Protein AF-A0A2N2JCX3-F1 (afdb_monomer_lite)

Secondary structure (DSSP, 8-state):
------PPPP-EEEEEEEE-----TTEEEEEEEEEEEESGGG-S-EEEEEEEEE---SSS---EEEEEEEETTSSEEEEEEEEEEEEETTEEPPTTSEE----EEEEEE--TTSEEEEEE----EEE--SSS--EEETTTTEEEEEEEE-B-TTSPBPEEEEPTTSSEEEEEEEEEEEE--TTS--EEEEPPEEEEETT-SS-EEE-TTSSEEE--SB-TT--EEEEEEEEEEETTTTEEEEEEEEEE-HHHHHHH--EEEEEEEEEESSPPPPBTTBEEPPTTEEEEEEEEEEEE-SSBPTTS-BSS--EEBT-TT-SEEEEEEEE---SS--SS-SSPPEESEEEETTTTEEEES-S---SSPPSSSEEEEETTEEEEE-TTSSEESTTS-EE--SSPPPTT-EEEETTEEE-TTTTEETTTT-EE---TTSGGGG--TTSEEEEETTEEEEEPPTTEEESSSSEEEPPTTEE--SSS-S-PEEPPTTEE-SSSSS-EEPPTTEE--SSSBSS-EEPPTTEE-SSSSS-EEPPTTEE--SSSBSSPEEPPTTEE-SSSSSPEEPPTTEE--SSSBSSPEEPPTTEE-SSSSS-EEPPTTEE--SSSBSSPEEPPTTEE-SSSSS-EEPPTTEE--SSSBSSPEEPPTTEE-SSSSS-EEPPTTEE--SSS-SSPEE--TT-----SS-----PPPPSS--------TT-----------SSBSSPPB-SSTT--B-S-BPTTEE-SSTTSPPEE--GGGSGGGG--TTEEEEEETTEEEEEE-TTS-EE-SSSEE-BSSHHHHHHTT--S-EEEEE-TTSSSSSPPEEEEEE-SGGG--EEEEEEE----SHHHHHHHHHHTT-EE----SHHHHHHHHHHHT-TTSSS---GGG----SEEESSTT---TTS--BTT-TT--EEETTS---B--S-S----SSS---TTS-EEEEE-TTS-EEEEEE--TTS-S-SS-EEEEE--TT-PPPSSHHHHHHTT--S-EEEEE-TTSSSSSPPEEEEEE-SGGGS-EEEEEEPPPPPTT--S--TTTT--TT--SS--S-TT-SSS-EE--TTTTT---S-EEEEEEETTTEEEEEEEEE----TTTTT---SS--B-PPPEEEE----SS--S-SEEEE-SSTTEEEEE-TTS-EEEEETTEEE----S-----SEETTEEEEEEE-

pLDDT: mean 70.47, std 13.81, range [30.25, 92.94]

Radius of gyration: 50.31 Å; chains: 1; bounding box: 107×109×172 Å

Sequence (1198 aa):
MLQCVAVTPAPTGRLAVDVAPLNLSGLTDADYTITVFNGPNATGDVVWTRAVTSQRYGDGAGSLAYVGTCDAATGVNTVELRLTALHDAGGVVAVGSYMNPTPITREVTCVADADVAVTFDITLARQADQGFFDVAVQFRDIFCSAKLDCQKPDGSDLELLHAPGGARDMTVVLGFACTGSLTGTTYLYMDDLVIDCAGEALDVRVDPTGVGNVTPTANPGAYLFGAAVYRGVEGFAGKAYWNVSLGLDAATFTHNGACLLTTRATASAEPFPQQAGGFPLPAGTVYPVIDWRVTLSDGLLPDGRRVCTSHQVNGADGGVATNYLGYLPLSNGFTWDPAPIYLRHRFQPSSGEVLSAGAPICNPSCAHGVCVAQGLDNVCDCSGTGFIGDTCATPVCTAACLNGGVCSAPDTCDCVGTGYGGATCAADVDECATDNGGCDPVATCTNTIGARTCACPAGFAGDGESCAACAAGSVQPLADQPSCSVCPAGSYDDGTEVCAGCASGSVQPAAGRTSCTPCAAGSYDDGSEVCATCAAGSVQPAAGKTSCAPCSAGSYDDGSEVCAACAAGSVQPAAGQTSCTPCAAGSYDDGTEVCAGCAAGSVQPNPGQTSCAPCAAGSYDDGTEVCAGCAAGSVQPAAGQTSCAPCSAGSYDDGTEVCAGCAAGSVQPNPGQTSCAPCAAGTYDDGDEVCGTCTTCASGSYQGVACTPTTNRTCPSCTPVSLCAVTPTCTTASNSYCSSCTSGYSQLTLGAACTDVDECETAHGGCDVNATCANTVGGRTCTCRGGAGYGDGLTCTYYKSCLTARQAGVTASGSRYIDPDAGGAVLASSVYCDMATEGGGYTYLKVQGGVSTAEQAEAYCDSVGMSLFIPRSPAHLASAWQVANTLAVPPDNSPTYLSILGIYPSYDAATCASTPLRSGNPSCNWVASDGGNFFVSNLTTIAEPNGDNNTVTSMGYSYDASGNASGWNDQIAPNPLPSSARFICDVGDKAGTPQSCLDWRNLGFTTSGAYSIDPDGNGPNAAITVYCDMVTDGGGWTLVGRSRARTPAATACVSSDGGTSFGWKSARGSITDDANAYSLNVAAAGLRFSKILFGSYSSGKTWGANVYRHDNIAANFLTAYATTHYSHGTPVVVSSQCSSGGGMHRWIGFTNNTDAFHFRDVDGNGFGLTATGWYSCYYESCASGGMIDGVQGMVMVK

Structure (mmCIF, N/CA/C/O backbone):
data_AF-A0A2N2JCX3-F1
#
_entry.id   AF-A0A2N2JCX3-F1
#
loop_
_atom_site.group_PDB
_atom_site.id
_atom_site.type_symbol
_atom_site.label_atom_id
_atom_site.label_alt_id
_atom_site.label_comp_id
_atom_site.label_asym_id
_atom_site.label_entity_id
_atom_site.label_seq_id
_atom_site.pdbx_PDB_ins_code
_atom_site.Cartn_x
_atom_site.Cartn_y
_atom_site.Cartn_z
_atom_site.occupancy
_atom_site.B_iso_or_equiv
_atom_site.auth_seq_id
_atom_site.auth_comp_id
_atom_site.auth_asym_id
_atom_site.auth_atom_id
_atom_site.pdbx_PDB_model_num
ATOM 1 N N . MET A 1 1 ? -42.838 38.817 -23.952 1.00 37.28 1 MET A N 1
ATOM 2 C CA . MET A 1 1 ? -41.883 38.077 -24.801 1.00 37.28 1 MET A CA 1
ATOM 3 C C . MET A 1 1 ? -40.479 38.409 -24.335 1.00 37.28 1 MET A C 1
ATOM 5 O O . MET A 1 1 ? -39.978 39.467 -24.676 1.00 37.28 1 MET A O 1
ATOM 9 N N . LEU A 1 2 ? -39.905 37.547 -23.503 1.00 33.94 2 LEU A N 1
ATOM 10 C CA . LEU A 1 2 ? -38.466 37.400 -23.279 1.00 33.94 2 LEU A CA 1
ATOM 11 C C . LEU A 1 2 ? -38.323 35.995 -22.685 1.00 33.94 2 LEU A C 1
ATOM 13 O O . LEU A 1 2 ? -38.689 35.761 -21.537 1.00 33.94 2 LEU A O 1
ATOM 17 N N . GLN A 1 3 ? -37.986 35.038 -23.551 1.00 34.16 3 GLN A N 1
ATOM 18 C CA . GLN A 1 3 ? -37.735 33.644 -23.191 1.00 34.16 3 GLN A CA 1
ATOM 19 C C . GLN A 1 3 ? -36.392 33.567 -22.461 1.00 34.16 3 GLN A C 1
ATOM 21 O O . GLN A 1 3 ? -35.364 33.893 -23.047 1.00 34.16 3 GLN A O 1
ATOM 26 N N . CYS A 1 4 ? -36.403 33.094 -21.216 1.00 30.89 4 CYS A N 1
ATOM 27 C CA . CYS A 1 4 ? -35.226 32.486 -20.609 1.00 30.89 4 CYS A CA 1
ATOM 28 C C . CYS A 1 4 ? -35.127 31.062 -21.161 1.00 30.89 4 CYS A C 1
ATOM 30 O O . CYS A 1 4 ? -35.921 30.196 -20.797 1.00 30.89 4 CYS A O 1
ATOM 32 N N . VAL A 1 5 ? -34.196 30.838 -22.085 1.00 33.03 5 VAL A N 1
ATOM 33 C CA . VAL A 1 5 ? -33.770 29.488 -22.456 1.00 33.03 5 VAL A CA 1
ATOM 34 C C . VAL A 1 5 ? -32.932 28.973 -21.290 1.00 33.03 5 VAL A C 1
ATOM 36 O O . VAL A 1 5 ? -31.847 29.487 -21.035 1.00 33.03 5 VAL A O 1
ATOM 39 N N . ALA A 1 6 ? -33.465 28.007 -20.544 1.00 33.25 6 ALA A N 1
ATOM 40 C CA . ALA A 1 6 ? -32.675 27.224 -19.609 1.00 33.25 6 ALA A CA 1
ATOM 41 C C . ALA A 1 6 ? -31.746 26.328 -20.435 1.00 33.25 6 ALA A C 1
ATOM 43 O O . ALA A 1 6 ? -32.201 25.393 -21.092 1.00 33.25 6 ALA A O 1
ATOM 44 N N . VAL A 1 7 ? -30.460 26.665 -20.453 1.00 33.34 7 VAL A N 1
ATOM 45 C CA . VAL A 1 7 ? -29.413 25.769 -20.943 1.00 33.34 7 VAL A CA 1
ATOM 46 C C . VAL A 1 7 ? -29.209 24.728 -19.842 1.00 33.34 7 VAL A C 1
ATOM 48 O O . VAL A 1 7 ? -28.898 25.080 -18.707 1.00 33.34 7 VAL A O 1
ATOM 51 N N . THR A 1 8 ? -29.468 23.459 -20.148 1.00 33.94 8 THR A N 1
ATOM 52 C CA . THR A 1 8 ? -29.090 22.317 -19.303 1.00 33.94 8 THR A CA 1
ATOM 53 C C . THR A 1 8 ? -27.596 22.399 -18.970 1.00 33.94 8 THR A C 1
ATOM 55 O O . THR A 1 8 ? -26.823 22.673 -19.892 1.00 33.94 8 THR A O 1
ATOM 58 N N . PRO A 1 9 ? -27.155 22.174 -17.717 1.00 37.69 9 PRO A N 1
ATOM 59 C CA . PRO A 1 9 ? -25.727 22.152 -17.418 1.00 37.69 9 PRO A CA 1
ATOM 60 C C . PRO A 1 9 ? -25.073 21.027 -18.229 1.00 37.69 9 PRO A C 1
ATOM 62 O O . PRO A 1 9 ? -25.581 19.906 -18.258 1.00 37.69 9 PRO A O 1
ATOM 65 N N . ALA A 1 10 ? -24.002 21.354 -18.955 1.00 49.44 10 ALA A N 1
ATOM 66 C CA . ALA A 1 10 ? -23.222 20.376 -19.706 1.00 49.44 10 ALA A CA 1
ATOM 67 C C . ALA A 1 10 ? -22.662 19.304 -18.747 1.00 49.44 10 ALA A C 1
ATOM 69 O O . ALA A 1 10 ? -22.415 19.623 -17.582 1.00 49.44 10 ALA A O 1
ATOM 70 N N . PRO A 1 11 ? -22.464 18.052 -19.198 1.00 51.50 11 PRO A N 1
ATOM 71 C CA . PRO A 1 11 ? -21.826 17.019 -18.387 1.00 51.50 11 PRO A CA 1
ATOM 72 C C . PRO A 1 11 ? -20.444 17.508 -17.928 1.00 51.50 11 PRO A C 1
ATOM 74 O O . PRO A 1 11 ? -19.552 17.735 -18.745 1.00 51.50 11 PRO A O 1
ATOM 77 N N . THR A 1 12 ? -20.276 17.736 -16.624 1.00 58.66 12 THR A N 1
ATOM 78 C CA . THR A 1 12 ? -19.030 18.276 -16.069 1.00 58.66 12 THR A CA 1
ATOM 79 C C . THR A 1 12 ? -18.081 17.131 -15.746 1.00 58.66 12 THR A C 1
ATOM 81 O O . THR A 1 12 ? -18.294 16.413 -14.769 1.00 58.66 12 THR A O 1
ATOM 84 N N . GLY A 1 13 ? -17.032 16.973 -16.552 1.00 62.31 13 GLY A N 1
ATOM 85 C CA . GLY A 1 13 ? -15.888 16.142 -16.185 1.00 62.31 13 GLY A CA 1
ATOM 86 C C . GLY A 1 13 ? -15.090 16.797 -15.058 1.00 62.31 13 GLY A C 1
ATOM 87 O O . GLY A 1 13 ? -15.229 17.999 -14.794 1.00 62.31 13 GLY A O 1
ATOM 88 N N . ARG A 1 14 ? -14.250 16.018 -14.381 1.00 74.12 14 ARG A N 1
ATOM 89 C CA . ARG A 1 14 ? -13.324 16.519 -13.363 1.00 74.12 14 ARG A CA 1
ATOM 90 C C . ARG A 1 14 ? -11.893 16.341 -13.849 1.00 74.12 14 ARG A C 1
ATOM 92 O O . ARG A 1 14 ? -11.559 15.383 -14.536 1.00 74.12 14 ARG A O 1
ATOM 99 N N . LEU A 1 15 ? -11.047 17.298 -13.511 1.00 73.38 15 LEU A N 1
ATOM 100 C CA . LEU A 1 15 ? -9.659 17.358 -13.925 1.00 73.38 15 LEU A CA 1
ATOM 101 C C . LEU A 1 15 ? -8.782 17.383 -12.680 1.00 73.38 15 LEU A C 1
ATOM 103 O O . LEU A 1 15 ? -8.839 18.353 -11.924 1.00 73.38 15 LEU A O 1
ATOM 107 N N . ALA A 1 16 ? -7.974 16.345 -12.489 1.00 72.12 16 ALA A N 1
ATOM 108 C CA . ALA A 1 16 ? -6.919 16.316 -11.489 1.00 72.12 16 ALA A CA 1
ATOM 109 C C . ALA A 1 16 ? -5.645 16.918 -12.093 1.00 72.12 16 ALA A C 1
ATOM 111 O O . ALA A 1 16 ? -5.127 16.426 -13.092 1.00 72.12 16 ALA A O 1
ATOM 112 N N . VAL A 1 17 ? -5.165 18.016 -11.521 1.00 71.75 17 VAL A N 1
ATOM 113 C CA . VAL A 1 17 ? -3.964 18.728 -11.959 1.00 71.75 17 VAL A CA 1
ATOM 114 C C . VAL A 1 17 ? -2.872 18.514 -10.928 1.00 71.75 17 VAL A C 1
ATOM 116 O O . VAL A 1 17 ? -2.990 19.012 -9.810 1.00 71.75 17 VAL A O 1
ATOM 119 N N . ASP A 1 18 ? -1.809 17.829 -11.334 1.00 65.62 18 ASP A N 1
ATOM 120 C CA . ASP A 1 18 ? -0.615 17.605 -10.527 1.00 65.62 18 ASP A CA 1
ATOM 121 C C . ASP A 1 18 ? 0.560 18.415 -11.085 1.00 65.62 18 ASP A C 1
ATOM 123 O O . ASP A 1 18 ? 0.875 18.367 -12.274 1.00 65.62 18 ASP A O 1
ATOM 127 N N . VAL A 1 19 ? 1.246 19.165 -10.232 1.00 63.00 19 VAL A N 1
ATOM 128 C CA . VAL A 1 19 ? 2.465 19.897 -10.592 1.00 63.00 19 VAL A CA 1
ATOM 129 C C . VAL A 1 19 ? 3.615 19.340 -9.772 1.00 63.00 19 VAL A C 1
ATOM 131 O O . VAL A 1 19 ? 3.524 19.261 -8.542 1.00 63.00 19 VAL A O 1
ATOM 134 N N . ALA A 1 20 ? 4.687 18.939 -10.455 1.00 61.66 20 ALA A N 1
ATOM 135 C CA . ALA A 1 20 ? 5.866 18.384 -9.810 1.00 61.66 20 ALA A CA 1
ATOM 136 C C . ALA A 1 20 ? 6.507 19.399 -8.835 1.00 61.66 20 ALA A C 1
ATOM 138 O O . ALA A 1 20 ? 6.487 20.606 -9.104 1.00 61.66 20 ALA A O 1
ATOM 139 N N . PRO A 1 21 ? 7.092 18.932 -7.715 1.00 57.28 21 PRO A N 1
ATOM 140 C CA . PRO A 1 21 ? 7.759 19.809 -6.762 1.00 57.28 21 PRO A CA 1
ATOM 141 C C . PRO A 1 21 ? 8.887 20.628 -7.389 1.00 57.28 21 PRO A C 1
ATOM 143 O O . PRO A 1 21 ? 9.765 20.082 -8.060 1.00 57.28 21 PRO A O 1
ATOM 146 N N . LEU A 1 22 ? 8.939 21.921 -7.059 1.00 59.59 22 LEU A N 1
ATOM 147 C CA . LEU A 1 22 ? 10.138 22.736 -7.248 1.00 59.59 22 LEU A CA 1
ATOM 148 C C . LEU A 1 22 ? 11.127 22.417 -6.122 1.00 59.59 22 LEU A C 1
ATOM 150 O O . LEU A 1 22 ? 11.002 22.918 -5.010 1.00 59.59 22 LEU A O 1
ATOM 154 N N . ASN A 1 23 ? 12.119 21.579 -6.398 1.00 53.72 23 ASN A N 1
ATOM 155 C CA . ASN A 1 23 ? 13.045 21.068 -5.386 1.00 53.72 23 ASN A CA 1
ATOM 156 C C . ASN A 1 23 ? 14.267 21.993 -5.138 1.00 53.72 23 ASN A C 1
ATOM 158 O O . ASN A 1 23 ? 15.340 21.537 -4.754 1.00 53.72 23 ASN A O 1
ATOM 162 N N . LEU A 1 24 ? 14.187 23.296 -5.418 1.00 59.62 24 LEU A N 1
ATOM 163 C CA . LEU A 1 24 ? 15.354 24.186 -5.339 1.00 59.62 24 LEU A CA 1
ATOM 164 C C . LEU A 1 24 ? 15.690 24.512 -3.876 1.00 59.62 24 LEU A C 1
ATOM 166 O O . LEU A 1 24 ? 14.860 25.048 -3.142 1.00 59.62 24 LEU A O 1
ATOM 170 N N . SER A 1 25 ? 16.939 24.267 -3.464 1.00 59.84 25 SER A N 1
ATOM 171 C CA . SER A 1 25 ? 17.391 24.571 -2.102 1.00 59.84 25 SER A CA 1
ATOM 172 C C . SER A 1 25 ? 17.205 26.058 -1.764 1.00 59.84 25 SER A C 1
ATOM 174 O O . SER A 1 25 ? 17.763 26.933 -2.441 1.00 59.84 25 SER A O 1
ATOM 176 N N . GLY A 1 26 ? 16.469 26.336 -0.687 1.00 63.84 26 GLY A N 1
ATOM 177 C CA . GLY A 1 26 ? 16.222 27.686 -0.177 1.00 63.84 26 GLY A CA 1
ATOM 178 C C . GLY A 1 26 ? 14.875 28.299 -0.570 1.00 63.84 26 GLY A C 1
ATOM 179 O O . GLY A 1 26 ? 14.552 29.341 -0.015 1.00 63.84 26 GLY A O 1
ATOM 180 N N . LEU A 1 27 ? 14.086 27.675 -1.454 1.00 70.12 27 LEU A N 1
ATOM 181 C CA . LEU A 1 27 ? 12.698 28.084 -1.701 1.00 70.12 27 LEU A CA 1
ATOM 182 C C . LEU A 1 27 ? 11.755 27.446 -0.674 1.00 70.12 27 LEU A C 1
ATOM 184 O O . LEU A 1 27 ? 11.919 26.273 -0.348 1.00 70.12 27 LEU A O 1
ATOM 188 N N . THR A 1 28 ? 10.784 28.218 -0.184 1.00 70.69 28 THR A N 1
ATOM 189 C CA . THR A 1 28 ? 9.782 27.795 0.801 1.00 70.69 28 THR A CA 1
ATOM 190 C C . THR A 1 28 ? 8.436 27.447 0.175 1.00 70.69 28 THR A C 1
ATOM 192 O O . THR A 1 28 ? 7.854 26.432 0.533 1.00 70.69 28 THR A O 1
ATOM 195 N N . ASP A 1 29 ? 7.940 28.264 -0.759 1.00 75.62 29 ASP A N 1
ATOM 196 C CA . ASP A 1 29 ? 6.629 28.083 -1.398 1.00 75.62 29 ASP A CA 1
ATOM 197 C C . ASP A 1 29 ? 6.641 28.619 -2.840 1.00 75.62 29 ASP A C 1
ATOM 199 O O . ASP A 1 29 ? 7.514 29.398 -3.237 1.00 75.62 29 ASP A O 1
ATOM 203 N N . ALA A 1 30 ? 5.640 28.233 -3.630 1.00 81.19 30 ALA A N 1
ATOM 204 C CA . ALA A 1 30 ? 5.422 28.750 -4.978 1.00 81.19 30 ALA A CA 1
ATOM 205 C C . ALA A 1 30 ? 3.933 28.997 -5.235 1.00 81.19 30 ALA A C 1
ATOM 207 O O . ALA A 1 30 ? 3.083 28.166 -4.900 1.00 81.19 30 ALA A O 1
ATOM 208 N N . ASP A 1 31 ? 3.634 30.140 -5.849 1.00 86.44 31 ASP A N 1
ATOM 209 C CA . ASP A 1 31 ? 2.283 30.537 -6.229 1.00 86.44 31 ASP A CA 1
ATOM 210 C C . ASP A 1 31 ? 2.058 30.287 -7.713 1.00 86.44 31 ASP A C 1
ATOM 212 O O . ASP A 1 31 ? 2.839 30.734 -8.559 1.00 86.44 31 ASP A O 1
ATOM 216 N N . TYR A 1 32 ? 0.939 29.645 -8.028 1.00 87.75 32 TYR A N 1
ATOM 217 C CA . TYR A 1 32 ? 0.522 29.339 -9.384 1.00 87.75 32 TYR A CA 1
ATOM 218 C C . TYR A 1 32 ? -0.883 29.857 -9.666 1.00 87.75 32 TYR A C 1
ATOM 220 O O . TYR A 1 32 ? -1.743 29.945 -8.790 1.00 87.75 32 TYR A O 1
ATOM 228 N N . THR A 1 33 ? -1.137 30.145 -10.935 1.00 91.62 33 THR A N 1
ATOM 229 C CA . THR A 1 33 ? -2.474 30.323 -11.492 1.00 91.62 33 THR A CA 1
ATOM 230 C C . THR A 1 33 ? -2.725 29.219 -12.511 1.00 91.62 33 THR A C 1
ATOM 232 O O . THR A 1 33 ? -1.946 29.064 -13.450 1.00 91.62 33 THR A O 1
ATOM 235 N N . ILE A 1 34 ? -3.801 28.458 -12.316 1.00 91.56 34 ILE A N 1
ATOM 236 C CA . ILE A 1 34 ? -4.280 27.427 -13.238 1.00 91.56 34 ILE A CA 1
ATOM 237 C C . ILE A 1 34 ? -5.503 27.979 -13.968 1.00 91.56 34 ILE A C 1
ATOM 239 O O . ILE A 1 34 ? -6.437 28.445 -13.312 1.00 91.56 34 ILE A O 1
ATOM 243 N N . THR A 1 35 ? -5.522 27.911 -15.296 1.00 91.31 35 THR A N 1
ATOM 244 C CA . THR A 1 35 ? -6.674 28.307 -16.120 1.00 91.31 35 THR A CA 1
ATOM 245 C C . THR A 1 35 ? -7.067 27.164 -17.042 1.00 91.31 35 THR A C 1
ATOM 247 O O . THR A 1 35 ? -6.217 26.622 -17.738 1.00 91.31 35 THR A O 1
ATOM 250 N N . VAL A 1 36 ? -8.348 26.804 -17.076 1.00 90.88 36 VAL A N 1
ATOM 251 C CA . VAL A 1 36 ? -8.881 25.798 -18.005 1.00 90.88 36 VAL A CA 1
ATOM 252 C C . VAL A 1 36 ? -9.708 26.495 -19.074 1.00 90.88 36 VAL A C 1
ATOM 254 O O . VAL A 1 36 ? -10.580 27.298 -18.751 1.00 90.88 36 VAL A O 1
ATOM 257 N N . PHE A 1 37 ? -9.441 26.180 -20.336 1.00 89.44 37 PHE A N 1
ATOM 258 C CA . PHE A 1 37 ? -10.128 26.700 -21.513 1.00 89.44 37 PHE A CA 1
ATOM 259 C C . PHE A 1 37 ? -10.842 25.572 -22.256 1.00 89.44 37 PHE A C 1
ATOM 261 O O . PHE A 1 37 ? -10.328 24.455 -22.349 1.00 89.44 37 PHE A O 1
ATOM 268 N N . ASN A 1 38 ? -11.981 25.893 -22.856 1.00 86.19 38 ASN A N 1
ATOM 269 C CA . ASN A 1 38 ? -12.643 25.041 -23.832 1.00 86.19 38 ASN A CA 1
ATOM 270 C C . ASN A 1 38 ? -11.864 25.049 -25.154 1.00 86.19 38 ASN A C 1
ATOM 272 O O . ASN A 1 38 ? -11.420 26.098 -25.615 1.00 86.19 38 ASN A O 1
ATOM 276 N N . GLY A 1 39 ? -11.734 23.894 -25.800 1.00 77.00 39 GLY A N 1
ATOM 277 C CA . GLY A 1 39 ? -11.050 23.773 -27.086 1.00 77.00 39 GLY A CA 1
ATOM 278 C C . GLY A 1 39 ? -9.515 23.703 -26.996 1.00 77.00 39 GLY A C 1
ATOM 279 O O . GLY A 1 39 ? -8.921 23.939 -25.938 1.00 77.00 39 GLY A O 1
ATOM 280 N N . PRO A 1 40 ? -8.861 23.367 -28.122 1.00 75.50 40 PRO A N 1
ATOM 281 C CA . PRO A 1 40 ? -7.407 23.262 -28.221 1.00 75.50 40 PRO A CA 1
ATOM 282 C C . PRO A 1 40 ? -6.711 24.633 -28.146 1.00 75.50 40 PRO A C 1
ATOM 284 O O . PRO A 1 40 ? -7.305 25.676 -28.448 1.00 75.50 40 PRO A O 1
ATOM 287 N N . ASN A 1 41 ? -5.435 24.632 -27.760 1.00 70.50 41 ASN A N 1
ATOM 288 C CA . ASN A 1 41 ? -4.545 25.799 -27.641 1.00 70.50 41 ASN A CA 1
ATOM 289 C C . ASN A 1 41 ? -5.112 27.015 -26.887 1.00 70.50 41 ASN A C 1
ATOM 291 O O . ASN A 1 41 ? -4.811 28.154 -27.245 1.00 70.50 41 ASN A O 1
ATOM 295 N N . ALA A 1 42 ? -5.951 26.799 -25.873 1.00 75.12 42 ALA A N 1
ATOM 296 C CA . ALA A 1 42 ? -6.587 27.879 -25.112 1.00 75.12 42 ALA A CA 1
ATOM 297 C C . ALA A 1 42 ? -7.391 28.878 -25.981 1.00 75.12 42 ALA A C 1
ATOM 299 O O . ALA A 1 42 ? -7.495 30.060 -25.657 1.00 75.12 42 ALA A O 1
ATOM 300 N N . THR A 1 43 ? -7.943 28.415 -27.112 1.00 73.00 43 THR A N 1
ATOM 301 C CA . THR A 1 43 ? -8.648 29.278 -28.082 1.00 73.00 43 THR A CA 1
ATOM 302 C C . THR A 1 43 ? -10.133 29.496 -27.786 1.00 73.00 43 THR A C 1
ATOM 304 O O . THR A 1 43 ? -10.717 30.429 -28.340 1.00 73.00 43 THR A O 1
ATOM 307 N N . GLY A 1 44 ? -10.759 28.663 -26.951 1.00 78.50 44 GLY A N 1
ATOM 308 C CA . GLY A 1 44 ? -12.157 28.827 -26.544 1.00 78.50 44 GLY A CA 1
ATOM 309 C C . GLY A 1 44 ? -12.327 29.482 -25.174 1.00 78.50 44 GLY A C 1
ATOM 310 O O . GLY A 1 44 ? -11.393 30.034 -24.594 1.00 78.50 44 GLY A O 1
ATOM 311 N N . ASP A 1 45 ? -13.562 29.455 -24.674 1.00 86.06 45 ASP A N 1
ATOM 312 C CA . ASP A 1 45 ? -13.944 30.159 -23.448 1.00 86.06 45 ASP A CA 1
ATOM 313 C C . ASP A 1 45 ? -13.255 29.580 -22.203 1.00 86.06 45 ASP A C 1
ATOM 315 O O . ASP A 1 45 ? -13.059 28.371 -22.084 1.00 86.06 45 ASP A O 1
ATOM 319 N N . VAL A 1 46 ? -12.920 30.445 -21.242 1.00 89.19 46 VAL A N 1
ATOM 320 C CA . VAL A 1 46 ? -12.390 30.022 -19.939 1.00 89.19 46 VAL A CA 1
ATOM 321 C C . VAL A 1 46 ? -13.483 29.288 -19.162 1.00 89.19 46 VAL A C 1
ATOM 323 O O . VAL A 1 46 ? -14.519 29.870 -18.843 1.00 89.19 46 VAL A O 1
ATOM 326 N N . VAL A 1 47 ? -13.219 28.033 -18.804 1.00 87.69 47 VAL A N 1
ATOM 327 C CA . VAL A 1 47 ? -14.054 27.233 -17.900 1.00 87.69 47 VAL A CA 1
ATOM 328 C C . VAL A 1 47 ? -13.909 27.758 -16.472 1.00 87.69 47 VAL A C 1
ATOM 330 O O . VAL A 1 47 ? -14.903 28.077 -15.821 1.00 87.69 47 VAL A O 1
ATOM 333 N N . TRP A 1 48 ? -12.670 27.885 -15.984 1.00 90.81 48 TRP A N 1
ATOM 334 C CA . TRP A 1 48 ? -12.351 28.523 -14.704 1.00 90.81 48 TRP A CA 1
ATOM 335 C C . TRP A 1 48 ? -10.873 28.914 -14.604 1.00 90.81 48 TRP A C 1
ATOM 337 O O . TRP A 1 48 ? -10.016 28.390 -15.315 1.00 90.81 48 TRP A O 1
ATOM 347 N N . THR A 1 49 ? -10.582 29.805 -13.653 1.00 92.56 49 THR A N 1
ATOM 348 C CA . THR A 1 49 ? -9.227 30.183 -13.232 1.00 92.56 49 THR A CA 1
ATOM 349 C C . THR A 1 49 ? -9.101 30.052 -11.717 1.00 92.56 49 THR A C 1
ATOM 351 O O . THR A 1 49 ? -9.995 30.469 -10.976 1.00 92.56 49 THR A O 1
ATOM 354 N N . ARG A 1 50 ? -7.987 29.493 -11.236 1.00 91.19 50 ARG A N 1
ATOM 355 C CA . ARG A 1 50 ? -7.714 29.298 -9.811 1.00 91.19 50 ARG A CA 1
ATOM 356 C C . ARG A 1 50 ? -6.284 29.690 -9.460 1.00 91.19 50 ARG A C 1
ATOM 358 O O . ARG A 1 50 ? -5.343 29.195 -10.066 1.00 91.19 50 ARG A O 1
ATOM 365 N N . ALA A 1 51 ? -6.135 30.525 -8.434 1.00 89.38 51 ALA A N 1
ATOM 366 C CA . ALA A 1 51 ? -4.855 30.740 -7.770 1.00 89.38 51 ALA A CA 1
ATOM 367 C C . ALA A 1 51 ? -4.646 29.670 -6.692 1.00 89.38 51 ALA A C 1
ATOM 369 O O . ALA A 1 51 ? -5.559 29.392 -5.904 1.00 89.38 51 ALA A O 1
ATOM 370 N N . VAL A 1 52 ? -3.461 29.075 -6.669 1.00 84.56 52 VAL A N 1
ATOM 371 C CA . VAL A 1 52 ? -3.075 28.022 -5.731 1.00 84.56 52 VAL A CA 1
ATOM 372 C C . VAL A 1 52 ? -1.647 28.256 -5.258 1.00 84.56 52 VAL A C 1
ATOM 374 O O . VAL A 1 52 ? -0.773 28.607 -6.044 1.00 84.56 52 VAL A O 1
ATOM 377 N N . THR A 1 53 ? -1.419 28.050 -3.968 1.00 79.75 53 THR A N 1
ATOM 378 C CA . THR A 1 53 ? -0.089 28.111 -3.361 1.00 79.75 53 THR A CA 1
ATOM 379 C C . THR A 1 53 ? 0.296 26.703 -2.956 1.00 79.75 53 THR A C 1
ATOM 381 O O . THR A 1 53 ? -0.463 26.029 -2.256 1.00 79.75 53 THR A O 1
ATOM 384 N N . SER A 1 54 ? 1.472 26.260 -3.382 1.00 72.50 54 SER A N 1
ATOM 385 C CA . SER A 1 54 ? 2.072 25.031 -2.874 1.00 72.50 54 SER A CA 1
ATOM 386 C C . SER A 1 54 ? 2.570 25.298 -1.454 1.00 72.50 54 SER A C 1
ATOM 388 O O . SER A 1 54 ? 3.643 25.866 -1.300 1.00 72.50 54 SER A O 1
ATOM 390 N N . GLN A 1 55 ? 1.780 24.960 -0.429 1.00 56.94 55 GLN A N 1
ATOM 391 C CA . GLN A 1 55 ? 2.158 25.181 0.971 1.00 56.94 55 GLN A CA 1
ATOM 392 C C . GLN A 1 55 ? 3.054 24.034 1.461 1.00 56.94 55 GLN A C 1
ATOM 394 O O . GLN A 1 55 ? 2.538 22.936 1.678 1.00 56.94 55 GLN A O 1
ATOM 399 N N . ARG A 1 56 ? 4.347 24.337 1.692 1.00 50.03 56 ARG A N 1
ATOM 400 C CA . ARG A 1 56 ? 5.474 23.502 2.190 1.00 50.03 56 ARG A CA 1
ATOM 401 C C . ARG A 1 56 ? 6.471 23.072 1.111 1.00 50.03 56 ARG A C 1
ATOM 403 O O . ARG A 1 56 ? 6.245 22.041 0.494 1.00 50.03 56 ARG A O 1
ATOM 410 N N . TYR A 1 57 ? 7.638 23.717 1.024 1.00 53.62 57 TYR A N 1
ATOM 411 C CA . TYR A 1 57 ? 8.881 23.052 0.614 1.00 53.62 57 TYR A CA 1
ATOM 412 C C . TYR A 1 57 ? 10.169 23.575 1.242 1.00 53.62 57 TYR A C 1
ATOM 414 O O . TYR A 1 57 ? 10.271 24.715 1.667 1.00 53.62 57 TYR A O 1
ATOM 422 N N . GLY A 1 58 ? 11.153 22.675 1.288 1.00 38.50 58 GLY A N 1
ATOM 423 C CA . GLY A 1 58 ? 12.512 22.874 1.771 1.00 38.50 58 GLY A CA 1
ATOM 424 C C . GLY A 1 58 ? 13.108 21.560 2.280 1.00 38.50 58 GLY A C 1
ATOM 425 O O . GLY A 1 58 ? 13.350 21.492 3.474 1.00 38.50 58 GLY A O 1
ATOM 426 N N . ASP A 1 59 ? 13.289 20.562 1.387 1.00 36.81 59 ASP A N 1
ATOM 427 C CA . ASP A 1 59 ? 14.175 19.363 1.482 1.00 36.81 59 ASP A CA 1
ATOM 428 C C . ASP A 1 59 ? 13.709 18.076 0.742 1.00 36.81 59 ASP A C 1
ATOM 430 O O . ASP A 1 59 ? 14.510 17.145 0.666 1.00 36.81 59 ASP A O 1
ATOM 434 N N . GLY A 1 60 ? 12.518 17.993 0.114 1.00 43.94 60 GLY A N 1
ATOM 435 C CA . GLY A 1 60 ? 12.293 16.931 -0.895 1.00 43.94 60 GLY A CA 1
ATOM 436 C C . GLY A 1 60 ? 10.929 16.244 -1.111 1.00 43.94 60 GLY A C 1
ATOM 437 O O . GLY A 1 60 ? 10.917 15.382 -1.985 1.00 43.94 60 GLY A O 1
ATOM 438 N N . ALA A 1 61 ? 9.786 16.552 -0.462 1.00 46.41 61 ALA A N 1
ATOM 439 C CA . ALA A 1 61 ? 8.527 15.783 -0.719 1.00 46.41 61 ALA A CA 1
ATOM 440 C C . ALA A 1 61 ? 7.142 16.517 -0.808 1.00 46.41 61 ALA A C 1
ATOM 442 O O . ALA A 1 61 ? 6.449 16.656 0.189 1.00 46.41 61 ALA A O 1
ATOM 443 N N . GLY A 1 62 ? 6.621 16.855 -1.998 1.00 50.34 62 GLY A N 1
ATOM 444 C CA . GLY A 1 62 ? 5.280 17.441 -2.203 1.00 50.34 62 GLY A CA 1
ATOM 445 C C . GLY A 1 62 ? 5.020 18.026 -3.610 1.00 50.34 62 GLY A C 1
ATOM 446 O O . GLY A 1 62 ? 5.630 18.985 -4.071 1.00 50.34 62 GLY A O 1
ATOM 447 N N . SER A 1 63 ? 4.060 17.449 -4.314 1.00 57.69 63 SER A N 1
ATOM 448 C CA . SER A 1 63 ? 3.461 18.027 -5.516 1.00 57.69 63 SER A CA 1
ATOM 449 C C . SER A 1 63 ? 2.304 18.958 -5.139 1.00 57.69 63 SER A C 1
ATOM 451 O O . SER A 1 63 ? 1.666 18.791 -4.097 1.00 57.69 63 SER A O 1
ATOM 453 N N . LEU A 1 64 ? 1.995 19.931 -5.995 1.00 69.38 64 LEU A N 1
ATOM 454 C CA . LEU A 1 64 ? 0.711 20.634 -5.937 1.00 69.38 64 LEU A CA 1
ATOM 455 C C . LEU A 1 64 ? -0.323 19.757 -6.650 1.00 69.38 64 LEU A C 1
ATOM 457 O O . LEU A 1 64 ? -0.153 19.492 -7.833 1.00 69.38 64 LEU A O 1
ATOM 461 N N . ALA A 1 65 ? -1.390 19.367 -5.954 1.00 70.50 65 ALA A N 1
ATOM 462 C CA . ALA A 1 65 ? -2.528 18.654 -6.531 1.00 70.50 65 ALA A CA 1
ATOM 463 C C . ALA A 1 65 ? -3.802 19.505 -6.410 1.00 70.50 65 ALA A C 1
ATOM 465 O O . ALA A 1 65 ? -4.137 19.989 -5.325 1.00 70.50 65 ALA A O 1
ATOM 466 N N . TYR A 1 66 ? -4.523 19.704 -7.513 1.00 80.88 66 TYR A N 1
ATOM 467 C CA . TYR A 1 66 ? -5.785 20.446 -7.539 1.00 80.88 66 TYR A CA 1
ATOM 468 C C . TYR A 1 66 ? -6.812 19.757 -8.433 1.00 80.88 66 TYR A C 1
ATOM 470 O O . TYR A 1 66 ? -6.510 19.433 -9.575 1.00 80.88 66 TYR A O 1
ATOM 478 N N . VAL A 1 67 ? -8.045 19.591 -7.947 1.00 81.75 67 VAL A N 1
ATOM 479 C CA . VAL A 1 67 ? -9.150 19.048 -8.749 1.00 81.75 67 VAL A CA 1
ATOM 480 C C . VAL A 1 67 ? -10.118 20.168 -9.121 1.00 81.75 67 VAL A C 1
ATOM 482 O O . VAL A 1 67 ? -10.678 20.829 -8.244 1.00 81.75 67 VAL A O 1
ATOM 485 N N . GLY A 1 68 ? -10.319 20.378 -10.421 1.00 83.62 68 GLY A N 1
ATOM 486 C CA . GLY A 1 68 ? -11.272 21.344 -10.974 1.00 83.62 68 GLY A CA 1
ATOM 487 C C . GLY A 1 68 ? -12.237 20.703 -11.969 1.00 83.62 68 GLY A C 1
ATOM 488 O O . GLY A 1 68 ? -12.150 19.514 -12.253 1.00 83.62 68 GLY A O 1
ATOM 489 N N . THR A 1 69 ? -13.187 21.472 -12.496 1.00 85.56 69 THR A N 1
ATOM 490 C CA . THR A 1 69 ? -14.141 20.978 -13.505 1.00 85.56 69 THR A CA 1
ATOM 491 C C . THR A 1 69 ? -13.599 21.139 -14.924 1.00 85.56 69 THR A C 1
ATOM 493 O O . THR A 1 69 ? -12.725 21.956 -15.183 1.00 85.56 69 THR A O 1
ATOM 496 N N . CYS A 1 70 ? -14.113 20.396 -15.887 1.00 84.25 70 CYS A N 1
ATOM 497 C CA . CYS A 1 70 ? -13.876 20.695 -17.293 1.00 84.25 70 CYS A CA 1
ATOM 498 C C . CYS A 1 70 ? -15.093 20.332 -18.138 1.00 84.25 70 CYS A C 1
ATOM 500 O O . CYS A 1 70 ? -16.006 19.641 -17.676 1.00 84.25 70 CYS A O 1
ATOM 502 N N . ASP A 1 71 ? -15.137 20.846 -19.361 1.00 84.69 71 ASP A N 1
ATOM 503 C CA . ASP A 1 71 ? -16.285 20.674 -20.237 1.00 84.69 71 ASP A CA 1
ATOM 504 C C . ASP A 1 71 ? -16.106 19.412 -21.085 1.00 84.69 71 ASP A C 1
ATOM 506 O O . ASP A 1 71 ? -15.380 19.402 -22.081 1.00 84.69 71 ASP A O 1
ATOM 510 N N . ALA A 1 72 ? -16.768 18.321 -20.695 1.00 81.25 72 ALA A N 1
ATOM 511 C CA . ALA A 1 72 ? -16.713 17.077 -21.458 1.00 81.25 72 ALA A CA 1
ATOM 512 C C . ALA A 1 72 ? -17.483 17.167 -22.793 1.00 81.25 72 ALA A C 1
ATOM 514 O O . ALA A 1 72 ? -17.283 16.328 -23.670 1.00 81.25 72 ALA A O 1
ATOM 515 N N . ALA A 1 73 ? -18.348 18.174 -22.984 1.00 77.19 73 ALA A N 1
ATOM 516 C CA . ALA A 1 73 ? -19.162 18.311 -24.192 1.00 77.19 73 ALA A CA 1
ATOM 517 C C . ALA A 1 73 ? -18.401 18.943 -25.369 1.00 77.19 73 ALA A C 1
ATOM 519 O O . ALA A 1 73 ? -18.756 18.702 -26.524 1.00 77.19 73 ALA A O 1
ATOM 520 N N . THR A 1 74 ? -17.354 19.730 -25.102 1.00 69.00 74 THR A N 1
ATOM 521 C CA . THR A 1 74 ? -16.509 20.353 -26.142 1.00 69.00 74 THR A CA 1
ATOM 522 C C . THR A 1 74 ? -15.371 19.445 -26.621 1.00 69.00 74 THR A C 1
ATOM 524 O O . THR A 1 74 ? -14.737 19.732 -27.639 1.00 69.00 74 THR A O 1
ATOM 527 N N . GLY A 1 75 ? -15.141 18.319 -25.937 1.00 76.31 75 GLY A N 1
ATOM 528 C CA . GLY A 1 75 ? -14.075 17.364 -26.234 1.00 76.31 75 GLY A CA 1
ATOM 529 C C . GLY A 1 75 ? -12.734 17.784 -25.627 1.00 76.31 75 GLY A C 1
ATOM 530 O O . GLY A 1 75 ? -12.494 17.584 -24.434 1.00 76.31 75 GLY A O 1
ATOM 531 N N . VAL A 1 76 ? -11.835 18.324 -26.457 1.00 82.56 76 VAL A N 1
ATOM 532 C CA . VAL A 1 76 ? -10.496 18.758 -26.020 1.00 82.56 76 VAL A CA 1
ATOM 533 C C . VAL A 1 76 ? -10.610 20.066 -25.239 1.00 82.56 76 VAL A C 1
ATOM 535 O O . VAL A 1 76 ? -11.148 21.049 -25.737 1.00 82.56 76 VAL A O 1
ATOM 538 N N . ASN A 1 77 ? -10.078 20.072 -24.024 1.00 87.50 77 ASN A N 1
ATOM 539 C CA . ASN A 1 77 ? -9.890 21.235 -23.166 1.00 87.50 77 ASN A CA 1
ATOM 540 C C . ASN A 1 77 ? -8.389 21.558 -23.103 1.00 87.50 77 ASN A C 1
ATOM 542 O O . ASN A 1 77 ? -7.552 20.677 -23.301 1.00 87.50 77 ASN A O 1
ATOM 546 N N . THR A 1 78 ? -8.032 22.798 -22.774 1.00 87.00 78 THR A N 1
ATOM 547 C CA . THR A 1 78 ? -6.638 23.205 -22.545 1.00 87.00 78 THR A CA 1
ATOM 548 C C . THR A 1 78 ? -6.450 23.661 -21.106 1.00 87.00 78 THR A C 1
ATOM 550 O O . THR A 1 78 ? -7.192 24.511 -20.623 1.00 87.00 78 THR A O 1
ATOM 553 N N . VAL A 1 79 ? -5.430 23.139 -20.433 1.00 87.56 79 VAL A N 1
ATOM 554 C CA . VAL A 1 79 ? -5.011 23.531 -19.084 1.00 87.56 79 VAL A CA 1
ATOM 555 C C . VAL A 1 79 ? -3.771 24.406 -19.208 1.00 87.56 79 VAL A C 1
ATOM 557 O O . VAL A 1 79 ? -2.757 23.952 -19.726 1.00 87.56 79 VAL A O 1
ATOM 560 N N . GLU A 1 80 ? -3.837 25.648 -18.747 1.00 88.75 80 GLU A N 1
ATOM 561 C CA . GLU A 1 80 ? -2.709 26.571 -18.628 1.00 88.75 80 GLU A CA 1
ATOM 562 C C . GLU A 1 80 ? -2.247 26.643 -17.174 1.00 88.75 80 GLU A C 1
ATOM 564 O O . GLU A 1 80 ? -3.057 26.822 -16.264 1.00 88.75 80 GLU A O 1
ATOM 569 N N . LEU A 1 81 ? -0.936 26.562 -16.965 1.00 85.62 81 LEU A N 1
ATOM 570 C CA . LEU A 1 81 ? -0.290 26.754 -15.677 1.00 85.62 81 LEU A CA 1
ATOM 571 C C . LEU A 1 81 ? 0.694 27.925 -15.760 1.00 85.62 81 LEU A C 1
ATOM 573 O O . LEU A 1 81 ? 1.607 27.941 -16.590 1.00 85.62 81 LEU A O 1
ATOM 577 N N . ARG A 1 82 ? 0.529 28.904 -14.869 1.00 87.00 82 ARG A N 1
ATOM 578 C CA . ARG A 1 82 ? 1.385 30.088 -14.757 1.00 87.00 82 ARG A CA 1
ATOM 579 C C . ARG A 1 82 ? 1.974 30.190 -13.356 1.00 87.00 82 ARG A C 1
ATOM 581 O O . ARG A 1 82 ? 1.227 30.316 -12.394 1.00 87.00 82 ARG A O 1
ATOM 588 N N . LEU A 1 83 ? 3.299 30.203 -13.243 1.00 85.06 83 LEU A N 1
ATOM 589 C CA . LEU A 1 83 ? 4.008 30.526 -12.005 1.00 85.06 83 LEU A CA 1
ATOM 590 C C . LEU A 1 83 ? 3.966 32.044 -11.793 1.00 85.06 83 LEU A C 1
ATOM 592 O O . LEU A 1 83 ? 4.436 32.804 -12.646 1.00 85.06 83 LEU A O 1
ATOM 596 N N . THR A 1 84 ? 3.399 32.488 -10.675 1.00 87.38 84 THR A N 1
ATOM 597 C CA . THR A 1 84 ? 3.188 33.910 -10.365 1.00 87.38 84 THR A CA 1
ATOM 598 C C . THR A 1 84 ? 4.142 34.459 -9.311 1.00 87.38 84 THR A C 1
ATOM 600 O O . THR A 1 84 ? 4.467 35.643 -9.376 1.00 87.38 84 THR A O 1
ATOM 603 N N . ALA A 1 85 ? 4.613 33.634 -8.373 1.00 86.12 85 ALA A N 1
ATOM 604 C CA . ALA A 1 85 ? 5.623 34.027 -7.390 1.00 86.12 85 ALA A CA 1
ATOM 605 C C . ALA A 1 85 ? 6.368 32.810 -6.824 1.00 86.12 85 ALA A C 1
ATOM 607 O O . ALA A 1 85 ? 5.834 31.703 -6.798 1.00 86.12 85 ALA A O 1
ATOM 608 N N . LEU A 1 86 ? 7.591 33.040 -6.348 1.00 83.88 86 LEU A N 1
ATOM 609 C CA . LEU A 1 86 ? 8.369 32.101 -5.541 1.00 83.88 86 LEU A CA 1
ATOM 610 C C . LEU A 1 86 ? 8.643 32.745 -4.189 1.00 83.88 86 LEU A C 1
ATOM 612 O O . LEU A 1 86 ? 8.833 33.960 -4.120 1.00 83.88 86 LEU A O 1
ATOM 616 N N . HIS A 1 87 ? 8.707 31.935 -3.144 1.00 82.31 87 HIS A N 1
ATOM 617 C CA . HIS A 1 87 ? 8.998 32.367 -1.783 1.00 82.31 87 HIS A CA 1
ATOM 618 C C . HIS A 1 87 ? 10.263 31.674 -1.282 1.00 82.31 87 HIS A C 1
ATOM 620 O O . HIS A 1 87 ? 10.514 30.525 -1.637 1.00 82.31 87 HIS A O 1
ATOM 626 N N . ASP A 1 88 ? 11.064 32.372 -0.486 1.00 81.06 88 ASP A N 1
ATOM 627 C CA . ASP A 1 88 ? 12.199 31.853 0.275 1.00 81.06 88 ASP A CA 1
ATOM 628 C C . ASP A 1 88 ? 12.087 32.263 1.757 1.00 81.06 88 ASP A C 1
ATOM 630 O O . ASP A 1 88 ? 11.128 32.913 2.180 1.00 81.06 88 ASP A O 1
ATOM 634 N N . ALA A 1 89 ? 13.084 31.906 2.576 1.00 78.75 89 ALA A N 1
ATOM 635 C CA . ALA A 1 89 ? 13.110 32.262 4.000 1.00 78.75 89 ALA A CA 1
ATOM 636 C C . ALA A 1 89 ? 13.070 33.788 4.273 1.00 78.75 89 ALA A C 1
ATOM 638 O O . ALA A 1 89 ? 12.797 34.202 5.402 1.00 78.75 89 ALA A O 1
ATOM 639 N N . GLY A 1 90 ? 13.358 34.621 3.268 1.00 79.19 90 GLY A N 1
ATOM 640 C CA . GLY A 1 90 ? 13.284 36.081 3.291 1.00 79.19 90 GLY A CA 1
ATOM 641 C C . GLY A 1 90 ? 12.003 36.672 2.683 1.00 79.19 90 GLY A C 1
ATOM 642 O O . GLY A 1 90 ? 11.836 37.893 2.737 1.00 79.19 90 GLY A O 1
ATOM 643 N N . GLY A 1 91 ? 11.086 35.853 2.154 1.00 83.62 91 GLY A N 1
ATOM 644 C CA . GLY A 1 91 ? 9.819 36.275 1.547 1.00 83.62 91 GLY A CA 1
ATOM 645 C C . GLY A 1 91 ? 9.772 36.048 0.033 1.00 83.62 91 GLY A C 1
ATOM 646 O O . GLY A 1 91 ? 10.323 35.079 -0.473 1.00 83.62 91 GLY A O 1
ATOM 647 N N . VAL A 1 92 ? 9.079 36.917 -0.713 1.00 86.75 92 VAL A N 1
ATOM 648 C CA . VAL A 1 92 ? 8.936 36.761 -2.173 1.00 86.75 92 VAL A CA 1
ATOM 649 C C . VAL A 1 92 ? 10.282 36.972 -2.866 1.00 86.75 92 VAL A C 1
ATOM 651 O O . VAL A 1 92 ? 10.867 38.056 -2.800 1.00 86.75 92 VAL A O 1
ATOM 654 N N . VAL A 1 93 ? 10.729 35.957 -3.599 1.00 81.50 93 VAL A N 1
ATOM 655 C CA . VAL A 1 93 ? 11.937 35.992 -4.422 1.00 81.50 93 VAL A CA 1
ATOM 656 C C . VAL A 1 93 ? 11.746 36.996 -5.562 1.00 81.50 93 VAL A C 1
ATOM 658 O O . VAL A 1 93 ? 10.761 36.951 -6.305 1.00 81.50 93 VAL A O 1
ATOM 661 N N . ALA A 1 94 ? 12.701 37.915 -5.720 1.00 80.94 94 ALA A N 1
ATOM 662 C CA . ALA A 1 94 ? 12.601 39.011 -6.679 1.00 80.94 94 ALA A CA 1
ATOM 663 C C . ALA A 1 94 ? 12.474 38.510 -8.129 1.00 80.94 94 ALA A C 1
ATOM 665 O O . ALA A 1 94 ? 13.300 37.724 -8.606 1.00 80.94 94 ALA A O 1
ATOM 666 N N . VAL A 1 95 ? 11.466 39.017 -8.848 1.00 67.31 95 VAL A N 1
ATOM 667 C CA . VAL A 1 95 ? 11.249 38.761 -10.280 1.00 67.31 95 VAL A CA 1
ATOM 668 C C . VAL A 1 95 ? 12.483 39.245 -11.053 1.00 67.31 95 VAL A C 1
ATOM 670 O O . VAL A 1 95 ? 12.767 40.440 -11.074 1.00 67.31 95 VAL A O 1
ATOM 673 N N . GLY A 1 96 ? 13.243 38.310 -11.631 1.00 67.12 96 GLY A N 1
ATOM 674 C CA . GLY A 1 96 ? 14.531 38.566 -12.295 1.00 67.12 96 GLY A CA 1
ATOM 675 C C . GLY A 1 96 ? 15.729 37.823 -11.689 1.00 67.12 96 GLY A C 1
ATOM 676 O O . GLY A 1 96 ? 16.741 37.686 -12.359 1.00 67.12 96 GLY A O 1
ATOM 677 N N . SER A 1 97 ? 15.610 37.289 -10.467 1.00 69.94 97 SER A N 1
ATOM 678 C CA . SER A 1 97 ? 16.629 36.400 -9.861 1.00 69.94 97 SER A CA 1
ATOM 679 C C . SER A 1 97 ? 16.494 34.927 -10.288 1.00 69.94 97 SER A C 1
ATOM 681 O O . SER A 1 97 ? 17.343 34.082 -9.993 1.00 69.94 97 SER A O 1
ATOM 683 N N . TYR A 1 98 ? 15.419 34.624 -11.013 1.00 72.81 98 TYR A N 1
ATOM 684 C CA . TYR A 1 98 ? 15.126 33.339 -11.626 1.00 72.81 98 TYR A CA 1
ATOM 685 C C . TYR A 1 98 ? 14.428 33.561 -12.967 1.00 72.81 98 TYR A C 1
ATOM 687 O O . TYR A 1 98 ? 13.749 34.569 -13.183 1.00 72.81 98 TYR A O 1
ATOM 695 N N . MET A 1 99 ? 14.583 32.593 -13.859 1.00 75.25 99 MET A N 1
ATOM 696 C CA . MET A 1 99 ? 13.934 32.557 -15.158 1.00 75.25 99 MET A CA 1
ATOM 697 C C . MET A 1 99 ? 12.635 31.763 -15.046 1.00 75.25 99 MET A C 1
ATOM 699 O O . MET A 1 99 ? 12.623 30.637 -14.549 1.00 75.25 99 MET A O 1
ATOM 703 N N . ASN A 1 100 ? 11.537 32.362 -15.503 1.00 76.88 100 ASN A N 1
ATOM 704 C CA . ASN A 1 100 ? 10.203 31.777 -15.438 1.00 76.88 100 ASN A CA 1
ATOM 705 C C . ASN A 1 100 ? 9.788 31.262 -16.832 1.00 76.88 100 ASN A C 1
ATOM 707 O O . ASN A 1 100 ? 9.550 32.088 -17.713 1.00 76.88 100 ASN A O 1
ATOM 711 N N . PRO A 1 101 ? 9.682 29.936 -17.046 1.00 74.75 101 PRO A N 1
ATOM 712 C CA . PRO A 1 101 ? 9.304 29.355 -18.335 1.00 74.75 101 PRO A CA 1
ATOM 713 C C . PRO A 1 101 ? 7.784 29.346 -18.585 1.00 74.75 101 PRO A C 1
ATOM 715 O O . PRO A 1 101 ? 7.342 28.822 -19.601 1.00 74.75 101 PRO A O 1
ATOM 718 N N . THR A 1 102 ? 6.969 29.876 -17.665 1.00 78.38 102 THR A N 1
ATOM 719 C CA . THR A 1 102 ? 5.499 29.869 -17.767 1.00 78.38 102 THR A CA 1
ATOM 720 C C . THR A 1 102 ? 4.955 31.145 -18.442 1.00 78.38 102 THR A C 1
ATOM 722 O O . THR A 1 102 ? 5.601 32.196 -18.376 1.00 78.38 102 THR A O 1
ATOM 725 N N . PRO A 1 103 ? 3.762 31.124 -19.074 1.00 80.62 103 PRO A N 1
ATOM 726 C CA . PRO A 1 103 ? 2.728 30.085 -19.034 1.00 80.62 103 PRO A CA 1
ATOM 727 C C . PRO A 1 103 ? 3.084 28.847 -19.866 1.00 80.62 103 PRO A C 1
ATOM 729 O O . PRO A 1 103 ? 3.633 28.970 -20.957 1.00 80.62 103 PRO A O 1
ATOM 732 N N . ILE A 1 104 ? 2.739 27.667 -19.352 1.00 78.44 104 ILE A N 1
ATOM 733 C CA . ILE A 1 104 ? 2.812 26.393 -20.082 1.00 78.44 104 ILE A CA 1
ATOM 734 C C . ILE A 1 104 ? 1.417 25.781 -20.180 1.00 78.44 104 ILE A C 1
ATOM 736 O O . ILE A 1 104 ? 0.605 25.946 -19.270 1.00 78.44 104 ILE A O 1
ATOM 740 N N . THR A 1 105 ? 1.128 25.083 -21.276 1.00 79.88 105 THR A N 1
ATOM 741 C CA . THR A 1 105 ? -0.206 24.539 -21.551 1.00 79.88 105 THR A CA 1
ATOM 742 C C . THR A 1 105 ? -0.170 23.045 -21.861 1.00 79.88 105 THR A C 1
ATOM 744 O O . THR A 1 105 ? 0.799 22.537 -22.426 1.00 79.88 105 THR A O 1
ATOM 747 N N . ARG A 1 106 ? -1.235 22.326 -21.491 1.00 79.19 106 ARG A N 1
ATOM 748 C CA . ARG A 1 106 ? -1.480 20.931 -21.880 1.00 79.19 106 ARG A CA 1
ATOM 749 C C . ARG A 1 106 ? -2.925 20.739 -22.309 1.00 79.19 106 ARG A C 1
ATOM 751 O O . ARG A 1 106 ? -3.845 21.179 -21.627 1.00 79.19 106 ARG A O 1
ATOM 758 N N . GLU A 1 107 ? -3.114 20.048 -23.422 1.00 81.19 107 GLU A N 1
ATOM 759 C CA . GLU A 1 107 ? -4.439 19.637 -23.873 1.00 81.19 107 GLU A CA 1
ATOM 760 C C . GLU A 1 107 ? -4.868 18.345 -23.178 1.00 81.19 107 GLU A C 1
ATOM 762 O O . GLU A 1 107 ? -4.060 17.444 -22.941 1.00 81.19 107 GLU A O 1
ATOM 767 N N . VAL A 1 108 ? -6.152 18.263 -22.847 1.00 83.00 108 VAL A N 1
ATOM 768 C CA . VAL A 1 108 ? -6.761 17.131 -22.156 1.00 83.00 108 VAL A CA 1
ATOM 769 C C . VAL A 1 108 ? -8.136 16.853 -22.742 1.00 83.00 108 VAL A C 1
ATOM 771 O O . VAL A 1 108 ? -8.920 17.766 -22.985 1.00 83.00 108 VAL A O 1
ATOM 774 N N . THR A 1 109 ? -8.445 15.582 -22.986 1.00 84.69 109 THR A N 1
ATOM 775 C CA . THR A 1 109 ? -9.804 15.186 -23.374 1.00 84.69 109 THR A CA 1
ATOM 776 C C . THR A 1 109 ? -10.600 14.913 -22.113 1.00 84.69 109 THR A C 1
ATOM 778 O O . THR A 1 109 ? -10.280 13.987 -21.369 1.00 84.69 109 THR A O 1
ATOM 781 N N . CYS A 1 110 ? -11.621 15.725 -21.864 1.00 80.19 110 CYS A N 1
ATOM 782 C CA . CYS A 1 110 ? -12.451 15.572 -20.681 1.00 80.19 110 CYS A CA 1
ATOM 783 C C . CYS A 1 110 ? -13.477 14.459 -20.855 1.00 80.19 110 CYS A C 1
ATOM 785 O O . CYS A 1 110 ? -14.105 14.332 -21.906 1.00 80.19 110 CYS A O 1
ATOM 787 N N . VAL A 1 111 ? -13.645 13.659 -19.804 1.00 82.38 111 VAL A N 1
ATOM 788 C CA . VAL A 1 111 ? -14.587 12.539 -19.768 1.00 82.38 111 VAL A CA 1
ATOM 789 C C . VAL A 1 111 ? -15.705 12.890 -18.793 1.00 82.38 111 VAL A C 1
ATOM 791 O O . VAL A 1 111 ? -15.447 13.346 -17.680 1.00 82.38 111 VAL A O 1
ATOM 794 N N . ALA A 1 112 ? -16.952 12.718 -19.229 1.00 80.44 112 ALA A N 1
ATOM 795 C CA . ALA A 1 112 ? -18.113 12.946 -18.378 1.00 80.44 112 ALA A CA 1
ATOM 796 C C . ALA A 1 112 ? -18.064 12.006 -17.163 1.00 80.44 112 ALA A C 1
ATOM 798 O O . ALA A 1 112 ? -17.797 10.816 -17.322 1.00 80.44 112 ALA A O 1
ATOM 799 N N . ASP A 1 113 ? -18.305 12.558 -15.972 1.00 75.94 113 ASP A N 1
ATOM 800 C CA . ASP A 1 113 ? -18.379 11.820 -14.703 1.00 75.94 113 ASP A CA 1
ATOM 801 C C . ASP A 1 113 ? -17.108 11.033 -14.321 1.00 75.94 113 ASP A C 1
ATOM 803 O O . ASP A 1 113 ? -17.161 10.115 -13.503 1.00 75.94 113 ASP A O 1
ATOM 807 N N . ALA A 1 114 ? -15.952 11.410 -14.879 1.00 75.12 114 ALA A N 1
ATOM 808 C CA . ALA A 1 114 ? -14.660 10.822 -14.546 1.00 75.12 114 ALA A CA 1
ATOM 809 C C . ALA A 1 114 ? -13.587 11.891 -14.295 1.00 75.12 114 ALA A C 1
ATOM 811 O O . ALA A 1 114 ? -13.619 12.981 -14.875 1.00 75.12 114 ALA A O 1
ATOM 812 N N . ASP A 1 115 ? -12.626 11.543 -13.437 1.00 78.62 115 ASP A N 1
ATOM 813 C CA . ASP A 1 115 ? -11.436 12.345 -13.167 1.00 78.62 115 ASP A CA 1
ATOM 814 C C . ASP A 1 115 ? -10.372 12.053 -14.238 1.00 78.62 115 ASP A C 1
ATOM 816 O O . ASP A 1 115 ? -9.998 10.899 -14.465 1.00 78.62 115 ASP A O 1
ATOM 820 N N . VAL A 1 116 ? -9.861 13.095 -14.892 1.00 79.62 116 VAL A N 1
ATOM 821 C CA . VAL A 1 116 ? -8.758 12.995 -15.859 1.00 79.62 116 VAL A CA 1
ATOM 822 C C . VAL A 1 116 ? -7.522 13.679 -15.284 1.00 79.62 116 VAL A C 1
ATOM 824 O O . VAL A 1 116 ? -7.600 14.826 -14.852 1.00 79.62 116 VAL A O 1
ATOM 827 N N . ALA A 1 117 ? -6.381 12.989 -15.266 1.00 79.38 117 ALA A N 1
ATOM 828 C CA . ALA A 1 117 ? -5.138 13.522 -14.713 1.00 79.38 117 ALA A CA 1
ATOM 829 C C . ALA A 1 117 ? -4.334 14.323 -15.750 1.00 79.38 117 ALA A C 1
ATOM 831 O O . ALA A 1 117 ? -4.166 13.895 -16.895 1.00 79.38 117 ALA A O 1
ATOM 832 N N . VAL A 1 118 ? -3.786 15.465 -15.333 1.00 78.75 118 VAL A N 1
ATOM 833 C CA . VAL A 1 118 ? -2.855 16.294 -16.106 1.00 78.75 118 VAL A CA 1
ATOM 834 C C . VAL A 1 118 ? -1.675 16.673 -15.227 1.00 78.75 118 VAL A C 1
ATOM 836 O O . VAL A 1 118 ? -1.849 17.263 -14.166 1.00 78.75 118 VAL A O 1
ATOM 839 N N . THR A 1 119 ? -0.466 16.374 -15.703 1.00 75.69 119 THR A N 1
ATOM 840 C CA . THR A 1 119 ? 0.776 16.611 -14.954 1.00 75.69 119 THR A CA 1
ATOM 841 C C . THR A 1 119 ? 1.634 17.693 -15.606 1.00 75.69 119 THR A C 1
ATOM 843 O O . THR A 1 119 ? 1.748 17.727 -16.831 1.00 75.69 119 THR A O 1
ATOM 846 N N . PHE A 1 120 ? 2.279 18.557 -14.828 1.00 73.38 120 PHE A N 1
ATOM 847 C CA . PHE A 1 120 ? 3.266 19.512 -15.341 1.00 73.38 120 PHE A CA 1
ATOM 848 C C . PHE A 1 120 ? 4.627 19.327 -14.666 1.00 73.38 120 PHE A C 1
ATOM 850 O O . PHE A 1 120 ? 4.720 19.392 -13.440 1.00 73.38 120 PHE A O 1
ATOM 857 N N . ASP A 1 121 ? 5.676 19.186 -15.482 1.00 66.94 121 ASP A N 1
ATOM 858 C CA . ASP A 1 121 ? 7.075 19.205 -15.048 1.00 66.94 121 ASP A CA 1
ATOM 859 C C . ASP A 1 121 ? 7.693 20.568 -15.383 1.00 66.94 121 ASP A C 1
ATOM 861 O O . ASP A 1 121 ? 7.754 20.964 -16.550 1.00 66.94 121 ASP A O 1
ATOM 865 N N . ILE A 1 122 ? 8.135 21.306 -14.360 1.00 69.12 122 ILE A N 1
ATOM 866 C CA . ILE A 1 122 ? 8.698 22.653 -14.519 1.00 69.12 122 ILE A CA 1
ATOM 867 C C . ILE A 1 122 ? 10.107 22.700 -13.944 1.00 69.12 122 ILE A C 1
ATOM 869 O O . ILE A 1 122 ? 10.308 22.485 -12.751 1.00 69.12 122 ILE A O 1
ATOM 873 N N . THR A 1 123 ? 11.070 23.084 -14.778 1.00 68.44 123 THR A N 1
ATOM 874 C CA . THR A 1 123 ? 12.442 23.365 -14.350 1.00 68.44 123 THR A CA 1
ATOM 875 C C . THR A 1 123 ? 12.686 24.867 -14.311 1.00 68.44 123 THR A C 1
ATOM 877 O O . THR A 1 123 ? 12.531 25.562 -15.314 1.00 68.44 123 THR A O 1
ATOM 880 N N . LEU A 1 124 ? 13.128 25.382 -13.166 1.00 70.62 124 LEU A N 1
ATOM 881 C CA . LEU A 1 124 ? 13.496 26.788 -13.007 1.00 70.62 124 LEU A CA 1
ATOM 882 C C . LEU A 1 124 ? 15.014 26.960 -13.024 1.00 70.62 124 LEU A C 1
ATOM 884 O O . LEU A 1 124 ? 15.744 26.179 -12.413 1.00 70.62 124 LEU A O 1
ATOM 888 N N . ALA A 1 125 ? 15.462 27.994 -13.730 1.00 68.06 125 ALA A N 1
ATOM 889 C CA . ALA A 1 125 ? 16.848 28.398 -13.818 1.00 68.06 125 ALA A CA 1
ATOM 890 C C . ALA A 1 125 ? 17.056 29.610 -12.912 1.00 68.06 125 ALA A C 1
ATOM 892 O O . ALA A 1 125 ? 16.399 30.637 -13.078 1.00 68.06 125 ALA A O 1
ATOM 893 N N . ARG A 1 126 ? 17.951 29.489 -11.937 1.00 66.69 126 ARG A N 1
ATOM 894 C CA . ARG A 1 126 ? 18.264 30.541 -10.963 1.00 66.69 126 ARG A CA 1
ATOM 895 C C . ARG A 1 126 ? 19.629 31.152 -11.264 1.00 66.69 126 ARG A C 1
ATOM 897 O O . ARG A 1 126 ? 20.572 30.412 -11.540 1.00 66.69 126 ARG A O 1
ATOM 904 N N . GLN A 1 127 ? 19.745 32.470 -11.122 1.00 61.88 127 GLN A N 1
ATOM 905 C CA . GLN A 1 127 ? 21.039 33.150 -11.111 1.00 61.88 127 GLN A CA 1
ATOM 906 C C . GLN A 1 127 ? 21.715 32.948 -9.743 1.00 61.88 127 GLN A C 1
ATOM 908 O O . GLN A 1 127 ? 21.052 33.037 -8.704 1.00 61.88 127 GLN A O 1
ATOM 913 N N . ALA A 1 128 ? 23.015 32.654 -9.719 1.00 54.50 128 ALA A N 1
ATOM 914 C CA . ALA A 1 128 ? 23.791 32.613 -8.479 1.00 54.50 128 ALA A CA 1
ATOM 915 C C . ALA A 1 128 ? 25.003 33.561 -8.537 1.00 54.50 128 ALA A C 1
ATOM 917 O O . ALA A 1 128 ? 25.589 33.789 -9.592 1.00 54.50 128 ALA A O 1
ATOM 918 N N . ASP A 1 129 ? 25.317 34.159 -7.382 1.00 50.34 129 ASP A N 1
ATOM 919 C CA . ASP A 1 129 ? 26.255 35.282 -7.232 1.00 50.34 129 ASP A CA 1
ATOM 920 C C . ASP A 1 129 ? 27.645 34.850 -6.712 1.00 50.34 129 ASP A C 1
ATOM 922 O O . ASP A 1 129 ? 28.378 35.667 -6.149 1.00 50.34 129 ASP A O 1
ATOM 926 N N . GLN A 1 130 ? 28.044 33.574 -6.839 1.00 44.56 130 GLN A N 1
ATOM 927 C CA . GLN A 1 130 ? 29.270 33.076 -6.186 1.00 44.56 130 GLN A CA 1
ATOM 928 C C . GLN A 1 130 ? 30.588 33.376 -6.915 1.00 44.56 130 GLN A C 1
ATOM 930 O O . GLN A 1 130 ? 31.653 33.051 -6.393 1.00 44.56 130 GLN A O 1
ATOM 935 N N . GLY A 1 131 ? 30.560 34.112 -8.027 1.00 42.81 131 GLY A N 1
ATOM 936 C CA . GLY A 1 131 ? 31.769 34.621 -8.672 1.00 42.81 131 GLY A CA 1
ATOM 937 C C . GLY A 1 131 ? 32.505 33.546 -9.472 1.00 42.81 131 GLY A C 1
ATOM 938 O O . GLY A 1 131 ? 32.978 32.550 -8.939 1.00 42.81 131 GLY A O 1
ATOM 939 N N . PHE A 1 132 ? 32.648 33.825 -10.773 1.00 40.59 132 PHE A N 1
ATOM 940 C CA . PHE A 1 132 ? 32.747 32.827 -11.839 1.00 40.59 132 PHE A CA 1
ATOM 941 C C . PHE A 1 132 ? 31.544 31.880 -11.801 1.00 40.59 132 PHE A C 1
ATOM 943 O O . PHE A 1 132 ? 31.469 31.036 -10.920 1.00 40.59 132 PHE A O 1
ATOM 950 N N . PHE A 1 133 ? 30.681 31.969 -12.822 1.00 44.03 133 PHE A N 1
ATOM 951 C CA . PHE A 1 133 ? 29.503 31.105 -13.007 1.00 44.03 133 PHE A CA 1
ATOM 952 C C . PHE A 1 133 ? 28.323 31.521 -12.091 1.00 44.03 133 PHE A C 1
ATOM 954 O O . PHE A 1 133 ? 28.539 32.231 -11.121 1.00 44.03 133 PHE A O 1
ATOM 961 N N . ASP A 1 134 ? 27.047 31.389 -12.477 1.00 46.12 134 ASP A N 1
ATOM 962 C CA . ASP A 1 134 ? 26.236 30.214 -12.126 1.00 46.12 134 ASP A CA 1
ATOM 963 C C . ASP A 1 134 ? 24.812 30.290 -12.735 1.00 46.12 134 ASP A C 1
ATOM 965 O O . ASP A 1 134 ? 24.101 31.283 -12.549 1.00 46.12 134 ASP A O 1
ATOM 969 N N . VAL A 1 135 ? 24.353 29.209 -13.380 1.00 43.03 135 VAL A N 1
ATOM 970 C CA . VAL A 1 135 ? 22.922 28.947 -13.628 1.00 43.03 135 VAL A CA 1
ATOM 971 C C . VAL A 1 135 ? 22.557 27.637 -12.932 1.00 43.03 135 VAL A C 1
ATOM 973 O O . VAL A 1 135 ? 22.982 26.556 -13.344 1.00 43.03 135 VAL A O 1
ATOM 976 N N . ALA A 1 136 ? 21.752 27.706 -11.871 1.00 43.16 136 ALA A N 1
ATOM 977 C CA . ALA A 1 136 ? 21.204 26.506 -11.243 1.00 43.16 136 ALA A CA 1
ATOM 978 C C . ALA A 1 136 ? 20.035 26.001 -12.095 1.00 43.16 136 ALA A C 1
ATOM 980 O O . ALA A 1 136 ? 19.007 26.668 -12.150 1.00 43.16 136 ALA A O 1
ATOM 981 N N . VAL A 1 137 ? 20.201 24.861 -12.770 1.00 46.94 137 VAL A N 1
ATOM 982 C CA . VAL A 1 137 ? 19.176 24.216 -13.602 1.00 46.94 137 VAL A CA 1
ATOM 983 C C . VAL A 1 137 ? 18.716 22.957 -12.887 1.00 46.94 137 VAL A C 1
ATOM 985 O O . VAL A 1 137 ? 19.429 21.957 -12.849 1.00 46.94 137 VAL A O 1
ATOM 988 N N . GLN A 1 138 ? 17.514 22.966 -12.319 1.00 46.03 138 GLN A N 1
ATOM 989 C CA . GLN A 1 138 ? 17.091 21.797 -11.566 1.00 46.03 138 GLN A CA 1
ATOM 990 C C . GLN A 1 138 ? 16.546 20.661 -12.443 1.00 46.03 138 GLN A C 1
ATOM 992 O O . GLN A 1 138 ? 15.381 20.649 -12.834 1.00 46.03 138 GLN A O 1
ATOM 997 N N . PHE A 1 139 ? 17.375 19.633 -12.604 1.00 50.34 139 PHE A N 1
ATOM 998 C CA . PHE A 1 139 ? 16.933 18.241 -12.655 1.00 50.34 139 PHE A CA 1
ATOM 999 C C . PHE A 1 139 ? 17.701 17.498 -11.570 1.00 50.34 139 PHE A C 1
ATOM 1001 O O . PHE A 1 139 ? 18.901 17.308 -11.730 1.00 50.34 139 PHE A O 1
ATOM 1008 N N . ARG A 1 140 ? 17.059 17.124 -10.454 1.00 52.81 140 ARG A N 1
ATOM 1009 C CA . ARG A 1 140 ? 17.733 16.373 -9.370 1.00 52.81 140 ARG A CA 1
ATOM 1010 C C . ARG A 1 140 ? 19.107 16.972 -8.968 1.00 52.81 140 ARG A C 1
ATOM 1012 O O . ARG A 1 140 ? 20.087 16.245 -8.837 1.00 52.81 140 ARG A O 1
ATOM 1019 N N . ASP A 1 141 ? 19.163 18.299 -8.818 1.00 58.81 141 ASP A N 1
ATOM 1020 C CA . ASP A 1 141 ? 20.316 19.062 -8.296 1.00 58.81 141 ASP A CA 1
ATOM 1021 C C . ASP A 1 141 ? 21.538 19.195 -9.231 1.00 58.81 141 ASP A C 1
ATOM 1023 O O . ASP A 1 141 ? 22.682 19.048 -8.800 1.00 58.81 141 ASP A O 1
ATOM 1027 N N . ILE A 1 142 ? 21.315 19.506 -10.517 1.00 69.88 142 ILE A N 1
ATOM 1028 C CA . ILE A 1 142 ? 22.396 19.869 -11.452 1.00 69.88 142 ILE A CA 1
ATOM 1029 C C . ILE A 1 142 ? 22.704 21.374 -11.398 1.00 69.88 142 ILE A C 1
ATOM 1031 O O . ILE A 1 142 ? 21.861 22.237 -11.630 1.00 69.88 142 ILE A O 1
ATOM 1035 N N . PHE A 1 143 ? 23.967 21.705 -11.161 1.00 72.31 143 PHE A N 1
ATOM 1036 C CA . PHE A 1 143 ? 24.483 23.069 -11.172 1.00 72.31 143 PHE A CA 1
ATOM 1037 C C . PHE A 1 143 ? 25.339 23.264 -12.409 1.00 72.31 143 PHE A C 1
ATOM 1039 O O . PHE A 1 143 ? 26.402 22.654 -12.513 1.00 72.31 143 PHE A O 1
ATOM 1046 N N . CYS A 1 144 ? 24.884 24.092 -13.347 1.00 74.88 144 CYS A N 1
ATOM 1047 C CA . CYS A 1 144 ? 25.605 24.354 -14.581 1.00 74.88 144 CYS A CA 1
ATOM 1048 C C . CYS A 1 144 ? 26.269 25.728 -14.573 1.00 74.88 144 CYS A C 1
ATOM 1050 O O . CYS A 1 144 ? 25.798 26.715 -14.012 1.00 74.88 144 CYS A O 1
ATOM 1052 N N . SER A 1 145 ? 27.391 25.776 -15.263 1.00 76.94 145 SER A N 1
ATOM 1053 C CA . SER A 1 145 ? 28.216 26.944 -15.454 1.00 76.94 145 SER A CA 1
ATOM 1054 C C . SER A 1 145 ? 28.511 27.077 -16.933 1.00 76.94 145 SER A C 1
ATOM 1056 O O . SER A 1 145 ? 28.901 26.110 -17.586 1.00 76.94 145 SER A O 1
ATOM 1058 N N . ALA A 1 146 ? 28.314 28.276 -17.462 1.00 82.00 146 ALA A N 1
ATOM 1059 C CA . ALA A 1 146 ? 28.691 28.614 -18.818 1.00 82.00 146 ALA A CA 1
ATOM 1060 C C . ALA A 1 146 ? 29.414 29.957 -18.829 1.00 82.00 146 ALA A C 1
ATOM 1062 O O . ALA A 1 146 ? 29.257 30.757 -17.909 1.00 82.00 146 ALA A O 1
ATOM 1063 N N . LYS A 1 147 ? 30.242 30.192 -19.842 1.00 80.69 147 LYS A N 1
ATOM 1064 C CA . LYS A 1 147 ? 30.816 31.509 -20.134 1.00 80.69 147 LYS A CA 1
ATOM 1065 C C . LYS A 1 147 ? 31.436 31.532 -21.519 1.00 80.69 147 LYS A C 1
ATOM 1067 O O . LYS A 1 147 ? 31.668 30.480 -22.123 1.00 80.69 147 LYS A O 1
ATOM 1072 N N . LEU A 1 148 ? 31.773 32.731 -21.969 1.00 87.44 148 LEU A N 1
ATOM 1073 C CA . LEU A 1 148 ? 32.715 32.927 -23.054 1.00 87.44 148 LEU A CA 1
ATOM 1074 C C . LEU A 1 148 ? 33.658 34.074 -22.697 1.00 87.44 148 LEU A C 1
ATOM 1076 O O . LEU A 1 148 ? 33.209 35.186 -22.441 1.00 87.44 148 LEU A O 1
ATOM 1080 N N . ASP A 1 149 ? 34.957 33.787 -22.668 1.00 85.69 149 ASP A N 1
ATOM 1081 C CA . ASP A 1 149 ? 35.996 34.765 -22.349 1.00 85.69 149 ASP A CA 1
ATOM 1082 C C . ASP A 1 149 ? 37.030 34.837 -23.469 1.00 85.69 149 ASP A C 1
ATOM 1084 O O . ASP A 1 149 ? 37.435 33.821 -24.025 1.00 85.69 149 ASP A O 1
ATOM 1088 N N . CYS A 1 150 ? 37.547 36.030 -23.732 1.00 81.00 150 CYS A N 1
ATOM 1089 C CA . CYS A 1 150 ? 38.715 36.242 -24.597 1.00 81.00 150 CYS A CA 1
ATOM 1090 C C . CYS A 1 150 ? 39.751 37.193 -23.974 1.00 81.00 150 CYS A C 1
ATOM 1092 O O . CYS A 1 150 ? 40.763 37.504 -24.598 1.00 81.00 150 CYS A O 1
ATOM 1094 N N . GLN A 1 151 ? 39.502 37.666 -22.747 1.00 81.00 151 GLN A N 1
ATOM 1095 C CA . GLN A 1 151 ? 40.368 38.593 -22.022 1.00 81.00 151 GLN A CA 1
ATOM 1096 C C . GLN A 1 151 ? 40.684 38.073 -20.623 1.00 81.00 151 GLN A C 1
ATOM 1098 O O . GLN A 1 151 ? 39.875 37.404 -19.976 1.00 81.00 151 GLN A O 1
ATOM 1103 N N . LYS A 1 152 ? 41.883 38.400 -20.152 1.00 79.31 152 LYS A N 1
ATOM 1104 C CA . LYS A 1 152 ? 42.295 38.232 -18.761 1.00 79.31 152 LYS A CA 1
ATOM 1105 C C . LYS A 1 152 ? 41.626 39.314 -17.893 1.00 79.31 152 LYS A C 1
ATOM 1107 O O . LYS A 1 152 ? 41.193 40.342 -18.415 1.00 79.31 152 LYS A O 1
ATOM 1112 N N . PRO A 1 153 ? 41.589 39.147 -16.557 1.00 76.44 153 PRO A N 1
ATOM 1113 C CA . PRO A 1 153 ? 41.025 40.151 -15.647 1.00 76.44 153 PRO A CA 1
ATOM 1114 C C . PRO A 1 153 ? 41.667 41.548 -15.737 1.00 76.44 153 PRO A C 1
ATOM 1116 O O . PRO A 1 153 ? 41.066 42.523 -15.299 1.00 76.44 153 PRO A O 1
ATOM 1119 N N . ASP A 1 154 ? 42.883 41.652 -16.281 1.00 78.69 154 ASP A N 1
ATOM 1120 C CA . ASP A 1 154 ? 43.601 42.913 -16.504 1.00 78.69 154 ASP A CA 1
ATOM 1121 C C . ASP A 1 154 ? 43.264 43.596 -17.848 1.00 78.69 154 ASP A C 1
ATOM 1123 O O . ASP A 1 154 ? 43.823 44.649 -18.155 1.00 78.69 154 ASP A O 1
ATOM 1127 N N . GLY A 1 155 ? 42.352 43.016 -18.639 1.00 72.00 155 GLY A N 1
ATOM 1128 C CA . GLY A 1 155 ? 41.919 43.524 -19.944 1.00 72.00 155 GLY A CA 1
ATOM 1129 C C . GLY A 1 155 ? 42.846 43.174 -21.114 1.00 72.00 155 GLY A C 1
ATOM 1130 O O . GLY A 1 155 ? 42.578 43.596 -22.239 1.00 72.00 155 GLY A O 1
ATOM 1131 N N . SER A 1 156 ? 43.929 42.421 -20.879 1.00 78.12 156 SER A N 1
ATOM 1132 C CA . SER A 1 156 ? 44.779 41.879 -21.948 1.00 78.12 156 SER A CA 1
ATOM 1133 C C . SER A 1 156 ? 44.178 40.617 -22.577 1.00 78.12 156 SER A C 1
ATOM 1135 O O . SER A 1 156 ? 43.313 39.971 -21.984 1.00 78.12 156 SER A O 1
ATOM 1137 N N . ASP A 1 157 ? 44.641 40.244 -23.771 1.00 79.56 157 ASP A N 1
ATOM 1138 C CA . ASP A 1 157 ? 44.102 39.096 -24.508 1.00 79.56 157 ASP A CA 1
ATOM 1139 C C . ASP A 1 157 ? 44.429 37.765 -23.811 1.00 79.56 157 ASP A C 1
ATOM 1141 O O . ASP A 1 157 ? 45.488 37.582 -23.190 1.00 79.56 157 ASP A O 1
ATOM 1145 N N . LEU A 1 158 ? 43.501 36.809 -23.896 1.00 85.56 158 LEU A N 1
ATOM 1146 C CA . LEU A 1 158 ? 43.777 35.416 -23.554 1.00 85.56 158 LEU A CA 1
ATOM 1147 C C . LEU A 1 158 ? 44.633 34.800 -24.660 1.00 85.56 158 LEU A C 1
ATOM 1149 O O . LEU A 1 158 ? 44.181 34.672 -25.784 1.00 85.56 158 LEU A O 1
ATOM 1153 N N . GLU A 1 159 ? 45.856 34.385 -24.340 1.00 87.38 159 GLU A N 1
ATOM 1154 C CA . GLU A 1 159 ? 46.813 33.845 -25.315 1.00 87.38 159 GLU A CA 1
ATOM 1155 C C . GLU A 1 159 ? 47.165 32.401 -24.937 1.00 87.38 159 GLU A C 1
ATOM 1157 O O . GLU A 1 159 ? 48.130 32.135 -24.207 1.00 87.38 159 GLU A O 1
ATOM 1162 N N . LEU A 1 160 ? 46.330 31.447 -25.358 1.00 85.81 160 LEU A N 1
ATOM 1163 C CA . LEU A 1 160 ? 46.468 30.036 -24.974 1.00 85.81 160 LEU A CA 1
ATOM 1164 C C . LEU A 1 160 ? 46.974 29.162 -26.124 1.00 85.81 160 LEU A C 1
ATOM 1166 O O . LEU A 1 160 ? 47.823 28.297 -25.892 1.00 85.81 160 LEU A O 1
ATOM 1170 N N . LEU A 1 161 ? 46.478 29.380 -27.343 1.00 87.50 161 LEU A N 1
ATOM 1171 C CA . LEU A 1 161 ? 46.845 28.597 -28.524 1.00 87.50 161 LEU A CA 1
ATOM 1172 C C . LEU A 1 161 ? 48.045 29.215 -29.256 1.00 87.50 161 LEU A C 1
ATOM 1174 O O . LEU A 1 161 ? 48.239 30.427 -29.230 1.00 87.50 161 LEU A O 1
ATOM 1178 N N . HIS A 1 162 ? 48.865 28.373 -29.896 1.00 86.44 162 HIS A N 1
ATOM 1179 C CA . HIS A 1 162 ? 50.028 28.824 -30.667 1.00 86.44 162 HIS A CA 1
ATOM 1180 C C . HIS A 1 162 ? 49.625 29.114 -32.115 1.00 86.44 162 HIS A C 1
ATOM 1182 O O . HIS A 1 162 ? 49.102 28.233 -32.796 1.00 86.44 162 HIS A O 1
ATOM 1188 N N . ALA A 1 163 ? 49.912 30.326 -32.581 1.00 80.00 163 ALA A N 1
ATOM 1189 C CA . ALA A 1 163 ? 49.771 30.721 -33.974 1.00 80.00 163 ALA A CA 1
ATOM 1190 C C . ALA A 1 163 ? 50.856 30.054 -34.853 1.00 80.00 163 ALA A C 1
ATOM 1192 O O . ALA A 1 163 ? 51.863 29.563 -34.328 1.00 80.00 163 ALA A O 1
ATOM 1193 N N . PRO A 1 164 ? 50.727 30.066 -36.196 1.00 75.25 164 PRO A N 1
ATOM 1194 C CA . PRO A 1 164 ? 51.671 29.412 -37.112 1.00 75.25 164 PRO A CA 1
ATOM 1195 C C . PRO A 1 164 ? 53.135 29.869 -36.966 1.00 75.25 164 PRO A C 1
ATOM 1197 O O . PRO A 1 164 ? 54.052 29.130 -37.315 1.00 75.25 164 PRO A O 1
ATOM 1200 N N . GLY A 1 165 ? 53.372 31.068 -36.417 1.00 75.81 165 GLY A N 1
ATOM 1201 C CA . GLY A 1 165 ? 54.705 31.595 -36.093 1.00 75.81 165 GLY A CA 1
ATOM 1202 C C . GLY A 1 165 ? 55.318 31.079 -34.780 1.00 75.81 165 GLY A C 1
ATOM 1203 O O . GLY A 1 165 ? 56.422 31.490 -34.430 1.00 75.81 165 GLY A O 1
ATOM 1204 N N . GLY A 1 166 ? 54.622 30.213 -34.035 1.00 77.62 166 GLY A N 1
ATOM 1205 C CA . GLY A 1 166 ? 55.082 29.619 -32.774 1.00 77.62 166 GLY A CA 1
ATOM 1206 C C . GLY A 1 166 ? 54.887 30.488 -31.524 1.00 77.62 166 GLY A C 1
ATOM 1207 O O . GLY A 1 166 ? 55.123 30.006 -30.417 1.00 77.62 166 GLY A O 1
ATOM 1208 N N . ALA A 1 167 ? 54.442 31.739 -31.669 1.00 83.81 167 ALA A N 1
ATOM 1209 C CA . ALA A 1 167 ? 53.992 32.578 -30.558 1.00 83.81 167 ALA A CA 1
ATOM 1210 C C . ALA A 1 167 ? 52.542 32.238 -30.174 1.00 83.81 167 ALA A C 1
ATOM 1212 O O . ALA A 1 167 ? 51.795 31.703 -30.992 1.00 83.81 167 ALA A O 1
ATOM 1213 N N . ARG A 1 168 ? 52.143 32.532 -28.933 1.00 82.62 168 ARG A N 1
ATOM 1214 C CA . ARG A 1 168 ? 50.734 32.451 -28.526 1.00 82.62 168 ARG A CA 1
ATOM 1215 C C . ARG A 1 168 ? 49.999 33.717 -28.934 1.00 82.62 168 ARG A C 1
ATOM 1217 O O . ARG A 1 168 ? 50.612 34.779 -28.926 1.00 82.62 168 ARG A O 1
ATOM 1224 N N . ASP A 1 169 ? 48.726 33.574 -29.270 1.00 84.31 169 ASP A N 1
ATOM 1225 C CA . ASP A 1 169 ? 47.906 34.661 -29.807 1.00 84.31 169 ASP A CA 1
ATOM 1226 C C . ASP A 1 169 ? 46.458 34.577 -29.295 1.00 84.31 169 ASP A C 1
ATOM 1228 O O . ASP A 1 169 ? 46.095 33.617 -28.596 1.00 84.31 169 ASP A O 1
ATOM 1232 N N . MET A 1 170 ? 45.641 35.584 -29.616 1.00 83.12 170 MET A N 1
ATOM 1233 C CA . MET A 1 170 ? 44.303 35.766 -29.061 1.00 83.12 170 MET A CA 1
ATOM 1234 C C . MET A 1 170 ? 43.437 34.507 -29.206 1.00 83.12 170 MET A C 1
ATOM 1236 O O . MET A 1 170 ? 43.245 33.933 -30.278 1.00 83.12 170 MET A O 1
ATOM 1240 N N . THR A 1 171 ? 42.901 34.074 -28.071 1.00 87.88 171 THR A N 1
ATOM 1241 C CA . THR A 1 171 ? 42.138 32.849 -27.893 1.00 87.88 171 THR A CA 1
ATOM 1242 C C . THR A 1 171 ? 40.815 33.163 -27.206 1.00 87.88 171 THR A C 1
ATOM 1244 O O . THR A 1 171 ? 40.780 33.728 -26.115 1.00 87.88 171 THR A O 1
ATOM 1247 N N . VAL A 1 172 ? 39.720 32.727 -27.814 1.00 88.50 172 VAL A N 1
ATOM 1248 C CA . VAL A 1 172 ? 38.390 32.709 -27.207 1.00 88.50 172 VAL A CA 1
ATOM 1249 C C . VAL A 1 172 ? 38.192 31.368 -26.515 1.00 88.50 172 VAL A C 1
ATOM 1251 O O . VAL A 1 172 ? 38.444 30.323 -27.108 1.00 88.50 172 VAL A O 1
ATOM 1254 N N . VAL A 1 173 ? 37.735 31.378 -25.269 1.00 88.88 173 VAL A N 1
ATOM 1255 C CA . VAL A 1 173 ? 37.435 30.182 -24.483 1.00 88.88 173 VAL A CA 1
ATOM 1256 C C . VAL A 1 173 ? 35.950 30.158 -24.166 1.00 88.88 173 VAL A C 1
ATOM 1258 O O . VAL A 1 173 ? 35.456 30.968 -23.383 1.00 88.88 173 VAL A O 1
ATOM 1261 N N . LEU A 1 174 ? 35.256 29.186 -24.744 1.00 91.06 174 LEU A N 1
ATOM 1262 C CA . LEU A 1 174 ? 33.913 28.794 -24.353 1.00 91.06 174 LEU A CA 1
ATOM 1263 C C . LEU A 1 174 ? 34.025 27.744 -23.251 1.00 91.06 174 LEU A C 1
ATOM 1265 O O . LEU A 1 174 ? 34.682 26.714 -23.425 1.00 91.06 174 LEU A O 1
ATOM 1269 N N . GLY A 1 175 ? 33.403 28.017 -22.109 1.00 86.75 175 GLY A N 1
ATOM 1270 C CA . GLY A 1 175 ? 33.339 27.077 -20.998 1.00 86.75 175 GLY A CA 1
ATOM 1271 C C . GLY A 1 175 ? 31.916 26.598 -20.778 1.00 86.75 175 GLY A C 1
ATOM 1272 O O . GLY A 1 175 ? 31.023 27.435 -20.676 1.00 86.75 175 GLY A O 1
ATOM 1273 N N . PHE A 1 176 ? 31.723 25.286 -20.656 1.00 87.94 176 PHE A N 1
ATOM 1274 C CA . PHE A 1 176 ? 30.478 24.683 -20.188 1.00 87.94 176 PHE A CA 1
ATOM 1275 C C . PHE A 1 176 ? 30.797 23.568 -19.194 1.00 87.94 176 PHE A C 1
ATOM 1277 O O . PHE A 1 176 ? 31.499 22.616 -19.525 1.00 87.94 176 PHE A O 1
ATOM 1284 N N . ALA A 1 177 ? 30.323 23.675 -17.958 1.00 84.31 177 ALA A N 1
ATOM 1285 C CA . ALA A 1 177 ? 30.552 22.644 -16.957 1.00 84.31 177 ALA A CA 1
ATOM 1286 C C . ALA A 1 177 ? 29.382 22.510 -15.996 1.00 84.31 177 ALA A C 1
ATOM 1288 O O . ALA A 1 177 ? 28.861 23.512 -15.513 1.00 84.31 177 ALA A O 1
ATOM 1289 N N . CYS A 1 178 ? 29.006 21.281 -15.673 1.00 80.56 178 CYS A N 1
ATOM 1290 C CA . CYS A 1 178 ? 27.889 20.994 -14.795 1.00 80.56 178 CYS A CA 1
ATOM 1291 C C . CYS A 1 178 ? 28.265 19.978 -13.719 1.00 80.56 178 CYS A C 1
ATOM 1293 O O . CYS A 1 178 ? 29.014 19.034 -13.967 1.00 80.56 178 CYS A O 1
ATOM 1295 N N . THR A 1 179 ? 27.711 20.162 -12.528 1.00 76.12 179 THR A N 1
ATOM 1296 C CA . THR A 1 179 ? 27.875 19.277 -11.375 1.00 76.12 179 THR A CA 1
ATOM 1297 C C . THR A 1 179 ? 26.502 18.767 -10.966 1.00 76.12 179 THR A C 1
ATOM 1299 O O . THR A 1 1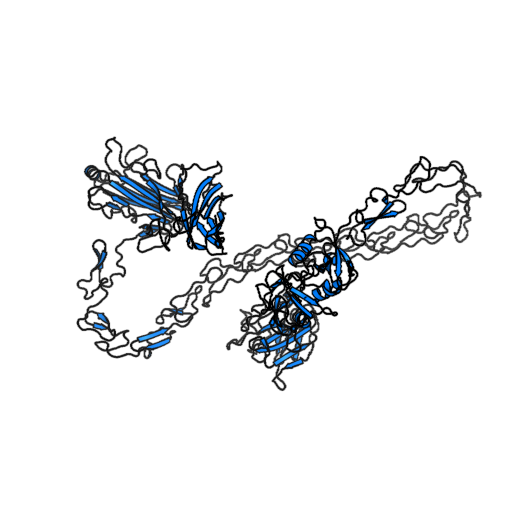79 ? 25.664 19.572 -10.576 1.00 76.12 179 THR A O 1
ATOM 1302 N N . GLY A 1 180 ? 26.251 17.464 -11.078 1.00 66.44 180 GLY A N 1
ATOM 1303 C CA . GLY A 1 180 ? 25.046 16.825 -10.535 1.00 66.44 180 GLY A CA 1
ATOM 1304 C C . GLY A 1 180 ? 25.229 16.345 -9.093 1.00 66.44 180 GLY A C 1
ATOM 1305 O O . GLY A 1 180 ? 26.303 16.504 -8.512 1.00 66.44 180 GLY A O 1
ATOM 1306 N N . SER A 1 181 ? 24.186 15.728 -8.527 1.00 56.81 181 SER A N 1
ATOM 1307 C CA . SER A 1 181 ? 24.230 15.041 -7.225 1.00 56.81 181 SER A CA 1
ATOM 1308 C C . SER A 1 181 ? 25.489 14.170 -7.060 1.00 56.81 181 SER A C 1
ATOM 1310 O O . SER A 1 181 ? 25.907 13.498 -8.004 1.00 56.81 181 SER A O 1
ATOM 1312 N N . LEU A 1 182 ? 26.049 14.123 -5.840 1.00 52.56 182 LEU A N 1
ATOM 1313 C CA . LEU A 1 182 ? 27.266 13.372 -5.468 1.00 52.56 182 LEU A CA 1
ATOM 1314 C C . LEU A 1 182 ? 27.230 11.873 -5.841 1.00 52.56 182 LEU A C 1
ATOM 1316 O O . LEU A 1 182 ? 28.263 11.207 -5.787 1.00 52.56 182 LEU A O 1
ATOM 1320 N N . THR A 1 183 ? 26.058 11.336 -6.193 1.00 53.66 183 THR A N 1
ATOM 1321 C CA . THR A 1 183 ? 25.821 9.922 -6.512 1.00 53.66 183 THR A CA 1
ATOM 1322 C C . THR A 1 183 ? 25.379 9.654 -7.962 1.00 53.66 183 THR A C 1
ATOM 1324 O O . THR A 1 183 ? 25.280 8.487 -8.337 1.00 53.66 183 THR A O 1
ATOM 1327 N N . GLY A 1 184 ? 25.119 10.681 -8.787 1.00 62.12 184 GLY A N 1
ATOM 1328 C CA . GLY A 1 184 ? 24.555 10.545 -10.145 1.00 62.12 184 GLY A CA 1
ATOM 1329 C C . GLY A 1 184 ? 25.524 10.891 -11.289 1.00 62.12 184 GLY A C 1
ATOM 1330 O O . GLY A 1 184 ? 26.466 11.659 -11.114 1.00 62.12 184 GLY A O 1
ATOM 1331 N N . THR A 1 185 ? 25.290 10.349 -12.496 1.00 71.50 185 THR A N 1
ATOM 1332 C CA . THR A 1 185 ? 26.054 10.720 -13.711 1.00 71.50 185 THR A CA 1
ATOM 1333 C C . THR A 1 185 ? 25.426 11.948 -14.376 1.00 71.50 185 THR A C 1
ATOM 1335 O O . THR A 1 185 ? 24.224 11.972 -14.602 1.00 71.50 185 THR A O 1
ATOM 1338 N N . THR A 1 186 ? 26.225 12.964 -14.719 1.00 80.00 186 THR A N 1
ATOM 1339 C CA . THR A 1 186 ? 25.751 14.166 -15.440 1.00 80.00 186 THR A CA 1
ATOM 1340 C C . THR A 1 186 ? 26.101 14.064 -16.922 1.00 80.00 186 THR A C 1
ATOM 1342 O O . THR A 1 186 ? 27.272 14.097 -17.269 1.00 80.00 186 THR A O 1
ATOM 1345 N N . TYR A 1 187 ? 25.128 13.962 -17.817 1.00 85.00 187 TYR A N 1
ATOM 1346 C CA . TYR A 1 187 ? 25.357 13.968 -19.266 1.00 85.00 187 TYR A CA 1
ATOM 1347 C C . TYR A 1 187 ? 25.421 15.404 -19.782 1.00 85.00 187 TYR A C 1
ATOM 1349 O O . TYR A 1 187 ? 24.564 16.209 -19.423 1.00 85.00 187 TYR A O 1
ATOM 1357 N N . LEU A 1 188 ? 26.399 15.720 -20.638 1.00 88.31 188 LEU A N 1
ATOM 1358 C CA . LEU A 1 188 ? 26.478 17.018 -21.322 1.00 88.31 188 LEU A CA 1
ATOM 1359 C C . LEU A 1 188 ? 26.146 16.842 -22.803 1.00 88.31 188 LEU A C 1
ATOM 1361 O O . LEU A 1 188 ? 26.561 15.863 -23.419 1.00 88.31 188 LEU A O 1
ATOM 1365 N N . TYR A 1 189 ? 25.451 17.809 -23.384 1.00 89.88 189 TYR A N 1
ATOM 1366 C CA . TYR A 1 189 ? 25.096 17.825 -24.799 1.00 89.88 189 TYR A CA 1
ATOM 1367 C C . TYR A 1 189 ? 25.497 19.157 -25.411 1.00 89.88 189 TYR A C 1
ATOM 1369 O O . TYR A 1 189 ? 25.317 20.188 -24.765 1.00 89.88 189 TYR A O 1
ATOM 1377 N N . MET A 1 190 ? 26.015 19.144 -26.639 1.00 89.69 190 MET A N 1
ATOM 1378 C CA . MET A 1 190 ? 26.430 20.364 -27.333 1.00 89.69 190 MET A CA 1
ATOM 1379 C C . MET A 1 190 ? 26.264 20.236 -28.848 1.00 89.69 190 MET A C 1
ATOM 1381 O O . MET A 1 190 ? 26.477 19.162 -29.414 1.00 89.69 190 MET A O 1
ATOM 1385 N N . ASP A 1 191 ? 25.879 21.330 -29.496 1.00 89.19 191 ASP A N 1
ATOM 1386 C CA . ASP A 1 191 ? 25.906 21.455 -30.953 1.00 89.19 191 ASP A CA 1
ATOM 1387 C C . ASP A 1 191 ? 27.312 21.810 -31.463 1.00 89.19 191 ASP A C 1
ATOM 1389 O O . ASP A 1 191 ? 28.212 22.148 -30.694 1.00 89.19 191 ASP A O 1
ATOM 1393 N N . ASP A 1 192 ? 27.513 21.753 -32.779 1.00 86.44 192 ASP A N 1
ATOM 1394 C CA . ASP A 1 192 ? 28.715 22.330 -33.384 1.00 86.44 192 ASP A CA 1
ATOM 1395 C C . ASP A 1 192 ? 28.844 23.813 -33.016 1.00 86.44 192 ASP A C 1
ATOM 1397 O O . ASP A 1 192 ? 27.848 24.525 -32.839 1.00 86.44 192 ASP A O 1
ATOM 1401 N N . LEU A 1 193 ? 30.081 24.299 -32.954 1.00 90.25 193 LEU A N 1
ATOM 1402 C CA . LEU A 1 193 ? 30.339 25.729 -32.889 1.00 90.25 193 LEU A CA 1
ATOM 1403 C C . LEU A 1 193 ? 30.360 26.266 -34.315 1.00 90.25 193 LEU A C 1
ATOM 1405 O O . LEU A 1 193 ? 31.178 25.830 -35.126 1.00 90.25 193 LEU A O 1
ATOM 1409 N N . VAL A 1 194 ? 29.464 27.204 -34.609 1.00 88.56 194 VAL A N 1
ATOM 1410 C CA . VAL A 1 194 ? 29.310 27.804 -35.935 1.00 88.56 194 VAL A CA 1
ATOM 1411 C C . VAL A 1 194 ? 29.668 29.280 -35.853 1.00 88.56 194 VAL A C 1
ATOM 1413 O O . VAL A 1 194 ? 29.031 30.014 -35.104 1.00 88.56 194 VAL A O 1
ATOM 1416 N N . ILE A 1 195 ? 30.677 29.722 -36.602 1.00 86.44 195 ILE A N 1
ATOM 1417 C CA . ILE A 1 195 ? 31.020 31.140 -36.745 1.00 86.44 195 ILE A CA 1
ATOM 1418 C C . ILE A 1 195 ? 30.594 31.593 -38.141 1.00 86.44 195 ILE A C 1
ATOM 1420 O O . ILE A 1 195 ? 31.169 31.166 -39.143 1.00 86.44 195 ILE A O 1
ATOM 1424 N N . ASP A 1 196 ? 29.596 32.467 -38.174 1.00 84.19 196 ASP A N 1
ATOM 1425 C CA . ASP A 1 196 ? 29.038 33.074 -39.383 1.00 84.19 196 ASP A CA 1
ATOM 1426 C C . ASP A 1 196 ? 29.659 34.464 -39.597 1.00 84.19 196 ASP A C 1
ATOM 1428 O O . ASP A 1 196 ? 29.472 35.379 -38.791 1.00 84.19 196 ASP A O 1
ATOM 1432 N N . CYS A 1 197 ? 30.439 34.626 -40.663 1.00 76.12 197 CYS A N 1
ATOM 1433 C CA . CYS A 1 197 ? 31.075 35.885 -41.042 1.00 76.12 197 CYS A CA 1
ATOM 1434 C C . CYS A 1 197 ? 30.355 36.475 -42.261 1.00 76.12 197 CYS A C 1
ATOM 1436 O O . CYS A 1 197 ? 30.399 35.904 -43.352 1.00 76.12 197 CYS A O 1
ATOM 1438 N N . ALA A 1 198 ? 29.721 37.640 -42.100 1.00 64.81 198 ALA A N 1
ATOM 1439 C CA . ALA A 1 198 ? 28.936 38.269 -43.161 1.00 64.81 198 ALA A CA 1
ATOM 1440 C C . ALA A 1 198 ? 29.759 38.482 -44.451 1.00 64.81 198 ALA A C 1
ATOM 1442 O O . ALA A 1 198 ? 30.736 39.228 -44.450 1.00 64.81 198 ALA A O 1
ATOM 1443 N N . GLY A 1 199 ? 29.321 37.878 -45.563 1.00 60.12 199 GLY A N 1
ATOM 1444 C CA . GLY A 1 199 ? 29.921 38.054 -46.895 1.00 60.12 199 GLY A CA 1
ATOM 1445 C C . GLY A 1 199 ? 30.560 36.805 -47.510 1.00 60.12 199 GLY A C 1
ATOM 1446 O O . GLY A 1 199 ? 30.916 36.852 -48.686 1.00 60.12 199 GLY A O 1
ATOM 1447 N N . GLU A 1 200 ? 30.653 35.697 -46.773 1.00 57.97 200 GLU A N 1
ATOM 1448 C CA . GLU A 1 200 ? 31.239 34.440 -47.255 1.00 57.97 200 GLU A CA 1
ATOM 1449 C C . GLU A 1 200 ? 30.188 33.375 -47.602 1.00 57.97 200 GLU A C 1
ATOM 1451 O O . GLU A 1 200 ? 29.031 33.436 -47.191 1.00 57.97 200 GLU A O 1
ATOM 1456 N N . ALA A 1 201 ? 30.593 32.391 -48.412 1.00 53.75 201 ALA A N 1
ATOM 1457 C CA . ALA A 1 201 ? 29.700 31.338 -48.904 1.00 53.75 201 ALA A CA 1
ATOM 1458 C C . ALA A 1 201 ? 29.476 30.183 -47.907 1.00 53.75 201 ALA A C 1
ATOM 1460 O O . ALA A 1 201 ? 28.597 29.354 -48.144 1.00 53.75 201 ALA A O 1
ATOM 1461 N N . LEU A 1 202 ? 30.294 30.079 -46.850 1.00 60.31 202 LEU A N 1
ATOM 1462 C CA . LEU A 1 202 ? 30.316 28.950 -45.913 1.00 60.31 202 LEU A CA 1
ATOM 1463 C C . LEU A 1 202 ? 30.727 29.406 -44.502 1.00 60.31 202 LEU A C 1
ATOM 1465 O O . LEU A 1 202 ? 31.673 30.180 -44.359 1.00 60.31 202 LEU A O 1
ATOM 1469 N N . ASP A 1 203 ? 30.068 28.863 -43.477 1.00 73.62 203 ASP A N 1
ATOM 1470 C CA . ASP A 1 203 ? 30.391 29.111 -42.066 1.00 73.62 203 ASP A CA 1
ATOM 1471 C C . ASP A 1 203 ? 31.683 28.391 -41.637 1.00 73.62 203 ASP A C 1
ATOM 1473 O O . ASP A 1 203 ? 32.003 27.300 -42.125 1.00 73.62 203 ASP A O 1
ATOM 1477 N N . VAL A 1 204 ? 32.398 28.947 -40.654 1.00 79.38 204 VAL A N 1
ATOM 1478 C CA . VAL A 1 204 ? 33.444 28.201 -39.937 1.00 79.38 204 VAL A CA 1
ATOM 1479 C C . VAL A 1 204 ? 32.756 27.265 -38.943 1.00 79.38 204 VAL A C 1
ATOM 1481 O O . VAL A 1 204 ? 31.953 27.708 -38.123 1.00 79.38 204 VAL A O 1
ATOM 1484 N N . ARG A 1 205 ? 33.082 25.970 -38.981 1.00 82.88 205 ARG A N 1
ATOM 1485 C CA . ARG A 1 205 ? 32.538 24.960 -38.061 1.00 82.88 205 ARG A CA 1
ATOM 1486 C C . ARG A 1 205 ? 33.636 24.275 -37.275 1.00 82.88 205 ARG A C 1
ATOM 1488 O O . ARG A 1 205 ? 34.602 23.780 -37.857 1.00 82.88 205 ARG A O 1
ATOM 1495 N N . VAL A 1 206 ? 33.443 24.183 -35.965 1.00 84.50 206 VAL A N 1
ATOM 1496 C CA . VAL A 1 206 ? 34.282 23.386 -35.069 1.00 84.50 206 VAL A CA 1
ATOM 1497 C C . VAL A 1 206 ? 33.420 22.315 -34.417 1.00 84.50 206 VAL A C 1
ATOM 1499 O O . VAL A 1 206 ? 32.496 22.620 -33.663 1.00 84.50 206 VAL A O 1
ATOM 1502 N N . ASP A 1 207 ? 33.752 21.063 -34.720 1.00 84.69 207 ASP A N 1
ATOM 1503 C CA . ASP A 1 207 ? 33.186 19.890 -34.068 1.00 84.69 207 ASP A CA 1
ATOM 1504 C C . ASP A 1 207 ? 33.811 19.733 -32.663 1.00 84.69 207 ASP A C 1
ATOM 1506 O O . ASP A 1 207 ? 35.038 19.611 -32.538 1.00 84.69 207 ASP A O 1
ATOM 1510 N N . PRO A 1 208 ? 33.006 19.741 -31.586 1.00 83.38 208 PRO A N 1
ATOM 1511 C CA . PRO A 1 208 ? 33.513 19.685 -30.224 1.00 83.38 208 PRO A CA 1
ATOM 1512 C C . PRO A 1 208 ? 33.851 18.272 -29.716 1.00 83.38 208 PRO A C 1
ATOM 1514 O O . PRO A 1 208 ? 33.976 18.076 -28.505 1.00 83.38 208 PRO A O 1
ATOM 1517 N N . THR A 1 209 ? 33.952 17.269 -30.586 1.00 80.25 209 THR A N 1
ATOM 1518 C CA . THR A 1 209 ? 34.041 15.855 -30.177 1.00 80.25 209 THR A CA 1
ATOM 1519 C C . THR A 1 209 ? 35.457 15.340 -29.960 1.00 80.25 209 THR A C 1
ATOM 1521 O O . THR A 1 209 ? 35.663 14.452 -29.129 1.00 80.25 209 THR A O 1
ATOM 1524 N N . GLY A 1 210 ? 36.445 15.911 -30.653 1.00 72.62 210 GLY A N 1
ATOM 1525 C CA . GLY A 1 210 ? 37.858 15.590 -30.447 1.00 72.62 210 GLY A CA 1
ATOM 1526 C C . GLY A 1 210 ? 38.372 16.038 -29.072 1.00 72.62 210 GLY A C 1
ATOM 1527 O O . GLY A 1 210 ? 37.768 16.878 -28.413 1.00 72.62 210 GLY A O 1
ATOM 1528 N N . VAL A 1 211 ? 39.508 15.493 -28.625 1.00 79.69 211 VAL A N 1
ATOM 1529 C CA . VAL A 1 211 ? 40.199 15.928 -27.394 1.00 79.69 211 VAL A CA 1
ATOM 1530 C C . VAL A 1 211 ? 41.575 16.475 -27.755 1.00 79.69 211 VAL A C 1
ATOM 1532 O O . VAL A 1 211 ? 42.315 15.852 -28.515 1.00 79.69 211 VAL A O 1
ATOM 1535 N N . GLY A 1 212 ? 41.941 17.620 -27.180 1.00 84.12 212 GLY A N 1
ATOM 1536 C CA . GLY A 1 212 ? 43.184 18.318 -27.496 1.00 84.12 212 GLY A CA 1
ATOM 1537 C C . GLY A 1 212 ? 43.026 19.220 -28.716 1.00 84.12 212 GLY A C 1
ATOM 1538 O O . GLY A 1 212 ? 41.969 19.814 -28.910 1.00 84.12 212 GLY A O 1
ATOM 1539 N N . ASN A 1 213 ? 44.080 19.358 -29.522 1.00 83.50 213 ASN A N 1
ATOM 1540 C CA . ASN A 1 213 ? 44.035 20.192 -30.723 1.00 83.50 213 ASN A CA 1
ATOM 1541 C C . ASN A 1 213 ? 43.130 19.542 -31.772 1.00 83.50 213 ASN A C 1
ATOM 1543 O O . ASN A 1 213 ? 43.392 18.419 -32.202 1.00 83.50 213 ASN A O 1
ATOM 1547 N N . VAL A 1 214 ? 42.101 20.265 -32.202 1.00 83.44 214 VAL A N 1
ATOM 1548 C CA . VAL A 1 214 ? 41.151 19.810 -33.217 1.00 83.44 214 VAL A CA 1
ATOM 1549 C C . VAL A 1 214 ? 41.286 20.659 -34.472 1.00 83.44 214 VAL A C 1
ATOM 1551 O O . VAL A 1 214 ? 41.524 21.868 -34.416 1.00 83.44 214 VAL A O 1
ATOM 1554 N N . THR A 1 215 ? 41.155 20.017 -35.627 1.00 82.00 215 THR A N 1
ATOM 1555 C CA . THR A 1 215 ? 41.074 20.726 -36.903 1.00 82.00 215 THR A CA 1
ATOM 1556 C C . THR A 1 215 ? 39.621 21.144 -37.124 1.00 82.00 215 THR A C 1
ATOM 1558 O O . THR A 1 215 ? 38.755 20.271 -37.076 1.00 82.00 215 THR A O 1
ATOM 1561 N N . PRO A 1 216 ? 39.327 22.438 -37.357 1.00 79.12 216 PRO A N 1
ATOM 1562 C CA . PRO A 1 216 ? 37.982 22.868 -37.720 1.00 79.12 216 PRO A CA 1
ATOM 1563 C C . PRO A 1 216 ? 37.469 22.097 -38.940 1.00 79.12 216 PRO A C 1
ATOM 1565 O O . PRO A 1 216 ? 38.194 21.931 -39.922 1.00 79.12 216 PRO A O 1
ATOM 1568 N N . THR A 1 217 ? 36.217 21.656 -38.889 1.00 71.50 217 THR A N 1
ATOM 1569 C CA . THR A 1 217 ? 35.553 20.912 -39.969 1.00 71.50 217 THR A CA 1
ATOM 1570 C C . THR A 1 217 ? 35.353 21.787 -41.209 1.00 71.50 217 THR A C 1
ATOM 1572 O O . THR A 1 217 ? 35.366 21.295 -42.334 1.00 71.50 217 THR A O 1
ATOM 1575 N N . ALA A 1 218 ? 35.226 23.102 -41.011 1.00 71.38 218 ALA A N 1
ATOM 1576 C CA . ALA A 1 218 ? 35.294 24.113 -42.058 1.00 71.38 218 ALA A CA 1
ATOM 1577 C C . ALA A 1 218 ? 35.952 25.378 -41.495 1.00 71.38 218 ALA A C 1
ATOM 1579 O O . ALA A 1 218 ? 35.624 25.801 -40.391 1.00 71.38 218 ALA A O 1
ATOM 1580 N N . ASN A 1 219 ? 36.878 25.980 -42.244 1.00 78.44 219 ASN A N 1
ATOM 1581 C CA . ASN A 1 219 ? 37.502 27.267 -41.908 1.00 78.44 219 ASN A CA 1
ATOM 1582 C C . ASN A 1 219 ? 37.787 28.085 -43.184 1.00 78.44 219 ASN A C 1
ATOM 1584 O O . ASN A 1 219 ? 38.948 28.386 -43.490 1.00 78.44 219 ASN A O 1
ATOM 1588 N N . PRO A 1 220 ? 36.751 28.356 -43.999 1.00 67.75 220 PRO A N 1
ATOM 1589 C CA . PRO A 1 220 ? 36.903 29.126 -45.229 1.00 67.75 220 PRO A CA 1
ATOM 1590 C C . PRO A 1 220 ? 37.440 30.511 -44.872 1.00 67.75 220 PRO A C 1
ATOM 1592 O O . PRO A 1 220 ? 36.901 31.160 -43.993 1.00 67.75 220 PRO A O 1
ATOM 1595 N N . GLY A 1 221 ? 38.544 30.933 -45.486 1.00 69.50 221 GLY A N 1
ATOM 1596 C CA . GLY A 1 221 ? 39.183 32.216 -45.171 1.00 69.50 221 GLY A CA 1
ATOM 1597 C C . GLY A 1 221 ? 40.243 32.176 -44.066 1.00 69.50 221 GLY A C 1
ATOM 1598 O O . GLY A 1 221 ? 40.918 33.176 -43.889 1.00 69.50 221 GLY A O 1
ATOM 1599 N N . ALA A 1 222 ? 40.471 31.039 -43.396 1.00 78.81 222 ALA A N 1
ATOM 1600 C CA . ALA A 1 222 ? 41.489 30.892 -42.343 1.00 78.81 222 ALA A CA 1
ATOM 1601 C C . ALA A 1 222 ? 41.289 31.808 -41.114 1.00 78.81 222 ALA A C 1
ATOM 1603 O O . ALA A 1 222 ? 42.250 32.172 -40.444 1.00 78.81 222 ALA A O 1
ATOM 1604 N N . TYR A 1 223 ? 40.032 32.122 -40.783 1.00 78.69 223 TYR A N 1
ATOM 1605 C CA . TYR A 1 223 ? 39.659 32.918 -39.608 1.00 78.69 223 TYR A CA 1
ATOM 1606 C C . TYR A 1 223 ? 40.159 32.321 -38.293 1.00 78.69 223 TYR A C 1
ATOM 1608 O O . TYR A 1 223 ? 40.506 33.058 -37.376 1.00 78.69 223 TYR A O 1
ATOM 1616 N N . LEU A 1 224 ? 40.194 30.992 -38.181 1.00 86.69 224 LEU A N 1
ATOM 1617 C CA . LEU A 1 224 ? 40.799 30.320 -37.034 1.00 86.69 224 LEU A CA 1
ATOM 1618 C C . LEU A 1 224 ? 42.209 29.836 -37.371 1.00 86.69 224 LEU A C 1
ATOM 1620 O O . LEU A 1 224 ? 42.380 29.051 -38.302 1.00 86.69 224 LEU A O 1
ATOM 1624 N N . PHE A 1 225 ? 43.215 30.205 -36.580 1.00 86.94 225 PHE A N 1
ATOM 1625 C CA . PHE A 1 225 ? 44.547 29.601 -36.719 1.00 86.94 225 PHE A CA 1
ATOM 1626 C C . PHE A 1 225 ? 44.662 28.256 -35.984 1.00 86.94 225 PHE A C 1
ATOM 1628 O O . PHE A 1 225 ? 45.570 27.469 -36.253 1.00 86.94 225 PHE A O 1
ATOM 1635 N N . GLY A 1 226 ? 43.743 27.978 -35.055 1.00 87.62 226 GLY A N 1
ATOM 1636 C CA . GLY A 1 226 ? 43.676 26.716 -34.328 1.00 87.62 226 GLY A CA 1
ATOM 1637 C C . GLY A 1 226 ? 42.432 26.608 -33.451 1.00 87.62 226 GLY A C 1
ATOM 1638 O O . GLY A 1 226 ? 41.821 27.611 -33.090 1.00 87.62 226 GLY A O 1
ATOM 1639 N N . ALA A 1 227 ? 42.071 25.380 -33.086 1.00 89.94 227 ALA A N 1
ATOM 1640 C CA . ALA A 1 227 ? 41.025 25.094 -32.114 1.00 89.94 227 ALA A CA 1
ATOM 1641 C C . ALA A 1 227 ? 41.468 23.951 -31.193 1.00 89.94 227 ALA A C 1
ATOM 1643 O O . ALA A 1 227 ? 42.230 23.069 -31.598 1.00 89.94 227 ALA A O 1
ATOM 1644 N N . ALA A 1 228 ? 41.011 23.965 -29.944 1.00 89.31 228 ALA A N 1
ATOM 1645 C CA . ALA A 1 228 ? 41.273 22.896 -28.990 1.00 89.31 228 ALA A CA 1
ATOM 1646 C C . ALA A 1 228 ? 40.060 22.625 -28.104 1.00 89.31 228 ALA A C 1
ATOM 1648 O O . ALA A 1 228 ? 39.383 23.553 -27.670 1.00 89.31 228 ALA A O 1
ATOM 1649 N N . VAL A 1 229 ? 39.815 21.357 -27.795 1.00 90.25 229 VAL A N 1
ATOM 1650 C CA . VAL A 1 229 ? 38.702 20.918 -26.951 1.00 90.25 229 VAL A CA 1
ATOM 1651 C C . VAL A 1 229 ? 39.251 20.237 -25.700 1.00 90.25 229 VAL A C 1
ATOM 1653 O O . VAL A 1 229 ? 40.090 19.337 -25.776 1.00 90.25 229 VAL A O 1
ATOM 1656 N N . TYR A 1 230 ? 38.744 20.649 -24.540 1.00 86.75 230 TYR A N 1
ATOM 1657 C CA . TYR A 1 230 ? 39.080 20.092 -23.233 1.00 86.75 230 TYR A CA 1
ATOM 1658 C C . TYR A 1 230 ? 37.811 19.588 -22.559 1.00 86.75 230 TYR A C 1
ATOM 1660 O O . TYR A 1 230 ? 36.865 20.347 -22.366 1.00 86.75 230 TYR A O 1
ATOM 1668 N N . ARG A 1 231 ? 37.785 18.314 -22.175 1.00 86.50 231 ARG A N 1
ATOM 1669 C CA . ARG A 1 231 ? 36.604 17.683 -21.578 1.00 86.50 231 ARG A CA 1
ATOM 1670 C C . ARG A 1 231 ? 36.994 16.628 -20.554 1.00 86.50 231 ARG A C 1
ATOM 1672 O O . ARG A 1 231 ? 38.004 15.951 -20.741 1.00 86.50 231 ARG A O 1
ATOM 1679 N N . GLY A 1 232 ? 36.219 16.498 -19.482 1.00 82.12 232 GLY A N 1
ATOM 1680 C CA . GLY A 1 232 ? 36.545 15.589 -18.383 1.00 82.12 232 GLY A CA 1
ATOM 1681 C C . GLY A 1 232 ? 35.683 15.783 -17.139 1.00 82.12 232 GLY A C 1
ATOM 1682 O O . GLY A 1 232 ? 34.638 16.430 -17.194 1.00 82.12 232 GLY A O 1
ATOM 1683 N N . VAL A 1 233 ? 36.141 15.210 -16.021 1.00 80.44 233 VAL A N 1
ATOM 1684 C CA . VAL A 1 233 ? 35.507 15.298 -14.693 1.00 80.44 233 VAL A CA 1
ATOM 1685 C C . VAL A 1 233 ? 36.519 15.811 -13.664 1.00 80.44 233 VAL A C 1
ATOM 1687 O O . VAL A 1 233 ? 37.668 15.370 -13.668 1.00 80.44 233 VAL A O 1
ATOM 1690 N N . GLU A 1 234 ? 36.120 16.725 -12.776 1.00 74.38 234 GLU A N 1
ATOM 1691 C CA . GLU A 1 234 ? 36.958 17.212 -11.668 1.00 74.38 234 GLU A CA 1
ATOM 1692 C C . GLU A 1 234 ? 36.748 16.404 -10.371 1.00 74.38 234 GLU A C 1
ATOM 1694 O O . GLU A 1 234 ? 35.624 16.112 -9.953 1.00 74.38 234 GLU A O 1
ATOM 1699 N N . GLY A 1 235 ? 37.856 16.062 -9.703 1.00 54.41 235 GLY A N 1
ATOM 1700 C CA . GLY A 1 235 ? 37.920 15.016 -8.672 1.00 54.41 235 GLY A CA 1
ATOM 1701 C C . GLY A 1 235 ? 37.333 15.317 -7.286 1.00 54.41 235 GLY A C 1
ATOM 1702 O O . GLY A 1 235 ? 37.375 14.428 -6.445 1.00 54.41 235 GLY A O 1
ATOM 1703 N N . PHE A 1 236 ? 36.804 16.515 -7.012 1.00 50.50 236 PHE A N 1
ATOM 1704 C CA . PHE A 1 236 ? 36.281 16.864 -5.674 1.00 50.50 236 PHE A CA 1
ATOM 1705 C C . PHE A 1 236 ? 34.748 16.946 -5.573 1.00 50.50 236 PHE A C 1
ATOM 1707 O O . PHE A 1 236 ? 34.234 17.017 -4.461 1.00 50.50 236 PHE A O 1
ATOM 1714 N N . ALA A 1 237 ? 34.015 16.903 -6.694 1.00 55.31 237 ALA A N 1
ATOM 1715 C CA . ALA A 1 237 ? 32.547 16.992 -6.682 1.00 55.31 237 ALA A CA 1
ATOM 1716 C C . ALA A 1 237 ? 31.836 16.294 -7.862 1.00 55.31 237 ALA A C 1
ATOM 1718 O O . ALA A 1 237 ? 30.629 16.439 -8.000 1.00 55.31 237 ALA A O 1
ATOM 1719 N N . GLY A 1 238 ? 32.551 15.580 -8.745 1.00 64.94 238 GLY A N 1
ATOM 1720 C CA . GLY A 1 238 ? 31.926 14.956 -9.923 1.00 64.94 238 GLY A CA 1
ATOM 1721 C C . GLY A 1 238 ? 31.520 15.953 -11.019 1.00 64.94 238 GLY A C 1
ATOM 1722 O O . GLY A 1 238 ? 30.701 15.629 -11.876 1.00 64.94 238 GLY A O 1
ATOM 1723 N N . LYS A 1 239 ? 32.098 17.163 -11.012 1.00 75.38 239 LYS A N 1
ATOM 1724 C CA . LYS A 1 239 ? 31.841 18.210 -12.010 1.00 75.38 239 LYS A CA 1
ATOM 1725 C C . LYS A 1 239 ? 32.329 17.773 -13.389 1.00 75.38 239 LYS A C 1
ATOM 1727 O O . LYS A 1 239 ? 33.534 17.632 -13.591 1.00 75.38 239 LYS A O 1
ATOM 1732 N N . ALA A 1 240 ? 31.412 17.599 -14.334 1.00 83.94 240 ALA A N 1
ATOM 1733 C CA . ALA A 1 240 ? 31.708 17.337 -15.735 1.00 83.94 240 ALA A CA 1
ATOM 1734 C C . ALA A 1 240 ? 31.907 18.655 -16.490 1.00 83.94 240 ALA A C 1
ATOM 1736 O O . ALA A 1 240 ? 31.132 19.591 -16.312 1.00 83.94 240 ALA A O 1
ATOM 1737 N N . TYR A 1 241 ? 32.917 18.740 -17.351 1.00 85.19 241 TYR A N 1
ATOM 1738 C CA . TYR A 1 241 ? 33.183 19.935 -18.153 1.00 85.19 241 TYR A CA 1
ATOM 1739 C C . TYR A 1 241 ? 33.427 19.610 -19.626 1.00 85.19 241 TYR A C 1
ATOM 1741 O O . TYR A 1 241 ? 33.950 18.547 -19.968 1.00 85.19 241 TYR A O 1
ATOM 1749 N N . TRP A 1 242 ? 33.064 20.561 -20.484 1.00 87.81 242 TRP A N 1
ATOM 1750 C CA . TRP A 1 242 ? 33.252 20.570 -21.928 1.00 87.81 242 TRP A CA 1
ATOM 1751 C C . TRP A 1 242 ? 33.579 22.000 -22.374 1.00 87.81 242 TRP A C 1
ATOM 1753 O O . TRP A 1 242 ? 32.713 22.861 -22.494 1.00 87.81 242 TRP A O 1
ATOM 1763 N N . ASN A 1 243 ? 34.864 22.258 -22.588 1.00 88.25 243 ASN A N 1
ATOM 1764 C CA . ASN A 1 243 ? 35.395 23.574 -22.918 1.00 88.25 243 ASN A CA 1
ATOM 1765 C C . ASN A 1 243 ? 36.008 23.557 -24.318 1.00 88.25 243 ASN A C 1
ATOM 1767 O O . ASN A 1 243 ? 36.680 22.595 -24.697 1.00 88.25 243 ASN A O 1
ATOM 1771 N N . VAL A 1 244 ? 35.839 24.648 -25.059 1.00 91.75 244 VAL A N 1
ATOM 1772 C CA . VAL A 1 244 ? 36.388 24.816 -26.408 1.00 91.75 244 VAL A CA 1
ATOM 1773 C C . VAL A 1 244 ? 37.187 26.112 -26.468 1.00 91.75 244 VAL A C 1
ATOM 1775 O O . VAL A 1 244 ? 36.724 27.164 -26.043 1.00 91.75 244 VAL A O 1
ATOM 1778 N N . SER A 1 245 ? 38.415 26.031 -26.967 1.00 91.69 245 SER A N 1
ATOM 1779 C CA . SER A 1 245 ? 39.310 27.161 -27.209 1.00 91.69 245 SER A CA 1
ATOM 1780 C C . SER A 1 245 ? 39.449 27.393 -28.709 1.00 91.69 245 SER A C 1
ATOM 1782 O O . SER A 1 245 ? 39.719 26.448 -29.447 1.00 91.69 245 SER A O 1
ATOM 1784 N N . LEU A 1 246 ? 39.300 28.637 -29.155 1.00 91.12 246 LEU A N 1
ATOM 1785 C CA . LEU A 1 246 ? 39.343 29.052 -30.556 1.00 91.12 246 LEU A CA 1
ATOM 1786 C C . LEU A 1 246 ? 40.390 30.156 -30.716 1.00 91.12 246 LEU A C 1
ATOM 1788 O O . LEU A 1 246 ? 40.284 31.195 -30.073 1.00 91.12 246 LEU A O 1
ATOM 1792 N N . GLY A 1 247 ? 41.405 29.934 -31.543 1.00 89.25 247 GLY A N 1
ATOM 1793 C CA . GLY A 1 247 ? 42.441 30.921 -31.843 1.00 89.25 247 GLY A CA 1
ATOM 1794 C C . GLY A 1 247 ? 42.032 31.748 -33.051 1.00 89.25 247 GLY A C 1
ATOM 1795 O O . GLY A 1 247 ? 41.859 31.170 -34.124 1.00 89.25 247 GLY A O 1
ATOM 1796 N N . LEU A 1 248 ? 41.858 33.061 -32.884 1.00 85.81 248 LEU A N 1
ATOM 1797 C CA . LEU A 1 248 ? 41.397 33.955 -33.953 1.00 85.81 248 LEU A CA 1
ATOM 1798 C C . LEU A 1 248 ? 42.584 34.532 -34.736 1.00 85.81 248 LEU A C 1
ATOM 1800 O O . LEU A 1 248 ? 43.588 34.912 -34.145 1.00 85.81 248 LEU A O 1
ATOM 1804 N N . ASP A 1 249 ? 42.479 34.588 -36.064 1.00 81.44 249 ASP A N 1
ATOM 1805 C CA . ASP A 1 249 ? 43.480 35.208 -36.936 1.00 81.44 249 ASP A CA 1
ATOM 1806 C C . ASP A 1 249 ? 43.160 36.692 -37.186 1.00 81.44 249 ASP A C 1
ATOM 1808 O O . ASP A 1 249 ? 42.212 37.051 -37.901 1.00 81.44 249 ASP A O 1
ATOM 1812 N N . ALA A 1 250 ? 44.000 37.564 -36.629 1.00 72.38 250 ALA A N 1
ATOM 1813 C CA . ALA A 1 250 ? 43.798 39.008 -36.663 1.00 72.38 250 ALA A CA 1
ATOM 1814 C C . ALA A 1 250 ? 43.770 39.612 -38.061 1.00 72.38 250 ALA A C 1
ATOM 1816 O O . ALA A 1 250 ? 42.981 40.525 -38.335 1.00 72.38 250 ALA A O 1
ATOM 1817 N N . ALA A 1 251 ? 44.621 39.119 -38.962 1.00 70.81 251 ALA A N 1
ATOM 1818 C CA . ALA A 1 251 ? 44.730 39.658 -40.312 1.00 70.81 251 ALA A CA 1
ATOM 1819 C C . ALA A 1 251 ? 43.438 39.422 -41.108 1.00 70.81 251 ALA A C 1
ATOM 1821 O O . ALA A 1 251 ? 43.036 40.269 -41.908 1.00 70.81 251 ALA A O 1
ATOM 1822 N N . THR A 1 252 ? 42.769 38.304 -40.835 1.00 71.69 252 THR A N 1
ATOM 1823 C CA . THR A 1 252 ? 41.573 37.858 -41.549 1.00 71.69 252 THR A CA 1
ATOM 1824 C C . THR A 1 252 ? 40.297 38.501 -40.994 1.00 71.69 252 THR A C 1
ATOM 1826 O O . THR A 1 252 ? 39.495 39.049 -41.756 1.00 71.69 252 THR A O 1
ATOM 1829 N N . PHE A 1 253 ? 40.129 38.537 -39.667 1.00 70.00 253 PHE A N 1
ATOM 1830 C CA . PHE A 1 253 ? 38.970 39.178 -39.024 1.00 70.00 253 PHE A CA 1
ATOM 1831 C C . PHE A 1 253 ? 38.913 40.698 -39.257 1.00 70.00 253 PHE A C 1
ATOM 1833 O O . PHE A 1 253 ? 37.831 41.279 -39.339 1.00 70.00 253 PHE A O 1
ATOM 1840 N N . THR A 1 254 ? 40.065 41.355 -39.420 1.00 62.94 254 THR A N 1
ATOM 1841 C CA . THR A 1 254 ? 40.129 42.806 -39.669 1.00 62.94 254 THR A CA 1
ATOM 1842 C C . THR A 1 254 ? 39.653 43.193 -41.081 1.00 62.94 254 THR A C 1
ATOM 1844 O O . THR A 1 254 ? 39.231 44.330 -41.291 1.00 62.94 254 THR A O 1
ATOM 1847 N N . HIS A 1 255 ? 39.691 42.273 -42.057 1.00 58.84 255 HIS A N 1
ATOM 1848 C CA . HIS A 1 255 ? 39.328 42.552 -43.456 1.00 58.84 255 HIS A CA 1
ATOM 1849 C C . HIS A 1 255 ? 37.822 42.406 -43.745 1.00 58.84 255 HIS A C 1
ATOM 1851 O O . HIS A 1 255 ? 37.282 43.189 -44.525 1.00 58.84 255 HIS A O 1
ATOM 1857 N N . ASN A 1 256 ? 37.149 41.449 -43.094 1.00 58.09 256 ASN A N 1
ATOM 1858 C CA . ASN A 1 256 ? 35.770 41.040 -43.412 1.00 58.09 256 ASN A CA 1
ATOM 1859 C C . ASN A 1 256 ? 34.711 41.467 -42.370 1.00 58.09 256 ASN A C 1
ATOM 1861 O O . ASN A 1 256 ? 33.518 41.281 -42.596 1.00 58.09 256 ASN A O 1
ATOM 1865 N N . GLY A 1 257 ? 35.111 42.104 -41.264 1.00 65.12 257 GLY A N 1
ATOM 1866 C CA . GLY A 1 257 ? 34.191 42.600 -40.236 1.00 65.12 257 GLY A CA 1
ATOM 1867 C C . GLY A 1 257 ? 33.893 41.584 -39.127 1.00 65.12 257 GLY A C 1
ATOM 1868 O O . GLY A 1 257 ? 34.574 40.574 -38.981 1.00 65.12 257 GLY A O 1
ATOM 1869 N N . ALA A 1 258 ? 32.905 41.899 -38.287 1.00 69.88 258 ALA A N 1
ATOM 1870 C CA . ALA A 1 258 ? 32.569 41.097 -37.114 1.00 69.88 258 ALA A CA 1
ATOM 1871 C C . ALA A 1 258 ? 31.739 39.856 -37.496 1.00 69.88 258 ALA A C 1
ATOM 1873 O O . ALA A 1 258 ? 30.769 39.974 -38.244 1.00 69.88 258 ALA A O 1
ATOM 1874 N N . CYS A 1 259 ? 32.103 38.691 -36.961 1.00 78.81 259 CYS A N 1
ATOM 1875 C CA . CYS A 1 259 ? 31.416 37.419 -37.200 1.00 78.81 259 CYS A CA 1
ATOM 1876 C C . CYS A 1 259 ? 30.563 37.020 -35.998 1.00 78.81 259 CYS A C 1
ATOM 1878 O O . CYS A 1 259 ? 30.795 37.504 -34.900 1.00 78.81 259 CYS A O 1
ATOM 1880 N N . LEU A 1 260 ? 29.600 36.123 -36.160 1.00 86.19 260 LEU A N 1
ATOM 1881 C CA . LEU A 1 260 ? 28.723 35.662 -35.093 1.00 86.19 260 LEU A CA 1
ATOM 1882 C C . LEU A 1 260 ? 29.014 34.199 -34.754 1.00 86.19 260 LEU A C 1
ATOM 1884 O O . LEU A 1 260 ? 28.751 33.314 -35.560 1.00 86.19 260 LEU A O 1
ATOM 1888 N N . LEU A 1 261 ? 29.510 33.939 -33.546 1.00 89.00 261 LEU A N 1
ATOM 1889 C CA . LEU A 1 261 ? 29.590 32.594 -32.987 1.00 89.00 261 LEU A CA 1
ATOM 1890 C C . LEU A 1 261 ? 28.228 32.180 -32.433 1.00 89.00 261 LEU A C 1
ATOM 1892 O O . LEU A 1 261 ? 27.681 32.857 -31.561 1.00 89.00 261 LEU A O 1
ATOM 1896 N N . THR A 1 262 ? 27.734 31.033 -32.891 1.00 89.62 262 THR A N 1
ATOM 1897 C CA . THR A 1 262 ? 26.535 30.374 -32.382 1.00 89.62 262 THR A CA 1
ATOM 1898 C C . THR A 1 262 ? 26.816 28.935 -31.965 1.00 89.62 262 THR A C 1
ATOM 1900 O O . THR A 1 262 ? 27.484 28.186 -32.677 1.00 89.62 262 THR A O 1
ATOM 1903 N N . THR A 1 263 ? 26.324 28.549 -30.790 1.00 91.12 263 THR A N 1
ATOM 1904 C CA . THR A 1 263 ? 26.234 27.147 -30.357 1.00 91.12 263 THR A CA 1
ATOM 1905 C C . THR A 1 263 ? 25.241 27.023 -29.206 1.00 91.12 263 THR A C 1
ATOM 1907 O O . THR A 1 263 ? 24.821 28.031 -28.631 1.00 91.12 263 THR A O 1
ATOM 1910 N N . ARG A 1 264 ? 24.865 25.787 -28.876 1.00 89.44 264 ARG A N 1
ATOM 1911 C CA . ARG A 1 264 ? 23.897 25.467 -27.829 1.00 89.44 264 ARG A CA 1
ATOM 1912 C C . ARG A 1 264 ? 24.373 24.286 -27.010 1.00 89.44 264 ARG A C 1
ATOM 1914 O O . ARG A 1 264 ? 24.908 23.332 -27.576 1.00 89.44 264 ARG A O 1
ATOM 1921 N N . ALA A 1 265 ? 24.137 24.322 -25.705 1.00 89.19 265 ALA A N 1
ATOM 1922 C CA . ALA A 1 265 ? 24.464 23.211 -24.822 1.00 89.19 265 ALA A CA 1
ATOM 1923 C C . ALA A 1 265 ? 23.434 23.032 -23.709 1.00 89.19 265 ALA A C 1
ATOM 1925 O O . ALA A 1 265 ? 22.805 23.986 -23.249 1.00 89.19 265 ALA A O 1
ATOM 1926 N N . THR A 1 266 ? 23.289 21.797 -23.241 1.00 87.50 266 THR A N 1
ATOM 1927 C CA . THR A 1 266 ? 22.492 21.485 -22.052 1.00 87.50 266 THR A CA 1
ATOM 1928 C C . THR A 1 266 ? 23.075 20.298 -21.292 1.00 87.50 266 THR A C 1
ATOM 1930 O O . THR A 1 266 ? 24.041 19.671 -21.734 1.00 87.50 266 THR A O 1
ATOM 1933 N N . ALA A 1 267 ? 22.499 19.997 -20.134 1.00 85.19 267 ALA A N 1
ATOM 1934 C CA . ALA A 1 267 ? 22.882 18.865 -19.310 1.00 85.19 267 ALA A CA 1
ATOM 1935 C C . ALA A 1 267 ? 21.665 18.105 -18.782 1.00 85.19 267 ALA A C 1
ATOM 1937 O O . ALA A 1 267 ? 20.576 18.661 -18.642 1.00 85.19 267 ALA A O 1
ATOM 1938 N N . SER A 1 268 ? 21.853 16.827 -18.468 1.00 79.38 268 SER A N 1
ATOM 1939 C CA . SER A 1 268 ? 20.812 15.989 -17.877 1.00 79.38 268 SER A CA 1
ATOM 1940 C C . SER A 1 268 ? 21.382 14.981 -16.889 1.00 79.38 268 SER A C 1
ATOM 1942 O O . SER A 1 268 ? 22.537 14.576 -17.009 1.00 79.38 268 SER A O 1
ATOM 1944 N N . ALA A 1 269 ? 20.562 14.560 -15.927 1.00 74.88 269 ALA A N 1
ATOM 1945 C CA . ALA A 1 269 ? 20.886 13.456 -15.023 1.00 74.88 269 ALA A CA 1
ATOM 1946 C C . ALA A 1 269 ? 20.700 12.090 -15.709 1.00 74.88 269 ALA A C 1
ATOM 1948 O O . ALA A 1 269 ? 21.286 11.102 -15.281 1.00 74.88 269 ALA A O 1
ATOM 1949 N N . GLU A 1 270 ? 19.915 12.044 -16.790 1.00 78.00 270 GLU A N 1
ATOM 1950 C CA . GLU A 1 270 ? 19.597 10.830 -17.542 1.00 78.00 270 GLU A CA 1
ATOM 1951 C C . GLU A 1 270 ? 19.936 11.018 -19.032 1.00 78.00 270 GLU A C 1
ATOM 1953 O O . GLU A 1 270 ? 19.865 12.135 -19.556 1.00 78.00 270 GLU A O 1
ATOM 1958 N N . PRO A 1 271 ? 20.330 9.959 -19.757 1.00 82.38 271 PRO A N 1
ATOM 1959 C CA . PRO A 1 271 ? 20.680 10.094 -21.160 1.00 82.38 271 PRO A CA 1
ATOM 1960 C C . PRO A 1 271 ? 19.430 10.299 -22.032 1.00 82.38 271 PRO A C 1
ATOM 1962 O O . PRO A 1 271 ? 18.480 9.521 -21.973 1.00 82.38 271 PRO A O 1
ATOM 1965 N N . PHE A 1 272 ? 19.455 11.301 -22.912 1.00 84.00 272 PHE A N 1
ATOM 1966 C CA . PHE A 1 272 ? 18.479 11.455 -23.985 1.00 84.00 272 PHE A CA 1
ATOM 1967 C C . PHE A 1 272 ? 18.622 10.291 -24.979 1.00 84.00 272 PHE A C 1
ATOM 1969 O O . PHE A 1 272 ? 19.751 9.850 -25.250 1.00 84.00 272 PHE A O 1
ATOM 1976 N N . PRO A 1 273 ? 17.506 9.788 -25.540 1.00 78.38 273 PRO A N 1
ATOM 1977 C CA . PRO A 1 273 ? 17.544 8.699 -26.510 1.00 78.38 273 PRO A CA 1
ATOM 1978 C C . PRO A 1 273 ? 18.318 9.119 -27.766 1.00 78.38 273 PRO A C 1
ATOM 1980 O O . PRO A 1 273 ? 18.281 10.276 -28.163 1.00 78.38 273 PRO A O 1
ATOM 1983 N N . GLN A 1 274 ? 19.021 8.198 -28.422 1.00 78.12 274 GLN A N 1
ATOM 1984 C CA . GLN A 1 274 ? 19.695 8.504 -29.688 1.00 78.12 274 GLN A CA 1
ATOM 1985 C C . GLN A 1 274 ? 18.740 8.277 -30.865 1.00 78.12 274 GLN A C 1
ATOM 1987 O O . GLN A 1 274 ? 18.086 7.239 -30.946 1.00 78.12 274 GLN A O 1
ATOM 1992 N N . GLN A 1 275 ? 18.670 9.234 -31.789 1.00 73.81 275 GLN A N 1
ATOM 1993 C CA . GLN A 1 275 ? 17.848 9.163 -32.997 1.00 73.81 275 GLN A CA 1
ATOM 1994 C C . GLN A 1 275 ? 18.633 9.636 -34.229 1.00 73.81 275 GLN A C 1
ATOM 1996 O O . GLN A 1 275 ? 19.708 10.221 -34.116 1.00 73.81 275 GLN A O 1
ATOM 2001 N N . ALA A 1 276 ? 18.073 9.422 -35.424 1.00 58.81 276 ALA A N 1
ATOM 2002 C CA . ALA A 1 276 ? 18.695 9.803 -36.697 1.00 58.81 276 ALA A CA 1
ATOM 2003 C C . ALA A 1 276 ? 19.021 11.312 -36.815 1.00 58.81 276 ALA A C 1
ATOM 2005 O O . ALA A 1 276 ? 19.901 11.686 -37.583 1.00 58.81 276 ALA A O 1
ATOM 2006 N N . GLY A 1 277 ? 18.351 12.173 -36.037 1.00 58.53 277 GLY A N 1
ATOM 2007 C CA . GLY A 1 277 ? 18.617 13.617 -35.964 1.00 58.53 277 GLY A CA 1
ATOM 2008 C C . GLY A 1 277 ? 19.651 14.043 -34.912 1.00 58.53 277 GLY A C 1
ATOM 2009 O O . GLY A 1 277 ? 19.977 15.225 -34.838 1.00 58.53 277 GLY A O 1
ATOM 2010 N N . GLY A 1 278 ? 20.167 13.111 -34.105 1.00 76.81 278 GLY A N 1
ATOM 2011 C CA . GLY A 1 278 ? 20.981 13.383 -32.917 1.00 76.81 278 GLY A CA 1
ATOM 2012 C C . GLY A 1 278 ? 20.250 12.990 -31.635 1.00 76.81 278 GLY A C 1
ATOM 2013 O O . GLY A 1 278 ? 19.569 11.965 -31.588 1.00 76.81 278 GLY A O 1
ATOM 2014 N N . PHE A 1 279 ? 20.377 13.805 -30.593 1.00 85.44 279 PHE A N 1
ATOM 2015 C CA . PHE A 1 279 ? 19.766 13.573 -29.283 1.00 85.44 279 PHE A CA 1
ATOM 2016 C C . PHE A 1 279 ? 18.594 14.545 -29.085 1.00 85.44 279 PHE A C 1
ATOM 2018 O O . PHE A 1 279 ? 18.847 15.727 -28.843 1.00 85.44 279 PHE A O 1
ATOM 2025 N N . PRO A 1 280 ? 17.327 14.115 -29.239 1.00 82.69 280 PRO A N 1
ATOM 2026 C CA . PRO A 1 280 ? 16.181 14.982 -29.031 1.00 82.69 280 PRO A CA 1
ATOM 2027 C C . PRO A 1 280 ? 16.011 15.292 -27.544 1.00 82.69 280 PRO A C 1
ATOM 2029 O O . PRO A 1 280 ? 16.279 14.444 -26.689 1.00 82.69 280 PRO A O 1
ATOM 2032 N N . LEU A 1 281 ? 15.484 16.477 -27.237 1.00 77.50 281 LEU A N 1
ATOM 2033 C CA . LEU A 1 281 ? 14.981 16.765 -25.891 1.00 77.50 281 LEU A CA 1
ATOM 2034 C C . LEU A 1 281 ? 13.896 15.736 -25.479 1.00 77.50 281 LEU A C 1
ATOM 2036 O O . LEU A 1 281 ? 13.299 15.082 -26.338 1.00 77.50 281 LEU A O 1
ATOM 2040 N N . PRO A 1 282 ? 13.604 15.541 -24.187 1.00 73.81 282 PRO A N 1
ATOM 2041 C CA . PRO A 1 282 ? 12.505 14.670 -23.776 1.00 73.81 282 PRO A CA 1
ATOM 2042 C C . PRO A 1 282 ? 11.135 15.254 -24.163 1.00 73.81 282 PRO A C 1
ATOM 2044 O O . PRO A 1 282 ? 10.837 16.418 -23.882 1.00 73.81 282 PRO A O 1
ATOM 2047 N N . ALA A 1 283 ? 10.282 14.440 -24.789 1.00 68.06 283 ALA A N 1
ATOM 2048 C CA . ALA A 1 283 ? 8.922 14.832 -25.153 1.00 68.06 283 ALA A CA 1
ATOM 2049 C C . ALA A 1 283 ? 8.100 15.168 -23.898 1.00 68.06 283 ALA A C 1
ATOM 2051 O O . ALA A 1 283 ? 8.211 14.474 -22.890 1.00 68.06 283 ALA A O 1
ATOM 2052 N N . GLY A 1 284 ? 7.250 16.197 -23.954 1.00 64.12 284 GLY A N 1
ATOM 2053 C CA . GLY A 1 284 ? 6.434 16.568 -22.788 1.00 64.12 284 GLY A CA 1
ATOM 2054 C C . GLY A 1 284 ? 7.066 17.624 -21.880 1.00 64.12 284 GLY A C 1
ATOM 2055 O O . GLY A 1 284 ? 6.399 18.093 -20.962 1.00 64.12 284 GLY A O 1
ATOM 2056 N N . THR A 1 285 ? 8.327 17.999 -22.124 1.00 67.06 285 THR A N 1
ATOM 2057 C CA . THR A 1 285 ? 9.128 18.788 -21.179 1.00 67.06 285 THR A CA 1
ATOM 2058 C C . THR A 1 285 ? 9.602 20.113 -21.771 1.00 67.06 285 THR A C 1
ATOM 2060 O O . THR A 1 285 ? 9.825 20.242 -22.977 1.00 67.06 285 THR A O 1
ATOM 2063 N N . VAL A 1 286 ? 9.766 21.109 -20.897 1.00 72.00 286 VAL A N 1
ATOM 2064 C CA . VAL A 1 286 ? 10.409 22.390 -21.211 1.00 72.00 286 VAL A CA 1
ATOM 2065 C C . VAL A 1 286 ? 11.803 22.375 -20.588 1.00 72.00 286 VAL A C 1
ATOM 2067 O O . VAL A 1 286 ? 11.948 22.328 -19.368 1.00 72.00 286 VAL A O 1
ATOM 2070 N N . TYR A 1 287 ? 12.832 22.385 -21.433 1.00 74.12 287 TYR A N 1
ATOM 2071 C CA . TYR A 1 287 ? 14.222 22.134 -21.072 1.00 74.12 287 TYR A CA 1
ATOM 2072 C C . TYR A 1 287 ? 15.075 23.408 -21.208 1.00 74.12 287 TYR A C 1
ATOM 2074 O O . TYR A 1 287 ? 15.040 24.063 -22.252 1.00 74.12 287 TYR A O 1
ATOM 2082 N N . PRO A 1 288 ? 15.869 23.788 -20.196 1.00 78.50 288 PRO A N 1
ATOM 2083 C CA . PRO A 1 288 ? 16.784 24.917 -20.307 1.00 78.50 288 PRO A CA 1
ATOM 2084 C C . PRO A 1 288 ? 18.012 24.565 -21.153 1.00 78.50 288 PRO A C 1
ATOM 2086 O O . PRO A 1 288 ? 18.615 23.499 -21.017 1.00 78.50 288 PRO A O 1
ATOM 2089 N N . VAL A 1 289 ? 18.410 25.493 -22.011 1.00 83.06 289 VAL A N 1
ATOM 2090 C CA . VAL A 1 289 ? 19.550 25.394 -22.920 1.00 83.06 289 VAL A CA 1
ATOM 2091 C C . VAL A 1 289 ? 20.357 26.679 -22.807 1.00 83.06 289 VAL A C 1
ATOM 2093 O O . VAL A 1 289 ? 19.802 27.775 -22.720 1.00 83.06 289 VAL A O 1
ATOM 2096 N N . ILE A 1 290 ? 21.678 26.547 -22.760 1.00 86.62 290 ILE A N 1
ATOM 2097 C CA . ILE A 1 290 ? 22.573 27.692 -22.857 1.00 86.62 290 ILE A CA 1
ATOM 2098 C C . ILE A 1 290 ? 22.837 27.948 -24.331 1.00 86.62 290 ILE A C 1
ATOM 2100 O O . ILE A 1 290 ? 23.382 27.083 -25.017 1.00 86.62 290 ILE A O 1
ATOM 2104 N N . ASP A 1 291 ? 22.475 29.140 -24.784 1.00 87.62 291 ASP A N 1
ATOM 2105 C CA . ASP A 1 291 ? 22.743 29.619 -26.128 1.00 87.62 291 ASP A CA 1
ATOM 2106 C C . ASP A 1 291 ? 23.887 30.629 -26.078 1.00 87.62 291 ASP A C 1
ATOM 2108 O O . ASP A 1 291 ? 23.825 31.656 -25.394 1.00 87.62 291 ASP A O 1
ATOM 2112 N N . TRP A 1 292 ? 24.937 30.346 -26.839 1.00 90.38 292 TRP A N 1
ATOM 2113 C CA . TRP A 1 292 ? 25.974 31.319 -27.141 1.00 90.38 292 TRP A CA 1
ATOM 2114 C C . TRP A 1 292 ? 25.621 31.958 -28.468 1.00 90.38 292 TRP A C 1
ATOM 2116 O O . TRP A 1 292 ? 25.454 31.265 -29.468 1.00 90.38 292 TRP A O 1
ATOM 2126 N N . ARG A 1 293 ? 25.513 33.282 -28.473 1.00 89.06 293 ARG A N 1
ATOM 2127 C CA . ARG A 1 293 ? 25.319 34.099 -29.665 1.00 89.06 293 ARG A CA 1
ATOM 2128 C C . ARG A 1 293 ? 26.193 35.338 -29.533 1.00 89.06 293 ARG A C 1
ATOM 2130 O O . ARG A 1 293 ? 25.722 36.422 -29.199 1.00 89.06 293 ARG A O 1
ATOM 2137 N N . VAL A 1 294 ? 27.491 35.150 -29.750 1.00 87.12 294 VAL A N 1
ATOM 2138 C CA . VAL A 1 294 ? 28.514 36.156 -29.453 1.00 87.12 294 VAL A CA 1
ATOM 2139 C C . VAL A 1 294 ? 29.141 36.665 -30.734 1.00 87.12 294 VAL A C 1
ATOM 2141 O O . VAL A 1 294 ? 29.621 35.892 -31.559 1.00 87.12 294 VAL A O 1
ATOM 2144 N N . THR A 1 295 ? 29.178 37.980 -30.891 1.00 82.06 295 THR A N 1
ATOM 2145 C CA . THR A 1 295 ? 29.925 38.596 -31.981 1.00 82.06 295 THR A CA 1
ATOM 2146 C C . THR A 1 295 ? 31.428 38.471 -31.702 1.00 82.06 295 THR A C 1
ATOM 2148 O O . THR A 1 295 ? 31.905 38.894 -30.655 1.00 82.06 295 THR A O 1
ATOM 2151 N N . LEU A 1 296 ? 32.186 37.904 -32.636 1.00 80.25 296 LEU A N 1
ATOM 2152 C CA . LEU A 1 296 ? 33.636 37.764 -32.607 1.00 80.25 296 LEU A CA 1
ATOM 2153 C C . LEU A 1 296 ? 34.293 38.761 -33.562 1.00 80.25 296 LEU A C 1
ATOM 2155 O O . LEU A 1 296 ? 33.897 38.903 -34.720 1.00 80.25 296 LEU A O 1
ATOM 2159 N N . SER A 1 297 ? 35.348 39.421 -33.093 1.00 71.38 297 SER A N 1
ATOM 2160 C CA . SER A 1 297 ? 36.304 40.102 -33.963 1.00 71.38 297 SER A CA 1
ATOM 2161 C C . SER A 1 297 ? 37.640 40.264 -33.251 1.00 71.38 297 SER A C 1
ATOM 2163 O O . SER A 1 297 ? 37.665 40.443 -32.034 1.00 71.38 297 SER A O 1
ATOM 2165 N N . ASP A 1 298 ? 38.713 40.313 -34.030 1.00 63.94 298 ASP A N 1
ATOM 2166 C CA . ASP A 1 298 ? 40.060 40.668 -33.566 1.00 63.94 298 ASP A CA 1
ATOM 2167 C C . ASP A 1 298 ? 40.309 42.192 -33.519 1.00 63.94 298 ASP A C 1
ATOM 2169 O O . ASP A 1 298 ? 41.280 42.689 -32.956 1.00 63.94 298 ASP A O 1
ATOM 2173 N N . GLY A 1 299 ? 39.391 42.979 -34.086 1.00 62.84 299 GLY A N 1
ATOM 2174 C CA . GLY A 1 299 ? 39.467 44.436 -34.100 1.00 62.84 299 GLY A CA 1
ATOM 2175 C C . GLY A 1 299 ? 38.878 45.110 -32.857 1.00 62.84 299 GLY A C 1
ATOM 2176 O O . GLY A 1 299 ? 38.099 44.536 -32.088 1.00 62.84 299 GLY A O 1
ATOM 2177 N N . LEU A 1 300 ? 39.211 46.393 -32.702 1.00 62.81 300 LEU A N 1
ATOM 2178 C CA . LEU A 1 300 ? 38.472 47.303 -31.832 1.00 62.81 300 LEU A CA 1
ATOM 2179 C C . LEU A 1 300 ? 37.265 47.855 -32.600 1.00 62.81 300 LEU A C 1
ATOM 2181 O O . LEU A 1 300 ? 37.393 48.290 -33.745 1.00 62.81 300 LEU A O 1
ATOM 2185 N N . LEU A 1 301 ? 36.102 47.886 -31.954 1.00 58.47 301 LEU A N 1
ATOM 2186 C CA . LEU A 1 301 ? 34.964 48.696 -32.371 1.00 58.47 301 LEU A CA 1
ATOM 2187 C C . LEU A 1 301 ? 35.412 50.159 -32.571 1.00 58.47 301 LEU A C 1
ATOM 2189 O O . LEU A 1 301 ? 36.412 50.588 -31.987 1.00 58.47 301 LEU A O 1
ATOM 2193 N N . PRO A 1 302 ? 34.665 50.975 -33.338 1.00 56.16 302 PRO A N 1
ATOM 2194 C CA . PRO A 1 302 ? 34.986 52.392 -33.543 1.00 56.16 302 PRO A CA 1
ATOM 2195 C C . PRO A 1 302 ? 35.167 53.219 -32.253 1.00 56.16 302 PRO A C 1
ATOM 2197 O O . PRO A 1 302 ? 35.714 54.317 -32.301 1.00 56.16 302 PRO A O 1
ATOM 2200 N N . ASP A 1 303 ? 34.709 52.706 -31.108 1.00 55.22 303 ASP A N 1
ATOM 2201 C CA . ASP A 1 303 ? 34.841 53.292 -29.772 1.00 55.22 303 ASP A CA 1
ATOM 2202 C C . ASP A 1 303 ? 36.045 52.764 -28.957 1.00 55.22 303 ASP A C 1
ATOM 2204 O O . ASP A 1 303 ? 36.196 53.111 -27.786 1.00 55.22 303 ASP A O 1
ATOM 2208 N N . GLY A 1 304 ? 36.915 51.949 -29.561 1.00 54.31 304 GLY A N 1
ATOM 2209 C CA . GLY A 1 304 ? 38.137 51.433 -28.943 1.00 54.31 304 GLY A CA 1
ATOM 2210 C C . GLY A 1 304 ? 37.951 50.194 -28.062 1.00 54.31 304 GLY A C 1
ATOM 2211 O O . GLY A 1 304 ? 38.901 49.807 -27.384 1.00 54.31 304 GLY A O 1
ATOM 2212 N N . ARG A 1 305 ? 36.766 49.566 -28.046 1.00 54.94 305 ARG A N 1
ATOM 2213 C CA . ARG A 1 305 ? 36.491 48.331 -27.286 1.00 54.94 305 ARG A CA 1
ATOM 2214 C C . ARG A 1 305 ? 36.652 47.086 -28.161 1.00 54.94 305 ARG A C 1
ATOM 2216 O O . ARG A 1 305 ? 36.264 47.107 -29.322 1.00 54.94 305 ARG A O 1
ATOM 2223 N N . ARG A 1 306 ? 37.194 45.989 -27.622 1.00 61.44 306 ARG A N 1
ATOM 2224 C CA . ARG A 1 306 ? 37.250 44.696 -28.337 1.00 61.44 306 ARG A CA 1
ATOM 2225 C C . ARG A 1 306 ? 35.847 44.105 -28.490 1.00 61.44 306 ARG A C 1
ATOM 2227 O O . ARG A 1 306 ? 35.006 44.299 -27.617 1.00 61.44 306 ARG A O 1
ATOM 2234 N N . VAL A 1 307 ? 35.607 43.410 -29.601 1.00 61.53 307 VAL A N 1
ATOM 2235 C CA . VAL A 1 307 ? 34.281 42.858 -29.949 1.00 61.53 307 VAL A CA 1
ATOM 2236 C C . VAL A 1 307 ? 33.941 41.595 -29.162 1.00 61.53 307 VAL A C 1
ATOM 2238 O O . VAL A 1 307 ? 32.794 41.432 -28.768 1.00 61.53 307 VAL A O 1
ATOM 2241 N N . CYS A 1 308 ? 34.930 40.748 -28.880 1.00 65.56 308 CYS A N 1
ATOM 2242 C CA . CYS A 1 308 ? 34.782 39.703 -27.879 1.00 65.56 308 CYS A CA 1
ATOM 2243 C C . CYS A 1 308 ? 35.252 40.286 -26.532 1.00 65.56 308 CYS A C 1
ATOM 2245 O O . CYS A 1 308 ? 36.338 40.876 -26.449 1.00 65.56 308 CYS A O 1
ATOM 2247 N N . THR A 1 309 ? 34.433 40.163 -25.490 1.00 69.81 309 THR A N 1
ATOM 2248 C CA . THR A 1 309 ? 34.775 40.506 -24.097 1.00 69.81 309 THR A CA 1
ATOM 2249 C C . THR A 1 309 ? 34.521 39.294 -23.197 1.00 69.81 309 THR A C 1
ATOM 2251 O O . THR A 1 309 ? 34.346 38.183 -23.690 1.00 69.81 309 THR A O 1
ATOM 2254 N N . SER A 1 310 ? 34.536 39.463 -21.873 1.00 74.56 310 SER A N 1
ATOM 2255 C CA . SER A 1 310 ? 33.943 38.454 -20.990 1.00 74.56 310 SER A CA 1
ATOM 2256 C C . SER A 1 310 ? 32.424 38.558 -21.090 1.00 74.56 310 SER A C 1
ATOM 2258 O O . SER A 1 310 ? 31.866 39.616 -20.801 1.00 74.56 310 SER A O 1
ATOM 2260 N N . HIS A 1 311 ? 31.782 37.480 -21.527 1.00 76.00 311 HIS A N 1
ATOM 2261 C CA . HIS A 1 311 ? 30.333 37.362 -21.616 1.00 76.00 311 HIS A CA 1
ATOM 2262 C C . HIS A 1 311 ? 29.848 36.441 -20.494 1.00 76.00 311 HIS A C 1
ATOM 2264 O O . HIS A 1 311 ? 30.040 35.218 -20.533 1.00 76.00 311 HIS A O 1
ATOM 2270 N N . GLN A 1 312 ? 29.237 37.040 -19.471 1.00 74.06 312 GLN A N 1
ATOM 2271 C CA . GLN A 1 312 ? 28.589 36.297 -18.393 1.00 74.06 312 GLN A CA 1
ATOM 2272 C C . GLN A 1 312 ? 27.242 35.751 -18.869 1.00 74.06 312 GLN A C 1
ATOM 2274 O O . GLN A 1 312 ? 26.565 36.366 -19.691 1.00 74.06 312 GLN A O 1
ATOM 2279 N N . VAL A 1 313 ? 26.835 34.602 -18.331 1.00 75.81 313 VAL A N 1
ATOM 2280 C CA . VAL A 1 313 ? 25.517 34.034 -18.642 1.00 75.81 313 VAL A CA 1
ATOM 2281 C C . VAL A 1 313 ? 24.433 34.974 -18.140 1.00 75.81 313 VAL A C 1
ATOM 2283 O O . VAL A 1 313 ? 24.453 35.369 -16.977 1.00 75.81 313 VAL A O 1
ATOM 2286 N N . ASN A 1 314 ? 23.496 35.323 -19.018 1.00 75.06 314 ASN A N 1
ATOM 2287 C CA . ASN A 1 314 ? 22.446 36.310 -18.769 1.00 75.06 314 ASN A CA 1
ATOM 2288 C C . ASN A 1 314 ? 23.000 37.681 -18.327 1.00 75.06 314 ASN A C 1
ATOM 2290 O O . ASN A 1 314 ? 22.326 38.435 -17.626 1.00 75.06 314 ASN A O 1
ATOM 2294 N N . GLY A 1 315 ? 24.233 38.004 -18.733 1.00 71.62 315 GLY A N 1
ATOM 2295 C CA . GLY A 1 315 ? 24.846 39.311 -18.529 1.00 71.62 315 GLY A CA 1
ATOM 2296 C C . GLY A 1 315 ? 24.155 40.415 -19.337 1.00 71.62 315 GLY A C 1
ATOM 2297 O O . GLY A 1 315 ? 23.381 40.163 -20.260 1.00 71.62 315 GLY A O 1
ATOM 2298 N N . ALA A 1 316 ? 24.453 41.673 -19.002 1.00 68.44 316 ALA A N 1
ATOM 2299 C CA . ALA A 1 316 ? 23.835 42.851 -19.627 1.00 68.44 316 ALA A CA 1
ATOM 2300 C C . ALA A 1 316 ? 24.113 42.995 -21.140 1.00 68.44 316 ALA A C 1
ATOM 2302 O O . ALA A 1 316 ? 23.448 43.767 -21.827 1.00 68.44 316 ALA A O 1
ATOM 2303 N N . ASP A 1 317 ? 25.114 42.283 -21.646 1.00 69.12 317 ASP A N 1
ATOM 2304 C CA . ASP A 1 317 ? 25.530 42.219 -23.044 1.00 69.12 317 ASP A CA 1
ATOM 2305 C C . ASP A 1 317 ? 24.776 41.155 -23.863 1.00 69.12 317 ASP A C 1
ATOM 2307 O O . ASP A 1 317 ? 24.799 41.216 -25.091 1.00 69.12 317 ASP A O 1
ATOM 2311 N N . GLY A 1 318 ? 24.092 40.207 -23.206 1.00 70.69 318 GLY A N 1
ATOM 2312 C CA . GLY A 1 318 ? 23.182 39.237 -23.828 1.00 70.69 318 GLY A CA 1
ATOM 2313 C C . GLY A 1 318 ? 23.836 38.197 -24.747 1.00 70.69 318 GLY A C 1
ATOM 2314 O O . GLY A 1 318 ? 23.123 37.484 -25.448 1.00 70.69 318 GLY A O 1
ATOM 2315 N N . GLY A 1 319 ? 25.171 38.109 -24.771 1.00 79.44 319 GLY A N 1
ATOM 2316 C CA . GLY A 1 319 ? 25.912 37.222 -25.679 1.00 79.44 319 GLY A CA 1
ATOM 2317 C C . GLY A 1 319 ? 25.869 35.739 -25.291 1.00 79.44 319 GLY A C 1
ATOM 2318 O O . GLY A 1 319 ? 25.953 34.870 -26.158 1.00 79.44 319 GLY A O 1
ATOM 2319 N N . VAL A 1 320 ? 25.714 35.438 -24.000 1.00 84.81 320 VAL A N 1
ATOM 2320 C CA . VAL A 1 320 ? 25.487 34.081 -23.483 1.00 84.81 320 VAL A CA 1
ATOM 2321 C C . VAL A 1 320 ? 24.199 34.112 -22.681 1.00 84.81 320 VAL A C 1
ATOM 2323 O O . VAL A 1 320 ? 24.110 34.853 -21.704 1.00 84.81 320 VAL A O 1
ATOM 2326 N N . ALA A 1 321 ? 23.199 33.336 -23.084 1.00 82.12 321 ALA A N 1
ATOM 2327 C CA . ALA A 1 321 ? 21.867 33.385 -22.493 1.00 82.12 321 ALA A CA 1
ATOM 2328 C C . ALA A 1 321 ? 21.357 31.990 -22.128 1.00 82.12 321 ALA A C 1
ATOM 2330 O O . ALA A 1 321 ? 21.636 31.007 -22.809 1.00 82.12 321 ALA A O 1
ATOM 2331 N N . THR A 1 322 ? 20.581 31.909 -21.053 1.00 79.06 322 THR A N 1
ATOM 2332 C CA . THR A 1 322 ? 19.759 30.744 -20.731 1.00 79.06 322 THR A CA 1
ATOM 2333 C C . THR A 1 322 ? 18.408 30.906 -21.404 1.00 79.06 322 THR A C 1
ATOM 2335 O O . THR A 1 322 ? 17.641 31.797 -21.049 1.00 79.06 322 THR A O 1
ATOM 2338 N N . ASN A 1 323 ? 18.098 30.016 -22.337 1.00 79.25 323 ASN A N 1
ATOM 2339 C CA . ASN A 1 323 ? 16.803 29.943 -22.996 1.00 79.25 323 ASN A CA 1
ATOM 2340 C C . ASN A 1 323 ? 16.094 28.643 -22.622 1.00 79.25 323 ASN A C 1
ATOM 2342 O O . ASN A 1 323 ? 16.722 27.678 -22.198 1.00 79.25 323 ASN A O 1
ATOM 2346 N N . TYR A 1 324 ? 14.775 28.615 -22.775 1.00 77.81 324 TYR A N 1
ATOM 2347 C CA . TYR A 1 324 ? 13.981 27.406 -22.589 1.00 77.81 324 TYR A CA 1
ATOM 2348 C C . TYR A 1 324 ? 13.475 26.914 -23.933 1.00 77.81 324 TYR A C 1
ATOM 2350 O O . TYR A 1 324 ? 12.815 27.654 -24.661 1.00 77.81 324 TYR A O 1
ATOM 2358 N N . LEU A 1 325 ? 13.792 25.663 -24.245 1.00 75.06 325 LEU A N 1
ATOM 2359 C CA . LEU A 1 325 ? 13.370 24.967 -25.449 1.00 75.06 325 LEU A CA 1
ATOM 2360 C C . LEU A 1 325 ? 12.485 23.788 -25.048 1.00 75.06 325 LEU A C 1
ATOM 2362 O O . LEU A 1 325 ? 12.769 23.093 -24.080 1.00 75.06 325 LEU A O 1
ATOM 2366 N N . GLY A 1 326 ? 11.416 23.528 -25.786 1.00 66.56 326 GLY A N 1
ATOM 2367 C CA . GLY A 1 326 ? 10.534 22.398 -25.513 1.00 66.56 326 GLY A CA 1
ATOM 2368 C C . GLY A 1 326 ? 9.810 21.963 -26.773 1.00 66.56 326 GLY A C 1
ATOM 2369 O O . GLY A 1 326 ? 9.615 22.768 -27.683 1.00 66.56 326 GLY A O 1
ATOM 2370 N N . TYR A 1 327 ? 9.419 20.692 -26.815 1.00 57.09 327 TYR A N 1
ATOM 2371 C CA . TYR A 1 327 ? 8.505 20.171 -27.827 1.00 57.09 327 TYR A CA 1
ATOM 2372 C C . TYR A 1 327 ? 7.549 19.153 -27.188 1.00 57.09 327 TYR A C 1
ATOM 2374 O O . TYR A 1 327 ? 7.920 18.373 -26.304 1.00 57.09 327 TYR A O 1
ATOM 2382 N N . LEU A 1 328 ? 6.293 19.165 -27.626 1.00 51.78 328 LEU A N 1
ATOM 2383 C CA . LEU A 1 328 ? 5.254 18.236 -27.181 1.00 51.78 328 LEU A CA 1
ATOM 2384 C C . LEU A 1 328 ? 4.856 17.321 -28.350 1.00 51.78 328 LEU A C 1
ATOM 2386 O O . LEU A 1 328 ? 4.837 17.781 -29.494 1.00 51.78 328 LEU A O 1
ATOM 2390 N N . PRO A 1 329 ? 4.520 16.041 -28.107 1.00 44.50 329 PRO A N 1
ATOM 2391 C CA . PRO A 1 329 ? 3.995 15.177 -29.153 1.00 44.50 329 PRO A CA 1
ATOM 2392 C C . PRO A 1 329 ? 2.611 15.681 -29.577 1.00 44.50 329 PRO A C 1
ATOM 2394 O O . PRO A 1 329 ? 1.682 15.774 -28.776 1.00 44.50 329 PRO A O 1
ATOM 2397 N N . LEU A 1 330 ? 2.484 16.024 -30.856 1.00 40.31 330 LEU A N 1
ATOM 2398 C CA . LEU A 1 330 ? 1.247 16.525 -31.437 1.00 40.31 330 LEU A CA 1
ATOM 2399 C C . LEU A 1 330 ? 0.283 15.368 -31.665 1.00 40.31 330 LEU A C 1
ATOM 2401 O O . LEU A 1 330 ? 0.469 14.563 -32.576 1.00 40.31 330 LEU A O 1
ATOM 2405 N N . SER A 1 331 ? -0.804 15.355 -30.907 1.00 37.62 331 SER A N 1
ATOM 2406 C CA . SER A 1 331 ? -2.072 14.857 -31.432 1.00 37.62 331 SER A CA 1
ATOM 2407 C C . SER A 1 331 ? -3.019 16.050 -31.575 1.00 37.62 331 SER A C 1
ATOM 2409 O O . SER A 1 331 ? -3.834 16.332 -30.715 1.00 37.62 331 SER A O 1
ATOM 2411 N N . ASN A 1 332 ? -2.850 16.739 -32.711 1.00 39.06 332 ASN A N 1
ATOM 2412 C CA . ASN A 1 332 ? -3.723 17.757 -33.315 1.00 39.06 332 ASN A CA 1
ATOM 2413 C C . ASN A 1 332 ? -3.701 19.213 -32.775 1.00 39.06 332 ASN A C 1
ATOM 2415 O O . ASN A 1 332 ? -4.730 19.722 -32.351 1.00 39.06 332 ASN A O 1
ATOM 2419 N N . GLY A 1 333 ? -2.610 19.957 -33.056 1.00 42.75 333 GLY A N 1
ATOM 2420 C CA . GLY A 1 333 ? -2.760 21.279 -33.707 1.00 42.75 333 GLY A CA 1
ATOM 2421 C C . GLY A 1 333 ? -2.310 22.595 -33.029 1.00 42.75 333 GLY A C 1
ATOM 2422 O O . GLY A 1 333 ? -3.105 23.515 -33.072 1.00 42.75 333 GLY A O 1
ATOM 2423 N N . PHE A 1 334 ? -1.053 22.723 -32.560 1.00 39.22 334 PHE A N 1
ATOM 2424 C CA . PHE A 1 334 ? -0.150 23.924 -32.477 1.00 39.22 334 PHE A CA 1
ATOM 2425 C C . PHE A 1 334 ? -0.550 25.266 -31.803 1.00 39.22 334 PHE A C 1
ATOM 2427 O O . PHE A 1 334 ? -1.599 25.823 -32.095 1.00 39.22 334 PHE A O 1
ATOM 2434 N N . THR A 1 335 ? 0.336 25.953 -31.046 1.00 36.59 335 THR A N 1
ATOM 2435 C CA . THR A 1 335 ? 1.732 26.351 -31.402 1.00 36.59 335 THR A CA 1
ATOM 2436 C C . THR A 1 335 ? 2.748 26.447 -30.236 1.00 36.59 335 THR A C 1
ATOM 2438 O O . THR A 1 335 ? 2.676 27.392 -29.458 1.00 36.59 335 THR A O 1
ATOM 2441 N N . TRP A 1 336 ? 3.756 25.561 -30.237 1.00 42.72 336 TRP A N 1
ATOM 2442 C CA . TRP A 1 336 ? 5.188 25.701 -29.861 1.00 42.72 336 TRP A CA 1
ATOM 2443 C C . TRP A 1 336 ? 5.955 24.720 -30.802 1.00 42.72 336 TRP A C 1
ATOM 2445 O O . TRP A 1 336 ? 5.307 23.827 -31.346 1.00 42.72 336 TRP A O 1
ATOM 2455 N N . ASP A 1 337 ? 7.245 24.926 -31.108 1.00 49.47 337 ASP A N 1
ATOM 2456 C CA . ASP A 1 337 ? 7.971 24.378 -32.292 1.00 49.47 337 ASP A CA 1
ATOM 2457 C C . ASP A 1 337 ? 7.598 22.918 -32.719 1.00 49.47 337 ASP A C 1
ATOM 2459 O O . ASP A 1 337 ? 7.743 21.991 -31.919 1.00 49.47 337 ASP A O 1
ATOM 2463 N N . PRO A 1 338 ? 7.115 22.689 -33.967 1.00 49.38 338 PRO A N 1
ATOM 2464 C CA . PRO A 1 338 ? 6.741 21.377 -34.526 1.00 49.38 338 PRO A CA 1
ATOM 2465 C C . PRO A 1 338 ? 7.781 20.275 -34.493 1.00 49.38 338 PRO A C 1
ATOM 2467 O O . PRO A 1 338 ? 7.423 19.098 -34.589 1.00 49.38 338 PRO A O 1
ATOM 2470 N N . ALA A 1 339 ? 9.052 20.654 -34.502 1.00 56.84 339 ALA A N 1
ATOM 2471 C CA . ALA A 1 339 ? 10.134 19.723 -34.729 1.00 56.84 339 ALA A CA 1
ATOM 2472 C C . ALA A 1 339 ? 10.751 19.301 -33.392 1.00 56.84 339 ALA A C 1
ATOM 2474 O O . ALA A 1 339 ? 11.023 20.155 -32.545 1.00 56.84 339 ALA A O 1
ATOM 2475 N N . PRO A 1 340 ? 11.042 18.001 -33.200 1.00 64.00 340 PRO A N 1
ATOM 2476 C CA . PRO A 1 340 ? 11.892 17.585 -32.100 1.00 64.00 340 PRO A CA 1
ATOM 2477 C C . PRO A 1 340 ? 13.211 18.361 -32.173 1.00 64.00 340 PRO A C 1
ATOM 2479 O O . PRO A 1 340 ? 13.867 18.412 -33.216 1.00 64.00 340 PRO A O 1
ATOM 2482 N N . ILE A 1 341 ? 13.582 19.002 -31.069 1.00 75.12 341 ILE A N 1
ATOM 2483 C CA . ILE A 1 341 ? 14.820 19.775 -30.991 1.00 75.12 341 ILE A CA 1
ATOM 2484 C C . ILE A 1 341 ? 15.944 18.806 -30.654 1.00 75.12 341 ILE A C 1
ATOM 2486 O O . ILE A 1 341 ? 15.941 18.211 -29.577 1.00 75.12 341 ILE A O 1
ATOM 2490 N N . TYR A 1 342 ? 16.894 18.666 -31.575 1.00 79.69 342 TYR A N 1
ATOM 2491 C CA . TYR A 1 342 ? 18.049 17.787 -31.432 1.00 79.69 342 TYR A CA 1
ATOM 2492 C C . TYR A 1 342 ? 19.303 18.556 -31.025 1.00 79.69 342 TYR A C 1
ATOM 2494 O O . TYR A 1 342 ? 19.541 19.668 -31.502 1.00 79.69 342 TYR A O 1
ATOM 2502 N N . LEU A 1 343 ? 20.124 17.908 -30.201 1.00 85.75 343 LEU A N 1
ATOM 2503 C CA . LEU A 1 343 ? 21.523 18.254 -29.974 1.00 85.75 343 LEU A CA 1
ATOM 2504 C C . LEU A 1 343 ? 22.418 17.269 -30.727 1.00 85.75 343 LEU A C 1
ATOM 2506 O O . LEU A 1 343 ? 22.133 16.069 -30.778 1.00 85.75 343 LEU A O 1
ATOM 2510 N N . ARG A 1 344 ? 23.492 17.772 -31.338 1.00 84.12 344 ARG A N 1
ATOM 2511 C CA . ARG A 1 344 ? 24.361 16.975 -32.220 1.00 84.12 344 ARG A CA 1
ATOM 2512 C C . ARG A 1 344 ? 25.247 15.985 -31.481 1.00 84.12 344 ARG A C 1
ATOM 2514 O O . ARG A 1 344 ? 25.445 14.878 -31.984 1.00 84.12 344 ARG A O 1
ATOM 2521 N N . HIS A 1 345 ? 25.772 16.374 -30.320 1.00 87.88 345 HIS A N 1
ATOM 2522 C CA . HIS A 1 345 ? 26.794 15.604 -29.617 1.00 87.88 345 HIS A CA 1
ATOM 2523 C C . HIS A 1 345 ? 26.425 15.351 -28.160 1.00 87.88 345 HIS A C 1
ATOM 2525 O O . HIS A 1 345 ? 25.893 16.236 -27.491 1.00 87.88 345 HIS A O 1
ATOM 2531 N N . ARG A 1 346 ? 26.762 14.163 -27.650 1.00 89.25 346 ARG A N 1
ATOM 2532 C CA . ARG A 1 346 ? 26.603 13.771 -26.241 1.00 89.25 346 ARG A CA 1
ATOM 2533 C C . ARG A 1 346 ? 27.949 13.400 -25.635 1.00 89.25 346 ARG A C 1
ATOM 2535 O O . ARG A 1 346 ? 28.674 12.581 -26.190 1.00 89.25 346 ARG A O 1
ATOM 2542 N N . PHE A 1 347 ? 28.241 13.946 -24.459 1.00 87.69 347 PHE A N 1
ATOM 2543 C CA . PHE A 1 347 ? 29.309 13.513 -23.569 1.00 87.69 347 PHE A CA 1
ATOM 2544 C C . PHE A 1 347 ? 28.748 12.664 -22.441 1.00 87.69 347 PHE A C 1
ATOM 2546 O O . PHE A 1 347 ? 27.862 13.108 -21.707 1.00 87.69 347 PHE A O 1
ATOM 2553 N N . GLN A 1 348 ? 29.341 11.494 -22.246 1.00 84.69 348 GLN A N 1
ATOM 2554 C CA . GLN A 1 348 ? 29.130 10.692 -21.055 1.00 84.69 348 GLN A CA 1
ATOM 2555 C C . GLN A 1 348 ? 30.388 10.726 -20.172 1.00 84.69 348 GLN A C 1
ATOM 2557 O O . GLN A 1 348 ? 31.388 10.086 -20.505 1.00 84.69 348 GLN A O 1
ATOM 2562 N N . PRO A 1 349 ? 30.378 11.443 -19.033 1.00 74.19 349 PRO A N 1
ATOM 2563 C CA . PRO A 1 349 ? 31.597 11.617 -18.246 1.00 74.19 349 PRO A CA 1
ATOM 2564 C C . PRO A 1 349 ? 32.063 10.353 -17.524 1.00 74.19 349 PRO A C 1
ATOM 2566 O O . PRO A 1 349 ? 33.248 10.230 -17.234 1.00 74.19 349 PRO A O 1
ATOM 2569 N N . SER A 1 350 ? 31.160 9.402 -17.263 1.00 70.31 350 SER A N 1
ATOM 2570 C CA . SER A 1 350 ? 31.494 8.125 -16.622 1.00 70.31 350 SER A CA 1
ATOM 2571 C C . SER A 1 350 ? 32.341 7.206 -17.511 1.00 70.31 350 SER A C 1
ATOM 2573 O O . SER A 1 350 ? 33.202 6.500 -16.993 1.00 70.31 350 SER A O 1
ATOM 2575 N N . SER A 1 351 ? 32.134 7.228 -18.833 1.00 73.06 351 SER A N 1
ATOM 2576 C CA . SER A 1 351 ? 32.897 6.431 -19.809 1.00 73.06 351 SER A CA 1
ATOM 2577 C C . SER A 1 351 ? 33.957 7.236 -20.566 1.00 73.06 351 SER A C 1
ATOM 2579 O O . SER A 1 351 ? 34.845 6.655 -21.184 1.00 73.06 351 SER A O 1
ATOM 2581 N N . GLY A 1 352 ? 33.872 8.569 -20.544 1.00 73.56 352 GLY A N 1
ATOM 2582 C CA . GLY A 1 352 ? 34.696 9.441 -21.383 1.00 73.56 352 GLY A CA 1
ATOM 2583 C C . GLY A 1 352 ? 34.223 9.524 -22.843 1.00 73.56 352 GLY A C 1
ATOM 2584 O O . GLY A 1 352 ? 34.823 10.251 -23.634 1.00 73.56 352 GLY A O 1
ATOM 2585 N N . GLU A 1 353 ? 33.156 8.807 -23.202 1.00 78.44 353 GLU A N 1
ATOM 2586 C CA . GLU A 1 353 ? 32.679 8.628 -24.575 1.00 78.44 353 GLU A CA 1
ATOM 2587 C C . GLU A 1 353 ? 32.022 9.891 -25.154 1.00 78.44 353 GLU A C 1
ATOM 2589 O O . GLU A 1 353 ? 31.359 10.660 -24.441 1.00 78.44 353 GLU A O 1
ATOM 2594 N N . VAL A 1 354 ? 32.192 10.086 -26.468 1.00 78.25 354 VAL A N 1
ATOM 2595 C CA . VAL A 1 354 ? 31.488 11.106 -27.258 1.00 78.25 354 VAL A CA 1
ATOM 2596 C C . VAL A 1 354 ? 30.751 10.450 -28.399 1.00 78.25 354 VAL A C 1
ATOM 2598 O O . VAL A 1 354 ? 31.348 9.713 -29.177 1.00 78.25 354 VAL A O 1
ATOM 2601 N N . LEU A 1 355 ? 29.470 10.766 -28.514 1.00 81.94 355 LEU A N 1
ATOM 2602 C CA . LEU A 1 355 ? 28.641 10.337 -29.628 1.00 81.94 355 LEU A CA 1
ATOM 2603 C C . LEU A 1 355 ? 28.177 11.554 -30.415 1.00 81.94 355 LEU A C 1
ATOM 2605 O O . LEU A 1 355 ? 27.767 12.545 -29.813 1.00 81.94 355 LEU A O 1
ATOM 2609 N N . SER A 1 356 ? 28.216 11.444 -31.741 1.00 73.81 356 SER A N 1
ATOM 2610 C CA . SER A 1 356 ? 27.999 12.547 -32.679 1.00 73.81 356 SER A CA 1
ATOM 2611 C C . SER A 1 356 ? 27.043 12.167 -33.785 1.00 73.81 356 SER A C 1
ATOM 2613 O O . SER A 1 356 ? 27.132 11.080 -34.357 1.00 73.81 356 SER A O 1
ATOM 2615 N N . ALA A 1 357 ? 26.191 13.104 -34.170 1.00 63.50 357 ALA A N 1
ATOM 2616 C CA . ALA A 1 357 ? 25.407 12.992 -35.386 1.00 63.50 357 ALA A CA 1
ATOM 2617 C C . ALA A 1 357 ? 26.231 13.455 -36.611 1.00 63.50 357 ALA A C 1
ATOM 2619 O O . ALA A 1 357 ? 26.067 14.605 -37.027 1.00 63.50 357 ALA A O 1
ATOM 2620 N N . GLY A 1 358 ? 27.101 12.595 -37.193 1.00 56.66 358 GLY A N 1
ATOM 2621 C CA . GLY A 1 358 ? 27.670 12.877 -38.534 1.00 56.66 358 GLY A CA 1
ATOM 2622 C C . GLY A 1 358 ? 29.051 12.370 -39.023 1.00 56.66 358 GLY A C 1
ATOM 2623 O O . GLY A 1 358 ? 29.509 12.920 -40.019 1.00 56.66 358 GLY A O 1
ATOM 2624 N N . ALA A 1 359 ? 29.739 11.358 -38.467 1.00 53.16 359 ALA A N 1
ATOM 2625 C CA . ALA A 1 359 ? 30.785 10.658 -39.262 1.00 53.16 359 ALA A CA 1
ATOM 2626 C C . ALA A 1 359 ? 30.129 9.939 -40.470 1.00 53.16 359 ALA A C 1
ATOM 2628 O O . ALA A 1 359 ? 28.960 9.563 -40.324 1.00 53.16 359 ALA A O 1
ATOM 2629 N N . PRO A 1 360 ? 30.785 9.728 -41.643 1.00 54.72 360 PRO A N 1
ATOM 2630 C CA . PRO A 1 360 ? 30.111 9.115 -42.781 1.00 54.72 360 PRO A CA 1
ATOM 2631 C C . PRO A 1 360 ? 29.874 7.630 -42.527 1.00 54.72 360 PRO A C 1
ATOM 2633 O O . PRO A 1 360 ? 30.704 6.762 -42.789 1.00 54.72 360 PRO A O 1
ATOM 2636 N N . ILE A 1 361 ? 28.707 7.365 -41.963 1.00 54.91 361 ILE A N 1
ATOM 2637 C CA . ILE A 1 361 ? 28.183 6.041 -41.708 1.00 54.91 361 ILE A CA 1
ATOM 2638 C C . ILE A 1 361 ? 27.330 5.714 -42.931 1.00 54.91 361 ILE A C 1
ATOM 2640 O O . ILE A 1 361 ? 26.167 6.108 -43.007 1.00 54.91 361 ILE A O 1
ATOM 2644 N N . CYS A 1 362 ? 27.916 5.022 -43.912 1.00 57.94 362 CYS A N 1
ATOM 2645 C CA . CYS A 1 362 ? 27.103 4.311 -44.893 1.00 57.94 362 CYS A CA 1
ATOM 2646 C C . CYS A 1 362 ? 26.353 3.231 -44.110 1.00 57.94 362 CYS A C 1
ATOM 2648 O O . CYS A 1 362 ? 26.973 2.311 -43.574 1.00 57.94 362 CYS A O 1
ATOM 2650 N N . ASN A 1 363 ? 25.046 3.419 -43.947 1.00 52.94 363 ASN A N 1
ATOM 2651 C CA . ASN A 1 363 ? 24.159 2.476 -43.286 1.00 52.94 363 ASN A CA 1
ATOM 2652 C C . ASN A 1 363 ? 23.081 2.043 -44.292 1.00 52.94 363 ASN A C 1
ATOM 2654 O O . ASN A 1 363 ? 22.219 2.864 -44.613 1.00 52.94 363 ASN A O 1
ATOM 2658 N N . PRO A 1 364 ? 23.124 0.802 -44.806 1.00 57.06 364 PRO A N 1
ATOM 2659 C CA . PRO A 1 364 ? 24.033 -0.285 -44.430 1.00 57.06 364 PRO A CA 1
ATOM 2660 C C . PRO A 1 364 ? 25.476 -0.036 -44.886 1.00 57.06 364 PRO A C 1
ATOM 2662 O O . PRO A 1 364 ? 25.721 0.731 -45.818 1.00 57.06 364 PRO A O 1
ATOM 2665 N N . SER A 1 365 ? 26.436 -0.698 -44.240 1.00 58.16 365 SER A N 1
ATOM 2666 C CA . SER A 1 365 ? 27.846 -0.617 -44.628 1.00 58.16 365 SER A CA 1
ATOM 2667 C C . SER A 1 365 ? 28.057 -1.089 -46.071 1.00 58.16 365 SER A C 1
ATOM 2669 O O . SER A 1 365 ? 27.382 -2.001 -46.550 1.00 58.16 365 SER A O 1
ATOM 2671 N N . CYS A 1 366 ? 29.005 -0.472 -46.782 1.00 71.50 366 CYS A N 1
ATOM 2672 C CA . CYS A 1 366 ? 29.355 -0.891 -48.138 1.00 71.50 366 CYS A CA 1
ATOM 2673 C C . CYS A 1 366 ? 29.902 -2.322 -48.108 1.00 71.50 366 CYS A C 1
ATOM 2675 O O . CYS A 1 366 ? 30.911 -2.581 -47.454 1.00 71.50 366 CYS A O 1
ATOM 2677 N N . ALA A 1 367 ? 29.247 -3.246 -48.809 1.00 73.75 367 ALA A N 1
ATOM 2678 C CA . ALA A 1 367 ? 29.538 -4.673 -48.705 1.00 73.75 367 ALA A CA 1
ATOM 2679 C C . ALA A 1 367 ? 30.857 -5.052 -49.401 1.00 73.75 367 ALA A C 1
ATOM 2681 O O . ALA A 1 367 ? 31.701 -5.733 -48.820 1.00 73.75 367 ALA A O 1
ATOM 2682 N N . HIS A 1 368 ? 31.054 -4.580 -50.638 1.00 74.75 368 HIS A N 1
ATOM 2683 C CA . HIS A 1 368 ? 32.239 -4.883 -51.456 1.00 74.75 368 HIS A CA 1
ATOM 2684 C C . HIS A 1 368 ? 32.872 -3.636 -52.105 1.00 74.75 368 HIS A C 1
ATOM 2686 O O . HIS A 1 368 ? 33.645 -3.752 -53.054 1.00 74.75 368 HIS A O 1
ATOM 2692 N N . GLY A 1 369 ? 32.566 -2.449 -51.568 1.00 69.44 369 GLY A N 1
ATOM 2693 C CA . GLY A 1 369 ? 33.085 -1.144 -52.001 1.00 69.44 369 GLY A CA 1
ATOM 2694 C C . GLY A 1 369 ? 33.530 -0.270 -50.822 1.00 69.44 369 GLY A C 1
ATOM 2695 O O . GLY A 1 369 ? 33.514 -0.712 -49.674 1.00 69.44 369 GLY A O 1
ATOM 2696 N N . VAL A 1 370 ? 33.929 0.977 -51.087 1.00 72.56 370 VAL A N 1
ATOM 2697 C CA . VAL A 1 370 ? 34.448 1.903 -50.056 1.00 72.56 370 VAL A CA 1
ATOM 2698 C C . VAL A 1 370 ? 33.446 3.037 -49.799 1.00 72.56 370 VAL A C 1
ATOM 2700 O O . VAL A 1 370 ? 32.990 3.667 -50.752 1.00 72.56 370 VAL A O 1
ATOM 2703 N N . CYS A 1 371 ? 33.109 3.299 -48.523 1.00 63.34 371 CYS A N 1
ATOM 2704 C CA . CYS A 1 371 ? 32.228 4.406 -48.113 1.00 63.34 371 CYS A CA 1
ATOM 2705 C C . CYS A 1 371 ? 32.997 5.723 -48.192 1.00 63.34 371 CYS A C 1
ATOM 2707 O O . CYS A 1 371 ? 33.941 5.946 -47.428 1.00 63.34 371 CYS A O 1
ATOM 2709 N N . VAL A 1 372 ? 32.618 6.578 -49.135 1.00 67.25 372 VAL A N 1
ATOM 2710 C CA . VAL A 1 372 ? 33.307 7.841 -49.391 1.00 67.25 372 VAL A CA 1
ATOM 2711 C C . VAL A 1 372 ? 32.346 9.005 -49.203 1.00 67.25 372 VAL A C 1
ATOM 2713 O O . VAL A 1 372 ? 31.217 8.992 -49.694 1.00 67.25 372 VAL A O 1
ATOM 2716 N N . ALA A 1 373 ? 32.803 10.026 -48.481 1.00 57.78 373 ALA A N 1
ATOM 2717 C CA . ALA A 1 373 ? 32.062 11.270 -48.343 1.00 57.78 373 ALA A CA 1
ATOM 2718 C C . ALA A 1 373 ? 32.107 12.019 -49.682 1.00 57.78 373 ALA A C 1
ATOM 2720 O O . ALA A 1 373 ? 33.180 12.430 -50.134 1.00 57.78 373 ALA A O 1
ATOM 2721 N N . GLN A 1 374 ? 30.951 12.191 -50.322 1.00 52.88 374 GLN A N 1
ATOM 2722 C CA . GLN A 1 374 ? 30.810 12.977 -51.545 1.00 52.88 374 GLN A CA 1
ATOM 2723 C C . GLN A 1 374 ? 29.809 14.108 -51.313 1.00 52.88 374 GLN A C 1
ATOM 2725 O O . GLN A 1 374 ? 28.649 14.050 -51.709 1.00 52.88 374 GLN A O 1
ATOM 2730 N N . GLY A 1 375 ? 30.268 15.175 -50.659 1.00 50.19 375 GLY A N 1
ATOM 2731 C CA . GLY A 1 375 ? 29.392 16.283 -50.278 1.00 50.19 375 GLY A CA 1
ATOM 2732 C C . GLY A 1 375 ? 28.547 15.940 -49.047 1.00 50.19 375 GLY A C 1
ATOM 2733 O O . GLY A 1 375 ? 29.116 15.583 -48.020 1.00 50.19 375 GLY A O 1
ATOM 2734 N N . LEU A 1 376 ? 27.219 16.102 -49.129 1.00 38.59 376 LEU A N 1
ATOM 2735 C CA . LEU A 1 376 ? 26.276 15.874 -48.016 1.00 38.59 376 LEU A CA 1
ATOM 2736 C C . LEU A 1 376 ? 25.757 14.427 -47.917 1.00 38.59 376 LEU A C 1
ATOM 2738 O O . LEU A 1 376 ? 25.166 14.081 -46.897 1.00 38.59 376 LEU A O 1
ATOM 2742 N N . ASP A 1 377 ? 26.012 13.594 -48.931 1.00 45.25 377 ASP A N 1
ATOM 2743 C CA . ASP A 1 377 ? 25.641 12.178 -48.955 1.00 45.25 377 ASP A CA 1
ATOM 2744 C C . ASP A 1 377 ? 26.896 11.288 -48.956 1.00 45.25 377 ASP A C 1
ATOM 2746 O O . ASP A 1 377 ? 27.903 11.572 -49.615 1.00 45.25 377 ASP A O 1
ATOM 2750 N N . ASN A 1 378 ? 26.827 10.188 -48.206 1.00 60.12 378 ASN A N 1
ATOM 2751 C CA . ASN A 1 378 ? 27.897 9.199 -48.090 1.00 60.12 378 ASN A CA 1
ATOM 2752 C C . ASN A 1 378 ? 27.525 7.992 -48.948 1.00 60.12 378 ASN A C 1
ATOM 2754 O O . ASN A 1 378 ? 26.539 7.317 -48.659 1.00 60.12 378 ASN A O 1
ATOM 2758 N N . VAL A 1 379 ? 28.278 7.753 -50.023 1.00 67.06 379 VAL A N 1
ATOM 2759 C CA . VAL A 1 379 ? 27.929 6.775 -51.066 1.00 67.06 379 VAL A CA 1
ATOM 2760 C C . VAL A 1 379 ? 29.000 5.693 -51.148 1.00 67.06 379 VAL A C 1
ATOM 2762 O O . VAL A 1 379 ? 30.191 5.958 -50.962 1.00 67.06 379 VAL A O 1
ATOM 2765 N N . CYS A 1 380 ? 28.576 4.465 -51.442 1.00 70.12 380 CYS A N 1
ATOM 2766 C CA . CYS A 1 380 ? 29.477 3.350 -51.698 1.00 70.12 380 CYS A CA 1
ATOM 2767 C C . CYS A 1 380 ? 29.972 3.371 -53.152 1.00 70.12 380 CYS A C 1
ATOM 2769 O O . CYS A 1 380 ? 29.179 3.244 -54.084 1.00 70.12 380 CYS A O 1
ATOM 2771 N N . ASP A 1 381 ? 31.283 3.505 -53.365 1.00 82.44 381 ASP A N 1
ATOM 2772 C CA . ASP A 1 381 ? 31.879 3.366 -54.703 1.00 82.44 381 ASP A CA 1
ATOM 2773 C C . ASP A 1 381 ? 32.075 1.881 -55.052 1.00 82.44 381 ASP A C 1
ATOM 2775 O O . ASP A 1 381 ? 32.853 1.177 -54.399 1.00 82.44 381 ASP A O 1
ATOM 2779 N N . CYS A 1 382 ? 31.357 1.412 -56.080 1.00 73.50 382 CYS A N 1
ATOM 2780 C CA . CYS A 1 382 ? 31.329 0.009 -56.521 1.00 73.50 382 CYS A CA 1
ATOM 2781 C C . CYS A 1 382 ? 32.141 -0.257 -57.797 1.00 73.50 382 CYS A C 1
ATOM 2783 O O . CYS A 1 382 ? 32.118 -1.371 -58.335 1.00 73.50 382 CYS A O 1
ATOM 2785 N N . SER A 1 383 ? 32.815 0.755 -58.345 1.00 77.19 383 SER A N 1
ATOM 2786 C CA . SER A 1 383 ? 33.438 0.665 -59.665 1.00 77.19 383 SER A CA 1
ATOM 2787 C C . SER A 1 383 ? 34.545 -0.408 -59.734 1.00 77.19 383 SER A C 1
ATOM 2789 O O . SER A 1 383 ? 35.423 -0.501 -58.883 1.00 77.19 383 SER A O 1
ATOM 2791 N N . GLY A 1 384 ? 34.489 -1.269 -60.762 1.00 71.81 384 GLY A N 1
ATOM 2792 C CA . GLY A 1 384 ? 35.481 -2.334 -60.999 1.00 71.81 384 GLY A CA 1
ATOM 2793 C C . GLY A 1 384 ? 35.286 -3.635 -60.207 1.00 71.81 384 GLY A C 1
ATOM 2794 O O . GLY A 1 384 ? 36.085 -4.553 -60.368 1.00 71.81 384 GLY A O 1
ATOM 2795 N N . THR A 1 385 ? 34.228 -3.743 -59.397 1.00 75.12 385 THR A N 1
ATOM 2796 C CA . THR A 1 385 ? 34.006 -4.897 -58.501 1.00 75.12 385 THR A CA 1
ATOM 2797 C C . THR A 1 385 ? 33.139 -6.011 -59.104 1.00 75.12 385 THR A C 1
ATOM 2799 O O . THR A 1 385 ? 33.185 -7.140 -58.627 1.00 75.12 385 THR A O 1
ATOM 2802 N N . GLY A 1 386 ? 32.365 -5.729 -60.161 1.00 70.94 386 GLY A N 1
ATOM 2803 C CA . GLY A 1 386 ? 31.359 -6.660 -60.706 1.00 70.94 386 GLY A CA 1
ATOM 2804 C C . GLY A 1 386 ? 30.011 -6.635 -59.967 1.00 70.94 386 GLY A C 1
ATOM 2805 O O . GLY A 1 386 ? 29.110 -7.399 -60.314 1.00 70.94 386 GLY A O 1
ATOM 2806 N N . PHE A 1 387 ? 29.866 -5.732 -58.992 1.00 75.00 387 PHE A N 1
ATOM 2807 C CA . PHE A 1 387 ? 28.662 -5.504 -58.197 1.00 75.00 387 PHE A CA 1
ATOM 2808 C C . PHE A 1 387 ? 28.120 -4.087 -58.432 1.00 75.00 387 PHE A C 1
ATOM 2810 O O . PHE A 1 387 ? 28.859 -3.166 -58.786 1.00 75.00 387 PHE A O 1
ATOM 2817 N N . ILE A 1 388 ? 26.813 -3.921 -58.252 1.00 72.94 388 ILE A N 1
ATOM 2818 C CA . ILE A 1 388 ? 26.067 -2.674 -58.430 1.00 72.94 388 ILE A CA 1
ATOM 2819 C C . ILE A 1 388 ? 25.130 -2.429 -57.238 1.00 72.94 388 ILE A C 1
ATOM 2821 O O . ILE A 1 388 ? 24.944 -3.292 -56.375 1.00 72.94 388 ILE A O 1
ATOM 2825 N N . GLY A 1 389 ? 24.508 -1.250 -57.222 1.00 66.19 389 GLY A N 1
ATOM 2826 C CA . GLY A 1 389 ? 23.575 -0.822 -56.181 1.00 66.19 389 GLY A CA 1
ATOM 2827 C C . GLY A 1 389 ? 24.254 -0.013 -55.079 1.00 66.19 389 GLY A C 1
ATOM 2828 O O . GLY A 1 389 ? 25.476 -0.016 -54.951 1.00 66.19 389 GLY A O 1
ATOM 2829 N N . ASP A 1 390 ? 23.440 0.669 -54.280 1.00 68.69 390 ASP A N 1
ATOM 2830 C CA . ASP A 1 390 ? 23.868 1.773 -53.406 1.00 68.69 390 ASP A CA 1
ATOM 2831 C C . ASP A 1 390 ? 24.798 1.348 -52.250 1.00 68.69 390 ASP A C 1
ATOM 2833 O O . ASP A 1 390 ? 25.425 2.191 -51.614 1.00 68.69 390 ASP A O 1
ATOM 2837 N N . THR A 1 391 ? 24.937 0.038 -52.013 1.00 74.50 391 THR A N 1
ATOM 2838 C CA . THR A 1 391 ? 25.842 -0.579 -51.023 1.00 74.50 391 THR A CA 1
ATOM 2839 C C . THR A 1 391 ? 26.893 -1.512 -51.640 1.00 74.50 391 THR A C 1
ATOM 2841 O O . THR A 1 391 ? 27.639 -2.174 -50.916 1.00 74.50 391 THR A O 1
ATOM 2844 N N . CYS A 1 392 ? 26.966 -1.598 -52.974 1.00 77.00 392 CYS A N 1
ATOM 2845 C CA . CYS A 1 392 ? 27.819 -2.538 -53.718 1.00 77.00 392 CYS A CA 1
ATOM 2846 C C . CYS A 1 392 ? 27.573 -4.017 -53.389 1.00 77.00 392 CYS A C 1
ATOM 2848 O O . CYS A 1 392 ? 28.489 -4.835 -53.462 1.00 77.00 392 CYS A O 1
ATOM 2850 N N . ALA A 1 393 ? 26.346 -4.355 -52.994 1.00 71.56 393 ALA A N 1
ATOM 2851 C CA . ALA A 1 393 ? 25.990 -5.691 -52.533 1.00 71.56 393 ALA A CA 1
ATOM 2852 C C . ALA A 1 393 ? 25.384 -6.589 -53.626 1.00 71.56 393 ALA A C 1
ATOM 2854 O O . ALA A 1 393 ? 25.280 -7.792 -53.418 1.00 71.56 393 ALA A O 1
ATOM 2855 N N . THR A 1 394 ? 24.985 -6.045 -54.787 1.00 72.94 394 THR A N 1
ATOM 2856 C CA . THR A 1 394 ? 24.235 -6.819 -55.797 1.00 72.94 394 THR A CA 1
ATOM 2857 C C . THR A 1 394 ? 25.121 -7.206 -56.987 1.00 72.94 394 THR A C 1
ATOM 2859 O O . THR A 1 394 ? 25.542 -6.321 -57.730 1.00 72.94 394 THR A O 1
ATOM 2862 N N . PRO A 1 395 ? 25.419 -8.493 -57.218 1.00 70.94 395 PRO A N 1
ATOM 2863 C CA . PRO A 1 395 ? 26.186 -8.942 -58.384 1.00 70.94 395 PRO A CA 1
ATOM 2864 C C . PRO A 1 395 ? 25.341 -8.895 -59.668 1.00 70.94 395 PRO A C 1
ATOM 2866 O O . PRO A 1 395 ? 24.119 -9.042 -59.637 1.00 70.94 395 PRO A O 1
ATOM 2869 N N . VAL A 1 396 ? 25.988 -8.703 -60.821 1.00 79.06 396 VAL A N 1
ATOM 2870 C CA . VAL A 1 396 ? 25.303 -8.600 -62.125 1.00 79.06 396 VAL A CA 1
ATOM 2871 C C . VAL A 1 396 ? 25.448 -9.891 -62.936 1.00 79.06 396 VAL A C 1
ATOM 2873 O O . VAL A 1 396 ? 26.565 -10.324 -63.208 1.00 79.06 396 VAL A O 1
ATOM 2876 N N . CYS A 1 397 ? 24.326 -10.473 -63.377 1.00 69.06 397 CYS A N 1
ATOM 2877 C CA . CYS A 1 397 ? 24.278 -11.641 -64.268 1.00 69.06 397 CYS A CA 1
ATOM 2878 C C . CYS A 1 397 ? 23.662 -11.263 -65.618 1.00 69.06 397 CYS A C 1
ATOM 2880 O O . CYS A 1 397 ? 22.582 -10.678 -65.684 1.00 69.06 397 CYS A O 1
ATOM 2882 N N . THR A 1 398 ? 24.324 -11.630 -66.708 1.00 72.12 398 THR A N 1
ATOM 2883 C CA . THR A 1 398 ? 23.917 -11.326 -68.086 1.00 72.12 398 THR A CA 1
ATOM 2884 C C . THR A 1 398 ? 22.772 -12.208 -68.600 1.00 72.12 398 THR A C 1
ATOM 2886 O O . THR A 1 398 ? 22.032 -11.773 -69.484 1.00 72.12 398 THR A O 1
ATOM 2889 N N . ALA A 1 399 ? 22.568 -13.406 -68.034 1.00 66.62 399 ALA A N 1
ATOM 2890 C CA . ALA A 1 399 ? 21.383 -14.248 -68.242 1.00 66.62 399 ALA A CA 1
ATOM 2891 C C . ALA A 1 399 ? 20.547 -14.333 -66.948 1.00 66.62 399 ALA A C 1
ATOM 2893 O O . ALA A 1 399 ? 21.103 -14.509 -65.867 1.00 66.62 399 ALA A O 1
ATOM 2894 N N . ALA A 1 400 ? 19.219 -14.194 -67.051 1.00 66.25 400 ALA A N 1
ATOM 2895 C CA . ALA A 1 400 ? 18.335 -14.085 -65.885 1.00 66.25 400 ALA A CA 1
ATOM 2896 C C . ALA A 1 400 ? 18.071 -15.440 -65.196 1.00 66.25 400 ALA A C 1
ATOM 2898 O O . ALA A 1 400 ? 17.695 -16.413 -65.853 1.00 66.25 400 ALA A O 1
ATOM 2899 N N . CYS A 1 401 ? 18.214 -15.474 -63.870 1.00 72.06 401 CYS A N 1
ATOM 2900 C CA . CYS A 1 401 ? 17.896 -16.622 -63.017 1.00 72.06 401 CYS A CA 1
ATOM 2901 C C . CYS A 1 401 ? 16.368 -16.712 -62.779 1.00 72.06 401 CYS A C 1
ATOM 2903 O O . CYS A 1 401 ? 15.711 -15.684 -62.608 1.00 72.06 401 CYS A O 1
ATOM 2905 N N . LEU A 1 402 ? 15.781 -17.918 -62.820 1.00 71.88 402 LEU A N 1
ATOM 2906 C CA . LEU A 1 402 ? 14.325 -18.149 -62.731 1.00 71.88 402 LEU A CA 1
ATOM 2907 C C . LEU A 1 402 ? 13.912 -18.654 -61.332 1.00 71.88 402 LEU A C 1
ATOM 2909 O O . LEU A 1 402 ? 14.767 -19.003 -60.532 1.00 71.88 402 LEU A O 1
ATOM 2913 N N . ASN A 1 403 ? 12.605 -18.667 -61.030 1.00 64.31 403 ASN A N 1
ATOM 2914 C CA . ASN A 1 403 ? 12.000 -19.127 -59.759 1.00 64.31 403 ASN A CA 1
ATOM 2915 C C . ASN A 1 403 ? 12.685 -18.617 -58.479 1.00 64.31 403 ASN A C 1
ATOM 2917 O O . ASN A 1 403 ? 12.919 -19.369 -57.539 1.00 64.31 403 ASN A O 1
ATOM 2921 N N . GLY A 1 404 ? 13.019 -17.329 -58.445 1.00 65.62 404 GLY A N 1
ATOM 2922 C CA . GLY A 1 404 ? 13.655 -16.724 -57.275 1.00 65.62 404 GLY A CA 1
ATOM 2923 C C . GLY A 1 404 ? 15.157 -16.987 -57.165 1.00 65.62 404 GLY A C 1
ATOM 2924 O O . GLY A 1 404 ? 15.762 -16.476 -56.233 1.00 65.62 404 GLY A O 1
ATOM 2925 N N . GLY A 1 405 ? 15.763 -17.701 -58.125 1.00 73.25 405 GLY A N 1
ATOM 2926 C CA . GLY A 1 405 ? 17.212 -17.752 -58.321 1.00 73.25 405 GLY A CA 1
ATOM 2927 C C . GLY A 1 405 ? 17.808 -16.358 -58.301 1.00 73.25 405 GLY A C 1
ATOM 2928 O O . GLY A 1 405 ? 17.350 -15.479 -59.033 1.00 73.25 405 GLY A O 1
ATOM 2929 N N . VAL A 1 406 ? 18.822 -16.155 -57.466 1.00 69.12 406 VAL A N 1
ATOM 2930 C CA . VAL A 1 406 ? 19.470 -14.854 -57.322 1.00 69.12 406 VAL A CA 1
ATOM 2931 C C . VAL A 1 406 ? 20.844 -14.952 -57.950 1.00 69.12 406 VAL A C 1
ATOM 2933 O O . VAL A 1 406 ? 21.569 -15.931 -57.784 1.00 69.12 406 VAL A O 1
ATOM 2936 N N . CYS A 1 407 ? 21.207 -13.928 -58.709 1.00 72.75 407 CYS A N 1
ATOM 2937 C CA . CYS A 1 407 ? 22.591 -13.769 -59.109 1.00 72.75 407 CYS A CA 1
ATOM 2938 C C . CYS A 1 407 ? 23.419 -13.649 -57.820 1.00 72.75 407 CYS A C 1
ATOM 2940 O O . CYS A 1 407 ? 23.206 -12.708 -57.062 1.00 72.75 407 CYS A O 1
ATOM 2942 N N . SER A 1 408 ? 24.286 -14.612 -57.514 1.00 71.69 408 SER A N 1
ATOM 2943 C CA . SER A 1 408 ? 25.073 -14.621 -56.263 1.00 71.69 408 SER A CA 1
ATOM 2944 C C . SER A 1 408 ? 26.505 -14.162 -56.458 1.00 71.69 408 SER A C 1
ATOM 2946 O O . SER A 1 408 ? 27.164 -13.708 -55.526 1.00 71.69 408 SER A O 1
ATOM 2948 N N . ALA A 1 409 ? 26.982 -14.256 -57.690 1.00 66.12 409 ALA A N 1
ATOM 2949 C CA . ALA A 1 409 ? 28.252 -13.734 -58.142 1.00 66.12 409 ALA A CA 1
ATOM 2950 C C . ALA A 1 409 ? 28.099 -13.336 -59.615 1.00 66.12 409 ALA A C 1
ATOM 2952 O O . ALA A 1 409 ? 27.160 -13.799 -60.270 1.00 66.12 409 ALA A O 1
ATOM 2953 N N . PRO A 1 410 ? 28.987 -12.489 -60.161 1.00 75.62 410 PRO A N 1
ATOM 2954 C CA . PRO A 1 410 ? 28.878 -12.053 -61.547 1.00 75.62 410 PRO A CA 1
ATOM 2955 C C . PRO A 1 410 ? 28.716 -13.249 -62.502 1.00 75.62 410 PRO A C 1
ATOM 2957 O O . PRO A 1 410 ? 29.526 -14.177 -62.485 1.00 75.62 410 PRO A O 1
ATOM 2960 N N . ASP A 1 411 ? 27.635 -13.247 -63.285 1.00 70.12 411 ASP A N 1
ATOM 2961 C CA . ASP A 1 411 ? 27.228 -14.326 -64.207 1.00 70.12 411 ASP A CA 1
ATOM 2962 C C . ASP A 1 411 ? 27.010 -15.732 -63.600 1.00 70.12 411 ASP A C 1
ATOM 2964 O O . ASP A 1 411 ? 27.023 -16.731 -64.321 1.00 70.12 411 ASP A O 1
ATOM 2968 N N . THR A 1 412 ? 26.759 -15.839 -62.293 1.00 74.44 412 THR A N 1
ATOM 2969 C CA . THR A 1 412 ? 26.465 -17.112 -61.614 1.00 74.44 412 THR A CA 1
ATOM 2970 C C . THR A 1 412 ? 25.119 -17.049 -60.891 1.00 74.44 412 THR A C 1
ATOM 2972 O O . THR A 1 412 ? 24.934 -16.243 -59.979 1.00 74.44 412 THR A O 1
ATOM 2975 N N . CYS A 1 413 ? 24.181 -17.916 -61.290 1.00 70.25 413 CYS A N 1
ATOM 2976 C CA . CYS A 1 413 ? 22.900 -18.077 -60.604 1.00 70.25 413 CYS A CA 1
ATOM 2977 C C . CYS A 1 413 ? 23.064 -19.008 -59.413 1.00 70.25 413 CYS A C 1
ATOM 2979 O O . CYS A 1 413 ? 23.403 -20.182 -59.583 1.00 70.25 413 CYS A O 1
ATOM 2981 N N . ASP A 1 414 ? 22.784 -18.486 -58.229 1.00 73.00 414 ASP A N 1
ATOM 2982 C CA . ASP A 1 414 ? 22.608 -19.307 -57.054 1.00 73.00 414 ASP A CA 1
ATOM 2983 C C . ASP A 1 414 ? 21.152 -19.691 -56.899 1.00 73.00 414 ASP A C 1
ATOM 2985 O O . ASP A 1 414 ? 20.243 -18.857 -56.872 1.00 73.00 414 ASP A O 1
ATOM 2989 N N . CYS A 1 415 ? 20.967 -20.997 -56.833 1.00 67.94 415 CYS A N 1
ATOM 2990 C CA . CYS A 1 415 ? 19.683 -21.619 -56.598 1.00 67.94 415 CYS A CA 1
ATOM 2991 C C . CYS A 1 415 ? 19.558 -22.100 -55.148 1.00 67.94 415 CYS A C 1
ATOM 2993 O O . CYS A 1 415 ? 18.488 -22.550 -54.743 1.00 67.94 415 CYS A O 1
ATOM 2995 N N . VAL A 1 416 ? 20.629 -22.002 -54.353 1.00 64.81 416 VAL A N 1
ATOM 2996 C CA . VAL A 1 416 ? 20.637 -22.336 -52.930 1.00 64.81 416 VAL A CA 1
ATOM 2997 C C . VAL A 1 416 ? 19.633 -21.441 -52.206 1.00 64.81 416 VAL A C 1
ATOM 2999 O O . VAL A 1 416 ? 19.583 -20.232 -52.413 1.00 64.81 416 VAL A O 1
ATOM 3002 N N . GLY A 1 417 ? 18.776 -22.059 -51.395 1.00 59.34 417 GLY A N 1
ATOM 3003 C CA . GLY A 1 417 ? 17.733 -21.363 -50.637 1.00 59.34 417 GLY A CA 1
ATOM 3004 C C . GLY A 1 417 ? 16.491 -20.971 -51.442 1.00 59.34 417 GLY A C 1
ATOM 3005 O O . GLY A 1 417 ? 15.505 -20.557 -50.848 1.00 59.34 417 GLY A O 1
ATOM 3006 N N . THR A 1 418 ? 16.485 -21.147 -52.767 1.00 70.31 418 THR A N 1
ATOM 3007 C CA . THR A 1 418 ? 15.255 -20.967 -53.566 1.00 70.31 418 THR A CA 1
ATOM 3008 C C . THR A 1 418 ? 14.305 -22.150 -53.462 1.00 70.31 418 THR A C 1
ATOM 3010 O O . THR A 1 418 ? 13.207 -22.091 -53.999 1.00 70.31 418 THR A O 1
ATOM 3013 N N . GLY A 1 419 ? 14.790 -23.245 -52.877 1.00 68.12 419 GLY A N 1
ATOM 3014 C CA . GLY A 1 419 ? 14.229 -24.582 -52.960 1.00 68.12 419 GLY A CA 1
ATOM 3015 C C . GLY A 1 419 ? 14.043 -25.104 -54.374 1.00 68.12 419 GLY A C 1
ATOM 3016 O O . GLY A 1 419 ? 13.271 -26.021 -54.590 1.00 68.12 419 GLY A O 1
ATOM 3017 N N . TYR A 1 420 ? 14.764 -24.544 -55.351 1.00 69.38 420 TYR A N 1
ATOM 3018 C CA . TYR A 1 420 ? 14.868 -25.069 -56.707 1.00 69.38 420 TYR A CA 1
ATOM 3019 C C . TYR A 1 420 ? 16.343 -25.303 -57.092 1.00 69.38 420 TYR A C 1
ATOM 3021 O O . TYR A 1 420 ? 17.259 -24.709 -56.536 1.00 69.38 420 TYR A O 1
ATOM 3029 N N . GLY A 1 421 ? 16.611 -26.159 -58.080 1.00 71.44 421 GLY A N 1
ATOM 3030 C CA . GLY A 1 421 ? 17.946 -26.507 -58.574 1.00 71.44 421 GLY A CA 1
ATOM 3031 C C . GLY A 1 421 ? 18.083 -26.458 -60.104 1.00 71.44 421 GLY A C 1
ATOM 3032 O O . GLY A 1 421 ? 17.101 -26.376 -60.849 1.00 71.44 421 GLY A O 1
ATOM 3033 N N . GLY A 1 422 ? 19.333 -26.514 -60.588 1.00 70.56 422 GLY A N 1
ATOM 3034 C CA . GLY A 1 422 ? 19.721 -26.447 -62.011 1.00 70.56 422 GLY A CA 1
ATOM 3035 C C . GLY A 1 422 ? 20.350 -25.103 -62.416 1.00 70.56 422 GLY A C 1
ATOM 3036 O O . GLY A 1 422 ? 20.292 -24.150 -61.661 1.00 70.56 422 GLY A O 1
ATOM 3037 N N . ALA A 1 423 ? 20.932 -24.987 -63.619 1.00 68.00 423 ALA A N 1
ATOM 3038 C CA . ALA A 1 423 ? 21.717 -23.803 -64.035 1.00 68.00 423 ALA A CA 1
ATOM 3039 C C . ALA A 1 423 ? 20.933 -22.469 -64.115 1.00 68.00 423 ALA A C 1
ATOM 3041 O O . ALA A 1 423 ? 21.539 -21.411 -64.249 1.00 68.00 423 ALA A O 1
ATOM 3042 N N . THR A 1 424 ? 19.598 -22.519 -64.045 1.00 75.38 424 THR A N 1
ATOM 3043 C CA . THR A 1 424 ? 18.703 -21.349 -63.979 1.00 75.38 424 THR A CA 1
ATOM 3044 C C . THR A 1 424 ? 17.647 -21.476 -62.869 1.00 75.38 424 THR A C 1
ATOM 3046 O O . THR A 1 424 ? 16.653 -20.759 -62.921 1.00 75.38 424 THR A O 1
ATOM 3049 N N . CYS A 1 425 ? 17.819 -22.405 -61.918 1.00 72.19 425 CYS A N 1
ATOM 3050 C CA . CYS A 1 425 ? 16.944 -22.630 -60.752 1.00 72.19 425 CYS A CA 1
ATOM 3051 C C . CYS A 1 425 ? 15.488 -23.040 -61.073 1.00 72.19 425 CYS A C 1
ATOM 3053 O O . CYS A 1 425 ? 14.535 -22.478 -60.552 1.00 72.19 425 CYS A O 1
ATOM 3055 N N . ALA A 1 426 ? 15.272 -24.023 -61.956 1.00 75.12 426 ALA A N 1
ATOM 3056 C CA . ALA A 1 426 ? 13.934 -24.317 -62.491 1.00 75.12 426 ALA A CA 1
ATOM 3057 C C . ALA A 1 426 ? 13.139 -25.449 -61.790 1.00 75.12 426 ALA A C 1
ATOM 3059 O O . ALA A 1 426 ? 11.949 -25.586 -62.070 1.00 75.12 426 ALA A O 1
ATOM 3060 N N . ALA A 1 427 ? 13.755 -26.280 -60.937 1.00 72.25 427 ALA A N 1
ATOM 3061 C CA . ALA A 1 427 ? 13.157 -27.534 -60.436 1.00 72.25 427 ALA A CA 1
ATOM 3062 C C . ALA A 1 427 ? 13.216 -27.679 -58.904 1.00 72.25 427 ALA A C 1
ATOM 3064 O O . ALA A 1 427 ? 14.302 -27.536 -58.372 1.00 72.25 427 ALA A O 1
ATOM 3065 N N . ASP A 1 428 ? 12.092 -27.976 -58.237 1.00 77.44 428 ASP A N 1
ATOM 3066 C CA . ASP A 1 428 ? 11.931 -27.991 -56.765 1.00 77.44 428 ASP A CA 1
ATOM 3067 C C . ASP A 1 428 ? 12.818 -29.040 -56.061 1.00 77.44 428 ASP A C 1
ATOM 3069 O O . ASP A 1 428 ? 13.053 -30.126 -56.605 1.00 77.44 428 ASP A O 1
ATOM 3073 N N . VAL A 1 429 ? 13.309 -28.717 -54.868 1.00 75.56 429 VAL A N 1
ATOM 3074 C CA . VAL A 1 429 ? 14.225 -29.505 -54.035 1.00 75.56 429 VAL A CA 1
ATOM 3075 C C . VAL A 1 429 ? 13.554 -29.738 -52.678 1.00 75.56 429 VAL A C 1
ATOM 3077 O O . VAL A 1 429 ? 12.979 -28.827 -52.114 1.00 75.56 429 VAL A O 1
ATOM 3080 N N . ASP A 1 430 ? 13.593 -30.973 -52.161 1.00 80.06 430 ASP A N 1
ATOM 3081 C CA . ASP A 1 430 ? 13.097 -31.293 -50.810 1.00 80.06 430 ASP A CA 1
ATOM 3082 C C . ASP A 1 430 ? 14.265 -31.274 -49.822 1.00 80.06 430 ASP A C 1
ATOM 3084 O O . ASP A 1 430 ? 15.052 -32.226 -49.746 1.00 80.06 430 ASP A O 1
ATOM 3088 N N . GLU A 1 431 ? 14.407 -30.172 -49.087 1.00 79.56 431 GLU A N 1
ATOM 3089 C CA . GLU A 1 431 ? 15.539 -29.958 -48.190 1.00 79.56 431 GLU A CA 1
ATOM 3090 C C . GLU A 1 431 ? 15.424 -30.766 -46.894 1.00 79.56 431 GLU A C 1
ATOM 3092 O O . GLU A 1 431 ? 16.439 -31.254 -46.400 1.00 79.56 431 GLU A O 1
ATOM 3097 N N . CYS A 1 432 ? 14.218 -30.977 -46.346 1.00 82.88 432 CYS A N 1
ATOM 3098 C CA . CYS A 1 432 ? 14.058 -31.677 -45.061 1.00 82.88 432 CYS A CA 1
ATOM 3099 C C . CYS A 1 432 ? 14.492 -33.154 -45.124 1.00 82.88 432 CYS A C 1
ATOM 3101 O O . CYS A 1 432 ? 14.792 -33.758 -44.091 1.00 82.88 432 CYS A O 1
ATOM 3103 N N . ALA A 1 433 ? 14.562 -33.743 -46.321 1.00 81.38 433 ALA A N 1
ATOM 3104 C CA . ALA A 1 433 ? 15.023 -35.115 -46.524 1.00 81.38 433 ALA A CA 1
ATOM 3105 C C . ALA A 1 433 ? 16.531 -35.320 -46.256 1.00 81.38 433 ALA A C 1
ATOM 3107 O O . ALA A 1 433 ? 16.969 -36.463 -46.101 1.00 81.38 433 ALA A O 1
ATOM 3108 N N . THR A 1 434 ? 17.329 -34.246 -46.190 1.00 76.38 434 THR A N 1
ATOM 3109 C CA . THR A 1 434 ? 18.777 -34.298 -45.928 1.00 76.38 434 THR A CA 1
ATOM 3110 C C . THR A 1 434 ? 19.126 -33.385 -44.751 1.00 76.38 434 THR A C 1
ATOM 3112 O O . THR A 1 434 ? 18.789 -32.211 -44.772 1.00 76.38 434 THR A O 1
ATOM 3115 N N . ASP A 1 435 ? 19.789 -33.916 -43.717 1.00 77.94 435 ASP A N 1
ATOM 3116 C CA . ASP A 1 435 ? 20.254 -33.159 -42.531 1.00 77.94 435 ASP A CA 1
ATOM 3117 C C . ASP A 1 435 ? 19.175 -32.289 -41.842 1.00 77.94 435 ASP A C 1
ATOM 3119 O O . ASP A 1 435 ? 19.434 -31.172 -41.408 1.00 77.94 435 ASP A O 1
ATOM 3123 N N . ASN A 1 436 ? 17.925 -32.780 -41.785 1.00 83.94 436 ASN A N 1
ATOM 3124 C CA . ASN A 1 436 ? 16.760 -32.042 -41.261 1.00 83.94 436 ASN A CA 1
ATOM 3125 C C . ASN A 1 436 ? 16.588 -30.655 -41.917 1.00 83.94 436 ASN A C 1
ATOM 3127 O O . ASN A 1 436 ? 16.188 -29.683 -41.276 1.00 83.94 436 ASN A O 1
ATOM 3131 N N . GLY A 1 437 ? 16.973 -30.543 -43.190 1.00 78.25 437 GLY A N 1
ATOM 3132 C CA . GLY A 1 437 ? 17.016 -29.294 -43.930 1.00 78.25 437 GLY A CA 1
ATOM 3133 C C . GLY A 1 437 ? 18.197 -28.385 -43.601 1.00 78.25 437 GLY A C 1
ATOM 3134 O O . GLY A 1 437 ? 18.516 -27.533 -44.422 1.00 78.25 437 GLY A O 1
ATOM 3135 N N . GLY A 1 438 ? 18.859 -28.545 -42.454 1.00 77.38 438 GLY A N 1
ATOM 3136 C CA . GLY A 1 438 ? 19.700 -27.517 -41.835 1.00 77.38 438 GLY A CA 1
ATOM 3137 C C . GLY A 1 438 ? 18.991 -26.746 -40.714 1.00 77.38 438 GLY A C 1
ATOM 3138 O O . GLY A 1 438 ? 19.466 -25.690 -40.314 1.00 77.38 438 GLY A O 1
ATOM 3139 N N . CYS A 1 439 ? 17.839 -27.231 -40.225 1.00 86.00 439 CYS A N 1
ATOM 3140 C CA . CYS A 1 439 ? 17.258 -26.725 -38.981 1.00 86.00 439 CYS A CA 1
ATOM 3141 C C . CYS A 1 439 ? 18.151 -27.143 -37.810 1.00 86.00 439 CYS A C 1
ATOM 3143 O O . CYS A 1 439 ? 18.813 -28.185 -37.883 1.00 86.00 439 CYS A O 1
ATOM 31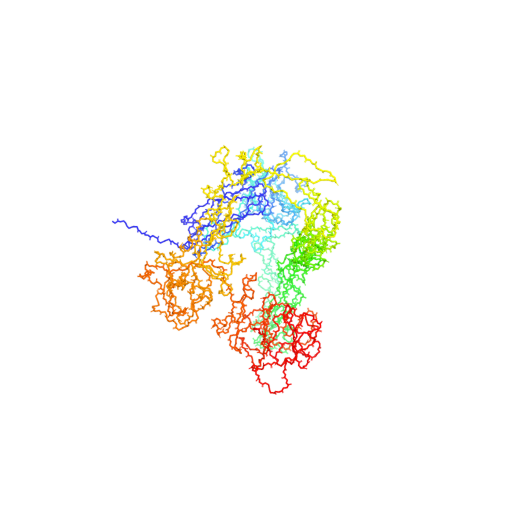45 N N . ASP A 1 440 ? 18.099 -26.393 -36.709 1.00 83.94 440 ASP A N 1
ATOM 3146 C CA . ASP A 1 440 ? 18.755 -26.798 -35.468 1.00 83.94 440 ASP A CA 1
ATOM 3147 C C . ASP A 1 440 ? 18.338 -28.243 -35.102 1.00 83.94 440 ASP A C 1
ATOM 3149 O O . ASP A 1 440 ? 17.167 -28.597 -35.289 1.00 83.94 440 ASP A O 1
ATOM 3153 N N . PRO A 1 441 ? 19.237 -29.114 -34.599 1.00 83.81 441 PRO A N 1
ATOM 3154 C CA . PRO A 1 441 ? 18.885 -30.485 -34.227 1.00 83.81 441 PRO A CA 1
ATOM 3155 C C . PRO A 1 441 ? 17.690 -30.613 -33.270 1.00 83.81 441 PRO A C 1
ATOM 3157 O O . PRO A 1 441 ? 17.063 -31.675 -33.241 1.00 83.81 441 PRO A O 1
ATOM 3160 N N . VAL A 1 442 ? 17.376 -29.573 -32.481 1.00 82.75 442 VAL A N 1
ATOM 3161 C CA . VAL A 1 442 ? 16.186 -29.544 -31.610 1.00 82.75 442 VAL A CA 1
ATOM 3162 C C . VAL A 1 442 ? 14.945 -28.920 -32.267 1.00 82.75 442 VAL A C 1
ATOM 3164 O O . VAL A 1 442 ? 13.849 -29.034 -31.716 1.00 82.75 442 VAL A O 1
ATOM 3167 N N . ALA A 1 443 ? 15.082 -28.297 -33.439 1.00 83.56 443 ALA A N 1
ATOM 3168 C CA . ALA A 1 443 ? 13.997 -27.686 -34.202 1.00 83.56 443 ALA A CA 1
ATOM 3169 C C . ALA A 1 443 ? 13.317 -28.667 -35.175 1.00 83.56 443 ALA A C 1
ATOM 3171 O O . ALA A 1 443 ? 13.908 -29.618 -35.691 1.00 83.56 443 ALA A O 1
ATOM 3172 N N . THR A 1 444 ? 12.035 -28.421 -35.458 1.00 86.25 444 THR A N 1
ATOM 3173 C CA . THR A 1 444 ? 11.235 -29.262 -36.370 1.00 86.25 444 THR A CA 1
ATOM 3174 C C . THR A 1 444 ? 11.237 -28.693 -37.797 1.00 86.25 444 THR A C 1
ATOM 3176 O O . THR A 1 444 ? 10.799 -27.561 -37.980 1.00 86.25 444 THR A O 1
ATOM 3179 N N . CYS A 1 445 ? 11.677 -29.473 -38.801 1.00 85.06 445 CYS A N 1
ATOM 3180 C CA . CYS A 1 445 ? 11.682 -29.102 -40.232 1.00 85.06 445 CYS A CA 1
ATOM 3181 C C . CYS A 1 445 ? 10.385 -29.512 -40.945 1.00 85.06 445 CYS A C 1
ATOM 3183 O O . CYS A 1 445 ? 9.953 -30.659 -40.832 1.00 85.06 445 CYS A O 1
ATOM 3185 N N . THR A 1 446 ? 9.793 -28.612 -41.735 1.00 85.50 446 THR A N 1
ATOM 3186 C CA . THR A 1 446 ? 8.645 -28.910 -42.615 1.00 85.50 446 THR A CA 1
ATOM 3187 C C . THR A 1 446 ? 8.931 -28.445 -44.047 1.00 85.50 446 THR A C 1
ATOM 3189 O O . THR A 1 446 ? 9.220 -27.269 -44.246 1.00 85.50 446 THR A O 1
ATOM 3192 N N . ASN A 1 447 ? 8.854 -29.348 -45.038 1.00 78.88 447 ASN A N 1
ATOM 3193 C CA . ASN A 1 447 ? 9.130 -29.032 -46.449 1.00 78.88 447 ASN A CA 1
ATOM 3194 C C . ASN A 1 447 ? 7.938 -28.322 -47.122 1.00 78.88 447 ASN A C 1
ATOM 3196 O O . ASN A 1 447 ? 6.779 -28.681 -46.900 1.00 78.88 447 ASN A O 1
ATOM 3200 N N . THR A 1 448 ? 8.219 -27.347 -47.978 1.00 77.31 448 THR A N 1
ATOM 3201 C CA . THR A 1 448 ? 7.258 -26.533 -48.733 1.00 77.31 448 THR A CA 1
ATOM 3202 C C . THR A 1 448 ? 7.760 -26.325 -50.171 1.00 77.31 448 THR A C 1
ATOM 3204 O O . THR A 1 448 ? 8.937 -26.473 -50.455 1.00 77.31 448 THR A O 1
ATOM 3207 N N . ILE A 1 449 ? 6.880 -26.010 -51.125 1.00 75.31 449 ILE A N 1
ATOM 3208 C CA . ILE A 1 449 ? 7.297 -25.844 -52.532 1.00 75.31 449 ILE A CA 1
ATOM 3209 C C . ILE A 1 449 ? 8.241 -24.631 -52.650 1.00 75.31 449 ILE A C 1
ATOM 3211 O O . ILE A 1 449 ? 7.798 -23.494 -52.469 1.00 75.31 449 ILE A O 1
ATOM 3215 N N . GLY A 1 450 ? 9.510 -24.873 -52.974 1.00 67.06 450 GLY A N 1
ATOM 3216 C CA . GLY A 1 450 ? 10.588 -23.890 -53.031 1.00 67.06 450 GLY A CA 1
ATOM 3217 C C . GLY A 1 450 ? 11.213 -23.512 -51.682 1.00 67.06 450 GLY A C 1
ATOM 3218 O O . GLY A 1 450 ? 11.943 -22.528 -51.636 1.00 67.06 450 GLY A O 1
ATOM 3219 N N . ALA A 1 451 ? 10.924 -24.199 -50.571 1.00 73.00 451 ALA A N 1
ATOM 3220 C CA . ALA A 1 451 ? 11.523 -23.865 -49.272 1.00 73.00 451 ALA A CA 1
ATOM 3221 C C . ALA A 1 451 ? 11.252 -24.921 -48.193 1.00 73.00 451 ALA A C 1
ATOM 3223 O O . ALA A 1 451 ? 10.406 -25.792 -48.326 1.00 73.00 451 ALA A O 1
ATOM 3224 N N . ARG A 1 452 ? 11.821 -24.725 -47.008 1.00 80.38 452 ARG A N 1
ATOM 3225 C CA . ARG A 1 452 ? 11.447 -25.437 -45.779 1.00 80.38 452 ARG A CA 1
ATOM 3226 C C . ARG A 1 452 ? 11.312 -24.449 -44.624 1.00 80.38 452 ARG A C 1
ATOM 3228 O O . ARG A 1 452 ? 11.939 -23.394 -44.643 1.00 80.38 452 ARG A O 1
ATOM 3235 N N . THR A 1 453 ? 10.525 -24.785 -43.609 1.00 83.25 453 THR A N 1
ATOM 3236 C CA . THR A 1 453 ? 10.387 -23.974 -42.388 1.00 83.25 453 THR A CA 1
ATOM 3237 C C . THR A 1 453 ? 10.891 -24.737 -41.170 1.00 83.25 453 THR A C 1
ATOM 3239 O O . THR A 1 453 ? 10.564 -25.919 -41.018 1.00 83.25 453 THR A O 1
ATOM 3242 N N . CYS A 1 454 ? 11.630 -24.053 -40.296 1.00 82.75 454 CYS A N 1
ATOM 3243 C CA . CYS A 1 454 ? 12.106 -24.557 -39.010 1.00 82.75 454 CYS A CA 1
ATOM 3244 C C . CYS A 1 454 ? 11.410 -23.827 -37.865 1.00 82.75 454 CYS A C 1
ATOM 3246 O O . CYS A 1 454 ? 11.196 -22.627 -37.967 1.00 82.75 454 CYS A O 1
ATOM 3248 N N . ALA A 1 455 ? 11.106 -24.525 -36.772 1.00 83.25 455 ALA A N 1
ATOM 3249 C CA . ALA A 1 455 ? 10.553 -23.899 -35.571 1.00 83.25 455 ALA A CA 1
ATOM 3250 C C . ALA A 1 455 ? 11.249 -24.424 -34.308 1.00 83.25 455 ALA A C 1
ATOM 3252 O O . ALA A 1 455 ? 11.326 -25.647 -34.112 1.00 83.25 455 ALA A O 1
ATOM 3253 N N . CYS A 1 456 ? 11.734 -23.509 -33.456 1.00 82.31 456 CYS A N 1
ATOM 3254 C CA . CYS A 1 456 ? 12.327 -23.852 -32.160 1.00 82.31 456 CYS A CA 1
ATOM 3255 C C . CYS A 1 456 ? 11.239 -24.289 -31.160 1.00 82.31 456 CYS A C 1
ATOM 3257 O O . CYS A 1 456 ? 10.192 -23.639 -31.057 1.00 82.31 456 CYS A O 1
ATOM 3259 N N . PRO A 1 457 ? 11.470 -25.362 -30.387 1.00 78.75 457 PRO A N 1
ATOM 3260 C CA . PRO A 1 457 ? 10.578 -25.753 -29.301 1.00 78.75 457 PRO A CA 1
ATOM 3261 C C . PRO A 1 457 ? 10.657 -24.759 -28.126 1.00 78.75 457 PRO A C 1
ATOM 3263 O O . PRO A 1 457 ? 11.625 -24.016 -27.991 1.00 78.75 457 PRO A O 1
ATOM 3266 N N . ALA A 1 458 ? 9.643 -24.758 -27.253 1.00 78.81 458 ALA A N 1
ATOM 3267 C CA . ALA A 1 458 ? 9.615 -23.903 -26.058 1.00 78.81 458 ALA A CA 1
ATOM 3268 C C . ALA A 1 458 ? 10.851 -24.119 -25.155 1.00 78.81 458 ALA A C 1
ATOM 3270 O O . ALA A 1 458 ? 11.320 -25.252 -25.015 1.00 78.81 458 ALA A O 1
ATOM 3271 N N . GLY A 1 459 ? 11.352 -23.041 -24.539 1.00 72.69 459 GLY A N 1
ATOM 3272 C CA . GLY A 1 459 ? 12.603 -23.019 -23.761 1.00 72.69 459 GLY A CA 1
ATOM 3273 C C . GLY A 1 459 ? 13.862 -22.720 -24.586 1.00 72.69 459 GLY A C 1
ATOM 3274 O O . GLY A 1 459 ? 14.958 -22.652 -24.036 1.00 72.69 459 GLY A O 1
ATOM 3275 N N . PHE A 1 460 ? 13.719 -22.537 -25.901 1.00 78.75 460 PHE A N 1
ATOM 3276 C CA . PHE A 1 460 ? 14.792 -22.105 -26.788 1.00 78.75 460 PHE A CA 1
ATOM 3277 C C . PHE A 1 460 ? 14.309 -20.916 -27.615 1.00 78.75 460 PHE A C 1
ATOM 3279 O O . PHE A 1 460 ? 13.255 -20.977 -28.246 1.00 78.75 460 PHE A O 1
ATOM 3286 N N . ALA A 1 461 ? 15.087 -19.839 -27.617 1.00 78.50 461 ALA A N 1
ATOM 3287 C CA . ALA A 1 461 ? 14.824 -18.672 -28.444 1.00 78.50 461 ALA A CA 1
ATOM 3288 C C . ALA A 1 461 ? 15.724 -18.703 -29.679 1.00 78.50 461 ALA A C 1
ATOM 3290 O O . ALA A 1 461 ? 16.901 -19.072 -29.603 1.00 78.50 461 ALA A O 1
ATOM 3291 N N . GLY A 1 462 ? 15.167 -18.322 -30.820 1.00 77.44 462 GLY A N 1
ATOM 3292 C CA . GLY A 1 462 ? 15.880 -18.371 -32.087 1.00 77.44 462 GLY A CA 1
ATOM 3293 C C . GLY A 1 462 ? 14.935 -18.405 -33.274 1.00 77.44 462 GLY A C 1
ATOM 3294 O O . GLY A 1 462 ? 13.720 -18.304 -33.129 1.00 77.44 462 GLY A O 1
ATOM 3295 N N . ASP A 1 463 ? 15.510 -18.550 -34.455 1.00 79.81 463 ASP A N 1
ATOM 3296 C CA . ASP A 1 463 ? 14.818 -18.523 -35.747 1.00 79.81 463 ASP A CA 1
ATOM 3297 C C . ASP A 1 463 ? 14.481 -19.924 -36.294 1.00 79.81 463 ASP A C 1
ATOM 3299 O O . ASP A 1 463 ? 14.049 -20.063 -37.435 1.00 79.81 463 ASP A O 1
ATOM 3303 N N . GLY A 1 464 ? 14.692 -20.977 -35.497 1.00 77.75 464 GLY A N 1
ATOM 3304 C CA . GLY A 1 464 ? 14.496 -22.373 -35.899 1.00 77.75 464 GLY A CA 1
ATOM 3305 C C . GLY A 1 464 ? 15.706 -23.002 -36.601 1.00 77.75 464 GLY A C 1
ATOM 3306 O O . GLY A 1 464 ? 15.824 -24.229 -36.612 1.00 77.75 464 GLY A O 1
ATOM 3307 N N . GLU A 1 465 ? 16.631 -22.209 -37.144 1.00 80.81 465 GLU A N 1
ATOM 3308 C CA . GLU A 1 465 ? 17.899 -22.706 -37.701 1.00 80.81 465 GLU A CA 1
ATOM 3309 C C . GLU A 1 465 ? 19.014 -22.731 -36.651 1.00 80.81 465 GLU A C 1
ATOM 3311 O O . GLU A 1 465 ? 19.889 -23.594 -36.699 1.00 80.81 465 GLU A O 1
ATOM 3316 N N . SER A 1 466 ? 18.941 -21.841 -35.659 1.00 75.81 466 SER A N 1
ATOM 3317 C CA . SER A 1 466 ? 19.796 -21.844 -34.473 1.00 75.81 466 SER A CA 1
ATOM 3318 C C . SER A 1 466 ? 18.947 -21.588 -33.231 1.00 75.81 466 SER A C 1
ATOM 3320 O O . SER A 1 466 ? 18.458 -20.479 -33.019 1.00 75.81 466 SER A O 1
ATOM 3322 N N . CYS A 1 467 ? 18.789 -22.602 -32.383 1.00 84.25 467 CYS A N 1
ATOM 3323 C CA . CYS A 1 467 ? 17.990 -22.512 -31.166 1.00 84.25 467 CYS A CA 1
ATOM 3324 C C . CYS A 1 467 ? 18.918 -22.412 -29.946 1.00 84.25 467 CYS A C 1
ATOM 3326 O O . CYS A 1 467 ? 19.652 -23.347 -29.629 1.00 84.25 467 CYS A O 1
ATOM 3328 N N . ALA A 1 468 ? 18.882 -21.285 -29.229 1.00 80.12 468 ALA A N 1
ATOM 3329 C CA . ALA A 1 468 ? 19.669 -21.086 -28.013 1.00 80.12 468 ALA A CA 1
ATOM 3330 C C . ALA A 1 468 ? 18.782 -21.208 -26.770 1.00 80.12 468 ALA A C 1
ATOM 3332 O O . ALA A 1 468 ? 17.737 -20.565 -26.680 1.00 80.12 468 ALA A O 1
ATOM 3333 N N . ALA A 1 469 ? 19.210 -22.021 -25.804 1.00 76.56 469 ALA A N 1
ATOM 3334 C CA . ALA A 1 469 ? 18.556 -22.083 -24.500 1.00 76.56 469 ALA A CA 1
ATOM 3335 C C . ALA A 1 469 ? 18.689 -20.726 -23.796 1.00 76.56 469 ALA A C 1
ATOM 3337 O O . ALA A 1 469 ? 19.759 -20.104 -23.861 1.00 76.56 469 ALA A O 1
ATOM 3338 N N . CYS A 1 470 ? 17.633 -20.264 -23.130 1.00 78.38 470 CYS A N 1
ATOM 3339 C CA . CYS A 1 470 ? 17.725 -19.028 -22.369 1.00 78.38 470 CYS A CA 1
ATOM 3340 C C . CYS A 1 470 ? 18.596 -19.228 -21.119 1.00 78.38 470 CYS A C 1
ATOM 3342 O O . CYS A 1 470 ? 18.803 -20.332 -20.614 1.00 78.38 470 CYS A O 1
ATOM 3344 N N . ALA A 1 471 ? 19.237 -18.142 -20.684 1.00 76.75 471 ALA A N 1
ATOM 3345 C CA . ALA A 1 471 ? 20.139 -18.173 -19.541 1.00 76.75 471 ALA A CA 1
ATOM 3346 C C . ALA A 1 471 ? 19.363 -17.901 -18.249 1.00 76.75 471 ALA A C 1
ATOM 3348 O O . ALA A 1 471 ? 18.465 -17.058 -18.248 1.00 76.75 471 ALA A O 1
ATOM 3349 N N . ALA A 1 472 ? 19.783 -18.538 -17.151 1.00 73.31 472 ALA A N 1
ATOM 3350 C CA . ALA A 1 472 ? 19.211 -18.329 -15.822 1.00 73.31 472 ALA A CA 1
ATOM 3351 C C . ALA A 1 472 ? 19.071 -16.828 -15.498 1.00 73.31 472 ALA A C 1
ATOM 3353 O O . ALA A 1 472 ? 20.054 -16.079 -15.520 1.00 73.31 472 ALA A O 1
ATOM 3354 N N . GLY A 1 473 ? 17.841 -16.402 -15.225 1.00 72.50 473 GLY A N 1
ATOM 3355 C CA . GLY A 1 473 ? 17.428 -15.011 -15.036 1.00 72.50 473 GLY A CA 1
ATOM 3356 C C . GLY A 1 473 ? 16.586 -14.473 -16.200 1.00 72.50 473 GLY A C 1
ATOM 3357 O O . GLY A 1 473 ? 16.169 -13.310 -16.159 1.00 72.50 473 GLY A O 1
ATOM 3358 N N . SER A 1 474 ? 16.339 -15.292 -17.231 1.00 76.69 474 SER A N 1
ATOM 3359 C CA . SER A 1 474 ? 15.559 -14.955 -18.422 1.00 76.69 474 SER A CA 1
ATOM 3360 C C . SER A 1 474 ? 14.858 -16.181 -19.011 1.00 76.69 474 SER A C 1
ATOM 3362 O O . SER A 1 474 ? 15.411 -17.271 -18.981 1.00 76.69 474 SER A O 1
ATOM 3364 N N . VAL A 1 475 ? 13.653 -15.998 -19.555 1.00 79.31 475 VAL A N 1
ATOM 3365 C CA . VAL A 1 475 ? 12.735 -17.104 -19.862 1.00 79.31 475 VAL A CA 1
ATOM 3366 C C . VAL A 1 475 ? 12.095 -17.007 -21.241 1.00 79.31 475 VAL A C 1
ATOM 3368 O O . VAL A 1 475 ? 11.851 -15.900 -21.740 1.00 79.31 475 VAL A O 1
ATOM 3371 N N . GLN A 1 476 ? 11.756 -18.157 -21.832 1.00 79.56 476 GLN A N 1
ATOM 3372 C CA . GLN A 1 476 ? 10.967 -18.237 -23.064 1.00 79.56 476 GLN A CA 1
ATOM 3373 C C . GLN A 1 476 ? 9.944 -19.409 -23.020 1.00 79.56 476 GLN A C 1
ATOM 3375 O O . GLN A 1 476 ? 10.305 -20.569 -23.215 1.00 79.56 476 GLN A O 1
ATOM 3380 N N . PRO A 1 477 ? 8.640 -19.131 -22.798 1.00 68.00 477 PRO A N 1
ATOM 3381 C CA . PRO A 1 477 ? 7.628 -20.173 -22.569 1.00 68.00 477 PRO A CA 1
ATOM 3382 C C . PRO A 1 477 ? 6.844 -20.654 -23.814 1.00 68.00 477 PRO A C 1
ATOM 3384 O O . PRO A 1 477 ? 6.000 -21.541 -23.685 1.00 68.00 477 PRO A O 1
ATOM 3387 N N . LEU A 1 478 ? 7.059 -20.085 -25.007 1.00 73.19 478 LEU A N 1
ATOM 3388 C CA . LEU A 1 478 ? 6.266 -20.357 -26.223 1.00 73.19 478 LEU A CA 1
ATOM 3389 C C . LEU A 1 478 ? 7.158 -20.712 -27.417 1.00 73.19 478 LEU A C 1
ATOM 3391 O O . LEU A 1 478 ? 8.019 -19.919 -27.772 1.00 73.19 478 LEU A O 1
ATOM 3395 N N . ALA A 1 479 ? 6.888 -21.835 -28.089 1.00 71.06 479 ALA A N 1
ATOM 3396 C CA . ALA A 1 479 ? 7.615 -22.233 -29.299 1.00 71.06 479 ALA A CA 1
ATOM 3397 C C . ALA A 1 479 ? 7.610 -21.126 -30.377 1.00 71.06 479 ALA A C 1
ATOM 3399 O O . ALA A 1 479 ? 6.617 -20.408 -30.518 1.00 71.06 479 ALA A O 1
ATOM 3400 N N . ASP A 1 480 ? 8.705 -21.041 -31.139 1.00 72.38 480 ASP A N 1
ATOM 3401 C CA . ASP A 1 480 ? 8.897 -20.115 -32.267 1.00 72.38 480 ASP A CA 1
ATOM 3402 C C . ASP A 1 480 ? 8.929 -18.617 -31.884 1.00 72.38 480 ASP A C 1
ATOM 3404 O O . ASP A 1 480 ? 8.200 -17.785 -32.427 1.00 72.38 480 ASP A O 1
ATOM 3408 N N . GLN A 1 481 ? 9.749 -18.261 -30.886 1.00 76.50 481 GLN A N 1
ATOM 3409 C CA . GLN A 1 481 ? 9.908 -16.878 -30.416 1.00 76.50 481 GLN A CA 1
ATOM 3410 C C . GLN A 1 481 ? 11.365 -16.388 -30.523 1.00 76.50 481 GLN A C 1
ATOM 3412 O O . GLN A 1 481 ? 12.295 -17.144 -30.231 1.00 76.50 481 GLN A O 1
ATOM 3417 N N . PRO A 1 482 ? 11.583 -15.105 -30.883 1.00 72.56 482 PRO A N 1
ATOM 3418 C CA . PRO A 1 482 ? 12.896 -14.614 -31.306 1.00 72.56 482 PRO A CA 1
ATOM 3419 C C . PRO A 1 482 ? 13.859 -14.251 -30.162 1.00 72.56 482 PRO A C 1
ATOM 3421 O O . PRO A 1 482 ? 15.044 -14.053 -30.422 1.00 72.56 482 PRO A O 1
ATOM 3424 N N . SER A 1 483 ? 13.396 -14.111 -28.912 1.00 75.88 483 SER A N 1
ATOM 3425 C CA . SER A 1 483 ? 14.255 -13.693 -27.791 1.00 75.88 483 SER A CA 1
ATOM 3426 C C . SER A 1 483 ? 13.753 -14.126 -26.405 1.00 75.88 483 SER A C 1
ATOM 3428 O O . SER A 1 483 ? 12.561 -14.341 -26.185 1.00 75.88 483 SER A O 1
ATOM 3430 N N . CYS A 1 484 ? 14.694 -14.228 -25.459 1.00 80.38 484 CYS A N 1
ATOM 3431 C CA . CYS A 1 484 ? 14.453 -14.531 -24.044 1.00 80.38 484 CYS A CA 1
ATOM 3432 C C . CYS A 1 484 ? 14.089 -13.260 -23.258 1.00 80.38 484 CYS A C 1
ATOM 3434 O O . CYS A 1 484 ? 14.704 -12.209 -23.450 1.00 80.38 484 CYS A O 1
ATOM 3436 N N . SER A 1 485 ? 13.125 -13.348 -22.339 1.00 80.75 485 SER A N 1
ATOM 3437 C CA . SER A 1 485 ? 12.658 -12.213 -21.525 1.00 80.75 485 SER A CA 1
ATOM 3438 C C . SER A 1 485 ? 13.243 -12.253 -20.109 1.00 80.75 485 SER A C 1
ATOM 3440 O O . SER A 1 485 ? 13.085 -13.254 -19.422 1.00 80.75 485 SER A O 1
ATOM 3442 N N . VAL A 1 486 ? 13.902 -11.181 -19.650 1.00 80.88 486 VAL A N 1
ATOM 3443 C CA . VAL A 1 486 ? 14.510 -11.096 -18.301 1.00 80.88 486 VAL A CA 1
ATOM 3444 C C . VAL A 1 486 ? 13.478 -10.967 -17.182 1.00 80.88 486 VAL A C 1
ATOM 3446 O O . VAL A 1 486 ? 12.473 -10.270 -17.323 1.00 80.88 486 VAL A O 1
ATOM 3449 N N . CYS A 1 487 ? 13.766 -11.591 -16.040 1.00 81.19 487 CYS A N 1
ATOM 3450 C CA . CYS A 1 487 ? 12.875 -11.578 -14.884 1.00 81.19 487 CYS A CA 1
ATOM 3451 C C . CYS A 1 487 ? 12.876 -10.222 -14.152 1.00 81.19 487 CYS A C 1
ATOM 3453 O O . CYS A 1 487 ? 13.950 -9.697 -13.851 1.00 81.19 487 CYS A O 1
ATOM 3455 N N . PRO A 1 488 ? 11.706 -9.627 -13.853 1.00 76.81 488 PRO A N 1
ATOM 3456 C CA . PRO A 1 488 ? 11.598 -8.335 -13.167 1.00 76.81 488 PRO A CA 1
ATOM 3457 C C . PRO A 1 488 ? 12.028 -8.393 -11.687 1.00 76.81 488 PRO A C 1
ATOM 3459 O O . PRO A 1 488 ? 12.121 -9.471 -11.104 1.00 76.81 488 PRO A O 1
ATOM 3462 N N . ALA A 1 489 ? 12.284 -7.231 -11.067 1.00 72.38 489 ALA A N 1
ATOM 3463 C CA . ALA A 1 489 ? 12.589 -7.137 -9.632 1.00 72.38 489 ALA A CA 1
ATOM 3464 C C . ALA A 1 489 ? 11.471 -7.781 -8.792 1.00 72.38 489 ALA A C 1
ATOM 3466 O O . ALA A 1 489 ? 10.296 -7.689 -9.147 1.00 72.38 489 ALA A O 1
ATOM 3467 N N . GLY A 1 490 ? 11.862 -8.474 -7.726 1.00 70.81 490 GLY A N 1
ATOM 3468 C CA . GLY A 1 490 ? 10.998 -9.384 -6.976 1.00 70.81 490 GLY A CA 1
ATOM 3469 C C . GLY A 1 490 ? 10.799 -10.758 -7.609 1.00 70.81 490 GLY A C 1
ATOM 3470 O O . GLY A 1 490 ? 10.018 -11.572 -7.126 1.00 70.81 490 GLY A O 1
ATOM 3471 N N . SER A 1 491 ? 11.527 -11.063 -8.687 1.00 76.12 491 SER A N 1
ATOM 3472 C CA . SER A 1 491 ? 11.570 -12.399 -9.271 1.00 76.12 491 SER A CA 1
ATOM 3473 C C . SER A 1 491 ? 12.963 -12.767 -9.775 1.00 76.12 491 SER A C 1
ATOM 3475 O O . SER A 1 491 ? 13.800 -11.913 -10.073 1.00 76.12 491 SER A O 1
ATOM 3477 N N . TYR A 1 492 ? 13.221 -14.064 -9.840 1.00 80.06 492 TYR A N 1
ATOM 3478 C CA . TYR A 1 492 ? 14.468 -14.654 -10.284 1.00 80.06 492 TYR A CA 1
ATOM 3479 C C . TYR A 1 492 ? 14.180 -15.882 -11.142 1.00 80.06 492 TYR A C 1
ATOM 3481 O O . TYR A 1 492 ? 13.124 -16.493 -11.024 1.00 80.06 492 TYR A O 1
ATOM 3489 N N . ASP A 1 493 ? 15.116 -16.258 -11.997 1.00 83.94 493 ASP A N 1
ATOM 3490 C CA . ASP A 1 493 ? 15.066 -17.539 -12.700 1.00 83.94 493 ASP A CA 1
ATOM 3491 C C . ASP A 1 493 ? 16.416 -18.234 -12.509 1.00 83.94 493 ASP A C 1
ATOM 3493 O O . ASP A 1 493 ? 17.478 -17.634 -12.669 1.00 83.94 493 ASP A O 1
ATOM 3497 N N . ASP A 1 494 ? 16.380 -19.488 -12.080 1.00 77.06 494 ASP A N 1
ATOM 3498 C CA . ASP A 1 494 ? 17.553 -20.318 -11.803 1.00 77.06 494 ASP A CA 1
ATOM 3499 C C . ASP A 1 494 ? 17.891 -21.258 -12.974 1.00 77.06 494 ASP A C 1
ATOM 3501 O O . ASP A 1 494 ? 18.705 -22.173 -12.827 1.00 77.06 494 ASP A O 1
ATOM 3505 N N . GLY A 1 495 ? 17.309 -20.998 -14.152 1.00 69.94 495 GLY A N 1
ATOM 3506 C CA . GLY A 1 495 ? 17.415 -21.832 -15.349 1.00 69.94 495 GLY A CA 1
ATOM 3507 C C . GLY A 1 495 ? 16.238 -22.797 -15.504 1.00 69.94 495 GLY A C 1
ATOM 3508 O O . GLY A 1 495 ? 16.366 -23.818 -16.179 1.00 69.94 495 GLY A O 1
ATOM 3509 N N . THR A 1 496 ? 15.110 -22.503 -14.854 1.00 71.56 496 THR A N 1
ATOM 3510 C CA . THR A 1 496 ? 13.857 -23.261 -14.966 1.00 71.56 496 THR A CA 1
ATOM 3511 C C . THR A 1 496 ? 12.937 -22.710 -16.056 1.00 71.56 496 THR A C 1
ATOM 3513 O O . THR A 1 496 ? 11.849 -23.251 -16.256 1.00 71.56 496 THR A O 1
ATOM 3516 N N . GLU A 1 497 ? 13.388 -21.685 -16.794 1.00 71.56 497 GLU A N 1
ATOM 3517 C CA . GLU A 1 497 ? 12.644 -21.004 -17.863 1.00 71.56 497 GLU A CA 1
ATOM 3518 C C . GLU A 1 497 ? 11.326 -20.401 -17.353 1.00 71.56 497 GLU A C 1
ATOM 3520 O O . GLU A 1 497 ? 10.362 -20.214 -18.101 1.00 71.56 497 GLU A O 1
ATOM 3525 N N . VAL A 1 498 ? 11.270 -20.090 -16.053 1.00 76.94 498 VAL A N 1
ATOM 3526 C CA . VAL A 1 498 ? 10.127 -19.442 -15.407 1.00 76.94 498 VAL A CA 1
ATOM 3527 C C . VAL A 1 498 ? 10.627 -18.441 -14.367 1.00 76.94 498 VAL A C 1
ATOM 3529 O O . VAL A 1 498 ? 11.327 -18.802 -13.429 1.00 76.94 498 VAL A O 1
ATOM 3532 N N . CYS A 1 499 ? 10.215 -17.177 -14.493 1.00 78.12 499 CYS A N 1
ATOM 3533 C CA . CYS A 1 499 ? 10.526 -16.154 -13.499 1.00 78.12 499 CYS A CA 1
ATOM 3534 C C . CYS A 1 499 ? 9.738 -16.431 -12.217 1.00 78.12 499 CYS A C 1
ATOM 3536 O O . CYS A 1 499 ? 8.530 -16.192 -12.145 1.00 78.12 499 CYS A O 1
ATOM 3538 N N . ALA A 1 500 ? 10.427 -16.955 -11.212 1.00 77.50 500 ALA A N 1
ATOM 3539 C CA . ALA A 1 500 ? 9.891 -17.269 -9.903 1.00 77.50 500 ALA A CA 1
ATOM 3540 C C . ALA A 1 500 ? 9.990 -16.048 -8.983 1.00 77.50 500 ALA A C 1
ATOM 3542 O O . ALA A 1 500 ? 11.056 -15.463 -8.821 1.00 77.50 500 ALA A O 1
ATOM 3543 N N . GLY A 1 501 ? 8.878 -15.654 -8.364 1.00 76.50 501 GLY A N 1
ATOM 3544 C CA . GLY A 1 501 ? 8.869 -14.571 -7.379 1.00 76.50 501 GLY A CA 1
ATOM 3545 C C . GLY A 1 501 ? 9.720 -14.895 -6.148 1.00 76.50 501 GLY A C 1
ATOM 3546 O O . GLY A 1 501 ? 9.874 -16.068 -5.784 1.00 76.50 501 GLY A O 1
ATOM 3547 N N . CYS A 1 502 ? 10.252 -13.874 -5.481 1.00 77.00 502 CYS A N 1
ATOM 3548 C CA . CYS A 1 502 ? 10.903 -14.079 -4.200 1.00 77.00 502 CYS A CA 1
ATOM 3549 C C . CYS A 1 502 ? 9.895 -14.527 -3.148 1.00 77.00 502 CYS A C 1
ATOM 3551 O O . CYS A 1 502 ? 8.802 -13.984 -3.007 1.00 77.00 502 CYS A O 1
ATOM 3553 N N . ALA A 1 503 ? 10.249 -15.592 -2.432 1.00 75.81 503 ALA A N 1
ATOM 3554 C CA . ALA A 1 503 ? 9.429 -16.070 -1.337 1.00 75.81 503 ALA A CA 1
ATOM 3555 C C . ALA A 1 503 ? 9.559 -15.098 -0.162 1.00 75.81 503 ALA A C 1
ATOM 3557 O O . ALA A 1 503 ? 10.685 -14.750 0.208 1.00 75.81 503 ALA A O 1
ATOM 3558 N N . SER A 1 504 ? 8.419 -14.744 0.441 1.00 68.94 504 SER A N 1
ATOM 3559 C CA . SER A 1 504 ? 8.333 -13.942 1.662 1.00 68.94 504 SER A CA 1
ATOM 3560 C C . SER A 1 504 ? 9.439 -14.335 2.643 1.00 68.94 504 SER A C 1
ATOM 3562 O O . SER A 1 504 ? 9.718 -15.522 2.857 1.00 68.94 504 SER A O 1
ATOM 3564 N N . GLY A 1 505 ? 10.085 -13.332 3.223 1.00 70.81 505 GLY A N 1
ATOM 3565 C CA . GLY A 1 505 ? 11.227 -13.453 4.125 1.00 70.81 505 GLY A CA 1
ATOM 3566 C C . GLY A 1 505 ? 12.556 -13.285 3.402 1.00 70.81 505 GLY A C 1
ATOM 3567 O O . GLY A 1 505 ? 13.605 -13.254 4.048 1.00 70.81 505 GLY A O 1
ATOM 3568 N N . SER A 1 506 ? 12.514 -13.149 2.077 1.00 74.81 506 SER A N 1
ATOM 3569 C CA . SER A 1 506 ? 13.655 -12.894 1.211 1.00 74.81 506 SER A CA 1
ATOM 3570 C C . SER A 1 506 ? 13.246 -11.916 0.126 1.00 74.81 506 SER A C 1
ATOM 3572 O O . SER A 1 506 ? 12.206 -12.086 -0.492 1.00 74.81 506 SER A O 1
ATOM 3574 N N . VAL A 1 507 ? 14.101 -10.948 -0.166 1.00 81.81 507 VAL A N 1
ATOM 3575 C CA . VAL A 1 507 ? 13.808 -9.881 -1.124 1.00 81.81 507 VAL A CA 1
ATOM 3576 C C . VAL A 1 507 ? 14.805 -9.924 -2.278 1.00 81.81 507 VAL A C 1
ATOM 3578 O O . VAL A 1 507 ? 15.959 -10.349 -2.104 1.00 81.81 507 VAL A O 1
ATOM 3581 N N . GLN A 1 508 ? 14.387 -9.497 -3.471 1.00 80.75 508 GLN A N 1
ATOM 3582 C CA . GLN A 1 508 ? 15.315 -9.261 -4.580 1.00 80.75 508 GLN A CA 1
ATOM 3583 C C . GLN A 1 508 ? 14.986 -7.945 -5.287 1.00 80.75 508 GLN A C 1
ATOM 3585 O O . GLN A 1 508 ? 14.291 -7.929 -6.303 1.00 80.75 508 GLN A O 1
ATOM 3590 N N . PRO A 1 509 ? 15.536 -6.825 -4.797 1.00 73.25 509 PRO A N 1
ATOM 3591 C CA . PRO A 1 509 ? 15.166 -5.499 -5.280 1.00 73.25 509 PRO A CA 1
ATOM 3592 C C . PRO A 1 509 ? 15.673 -5.174 -6.702 1.00 73.25 509 PRO A C 1
ATOM 3594 O O . PRO A 1 509 ? 15.380 -4.096 -7.211 1.00 73.25 509 PRO A O 1
ATOM 3597 N N . ALA A 1 510 ? 16.427 -6.068 -7.362 1.00 71.69 510 ALA A N 1
ATOM 3598 C CA . ALA A 1 510 ? 16.983 -5.869 -8.707 1.00 71.69 510 ALA A CA 1
ATOM 3599 C C . ALA A 1 510 ? 16.509 -6.939 -9.715 1.00 71.69 510 ALA A C 1
ATOM 3601 O O . ALA A 1 510 ? 16.425 -8.115 -9.374 1.00 71.69 510 ALA A O 1
ATOM 3602 N N . ALA A 1 511 ? 16.252 -6.548 -10.970 1.00 78.25 511 ALA A N 1
ATOM 3603 C CA . ALA A 1 511 ? 15.828 -7.445 -12.057 1.00 78.25 511 ALA A CA 1
ATOM 3604 C C . ALA A 1 511 ? 16.982 -8.307 -12.628 1.00 78.25 511 ALA A C 1
ATOM 3606 O O . ALA A 1 511 ? 18.155 -7.946 -12.514 1.00 78.25 511 ALA A O 1
ATOM 3607 N N . GLY A 1 512 ? 16.650 -9.435 -13.270 1.00 73.88 512 GLY A N 1
ATOM 3608 C CA . GLY A 1 512 ? 17.583 -10.325 -13.982 1.00 73.88 512 GLY A CA 1
ATOM 3609 C C . GLY A 1 512 ? 18.485 -11.158 -13.067 1.00 73.88 512 GLY A C 1
ATOM 3610 O O . GLY A 1 512 ? 19.630 -11.453 -13.412 1.00 73.88 512 GLY A O 1
ATOM 3611 N N . ARG A 1 513 ? 18.020 -11.464 -11.854 1.00 82.19 513 ARG A N 1
ATOM 3612 C CA . ARG A 1 513 ? 18.796 -12.179 -10.832 1.00 82.19 513 ARG A CA 1
ATOM 3613 C C . ARG A 1 513 ? 18.427 -13.657 -10.816 1.00 82.19 513 ARG A C 1
ATOM 3615 O O . ARG A 1 513 ? 17.383 -14.052 -11.318 1.00 82.19 513 ARG A O 1
ATOM 3622 N N . THR A 1 514 ? 19.301 -14.459 -10.218 1.00 82.44 514 THR A N 1
ATOM 3623 C CA . THR A 1 514 ? 19.184 -15.924 -10.196 1.00 82.44 514 THR A CA 1
ATOM 3624 C C . THR A 1 514 ? 18.856 -16.492 -8.811 1.00 82.44 514 THR A C 1
ATOM 3626 O O . THR A 1 514 ? 18.747 -17.703 -8.664 1.00 82.44 514 THR A O 1
ATOM 3629 N N . SER A 1 515 ? 18.707 -15.642 -7.781 1.00 77.75 515 SER A N 1
ATOM 3630 C CA . SER A 1 515 ? 18.289 -16.040 -6.423 1.00 77.75 515 SER A CA 1
ATOM 3631 C C . SER A 1 515 ? 17.874 -14.834 -5.562 1.00 77.75 515 SER A C 1
ATOM 3633 O O . SER A 1 515 ? 18.344 -13.722 -5.808 1.00 77.75 515 SER A O 1
ATOM 3635 N N . CYS A 1 516 ? 17.081 -15.039 -4.504 1.00 82.31 516 CYS A N 1
ATOM 3636 C CA . CYS A 1 516 ? 16.658 -13.993 -3.546 1.00 82.31 516 CYS A CA 1
ATOM 3637 C C . CYS A 1 516 ? 17.539 -13.926 -2.283 1.00 82.31 516 CYS A C 1
ATOM 3639 O O . CYS A 1 516 ? 18.215 -14.900 -1.951 1.00 82.31 516 CYS A O 1
ATOM 3641 N N . THR A 1 517 ? 17.524 -12.791 -1.565 1.00 82.88 517 THR A N 1
ATOM 3642 C CA . THR A 1 517 ? 18.345 -12.575 -0.352 1.00 82.88 517 THR A CA 1
ATOM 3643 C C . THR A 1 517 ? 17.478 -12.512 0.916 1.00 82.88 517 THR A C 1
ATOM 3645 O O . THR A 1 517 ? 16.578 -11.679 0.965 1.00 82.88 517 THR A O 1
ATOM 3648 N N . PRO A 1 518 ? 17.727 -13.337 1.95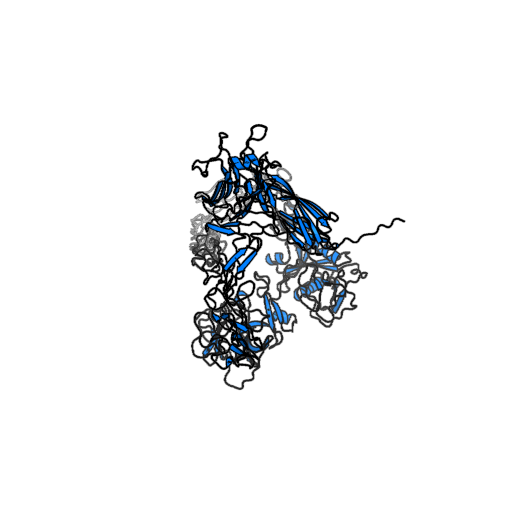2 1.00 79.25 518 PRO A N 1
ATOM 3649 C CA . PRO A 1 518 ? 16.898 -13.376 3.162 1.00 79.25 518 PRO A CA 1
ATOM 3650 C C . PRO A 1 518 ? 17.076 -12.152 4.082 1.00 79.25 518 PRO A C 1
ATOM 3652 O O . PRO A 1 518 ? 18.194 -11.671 4.268 1.00 79.25 518 PRO A O 1
ATOM 3655 N N . CYS A 1 519 ? 15.988 -11.692 4.711 1.00 79.56 519 CYS A N 1
ATOM 3656 C CA . CYS A 1 519 ? 15.989 -10.598 5.696 1.00 79.56 519 CYS A CA 1
ATOM 3657 C C . CYS A 1 519 ? 16.772 -10.961 6.969 1.00 79.56 519 CYS A C 1
ATOM 3659 O O . CYS A 1 519 ? 16.735 -12.106 7.400 1.00 79.56 519 CYS A O 1
ATOM 3661 N N . ALA A 1 520 ? 17.483 -10.025 7.601 1.00 78.44 520 ALA A N 1
ATOM 3662 C CA . ALA A 1 520 ? 18.299 -10.321 8.789 1.00 78.44 520 ALA A CA 1
ATOM 3663 C C . ALA A 1 520 ? 17.455 -10.612 10.053 1.00 78.44 520 ALA A C 1
ATOM 3665 O O . ALA A 1 520 ? 16.285 -10.254 10.119 1.00 78.44 520 ALA A O 1
ATOM 3666 N N . ALA A 1 521 ? 18.050 -11.259 11.067 1.00 74.12 521 ALA A N 1
ATOM 3667 C CA . ALA A 1 521 ? 17.396 -11.477 12.365 1.00 74.12 521 ALA A CA 1
ATOM 3668 C C . ALA A 1 521 ? 17.012 -10.136 13.026 1.00 74.12 521 ALA A C 1
ATOM 3670 O O . ALA A 1 521 ? 17.765 -9.167 12.935 1.00 74.12 521 ALA A O 1
ATOM 3671 N N . GLY A 1 522 ? 15.843 -10.093 13.667 1.00 71.31 522 GLY A N 1
ATOM 3672 C CA . GLY A 1 522 ? 15.152 -8.876 14.113 1.00 71.31 522 GLY A CA 1
ATOM 3673 C C . GLY A 1 522 ? 14.303 -8.224 13.013 1.00 71.31 522 GLY A C 1
ATOM 3674 O O . GLY A 1 522 ? 13.741 -7.148 13.209 1.00 71.31 522 GLY A O 1
ATOM 3675 N N . SER A 1 523 ? 14.228 -8.831 11.823 1.00 75.06 523 SER A N 1
ATOM 3676 C CA . SER A 1 523 ? 13.478 -8.316 10.675 1.00 75.06 523 SER A CA 1
ATOM 3677 C C . SER A 1 523 ? 12.807 -9.436 9.880 1.00 75.06 523 SER A C 1
ATOM 3679 O O . SER A 1 523 ? 13.254 -10.584 9.877 1.00 75.06 523 SER A O 1
ATOM 3681 N N . TYR A 1 524 ? 11.725 -9.104 9.187 1.00 78.88 524 TYR A N 1
ATOM 3682 C CA . TYR A 1 524 ? 10.926 -10.022 8.398 1.00 78.88 524 TYR A CA 1
ATOM 3683 C C . TYR A 1 524 ? 10.403 -9.356 7.128 1.00 78.88 524 TYR A C 1
ATOM 3685 O O . TYR A 1 524 ? 10.278 -8.142 7.070 1.00 78.88 524 TYR A O 1
ATOM 3693 N N . ASP A 1 525 ? 10.087 -10.148 6.115 1.00 82.88 525 ASP A N 1
ATOM 3694 C CA . ASP A 1 525 ? 9.395 -9.675 4.913 1.00 82.88 525 ASP A CA 1
ATOM 3695 C C . ASP A 1 525 ? 8.175 -10.569 4.680 1.00 82.88 525 ASP A C 1
ATOM 3697 O O . ASP A 1 525 ? 8.289 -11.781 4.532 1.00 82.88 525 ASP A O 1
ATOM 3701 N N . ASP A 1 526 ? 6.983 -9.998 4.692 1.00 75.75 526 ASP A N 1
ATOM 3702 C CA . ASP A 1 526 ? 5.716 -10.717 4.535 1.00 75.75 526 ASP A CA 1
ATOM 3703 C C . ASP A 1 526 ? 5.310 -10.908 3.062 1.00 75.75 526 ASP A C 1
ATOM 3705 O O . ASP A 1 526 ? 4.206 -11.365 2.767 1.00 75.75 526 ASP A O 1
ATOM 3709 N N . GLY A 1 527 ? 6.229 -10.646 2.126 1.00 67.69 527 GLY A N 1
ATOM 3710 C CA . GLY A 1 527 ? 5.952 -10.588 0.691 1.00 67.69 527 GLY A CA 1
ATOM 3711 C C . GLY A 1 527 ? 5.708 -9.163 0.193 1.00 67.69 527 GLY A C 1
ATOM 3712 O O . GLY A 1 527 ? 5.211 -8.989 -0.917 1.00 67.69 527 GLY A O 1
ATOM 3713 N N . SER A 1 528 ? 6.051 -8.157 1.001 1.00 69.88 528 SER A N 1
ATOM 3714 C CA . SER A 1 528 ? 6.096 -6.749 0.602 1.00 69.88 528 SER A CA 1
ATOM 3715 C C . SER A 1 528 ? 7.366 -6.392 -0.183 1.00 69.88 528 SER A C 1
ATOM 3717 O O . SER A 1 528 ? 7.489 -5.255 -0.636 1.00 69.88 528 SER A O 1
ATOM 3719 N N . GLU A 1 529 ? 8.282 -7.354 -0.379 1.00 71.44 529 GLU A N 1
ATOM 3720 C CA . GLU A 1 529 ? 9.579 -7.195 -1.060 1.00 71.44 529 GLU A CA 1
ATOM 3721 C C . GLU A 1 529 ? 10.531 -6.237 -0.315 1.00 71.44 529 GLU A C 1
ATOM 3723 O O . GLU A 1 529 ? 11.543 -5.782 -0.857 1.00 71.44 529 GLU A O 1
ATOM 3728 N N . VAL A 1 530 ? 10.242 -5.952 0.963 1.00 75.69 530 VAL A N 1
ATOM 3729 C CA . VAL A 1 530 ? 11.018 -5.056 1.829 1.00 75.69 530 VAL A CA 1
ATOM 3730 C C . VAL A 1 530 ? 11.081 -5.628 3.249 1.00 75.69 530 VAL A C 1
ATOM 3732 O O . VAL A 1 530 ? 10.066 -5.952 3.850 1.00 75.69 530 VAL A O 1
ATOM 3735 N N . CYS A 1 531 ? 12.281 -5.717 3.832 1.00 80.56 531 CYS A N 1
ATOM 3736 C CA . CYS A 1 531 ? 12.454 -6.238 5.192 1.00 80.56 531 CYS A CA 1
ATOM 3737 C C . CYS A 1 531 ? 12.038 -5.208 6.267 1.00 80.56 531 CYS A C 1
ATOM 3739 O O . CYS A 1 531 ? 12.706 -4.186 6.430 1.00 80.56 531 CYS A O 1
ATOM 3741 N N . ALA A 1 532 ? 10.992 -5.506 7.040 1.00 77.56 532 ALA A N 1
ATOM 3742 C CA . ALA A 1 532 ? 10.478 -4.730 8.174 1.00 77.56 532 ALA A CA 1
ATOM 3743 C C . ALA A 1 532 ? 10.974 -5.273 9.533 1.00 77.56 532 ALA A C 1
ATOM 3745 O O . ALA A 1 532 ? 11.163 -6.474 9.689 1.00 77.56 532 ALA A O 1
ATOM 3746 N N . THR A 1 533 ? 11.196 -4.424 10.543 1.00 79.38 533 THR A N 1
ATOM 3747 C CA . THR A 1 533 ? 11.714 -4.838 11.871 1.00 79.38 533 THR A CA 1
ATOM 3748 C C . THR A 1 533 ? 10.621 -5.317 12.829 1.00 79.38 533 THR A C 1
ATOM 3750 O O . THR A 1 533 ? 9.472 -4.882 12.728 1.00 79.38 533 THR A O 1
ATOM 3753 N N . CYS A 1 534 ? 10.976 -6.174 13.790 1.00 79.56 534 CYS A N 1
ATOM 3754 C CA . CYS A 1 534 ? 10.041 -6.654 14.807 1.00 79.56 534 CYS A CA 1
ATOM 3755 C C . CYS A 1 534 ? 9.662 -5.583 15.832 1.00 79.56 534 CYS A C 1
ATOM 3757 O O . CYS A 1 534 ? 10.456 -4.713 16.185 1.00 79.56 534 CYS A O 1
ATOM 3759 N N . ALA A 1 535 ? 8.405 -5.627 16.275 1.00 75.44 535 ALA A N 1
ATOM 3760 C CA . ALA A 1 535 ? 7.874 -4.738 17.301 1.00 75.44 535 ALA A CA 1
ATOM 3761 C C . ALA A 1 535 ? 7.948 -5.417 18.678 1.00 75.44 535 ALA A C 1
ATOM 3763 O O . ALA A 1 535 ? 7.761 -6.632 18.768 1.00 75.44 535 ALA A O 1
ATOM 3764 N N . ALA A 1 536 ? 8.162 -4.630 19.740 1.00 71.81 536 ALA A N 1
ATOM 3765 C CA . ALA A 1 536 ? 8.210 -5.120 21.120 1.00 71.81 536 ALA A CA 1
ATOM 3766 C C . ALA A 1 536 ? 7.010 -6.029 21.444 1.00 71.81 536 ALA A C 1
ATOM 3768 O O . ALA A 1 536 ? 5.870 -5.722 21.090 1.00 71.81 536 ALA A O 1
ATOM 3769 N N . GLY A 1 537 ? 7.284 -7.153 22.104 1.00 71.56 537 GLY A N 1
ATOM 3770 C CA . GLY A 1 537 ? 6.323 -8.229 22.370 1.00 71.56 537 GLY A CA 1
ATOM 3771 C C . GLY A 1 537 ? 6.401 -9.356 21.339 1.00 71.56 537 GLY A C 1
ATOM 3772 O O . GLY A 1 537 ? 5.796 -10.416 21.521 1.00 71.56 537 GLY A O 1
ATOM 3773 N N . SER A 1 538 ? 7.185 -9.168 20.277 1.00 76.56 538 SER A N 1
ATOM 3774 C CA . SER A 1 538 ? 7.454 -10.171 19.257 1.00 76.56 538 SER A CA 1
ATOM 3775 C C . SER A 1 538 ? 8.921 -10.159 18.858 1.00 76.56 538 SER A C 1
ATOM 3777 O O . SER A 1 538 ? 9.527 -9.106 18.715 1.00 76.56 538 SER A O 1
ATOM 3779 N N . VAL A 1 539 ? 9.486 -11.345 18.666 1.00 79.00 539 VAL A N 1
ATOM 3780 C CA . VAL A 1 539 ? 10.915 -11.520 18.414 1.00 79.00 539 VAL A CA 1
ATOM 3781 C C . VAL A 1 539 ? 11.119 -12.305 17.133 1.00 79.00 539 VAL A C 1
ATOM 3783 O O . VAL A 1 539 ? 10.325 -13.191 16.788 1.00 79.00 539 VAL A O 1
ATOM 3786 N N . GLN A 1 540 ? 12.202 -12.012 16.418 1.00 80.12 540 GLN A N 1
ATOM 3787 C CA . GLN A 1 540 ? 12.613 -12.844 15.291 1.00 80.12 540 GLN A CA 1
ATOM 3788 C C . GLN A 1 540 ? 14.114 -13.130 15.316 1.00 80.12 540 GLN A C 1
ATOM 3790 O O . GLN A 1 540 ? 14.888 -12.509 14.592 1.00 80.12 540 GLN A O 1
ATOM 3795 N N . PRO A 1 541 ? 14.561 -14.113 16.111 1.00 71.50 541 PRO A N 1
ATOM 3796 C CA . PRO A 1 541 ? 15.984 -14.374 16.303 1.00 71.50 541 PRO A CA 1
ATOM 3797 C C . PRO A 1 541 ? 16.670 -14.998 15.073 1.00 71.50 541 PRO A C 1
ATOM 3799 O O . PRO A 1 541 ? 17.891 -15.155 15.071 1.00 71.50 541 PRO A O 1
ATOM 3802 N N . ALA A 1 542 ? 15.919 -15.372 14.029 1.00 68.69 542 ALA A N 1
ATOM 3803 C CA . ALA A 1 542 ? 16.441 -16.010 12.823 1.00 68.69 542 ALA A CA 1
ATOM 3804 C C . ALA A 1 542 ? 16.220 -15.154 11.565 1.00 68.69 542 ALA A C 1
ATOM 3806 O O . ALA A 1 542 ? 15.130 -14.639 11.338 1.00 68.69 542 ALA A O 1
ATOM 3807 N N . ALA A 1 543 ? 17.239 -15.070 10.706 1.00 73.69 543 ALA A N 1
ATOM 3808 C CA . ALA A 1 543 ? 17.139 -14.436 9.391 1.00 73.69 543 ALA A CA 1
ATOM 3809 C C . ALA A 1 543 ? 16.224 -15.232 8.429 1.00 73.69 543 ALA A C 1
ATOM 3811 O O . ALA A 1 543 ? 16.099 -16.454 8.545 1.00 73.69 543 ALA A O 1
ATOM 3812 N N . GLY A 1 544 ? 15.624 -14.556 7.449 1.00 70.62 544 GLY A N 1
ATOM 3813 C CA . GLY A 1 544 ? 14.869 -15.151 6.346 1.00 70.62 544 GLY A CA 1
ATOM 3814 C C . GLY A 1 544 ? 13.410 -15.447 6.677 1.00 70.62 544 GLY A C 1
ATOM 3815 O O . GLY A 1 544 ? 12.861 -16.445 6.210 1.00 70.62 544 GLY A O 1
ATOM 3816 N N . LYS A 1 545 ? 12.814 -14.673 7.586 1.00 80.75 545 LYS A N 1
ATOM 3817 C CA . LYS A 1 545 ? 11.502 -14.966 8.165 1.00 80.75 545 LYS A CA 1
ATOM 3818 C C . LYS A 1 545 ? 10.456 -13.979 7.697 1.00 80.75 545 LYS A C 1
ATOM 3820 O O . LYS A 1 545 ? 10.768 -12.877 7.275 1.00 80.75 545 LYS A O 1
ATOM 3825 N N . THR A 1 546 ? 9.210 -14.423 7.753 1.00 77.12 546 THR A N 1
ATOM 3826 C CA . THR A 1 546 ? 8.082 -13.745 7.101 1.00 77.12 546 THR A CA 1
ATOM 3827 C C . THR A 1 546 ? 7.165 -13.029 8.072 1.00 77.12 546 THR A C 1
ATOM 3829 O O . THR A 1 546 ? 6.172 -12.441 7.671 1.00 77.12 546 THR A O 1
ATOM 3832 N N . SER A 1 547 ? 7.455 -13.156 9.361 1.00 73.88 547 SER A N 1
ATOM 3833 C CA . SER A 1 547 ? 6.715 -12.546 10.452 1.00 73.88 547 SER A CA 1
ATOM 3834 C C . SER A 1 547 ? 7.549 -12.636 11.725 1.00 73.88 547 SER A C 1
ATOM 3836 O O . SER A 1 547 ? 8.355 -13.562 11.892 1.00 73.88 547 SER A O 1
ATOM 3838 N N . CYS A 1 548 ? 7.333 -11.713 12.651 1.00 80.50 548 CYS A N 1
ATOM 3839 C CA . CYS A 1 548 ? 7.858 -11.824 14.009 1.00 80.50 548 CYS A CA 1
ATOM 3840 C C . CYS A 1 548 ? 6.976 -12.763 14.825 1.00 80.50 548 CYS A C 1
ATOM 3842 O O . CYS A 1 548 ? 5.757 -12.792 14.649 1.00 80.50 548 CYS A O 1
ATOM 3844 N N . ALA A 1 549 ? 7.592 -13.571 15.684 1.00 82.00 549 ALA A N 1
ATOM 3845 C CA . ALA A 1 549 ? 6.848 -14.477 16.542 1.00 82.00 549 ALA A CA 1
ATOM 3846 C C . ALA A 1 549 ? 6.501 -13.744 17.845 1.00 82.00 549 ALA A C 1
ATOM 3848 O O . ALA A 1 549 ? 7.420 -13.295 18.531 1.00 82.00 549 ALA A O 1
ATOM 3849 N N . PRO A 1 550 ? 5.214 -13.610 18.207 1.00 77.25 550 PRO A N 1
ATOM 3850 C CA . PRO A 1 550 ? 4.845 -13.065 19.505 1.00 77.25 550 PRO A CA 1
ATOM 3851 C C . PRO A 1 550 ? 5.384 -13.968 20.617 1.00 77.25 550 PRO A C 1
ATOM 3853 O O . PRO A 1 550 ? 5.334 -15.197 20.500 1.00 77.25 550 PRO A O 1
ATOM 3856 N N . CYS A 1 551 ? 5.880 -13.377 21.703 1.00 78.94 551 CYS A N 1
ATOM 3857 C CA . CYS A 1 551 ? 6.305 -14.150 22.866 1.00 78.94 551 CYS A CA 1
ATOM 3858 C C . CYS A 1 551 ? 5.132 -14.952 23.422 1.00 78.94 551 CYS A C 1
ATOM 3860 O O . CYS A 1 551 ? 4.040 -14.420 23.586 1.00 78.94 551 CYS A O 1
ATOM 3862 N N . SER A 1 552 ? 5.320 -16.247 23.662 1.00 80.69 552 SER A N 1
ATOM 3863 C CA . SER A 1 552 ? 4.258 -17.129 24.155 1.00 80.69 552 SER A CA 1
ATOM 3864 C C . SER A 1 552 ? 3.695 -16.652 25.497 1.00 80.69 552 SER A C 1
ATOM 3866 O O . SER A 1 552 ? 4.414 -16.025 26.271 1.00 80.69 552 SER A O 1
ATOM 3868 N N . ALA A 1 553 ? 2.437 -16.986 25.799 1.00 75.50 553 ALA A N 1
ATOM 3869 C CA . ALA A 1 553 ? 1.861 -16.760 27.127 1.00 75.50 553 ALA A CA 1
ATOM 3870 C C . ALA A 1 553 ? 2.787 -17.330 28.223 1.00 75.50 553 ALA A C 1
ATOM 3872 O O . ALA A 1 553 ? 3.399 -18.384 28.034 1.00 75.50 553 ALA A O 1
ATOM 3873 N N . GLY A 1 554 ? 2.937 -16.589 29.319 1.00 75.06 554 GLY A N 1
ATOM 3874 C CA . GLY A 1 554 ? 3.969 -16.800 30.339 1.00 75.06 554 GLY A CA 1
ATOM 3875 C C . GLY A 1 554 ? 5.344 -16.225 29.989 1.00 75.06 554 GLY A C 1
ATOM 3876 O O . GLY A 1 554 ? 6.318 -16.454 30.703 1.00 75.06 554 GLY A O 1
ATOM 3877 N N . SER A 1 555 ? 5.462 -15.468 28.894 1.00 79.00 555 SER A N 1
ATOM 3878 C CA . SER A 1 555 ? 6.675 -14.730 28.536 1.00 79.00 555 SER A CA 1
ATOM 3879 C C . SER A 1 555 ? 6.359 -13.414 27.826 1.00 79.00 555 SER A C 1
ATOM 3881 O O . SER A 1 555 ? 5.306 -13.264 27.209 1.00 79.00 555 SER A O 1
ATOM 3883 N N . TYR A 1 556 ? 7.274 -12.455 27.916 1.00 84.19 556 TYR A N 1
ATOM 3884 C CA . TYR A 1 556 ? 7.125 -11.116 27.358 1.00 84.19 556 TYR A CA 1
ATOM 3885 C C . TYR A 1 556 ? 8.422 -10.643 26.698 1.00 84.19 556 TYR A C 1
ATOM 3887 O O . TYR A 1 556 ? 9.496 -11.157 27.005 1.00 84.19 556 TYR A O 1
ATOM 3895 N N . ASP A 1 557 ? 8.334 -9.656 25.812 1.00 85.06 557 ASP A N 1
ATOM 3896 C CA . ASP A 1 557 ? 9.505 -8.963 25.264 1.00 85.06 557 ASP A CA 1
ATOM 3897 C C . ASP A 1 557 ? 9.259 -7.453 25.243 1.00 85.06 557 ASP A C 1
ATOM 3899 O O . ASP A 1 557 ? 8.251 -6.986 24.724 1.00 85.06 557 ASP A O 1
ATOM 3903 N N . ASP A 1 558 ? 10.171 -6.672 25.808 1.00 79.06 558 ASP A N 1
ATOM 3904 C CA . ASP A 1 558 ? 10.079 -5.210 25.889 1.00 79.06 558 ASP A CA 1
ATOM 3905 C C . ASP A 1 558 ? 10.824 -4.495 24.742 1.00 79.06 558 ASP A C 1
ATOM 3907 O O . ASP A 1 558 ? 11.097 -3.296 24.825 1.00 79.06 558 ASP A O 1
ATOM 3911 N N . GLY A 1 559 ? 11.120 -5.215 23.651 1.00 71.00 559 GLY A N 1
ATOM 3912 C CA . GLY A 1 559 ? 11.955 -4.753 22.537 1.00 71.00 559 GLY A CA 1
ATOM 3913 C C . GLY A 1 559 ? 13.410 -5.220 22.633 1.00 71.00 559 GLY A C 1
ATOM 3914 O O . GLY A 1 559 ? 14.284 -4.671 21.962 1.00 71.00 559 GLY A O 1
ATOM 3915 N N . SER A 1 560 ? 13.683 -6.216 23.478 1.00 70.12 560 SER A N 1
ATOM 3916 C CA . SER A 1 560 ? 14.999 -6.837 23.652 1.00 70.12 560 SER A CA 1
ATOM 3917 C C . SER A 1 560 ? 15.314 -7.916 22.604 1.00 70.12 560 SER A C 1
ATOM 3919 O O . SER A 1 560 ? 16.437 -8.425 22.575 1.00 70.12 560 SER A O 1
ATOM 3921 N N . GLU A 1 561 ? 14.342 -8.254 21.745 1.00 71.25 561 GLU A N 1
ATOM 3922 C CA . GLU A 1 561 ? 14.394 -9.324 20.735 1.00 71.25 561 GLU A CA 1
ATOM 3923 C C . GLU A 1 561 ? 14.575 -10.734 21.336 1.00 71.25 561 GLU A C 1
ATOM 3925 O O . GLU A 1 561 ? 14.936 -11.689 20.639 1.00 71.25 561 GLU A O 1
ATOM 3930 N N . VAL A 1 562 ? 14.296 -10.896 22.637 1.00 76.62 562 VAL A N 1
ATOM 3931 C CA . VAL A 1 562 ? 14.319 -12.183 23.346 1.00 76.62 562 VAL A CA 1
ATOM 3932 C C . VAL A 1 562 ? 13.160 -12.260 24.343 1.00 76.62 562 VAL A C 1
ATOM 3934 O O . VAL A 1 562 ? 13.052 -11.448 25.252 1.00 76.62 562 VAL A O 1
ATOM 3937 N N . CYS A 1 563 ? 12.325 -13.296 24.233 1.00 78.88 563 CYS A N 1
ATOM 3938 C CA . CYS A 1 563 ? 11.208 -13.500 25.158 1.00 78.88 563 CYS A CA 1
ATOM 3939 C C . CYS A 1 563 ? 11.689 -13.929 26.554 1.00 78.88 563 CYS A C 1
ATOM 3941 O O . CYS A 1 563 ? 12.257 -15.013 26.717 1.00 78.88 563 CYS A O 1
ATOM 3943 N N . ALA A 1 564 ? 11.417 -13.107 27.565 1.00 80.31 564 ALA A N 1
ATOM 3944 C CA . ALA A 1 564 ? 11.690 -13.378 28.972 1.00 80.31 564 ALA A CA 1
ATOM 3945 C C . ALA A 1 564 ? 10.465 -14.001 29.659 1.00 80.31 564 ALA A C 1
ATOM 3947 O O . ALA A 1 564 ? 9.347 -13.524 29.490 1.00 80.31 564 ALA A O 1
ATOM 3948 N N . ALA A 1 565 ? 10.658 -15.067 30.440 1.00 81.12 565 ALA A N 1
ATOM 3949 C CA . ALA A 1 565 ? 9.567 -15.732 31.158 1.00 81.12 565 ALA A CA 1
ATOM 3950 C C . ALA A 1 565 ? 9.061 -14.898 32.349 1.00 81.12 565 ALA A C 1
ATOM 3952 O O . ALA A 1 565 ? 9.847 -14.222 33.020 1.00 81.12 565 ALA A O 1
ATOM 3953 N N . CYS A 1 566 ? 7.764 -14.990 32.639 1.00 80.19 566 CYS A N 1
ATOM 3954 C CA . CYS A 1 566 ? 7.172 -14.399 33.829 1.00 80.19 566 CYS A CA 1
ATOM 3955 C C . CYS A 1 566 ? 7.645 -15.134 35.087 1.00 80.19 566 CYS A C 1
ATOM 3957 O O . CYS A 1 566 ? 7.758 -16.358 35.130 1.00 80.19 566 CYS A O 1
ATOM 3959 N N . ALA A 1 567 ? 7.992 -14.366 36.118 1.00 81.44 567 ALA A N 1
ATOM 3960 C CA . ALA A 1 567 ? 8.358 -14.922 37.412 1.00 81.44 567 ALA A CA 1
ATOM 3961 C C . ALA A 1 567 ? 7.090 -15.255 38.209 1.00 81.44 567 ALA A C 1
ATOM 3963 O O . ALA A 1 567 ? 6.136 -14.476 38.183 1.00 81.44 567 ALA A O 1
ATOM 3964 N N . ALA A 1 568 ? 7.123 -16.362 38.960 1.00 78.94 568 ALA A N 1
ATOM 3965 C CA . ALA A 1 568 ? 6.015 -16.800 39.807 1.00 78.94 568 ALA A CA 1
ATOM 3966 C C . ALA A 1 568 ? 5.454 -15.643 40.654 1.00 78.94 568 ALA A C 1
ATOM 3968 O O . ALA A 1 568 ? 6.209 -14.857 41.238 1.00 78.94 568 ALA A O 1
ATOM 3969 N N . GLY A 1 569 ? 4.127 -15.553 40.705 1.00 77.19 569 GLY A N 1
ATOM 3970 C CA . GLY A 1 569 ? 3.380 -14.448 41.306 1.00 77.19 569 GLY A CA 1
ATOM 3971 C C . GLY A 1 569 ? 2.949 -13.388 40.291 1.00 77.19 569 GLY A C 1
ATOM 3972 O O . GLY A 1 569 ? 2.143 -12.518 40.616 1.00 77.19 569 GLY A O 1
ATOM 3973 N N . SER A 1 570 ? 3.433 -13.467 39.052 1.00 81.69 570 SER A N 1
ATOM 3974 C CA . SER A 1 570 ? 3.006 -12.627 37.934 1.00 81.69 570 SER A CA 1
ATOM 3975 C C . SER A 1 570 ? 2.658 -13.515 36.756 1.00 81.69 570 SER A C 1
ATOM 3977 O O . SER A 1 570 ? 3.433 -14.394 36.408 1.00 81.69 570 SER A O 1
ATOM 3979 N N . VAL A 1 571 ? 1.527 -13.250 36.118 1.00 82.94 571 VAL A N 1
ATOM 3980 C CA . VAL A 1 571 ? 1.048 -14.038 34.987 1.00 82.94 571 VAL A CA 1
ATOM 3981 C C . VAL A 1 571 ? 1.039 -13.189 33.731 1.00 82.94 571 VAL A C 1
ATOM 3983 O O . VAL A 1 571 ? 0.840 -11.967 33.773 1.00 82.94 571 VAL A O 1
ATOM 3986 N N . GLN A 1 572 ? 1.229 -13.840 32.592 1.00 83.75 572 GLN A N 1
ATOM 3987 C CA . GLN A 1 572 ? 0.934 -13.214 31.312 1.00 83.75 572 GLN A CA 1
ATOM 3988 C C . GLN A 1 572 ? 0.122 -14.171 30.441 1.00 83.75 572 GLN A C 1
ATOM 3990 O O . GLN A 1 572 ? 0.685 -14.915 29.638 1.00 83.75 572 GLN A O 1
ATOM 3995 N N . PRO A 1 573 ? -1.212 -14.178 30.601 1.00 72.50 573 PRO A N 1
ATOM 3996 C CA . PRO A 1 573 ? -2.071 -15.187 29.991 1.00 72.50 573 PRO A CA 1
ATOM 3997 C C . PRO A 1 573 ? -2.201 -15.040 28.467 1.00 72.50 573 PRO A C 1
ATOM 3999 O O . PRO A 1 573 ? -2.715 -15.946 27.812 1.00 72.50 573 PRO A O 1
ATOM 4002 N N . ALA A 1 574 ? -1.749 -13.922 27.890 1.00 74.06 574 ALA A N 1
ATOM 4003 C CA . ALA A 1 574 ? -1.798 -13.659 26.456 1.00 74.06 574 ALA A CA 1
ATOM 4004 C C . ALA A 1 574 ? -0.395 -13.660 25.830 1.00 74.06 574 ALA A C 1
ATOM 4006 O O . ALA A 1 574 ? 0.547 -13.103 26.386 1.00 74.06 574 ALA A O 1
ATOM 4007 N N . ALA A 1 575 ? -0.265 -14.253 24.641 1.00 73.25 575 ALA A N 1
ATOM 4008 C CA . ALA A 1 575 ? 0.959 -14.168 23.849 1.00 73.25 575 ALA A CA 1
ATOM 4009 C C . ALA A 1 575 ? 1.126 -12.764 23.230 1.00 73.25 575 ALA A C 1
ATOM 4011 O O . ALA A 1 575 ? 0.137 -12.092 22.942 1.00 73.25 575 ALA A O 1
ATOM 4012 N N . GLY A 1 576 ? 2.366 -12.341 22.979 1.00 75.19 576 GLY A N 1
ATOM 4013 C CA . GLY A 1 576 ? 2.695 -11.100 22.271 1.00 75.19 576 GLY A CA 1
ATOM 4014 C C . GLY A 1 576 ? 2.819 -9.867 23.161 1.00 75.19 576 GLY A C 1
ATOM 4015 O O . GLY A 1 576 ? 2.664 -8.748 22.684 1.00 75.19 576 GLY A O 1
ATOM 4016 N N . GLN A 1 577 ? 3.015 -10.066 24.461 1.00 81.94 577 GLN A N 1
ATOM 4017 C CA . GLN A 1 577 ? 2.912 -9.007 25.458 1.00 81.94 577 GLN A CA 1
ATOM 4018 C C . GLN A 1 577 ? 4.277 -8.429 25.816 1.00 81.94 577 GLN A C 1
ATOM 4020 O O . GLN A 1 577 ? 5.304 -9.096 25.700 1.00 81.94 577 GLN A O 1
ATOM 4025 N N . THR A 1 578 ? 4.280 -7.181 26.279 1.00 84.00 578 THR A N 1
ATOM 4026 C CA . THR A 1 578 ? 5.516 -6.429 26.546 1.00 84.00 578 THR A CA 1
ATOM 4027 C C . THR A 1 578 ? 5.911 -6.382 28.022 1.00 84.00 578 THR A C 1
ATOM 4029 O O . THR A 1 578 ? 6.935 -5.798 28.361 1.00 84.00 578 THR A O 1
ATOM 4032 N N . SER A 1 579 ? 5.109 -6.961 28.921 1.00 80.31 579 SER A N 1
ATOM 4033 C CA . SER A 1 579 ? 5.404 -7.092 30.358 1.00 80.31 579 SER A CA 1
ATOM 4034 C C . SER A 1 579 ? 4.506 -8.147 31.021 1.00 80.31 579 SER A C 1
ATOM 4036 O O . SER A 1 579 ? 3.467 -8.505 30.468 1.00 80.31 579 SER A O 1
ATOM 4038 N N . CYS A 1 580 ? 4.878 -8.654 32.203 1.00 86.00 580 CYS A N 1
ATOM 4039 C CA . CYS A 1 580 ? 4.032 -9.553 33.007 1.00 86.00 580 CYS A CA 1
ATOM 4040 C C . CYS A 1 580 ? 3.166 -8.777 34.004 1.00 86.00 580 CYS A C 1
ATOM 4042 O O . CYS A 1 580 ? 3.595 -7.753 34.541 1.00 86.00 580 CYS A O 1
ATOM 4044 N N . THR A 1 581 ? 1.969 -9.292 34.296 1.00 84.56 581 THR A N 1
ATOM 4045 C CA . THR A 1 581 ? 1.028 -8.655 35.228 1.00 84.56 581 THR A CA 1
ATOM 4046 C C . THR A 1 581 ? 1.050 -9.376 36.580 1.00 84.56 581 THR A C 1
ATOM 4048 O O . THR A 1 581 ? 0.809 -10.581 36.616 1.00 84.56 581 THR A O 1
ATOM 4051 N N . PRO A 1 582 ? 1.312 -8.691 37.709 1.00 82.50 582 PRO A N 1
ATOM 4052 C CA . PRO A 1 582 ? 1.270 -9.315 39.033 1.00 82.50 582 PRO A CA 1
ATOM 4053 C C . PRO A 1 582 ? -0.138 -9.828 39.365 1.00 82.50 582 PRO A C 1
ATOM 4055 O O . PRO A 1 582 ? -1.115 -9.119 39.115 1.00 82.50 582 PRO A O 1
ATOM 4058 N N . CYS A 1 583 ? -0.257 -11.008 39.983 1.00 84.44 583 CYS A N 1
ATOM 4059 C CA . CYS A 1 583 ? -1.541 -11.464 40.525 1.00 84.44 583 CYS A CA 1
ATOM 4060 C C . CYS A 1 583 ? -2.049 -10.464 41.567 1.00 84.44 583 CYS A C 1
ATOM 4062 O O . CYS A 1 583 ? -1.278 -9.980 42.397 1.00 84.44 583 CYS A O 1
ATOM 4064 N N . ALA A 1 584 ? -3.333 -10.118 41.510 1.00 81.06 584 ALA A N 1
ATOM 4065 C CA . ALA A 1 584 ? -3.926 -9.153 42.429 1.00 81.06 584 ALA A CA 1
ATOM 4066 C C . ALA A 1 584 ? -3.945 -9.693 43.872 1.00 81.06 584 ALA A C 1
ATOM 4068 O O . ALA A 1 584 ? -3.950 -10.906 44.086 1.00 81.06 584 ALA A O 1
ATOM 4069 N N . ALA A 1 585 ? -3.984 -8.795 44.863 1.00 78.00 585 ALA A N 1
ATOM 4070 C CA . ALA A 1 585 ? -4.168 -9.182 46.264 1.00 78.00 585 ALA A CA 1
ATOM 4071 C C . ALA A 1 585 ? -5.424 -10.068 46.422 1.00 78.00 585 ALA A C 1
ATOM 4073 O O . ALA A 1 585 ? -6.441 -9.821 45.774 1.00 78.00 585 ALA A O 1
ATOM 4074 N N . GLY A 1 586 ? -5.320 -11.112 47.244 1.00 76.06 586 GLY A N 1
ATOM 4075 C CA . GLY A 1 586 ? -6.302 -12.198 47.359 1.00 76.06 586 GLY A CA 1
ATOM 4076 C C . GLY A 1 586 ? -6.091 -13.362 46.380 1.00 76.06 586 GLY A C 1
ATOM 4077 O O . GLY A 1 586 ? -6.855 -14.326 46.380 1.00 76.06 586 GLY A O 1
ATOM 4078 N N . SER A 1 587 ? -5.052 -13.303 45.540 1.00 83.12 587 SER A N 1
ATOM 4079 C CA . SER A 1 587 ? -4.684 -14.381 44.619 1.00 83.12 587 SER A CA 1
ATOM 4080 C C . SER A 1 587 ? -3.169 -14.562 44.516 1.00 83.12 587 SER A C 1
ATOM 4082 O O . SER A 1 587 ? -2.397 -13.642 44.791 1.00 83.12 587 SER A O 1
ATOM 4084 N N . TYR A 1 588 ? -2.739 -15.760 44.132 1.00 85.56 588 TYR A N 1
ATOM 4085 C CA . TYR A 1 588 ? -1.332 -16.121 43.988 1.00 85.56 588 TYR A CA 1
ATOM 4086 C C . TYR A 1 588 ? -1.106 -16.968 42.738 1.00 85.56 588 TYR A C 1
ATOM 4088 O O . TYR A 1 588 ? -2.028 -17.612 42.243 1.00 85.56 588 TYR A O 1
ATOM 4096 N N . ASP A 1 589 ? 0.130 -16.982 42.253 1.00 88.00 589 ASP A N 1
ATOM 4097 C CA . ASP A 1 589 ? 0.573 -17.878 41.184 1.00 88.00 589 ASP A CA 1
ATOM 4098 C C . ASP A 1 589 ? 1.865 -18.579 41.616 1.00 88.00 589 ASP A C 1
ATOM 4100 O O . ASP A 1 589 ? 2.878 -17.942 41.903 1.00 88.00 589 ASP A O 1
ATOM 4104 N N . ASP A 1 590 ? 1.833 -19.905 41.682 1.00 81.25 590 ASP A N 1
ATOM 4105 C CA . ASP A 1 590 ? 2.961 -20.753 42.076 1.00 81.25 590 ASP A CA 1
ATOM 4106 C C . ASP A 1 590 ? 3.837 -21.180 40.880 1.00 81.25 590 ASP A C 1
ATOM 4108 O O . ASP A 1 590 ? 4.637 -22.114 40.990 1.00 81.25 590 ASP A O 1
ATOM 4112 N N . GLY A 1 591 ? 3.725 -20.471 39.750 1.00 75.62 591 GLY A N 1
ATOM 4113 C CA . GLY A 1 591 ? 4.373 -20.800 38.479 1.00 75.62 591 GLY A CA 1
ATOM 4114 C C . GLY A 1 591 ? 3.500 -21.661 37.564 1.00 75.62 591 GLY A C 1
ATOM 4115 O O . GLY A 1 591 ? 4.023 -22.340 36.678 1.00 75.62 591 GLY A O 1
ATOM 4116 N N . THR A 1 592 ? 2.184 -21.666 37.792 1.00 76.31 592 THR A N 1
ATOM 4117 C CA . THR A 1 592 ? 1.192 -22.354 36.956 1.00 76.31 592 THR A CA 1
ATOM 4118 C C . THR A 1 592 ? 0.583 -21.441 35.887 1.00 76.31 592 THR A C 1
ATOM 4120 O O . THR A 1 592 ? -0.224 -21.916 35.087 1.00 76.31 592 THR A O 1
ATOM 4123 N N . GLU A 1 593 ? 1.008 -20.170 35.824 1.00 75.25 593 GLU A N 1
ATOM 4124 C CA . GLU A 1 593 ? 0.527 -19.123 34.902 1.00 75.25 593 GLU A CA 1
ATOM 4125 C C . GLU A 1 593 ? -0.972 -18.824 35.060 1.00 75.25 593 GLU A C 1
ATOM 4127 O O . GLU A 1 593 ? -1.646 -18.331 34.151 1.00 75.25 593 GLU A O 1
ATOM 4132 N N . VAL A 1 594 ? -1.513 -19.118 36.244 1.00 80.56 594 VAL A N 1
ATOM 4133 C CA . VAL A 1 594 ? -2.917 -18.904 36.589 1.00 80.56 594 VAL A CA 1
ATOM 4134 C C . VAL A 1 594 ? -2.987 -18.350 38.005 1.00 80.56 594 VAL A C 1
ATOM 4136 O O . VAL A 1 594 ? -2.590 -19.014 38.956 1.00 80.56 594 VAL A O 1
ATOM 4139 N N . CYS A 1 595 ? -3.554 -17.151 38.166 1.00 82.81 595 CYS A N 1
ATOM 4140 C CA . CYS A 1 595 ? -3.792 -16.600 39.498 1.00 82.81 595 CYS A CA 1
ATOM 4141 C C . CYS A 1 595 ? -4.928 -17.374 40.187 1.00 82.81 595 CYS A C 1
ATOM 4143 O O . CYS A 1 595 ? -6.102 -17.224 39.835 1.00 82.81 595 CYS A O 1
ATOM 4145 N N . ALA A 1 596 ? -4.580 -18.198 41.171 1.00 83.19 596 ALA A N 1
ATOM 4146 C CA . ALA A 1 596 ? -5.517 -18.918 42.021 1.00 83.19 596 ALA A CA 1
ATOM 4147 C C . ALA A 1 596 ? -5.909 -18.060 43.234 1.00 83.19 596 ALA A C 1
ATOM 4149 O O . ALA A 1 596 ? -5.058 -17.424 43.853 1.00 83.19 596 ALA A O 1
ATOM 4150 N N . GLY A 1 597 ? -7.197 -18.038 43.585 1.00 81.94 597 GLY A N 1
ATOM 4151 C CA . GLY A 1 597 ? -7.682 -17.341 44.783 1.00 81.94 597 GLY A CA 1
ATOM 4152 C C . GLY A 1 597 ? -7.262 -18.048 46.073 1.00 81.94 597 GLY A C 1
ATOM 4153 O O . GLY A 1 597 ? -7.119 -19.277 46.091 1.00 81.94 597 GLY A O 1
ATOM 4154 N N . CYS A 1 598 ? -7.076 -17.288 47.152 1.00 82.25 598 CYS A N 1
ATOM 4155 C CA . CYS A 1 598 ? -6.846 -17.876 48.466 1.00 82.25 598 CYS A CA 1
ATOM 4156 C C . CYS A 1 598 ? -8.130 -18.529 49.004 1.00 82.25 598 CYS A C 1
ATOM 4158 O O . CYS A 1 598 ? -9.254 -18.122 48.714 1.00 82.25 598 CYS A O 1
ATOM 4160 N N . ALA A 1 599 ? -7.969 -19.638 49.727 1.00 82.50 599 ALA A N 1
ATOM 4161 C CA . ALA A 1 599 ? -9.087 -20.317 50.371 1.00 82.50 599 ALA A CA 1
ATOM 4162 C C . ALA A 1 599 ? -9.326 -19.716 51.761 1.00 82.50 599 ALA A C 1
ATOM 4164 O O . ALA A 1 599 ? -8.358 -19.358 52.438 1.00 82.50 599 ALA A O 1
ATOM 4165 N N . ALA A 1 600 ? -10.589 -19.690 52.202 1.00 80.06 600 ALA A N 1
ATOM 4166 C CA . ALA A 1 600 ? -10.968 -19.176 53.518 1.00 80.06 600 ALA A CA 1
ATOM 4167 C C . ALA A 1 600 ? -10.077 -19.752 54.636 1.00 80.06 600 ALA A C 1
ATOM 4169 O O . ALA A 1 600 ? -9.865 -20.967 54.714 1.00 80.06 600 ALA A O 1
ATOM 4170 N N . GLY A 1 601 ? -9.558 -18.871 55.492 1.00 79.19 601 GLY A N 1
ATOM 4171 C CA . GLY A 1 601 ? -8.586 -19.178 56.548 1.00 79.19 601 GLY A CA 1
ATOM 4172 C C . GLY A 1 601 ? -7.134 -18.877 56.154 1.00 79.19 601 GLY A C 1
ATOM 4173 O O . GLY A 1 601 ? -6.226 -19.007 56.980 1.00 79.19 601 GLY A O 1
ATOM 4174 N N . SER A 1 602 ? -6.894 -18.444 54.917 1.00 82.69 602 SER A N 1
ATOM 4175 C CA . SER A 1 602 ? -5.595 -17.995 54.418 1.00 82.69 602 SER A CA 1
ATOM 4176 C C . SER A 1 602 ? -5.764 -16.743 53.572 1.00 82.69 602 SER A C 1
ATOM 4178 O O . SER A 1 602 ? -6.748 -16.622 52.859 1.00 82.69 602 SER A O 1
ATOM 4180 N N . VAL A 1 603 ? -4.805 -15.825 53.647 1.00 84.62 603 VAL A N 1
ATOM 4181 C CA . VAL A 1 603 ? -4.896 -14.526 52.972 1.00 84.62 603 VAL A CA 1
ATOM 4182 C C . VAL A 1 603 ? -3.627 -14.226 52.198 1.00 84.62 603 VAL A C 1
ATOM 4184 O O . VAL A 1 603 ? -2.537 -14.710 52.533 1.00 84.62 603 VAL A O 1
ATOM 4187 N N . GLN A 1 604 ? -3.757 -13.367 51.191 1.00 86.19 604 GLN A N 1
ATOM 4188 C CA . GLN A 1 604 ? -2.606 -12.771 50.529 1.00 86.19 604 GLN A CA 1
ATOM 4189 C C . GLN A 1 604 ? -2.819 -11.272 50.259 1.00 86.19 604 GLN A C 1
ATOM 4191 O O . GLN A 1 604 ? -3.298 -10.891 49.192 1.00 86.19 604 GLN A O 1
ATOM 4196 N N . PRO A 1 605 ? -2.461 -10.391 51.211 1.00 76.19 605 PRO A N 1
ATOM 4197 C CA . PRO A 1 605 ? -2.798 -8.968 51.144 1.00 76.19 605 PRO A CA 1
ATOM 4198 C C . PRO A 1 605 ? -1.982 -8.179 50.111 1.00 76.19 605 PRO A C 1
ATOM 4200 O O . PRO A 1 605 ? -2.323 -7.035 49.814 1.00 76.19 605 PRO A O 1
ATOM 4203 N N . ASN A 1 606 ? -0.906 -8.758 49.568 1.00 80.00 606 ASN A N 1
ATOM 4204 C CA . ASN A 1 606 ? -0.029 -8.086 48.615 1.00 80.00 606 ASN A CA 1
ATOM 4205 C C . ASN A 1 606 ? -0.166 -8.699 47.211 1.00 80.00 606 ASN A C 1
ATOM 4207 O O . ASN A 1 606 ? -0.182 -9.923 47.093 1.00 80.00 606 ASN A O 1
ATOM 4211 N N . PRO A 1 607 ? -0.189 -7.885 46.141 1.00 79.81 607 PRO A N 1
ATOM 4212 C CA . PRO A 1 607 ? -0.096 -8.384 44.773 1.00 79.81 607 PRO A CA 1
ATOM 4213 C C . PRO A 1 607 ? 1.252 -9.070 44.500 1.00 79.81 607 PRO A C 1
ATOM 4215 O O . PRO A 1 607 ? 2.260 -8.746 45.137 1.00 79.81 607 PRO A O 1
ATOM 4218 N N . GLY A 1 608 ? 1.301 -9.966 43.514 1.00 82.19 608 GLY A N 1
ATOM 4219 C CA . GLY A 1 608 ? 2.561 -10.504 42.994 1.00 82.19 608 GLY A CA 1
ATOM 4220 C C . GLY A 1 608 ? 3.123 -11.719 43.737 1.00 82.19 608 GLY A C 1
ATOM 4221 O O . GLY A 1 608 ? 4.336 -11.911 43.747 1.00 82.19 608 GLY A O 1
ATOM 4222 N N . GLN A 1 609 ? 2.292 -12.475 44.454 1.00 85.75 609 GLN A N 1
ATOM 4223 C CA . GLN A 1 609 ? 2.754 -13.450 45.447 1.00 85.75 609 GLN A CA 1
ATOM 4224 C C . GLN A 1 609 ? 2.589 -14.893 44.975 1.00 85.75 609 GLN A C 1
ATOM 4226 O O . GLN A 1 609 ? 1.744 -15.192 44.137 1.00 85.75 609 GLN A O 1
ATOM 4231 N N . THR A 1 610 ? 3.391 -15.795 45.544 1.00 86.31 610 THR A N 1
ATOM 4232 C CA . THR A 1 610 ? 3.507 -17.189 45.080 1.00 86.31 610 THR A CA 1
ATOM 4233 C C . THR A 1 610 ? 2.797 -18.220 45.949 1.00 86.31 610 THR A C 1
ATOM 4235 O O . THR A 1 610 ? 2.802 -19.405 45.634 1.00 86.31 610 THR A O 1
ATOM 4238 N N . SER A 1 611 ? 2.212 -17.803 47.073 1.00 84.25 611 SER A N 1
ATOM 4239 C CA . SER A 1 611 ? 1.451 -18.672 47.979 1.00 84.25 611 SER A CA 1
ATOM 4240 C C . SER A 1 611 ? 0.579 -17.843 48.926 1.00 84.25 611 SER A C 1
ATOM 4242 O O . SER A 1 611 ? 0.882 -16.672 49.168 1.00 84.25 611 SER A O 1
ATOM 4244 N N . CYS A 1 612 ? -0.482 -18.434 49.481 1.00 86.62 612 CYS A N 1
ATOM 4245 C CA . CYS A 1 612 ? -1.292 -1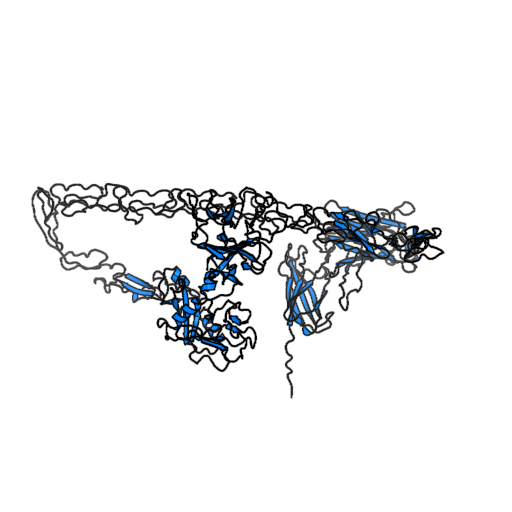7.814 50.538 1.00 86.62 612 CYS A CA 1
ATOM 4246 C C . CYS A 1 612 ? -0.717 -18.127 51.922 1.00 86.62 612 CYS A C 1
ATOM 4248 O O . CYS A 1 612 ? -0.274 -19.249 52.185 1.00 86.62 612 CYS A O 1
ATOM 4250 N N . ALA A 1 613 ? -0.764 -17.153 52.830 1.00 84.94 613 ALA A N 1
ATOM 4251 C CA . ALA A 1 613 ? -0.347 -17.349 54.212 1.00 84.94 613 ALA A CA 1
ATOM 4252 C C . ALA A 1 613 ? -1.567 -17.698 55.086 1.00 84.94 613 ALA A C 1
ATOM 4254 O O . ALA A 1 613 ? -2.565 -16.977 55.038 1.00 84.94 613 ALA A O 1
ATOM 4255 N N . PRO A 1 614 ? -1.528 -18.769 55.900 1.00 82.50 614 PRO A N 1
ATOM 4256 C CA . PRO A 1 614 ? -2.609 -19.059 56.838 1.00 82.50 614 PRO A CA 1
ATOM 4257 C C . PRO A 1 614 ? -2.686 -17.971 57.915 1.00 82.50 614 PRO A C 1
ATOM 4259 O O . PRO A 1 614 ? -1.651 -17.525 58.419 1.00 82.50 614 PRO A O 1
ATOM 4262 N N . CYS A 1 615 ? -3.900 -17.582 58.311 1.00 83.75 615 CYS A N 1
ATOM 4263 C CA . CYS A 1 615 ? -4.080 -16.666 59.437 1.00 83.75 615 CYS A CA 1
ATOM 4264 C C . CYS A 1 615 ? -3.475 -17.275 60.707 1.00 83.75 615 CYS A C 1
ATOM 4266 O O . CYS A 1 615 ? -3.713 -18.444 61.018 1.00 83.75 615 CYS A O 1
ATOM 4268 N N . ALA A 1 616 ? -2.648 -16.511 61.420 1.00 81.25 616 ALA A N 1
ATOM 4269 C CA . ALA A 1 616 ? -1.981 -16.986 62.628 1.00 81.25 616 ALA A CA 1
ATOM 4270 C C . ALA A 1 616 ? -3.001 -17.278 63.745 1.00 81.25 616 ALA A C 1
ATOM 4272 O O . ALA A 1 616 ? -4.097 -16.716 63.749 1.00 81.25 616 ALA A O 1
ATOM 4273 N N . ALA A 1 617 ? -2.638 -18.135 64.708 1.00 76.75 617 ALA A N 1
ATOM 4274 C CA . ALA A 1 617 ? -3.463 -18.370 65.895 1.00 76.75 617 ALA A CA 1
ATOM 4275 C C . ALA A 1 617 ? -3.819 -17.030 66.572 1.00 76.75 617 ALA A C 1
ATOM 4277 O O . ALA A 1 617 ? -2.960 -16.157 66.707 1.00 76.75 617 ALA A O 1
ATOM 4278 N N . GLY A 1 618 ? -5.091 -16.873 66.933 1.00 73.56 618 GLY A N 1
ATOM 4279 C CA . GLY A 1 618 ? -5.710 -15.616 67.359 1.00 73.56 618 GLY A CA 1
ATOM 4280 C C . GLY A 1 618 ? -6.315 -14.767 66.239 1.00 73.56 618 GLY A C 1
ATOM 4281 O O . GLY A 1 618 ? -6.756 -13.646 66.475 1.00 73.56 618 GLY A O 1
ATOM 4282 N N . SER A 1 619 ? -6.359 -15.278 65.005 1.00 80.75 619 SER A N 1
ATOM 4283 C CA . SER A 1 619 ? -7.024 -14.621 63.876 1.00 80.75 619 SER A CA 1
ATOM 4284 C C . SER A 1 619 ? -7.667 -15.627 62.920 1.00 80.75 619 SER A C 1
ATOM 4286 O O . SER A 1 619 ? -7.274 -16.794 62.877 1.00 80.75 619 SER A O 1
ATOM 4288 N N . TYR A 1 620 ? -8.670 -15.184 62.165 1.00 84.50 620 TYR A N 1
ATOM 4289 C CA . TYR A 1 620 ? -9.424 -16.004 61.217 1.00 84.50 620 TYR A CA 1
ATOM 4290 C C . TYR A 1 620 ? -9.748 -15.227 59.940 1.00 84.50 620 TYR A C 1
ATOM 4292 O O . TYR A 1 620 ? -9.734 -13.999 59.944 1.00 84.50 620 TYR A O 1
ATOM 4300 N N . ASP A 1 621 ? -10.063 -15.948 58.867 1.00 86.75 621 ASP A N 1
ATOM 4301 C CA . ASP A 1 621 ? -10.560 -15.380 57.610 1.00 86.75 621 ASP A CA 1
ATOM 4302 C C . ASP A 1 621 ? -11.736 -16.224 57.094 1.00 86.75 621 ASP A C 1
ATOM 4304 O O . ASP A 1 621 ? -11.627 -17.440 56.942 1.00 86.75 621 ASP A O 1
ATOM 4308 N N . ASP A 1 622 ? -12.881 -15.595 56.853 1.00 79.88 622 ASP A N 1
ATOM 4309 C CA . ASP A 1 622 ? -14.122 -16.234 56.397 1.00 79.88 622 ASP A CA 1
ATOM 4310 C C . ASP A 1 622 ? -14.308 -16.169 54.868 1.00 79.88 622 ASP A C 1
ATOM 4312 O O . ASP A 1 622 ? -15.413 -16.378 54.361 1.00 79.88 622 ASP A O 1
ATOM 4316 N N . GLY A 1 623 ? -13.220 -15.925 54.127 1.00 73.75 623 GLY A N 1
ATOM 4317 C CA . GLY A 1 623 ? -13.228 -15.670 52.685 1.00 73.75 623 GLY A CA 1
ATOM 4318 C C . GLY A 1 623 ? -13.320 -14.182 52.337 1.00 73.75 623 GLY A C 1
ATOM 4319 O O . GLY A 1 623 ? -13.723 -13.838 51.226 1.00 73.75 623 GLY A O 1
ATOM 4320 N N . THR A 1 624 ? -12.986 -13.303 53.286 1.00 76.81 624 THR A N 1
ATOM 4321 C CA . THR A 1 624 ? -12.930 -11.844 53.105 1.00 76.81 624 THR A CA 1
ATOM 4322 C C . THR A 1 624 ? -11.524 -11.338 52.768 1.00 76.81 624 THR A C 1
ATOM 4324 O O . THR A 1 624 ? -11.347 -10.137 52.569 1.00 76.81 624 THR A O 1
ATOM 4327 N N . GLU A 1 625 ? -10.545 -12.243 52.649 1.00 76.44 625 GLU A N 1
ATOM 4328 C CA . GLU A 1 625 ? -9.131 -11.973 52.340 1.00 76.44 625 GLU A CA 1
ATOM 4329 C C . GLU A 1 625 ? -8.431 -11.094 53.390 1.00 76.44 625 GLU A C 1
ATOM 4331 O O . GLU A 1 625 ? -7.412 -10.447 53.126 1.00 76.44 625 GLU A O 1
ATOM 4336 N N . VAL A 1 626 ? -8.960 -11.077 54.617 1.00 80.69 626 VAL A N 1
ATOM 4337 C CA . VAL A 1 626 ? -8.422 -10.297 55.735 1.00 80.69 626 VAL A CA 1
ATOM 4338 C C . VAL A 1 626 ? -8.431 -11.149 56.998 1.00 80.69 626 VAL A C 1
ATOM 4340 O O . VAL A 1 626 ? -9.486 -11.540 57.485 1.00 80.69 626 VAL A O 1
ATOM 4343 N N . CYS A 1 627 ? -7.252 -11.381 57.589 1.00 81.88 627 CYS A N 1
ATOM 4344 C CA . CYS A 1 627 ? -7.170 -12.048 58.887 1.00 81.88 627 CYS A CA 1
ATOM 4345 C C . CYS A 1 627 ? -7.685 -11.111 59.984 1.00 81.88 627 CYS A C 1
ATOM 4347 O O . CYS A 1 627 ? -6.967 -10.224 60.456 1.00 81.88 627 CYS A O 1
ATOM 4349 N N . ALA A 1 628 ? -8.930 -11.315 60.398 1.00 81.56 628 ALA A N 1
ATOM 4350 C CA . ALA A 1 628 ? -9.528 -10.620 61.521 1.00 81.56 628 ALA A CA 1
ATOM 4351 C C . ALA A 1 628 ? -9.061 -11.268 62.830 1.00 81.56 628 ALA A C 1
ATOM 4353 O O . ALA A 1 628 ? -9.160 -12.483 63.002 1.00 81.56 628 ALA A O 1
ATOM 4354 N N . GLY A 1 629 ? -8.541 -10.465 63.761 1.00 79.38 629 GLY A N 1
ATOM 4355 C CA . GLY A 1 629 ? -8.220 -10.938 65.109 1.00 79.38 629 GLY A CA 1
ATOM 4356 C C . GLY A 1 629 ? -9.481 -11.393 65.841 1.00 79.38 629 GLY A C 1
ATOM 4357 O O . GLY A 1 629 ? -10.553 -10.808 65.644 1.00 79.38 629 GLY A O 1
ATOM 4358 N N . CYS A 1 630 ? -9.374 -12.420 66.683 1.00 78.25 630 CYS A N 1
ATOM 4359 C CA . CYS A 1 630 ? -10.492 -12.778 67.539 1.00 78.25 630 CYS A CA 1
ATOM 4360 C C . CYS A 1 630 ? -10.752 -11.626 68.511 1.00 78.25 630 CYS A C 1
ATOM 4362 O O . CYS A 1 630 ? -9.852 -11.065 69.137 1.00 78.25 630 CYS A O 1
ATOM 4364 N N . ALA A 1 631 ? -12.010 -11.200 68.582 1.00 78.94 631 ALA A N 1
ATOM 4365 C CA . ALA A 1 631 ? -12.395 -10.225 69.583 1.00 78.94 631 ALA A CA 1
ATOM 4366 C C . ALA A 1 631 ? -12.243 -10.876 70.962 1.00 78.94 631 ALA A C 1
ATOM 4368 O O . ALA A 1 631 ? -12.576 -12.056 71.124 1.00 78.94 631 ALA A O 1
ATOM 4369 N N . ALA A 1 632 ? -11.787 -10.088 71.940 1.00 75.88 632 ALA A N 1
ATOM 4370 C CA . ALA A 1 632 ? -11.683 -10.522 73.326 1.00 75.88 632 ALA A CA 1
ATOM 4371 C C . ALA A 1 632 ? -12.961 -11.275 73.744 1.00 75.88 632 ALA A C 1
ATOM 4373 O O . ALA A 1 632 ? -14.079 -10.886 73.384 1.00 75.88 632 ALA A O 1
ATOM 4374 N N . GLY A 1 633 ? -12.784 -12.382 74.460 1.00 73.44 633 GLY A N 1
ATOM 4375 C CA . GLY A 1 633 ? -13.839 -13.316 74.853 1.00 73.44 633 GLY A CA 1
ATOM 4376 C C . GLY A 1 633 ? -14.014 -14.507 73.911 1.00 73.44 633 GLY A C 1
ATOM 4377 O O . GLY A 1 633 ? -14.699 -15.469 74.264 1.00 73.44 633 GLY A O 1
ATOM 4378 N N . SER A 1 634 ? -13.362 -14.501 72.754 1.00 80.44 634 SER A N 1
ATOM 4379 C CA . SER A 1 634 ? -13.280 -15.635 71.835 1.00 80.44 634 SER A CA 1
ATOM 4380 C C . SER A 1 634 ? -11.826 -15.924 71.499 1.00 80.44 634 SER A C 1
ATOM 4382 O O . SER A 1 634 ? -11.035 -14.998 71.405 1.00 80.44 634 SER A O 1
ATOM 4384 N N . VAL A 1 635 ? -11.480 -17.198 71.329 1.00 82.94 635 VAL A N 1
ATOM 4385 C CA . VAL A 1 635 ? -10.101 -17.622 71.065 1.00 82.94 635 VAL A CA 1
ATOM 4386 C C . VAL A 1 635 ? -10.036 -18.496 69.825 1.00 82.94 635 VAL A C 1
ATOM 4388 O O . VAL A 1 635 ? -10.977 -19.238 69.511 1.00 82.94 635 VAL A O 1
ATOM 4391 N N . GLN A 1 636 ? -8.900 -18.447 69.134 1.00 86.31 636 GLN A N 1
ATOM 4392 C CA . GLN A 1 636 ? -8.598 -19.380 68.052 1.00 86.31 636 GLN A CA 1
ATOM 4393 C C . GLN A 1 636 ? -7.163 -19.918 68.176 1.00 86.31 636 GLN A C 1
ATOM 4395 O O . GLN A 1 636 ? -6.229 -19.342 67.620 1.00 86.31 636 GLN A O 1
ATOM 4400 N N . PRO A 1 637 ? -6.952 -21.036 68.894 1.00 75.56 637 PRO A N 1
ATOM 4401 C CA . PRO A 1 637 ? -5.610 -21.527 69.206 1.00 75.56 637 PRO A CA 1
ATOM 4402 C C . PRO A 1 637 ? -4.879 -22.175 68.014 1.00 75.56 637 PRO A C 1
ATOM 4404 O O . PRO A 1 637 ? -3.693 -22.484 68.133 1.00 75.56 637 PRO A O 1
ATOM 4407 N N . ALA A 1 638 ? -5.552 -22.405 66.880 1.00 78.00 638 ALA A N 1
ATOM 4408 C CA . ALA A 1 638 ? -4.969 -23.012 65.682 1.00 78.00 638 ALA A CA 1
ATOM 4409 C C . ALA A 1 638 ? -4.913 -22.018 64.509 1.00 78.00 638 ALA A C 1
ATOM 4411 O O . ALA A 1 638 ? -5.871 -21.294 64.261 1.00 78.00 638 ALA A O 1
ATOM 4412 N N . ALA A 1 639 ? -3.809 -22.015 63.758 1.00 80.50 639 ALA A N 1
ATOM 4413 C CA . ALA A 1 639 ? -3.673 -21.214 62.540 1.00 80.50 639 ALA A CA 1
ATOM 4414 C C . ALA A 1 639 ? -4.520 -21.784 61.382 1.00 80.50 639 ALA A C 1
ATOM 4416 O O . ALA A 1 639 ? -4.738 -22.996 61.317 1.00 80.50 639 ALA A O 1
ATOM 4417 N N . GLY A 1 640 ? -4.946 -20.927 60.450 1.00 80.81 640 GLY A N 1
ATOM 4418 C CA . GLY A 1 640 ? -5.620 -21.330 59.210 1.00 80.81 640 GLY A CA 1
ATOM 4419 C C . GLY A 1 640 ? -7.133 -21.553 59.322 1.00 80.81 640 GLY A C 1
ATOM 4420 O O . GLY A 1 640 ? -7.675 -22.390 58.607 1.00 80.81 640 GLY A O 1
ATOM 4421 N N . GLN A 1 641 ? -7.802 -20.896 60.271 1.00 84.62 641 GLN A N 1
ATOM 4422 C CA . GLN A 1 641 ? -9.197 -21.181 60.622 1.00 84.62 641 GLN A CA 1
ATOM 4423 C C . GLN A 1 641 ? -10.163 -20.128 60.075 1.00 84.62 641 GLN A C 1
ATOM 4425 O O . GLN A 1 641 ? -9.791 -18.975 59.880 1.00 84.62 641 GLN A O 1
ATOM 4430 N N . THR A 1 642 ? -11.425 -20.522 59.879 1.00 85.38 642 THR A N 1
ATOM 4431 C CA . THR A 1 642 ? -12.448 -19.678 59.233 1.00 85.38 642 THR A CA 1
ATOM 4432 C C . THR A 1 642 ? -13.404 -18.981 60.204 1.00 85.38 642 THR A C 1
ATOM 4434 O O . THR A 1 642 ? -14.337 -18.312 59.773 1.00 85.38 642 THR A O 1
ATOM 4437 N N . SER A 1 643 ? -13.232 -19.164 61.518 1.00 82.50 643 SER A N 1
ATOM 4438 C CA . SER A 1 643 ? -14.063 -18.531 62.561 1.00 82.50 643 SER A CA 1
ATOM 4439 C C . SER A 1 643 ? -13.424 -18.650 63.952 1.00 82.50 643 SER A C 1
ATOM 4441 O O . SER A 1 643 ? -12.702 -19.619 64.197 1.00 82.50 643 SER A O 1
ATOM 4443 N N . CYS A 1 644 ? -13.726 -17.734 64.880 1.00 84.62 644 CYS A N 1
ATOM 4444 C CA . CYS A 1 644 ? -13.319 -17.820 66.296 1.00 84.62 644 CYS A CA 1
ATOM 4445 C C . CYS A 1 644 ? -14.344 -18.573 67.158 1.00 84.62 644 CYS A C 1
ATOM 4447 O O . CYS A 1 644 ? -15.550 -18.490 66.919 1.00 84.62 644 CYS A O 1
ATOM 4449 N N . ALA A 1 645 ? -13.875 -19.265 68.201 1.00 83.25 645 ALA A N 1
ATOM 4450 C CA . ALA A 1 645 ? -14.739 -19.957 69.156 1.00 83.25 645 ALA A CA 1
ATOM 4451 C C . ALA A 1 645 ? -14.883 -19.144 70.461 1.00 83.25 645 ALA A C 1
ATOM 4453 O O . ALA A 1 645 ? -13.873 -18.718 71.020 1.00 83.25 645 ALA A O 1
ATOM 4454 N N . PRO A 1 646 ? -16.101 -18.924 70.992 1.00 79.56 646 PRO A N 1
ATOM 4455 C CA . PRO A 1 646 ? -16.287 -18.198 72.250 1.00 79.56 646 PRO A CA 1
ATOM 4456 C C . PRO A 1 646 ? -15.775 -19.005 73.455 1.00 79.56 646 PRO A C 1
ATOM 4458 O O . PRO A 1 646 ? -16.019 -20.211 73.541 1.00 79.56 646 PRO A O 1
ATOM 4461 N N . CYS A 1 647 ? -15.131 -18.344 74.425 1.00 77.38 647 CYS A N 1
ATOM 4462 C CA . CYS A 1 647 ? -14.775 -18.967 75.705 1.00 77.38 647 CYS A CA 1
ATOM 4463 C C . CYS A 1 647 ? -16.040 -19.424 76.441 1.00 77.38 647 CYS A C 1
ATOM 4465 O O . CYS A 1 647 ? -17.025 -18.688 76.506 1.00 77.38 647 CYS A O 1
ATOM 4467 N N . SER A 1 648 ? -16.035 -20.633 77.000 1.00 77.81 648 SER A N 1
ATOM 4468 C CA . SER A 1 648 ? -17.170 -21.183 77.753 1.00 77.81 648 SER A CA 1
ATOM 4469 C C . SER A 1 648 ? -17.442 -20.409 79.053 1.00 77.81 648 SER A C 1
ATOM 4471 O O . SER A 1 648 ? -16.524 -19.843 79.646 1.00 77.81 648 SER A O 1
ATOM 4473 N N . ALA A 1 649 ? -18.695 -20.414 79.528 1.00 70.25 649 ALA A N 1
ATOM 4474 C CA . ALA A 1 649 ? -19.090 -19.772 80.789 1.00 70.25 649 ALA A CA 1
ATOM 4475 C C . ALA A 1 649 ? -18.188 -20.200 81.969 1.00 70.25 649 ALA A C 1
ATOM 4477 O O . ALA A 1 649 ? -17.800 -21.366 82.067 1.00 70.25 649 ALA A O 1
ATOM 4478 N N . GLY A 1 650 ? -17.840 -19.253 82.848 1.00 66.38 650 GLY A N 1
ATOM 4479 C CA . GLY A 1 650 ? -16.842 -19.437 83.915 1.00 66.38 650 GLY A CA 1
ATOM 4480 C C . GLY A 1 650 ? -15.388 -19.142 83.508 1.00 66.38 650 GLY A C 1
ATOM 4481 O O . GLY A 1 650 ? -14.499 -19.174 84.361 1.00 66.38 650 GLY A O 1
ATOM 4482 N N . SER A 1 651 ? -15.147 -18.813 82.235 1.00 73.38 651 SER A N 1
ATOM 4483 C CA . SER A 1 651 ? -13.852 -18.364 81.714 1.00 73.38 651 SER A CA 1
ATOM 4484 C C . SER A 1 651 ? -14.003 -17.123 80.834 1.00 73.38 651 SER A C 1
ATOM 4486 O O . SER A 1 651 ? -15.069 -16.884 80.267 1.00 73.38 651 SER A O 1
ATOM 4488 N N . TYR A 1 652 ? -12.950 -16.319 80.749 1.00 77.56 652 TYR A N 1
ATOM 4489 C CA . TYR A 1 652 ? -12.900 -15.080 79.980 1.00 77.56 652 TYR A CA 1
ATOM 4490 C C . TYR A 1 652 ? -11.592 -15.002 79.199 1.00 77.56 652 TYR A C 1
ATOM 4492 O O . TYR A 1 652 ? -10.615 -15.654 79.560 1.00 77.56 652 TYR A O 1
ATOM 4500 N N . ASP A 1 653 ? -11.570 -14.186 78.156 1.00 83.50 653 ASP A N 1
ATOM 4501 C CA . ASP A 1 653 ? -10.349 -13.850 77.430 1.00 83.50 653 ASP A CA 1
ATOM 4502 C C . ASP A 1 653 ? -10.276 -12.329 77.272 1.00 83.50 653 ASP A C 1
ATOM 4504 O O . ASP A 1 653 ? -11.111 -11.727 76.611 1.00 83.50 653 ASP A O 1
ATOM 4508 N N . ASP A 1 654 ? -9.301 -11.681 77.896 1.00 76.25 654 ASP A N 1
ATOM 4509 C CA . ASP A 1 654 ? -9.110 -10.225 77.865 1.00 76.25 654 ASP A CA 1
ATOM 4510 C C . ASP A 1 654 ? -8.335 -9.732 76.634 1.00 76.25 654 ASP A C 1
ATOM 4512 O O . ASP A 1 654 ? -7.766 -8.638 76.643 1.00 76.25 654 ASP A O 1
ATOM 4516 N N . GLY A 1 655 ? -8.349 -10.523 75.557 1.00 71.50 655 GLY A N 1
ATOM 4517 C CA . GLY A 1 655 ? -7.524 -10.320 74.371 1.00 71.50 655 GLY A CA 1
ATOM 4518 C C . GLY A 1 655 ? -6.134 -10.943 74.505 1.00 71.50 655 GLY A C 1
ATOM 4519 O O . GLY A 1 655 ? -5.205 -10.505 73.826 1.00 71.50 655 GLY A O 1
ATOM 4520 N N . THR A 1 656 ? -5.969 -11.929 75.396 1.00 74.25 656 THR A N 1
ATOM 4521 C CA . THR A 1 656 ? -4.730 -12.709 75.550 1.00 74.25 656 THR A CA 1
ATOM 4522 C C . THR A 1 656 ? -4.730 -14.002 74.725 1.00 74.25 656 THR A C 1
ATOM 4524 O O . THR A 1 656 ? -3.732 -14.724 74.743 1.00 74.25 656 THR A O 1
ATOM 4527 N N . GLU A 1 657 ? -5.800 -14.266 73.966 1.00 75.81 657 GLU A N 1
ATOM 4528 C CA . GLU A 1 657 ? -6.025 -15.463 73.139 1.00 75.81 657 GLU A CA 1
ATOM 4529 C C . GLU A 1 657 ? -6.036 -16.772 73.945 1.00 75.81 657 GLU A C 1
ATOM 4531 O O . GLU A 1 657 ? -5.788 -17.866 73.427 1.00 75.81 657 GLU A O 1
ATOM 4536 N N . VAL A 1 658 ? -6.334 -16.677 75.243 1.00 78.06 658 VAL A N 1
ATOM 4537 C CA . VAL A 1 658 ? -6.367 -17.812 76.170 1.00 78.06 658 VAL A CA 1
ATOM 4538 C C . VAL A 1 658 ? -7.542 -17.646 77.128 1.00 78.06 658 VAL A C 1
ATOM 4540 O O . VAL A 1 658 ? -7.588 -16.703 77.910 1.00 78.06 658 VAL A O 1
ATOM 4543 N N . CYS A 1 659 ? -8.469 -18.609 77.143 1.00 78.94 659 CYS A N 1
ATOM 4544 C CA . CYS A 1 659 ? -9.581 -18.588 78.096 1.00 78.94 659 CYS A CA 1
ATOM 4545 C C . CYS A 1 659 ? -9.077 -18.855 79.529 1.00 78.94 659 CYS A C 1
ATOM 4547 O O . CYS A 1 659 ? -8.787 -19.998 79.898 1.00 78.94 659 CYS A O 1
ATOM 4549 N N . ALA A 1 660 ? -8.991 -17.806 80.347 1.00 75.12 660 ALA A N 1
ATOM 4550 C CA . ALA A 1 660 ? -8.617 -17.857 81.756 1.00 75.12 660 ALA A CA 1
ATOM 4551 C C . ALA A 1 660 ? -9.856 -18.020 82.656 1.00 75.12 660 ALA A C 1
ATOM 4553 O O . ALA A 1 660 ? -10.913 -17.451 82.395 1.00 75.12 660 ALA A O 1
ATOM 4554 N N . GLY A 1 661 ? -9.752 -18.807 83.731 1.00 70.12 661 GLY A N 1
ATOM 4555 C CA . GLY A 1 661 ? -10.840 -18.969 84.707 1.00 70.12 661 GLY A CA 1
ATOM 4556 C C . GLY A 1 661 ? -10.985 -17.757 85.635 1.00 70.12 661 GLY A C 1
ATOM 4557 O O . GLY A 1 661 ? -9.986 -17.138 86.003 1.00 70.12 661 GLY A O 1
ATOM 4558 N N . CYS A 1 662 ? -12.213 -17.430 86.051 1.00 64.38 662 CYS A N 1
ATOM 4559 C CA . CYS A 1 662 ? -12.447 -16.346 87.013 1.00 64.38 662 CYS A CA 1
ATOM 4560 C C . CYS A 1 662 ? -11.925 -16.680 88.421 1.00 64.38 662 CYS A C 1
ATOM 4562 O O . CYS A 1 662 ? -12.125 -17.785 88.926 1.00 64.38 662 CYS A O 1
ATOM 4564 N N . ALA A 1 663 ? -11.281 -15.709 89.078 1.00 61.03 663 ALA A N 1
ATOM 4565 C CA . ALA A 1 663 ? -10.865 -15.814 90.477 1.00 61.03 663 ALA A CA 1
ATOM 4566 C C . ALA A 1 663 ? -12.045 -15.548 91.440 1.00 61.03 663 ALA A C 1
ATOM 4568 O O . ALA A 1 663 ? -12.998 -14.853 91.088 1.00 61.03 663 ALA A O 1
ATOM 4569 N N . ALA A 1 664 ? -11.975 -16.067 92.672 1.00 52.78 664 ALA A N 1
ATOM 4570 C CA . ALA A 1 664 ? -13.041 -15.927 93.673 1.00 52.78 664 ALA A CA 1
ATOM 4571 C C . ALA A 1 664 ? -13.418 -14.451 93.946 1.00 52.78 664 ALA A C 1
ATOM 4573 O O . ALA A 1 664 ? -12.538 -13.620 94.183 1.00 52.78 664 ALA A O 1
ATOM 4574 N N . GLY A 1 665 ? -14.724 -14.136 93.938 1.00 54.19 665 GLY A N 1
ATOM 4575 C CA . GLY A 1 665 ? -15.261 -12.771 94.092 1.00 54.19 665 GLY A CA 1
ATOM 4576 C C . GLY A 1 665 ? -15.523 -12.024 92.772 1.00 54.19 665 GLY A C 1
ATOM 4577 O O . GLY A 1 665 ? -15.801 -10.819 92.782 1.00 54.19 665 GLY A O 1
ATOM 4578 N N . SER A 1 666 ? -15.436 -12.727 91.641 1.00 60.31 666 SER A N 1
ATOM 4579 C CA . SER A 1 666 ? -15.712 -12.215 90.299 1.00 60.31 666 SER A CA 1
ATOM 4580 C C . SER A 1 666 ? -16.318 -13.319 89.427 1.00 60.31 666 SER A C 1
ATOM 4582 O O . SER A 1 666 ? -15.799 -14.430 89.415 1.00 60.31 666 SER A O 1
ATOM 4584 N N . VAL A 1 667 ? -17.401 -13.031 88.695 1.00 63.72 667 VAL A N 1
ATOM 4585 C CA . VAL A 1 667 ? -18.156 -14.044 87.923 1.00 63.72 667 VAL A CA 1
ATOM 4586 C C . VAL A 1 667 ? -18.229 -13.705 86.440 1.00 63.72 667 VAL A C 1
ATOM 4588 O O . VAL A 1 667 ? -18.209 -12.530 86.065 1.00 63.72 667 VAL A O 1
ATOM 4591 N N . GLN A 1 668 ? -18.390 -14.738 85.603 1.00 71.69 668 GLN A N 1
ATOM 4592 C CA . GLN A 1 668 ? -18.686 -14.567 84.181 1.00 71.69 668 GLN A CA 1
ATOM 4593 C C . GLN A 1 668 ? -19.716 -15.594 83.647 1.00 71.69 668 GLN A C 1
ATOM 4595 O O . GLN A 1 668 ? -19.335 -16.690 83.229 1.00 71.69 668 GLN A O 1
ATOM 4600 N N . PRO A 1 669 ? -21.026 -15.262 83.678 1.00 60.62 669 PRO A N 1
ATOM 4601 C CA . PRO A 1 669 ? -22.134 -16.162 83.318 1.00 60.62 669 PRO A CA 1
ATOM 4602 C C . PRO A 1 669 ? -22.220 -16.571 81.852 1.00 60.62 669 PRO A C 1
ATOM 4604 O O . PRO A 1 669 ? -22.783 -17.613 81.520 1.00 60.62 669 PRO A O 1
ATOM 4607 N N . ASN A 1 670 ? -21.756 -15.693 80.967 1.00 69.50 670 ASN A N 1
ATOM 4608 C CA . ASN A 1 670 ? -22.042 -15.779 79.546 1.00 69.50 670 ASN A CA 1
ATOM 4609 C C . ASN A 1 670 ? -20.792 -16.261 78.801 1.00 69.50 670 ASN A C 1
ATOM 4611 O O . ASN A 1 670 ? -19.700 -15.775 79.095 1.00 69.50 670 ASN A O 1
ATOM 4615 N N . PRO A 1 671 ? -20.925 -17.176 77.827 1.00 71.00 671 PRO A N 1
ATOM 4616 C CA . PRO A 1 671 ? -19.835 -17.485 76.913 1.00 71.00 671 PRO A CA 1
ATOM 4617 C C . PRO A 1 671 ? -19.409 -16.232 76.133 1.00 71.00 671 PRO A C 1
ATOM 4619 O O . PRO A 1 671 ? -20.250 -15.372 75.857 1.00 71.00 671 PRO A O 1
ATOM 4622 N N . GLY A 1 672 ? -18.140 -16.132 75.737 1.00 74.25 672 GLY A N 1
ATOM 4623 C CA . GLY A 1 672 ? -17.700 -15.064 74.829 1.00 74.25 672 GLY A CA 1
ATOM 4624 C C . GLY A 1 672 ? -17.236 -13.758 75.491 1.00 74.25 672 GLY A C 1
ATOM 4625 O O . GLY A 1 672 ? -17.389 -12.704 74.883 1.00 74.25 672 GLY A O 1
ATOM 4626 N N . GLN A 1 673 ? -16.778 -13.768 76.747 1.00 81.81 673 GLN A N 1
ATOM 4627 C CA . GLN A 1 673 ? -16.645 -12.545 77.557 1.00 81.81 673 GLN A CA 1
ATOM 4628 C C . GLN A 1 673 ? -15.202 -12.137 77.872 1.00 81.81 673 GLN A C 1
ATOM 4630 O O . GLN A 1 673 ? -14.325 -12.987 77.994 1.00 81.81 673 GLN A O 1
ATOM 4635 N N . THR A 1 674 ? -14.974 -10.830 78.056 1.00 77.06 674 THR A N 1
ATOM 4636 C CA . THR A 1 674 ? -13.626 -10.227 77.973 1.00 77.06 674 THR A CA 1
ATOM 4637 C C . THR A 1 674 ? -12.935 -9.941 79.302 1.00 77.06 674 THR A C 1
ATOM 4639 O O . THR A 1 674 ? -11.785 -9.529 79.353 1.00 77.06 674 THR A O 1
ATOM 4642 N N . SER A 1 675 ? -13.640 -10.092 80.414 1.00 70.31 675 SER A N 1
ATOM 4643 C CA . SER A 1 675 ? -13.104 -9.891 81.761 1.00 70.31 675 SER A CA 1
ATOM 4644 C C . SER A 1 675 ? -14.037 -10.552 82.766 1.00 70.31 675 SER A C 1
ATOM 4646 O O . SER A 1 675 ? -15.243 -10.646 82.523 1.00 70.31 675 SER A O 1
ATOM 4648 N N . CYS A 1 676 ? -13.514 -11.008 83.902 1.00 67.62 676 CYS A N 1
ATOM 4649 C CA . CYS A 1 676 ? -14.370 -11.338 85.039 1.00 67.62 676 CYS A CA 1
ATOM 4650 C C . CYS A 1 676 ? -14.713 -10.046 85.763 1.00 67.62 676 CYS A C 1
ATOM 4652 O O . CYS A 1 676 ? -13.829 -9.325 86.230 1.00 67.62 676 CYS A O 1
ATOM 4654 N N . ALA A 1 677 ? -16.002 -9.740 85.859 1.00 61.25 677 ALA A N 1
ATOM 4655 C CA . ALA A 1 677 ? -16.429 -8.579 86.612 1.00 61.25 677 ALA A CA 1
ATOM 4656 C C . ALA A 1 677 ? -16.258 -8.887 88.109 1.00 61.25 677 ALA A C 1
ATOM 4658 O O . ALA A 1 677 ? -16.859 -9.861 88.579 1.00 61.25 677 ALA A O 1
ATOM 4659 N N . PRO A 1 678 ? -15.488 -8.091 88.885 1.00 53.91 678 PRO A N 1
ATOM 4660 C CA . PRO A 1 678 ? -15.629 -8.124 90.332 1.00 53.91 678 PRO A CA 1
ATOM 4661 C C . PRO A 1 678 ? -17.072 -7.754 90.634 1.00 53.91 678 PRO A C 1
ATOM 4663 O O . PRO A 1 678 ? -17.609 -6.822 90.026 1.00 53.91 678 PRO A O 1
ATOM 4666 N N . CYS A 1 679 ? -17.721 -8.481 91.533 1.00 49.50 679 CYS A N 1
ATOM 4667 C CA . CYS A 1 679 ? -19.110 -8.168 91.832 1.00 49.50 679 CYS A CA 1
ATOM 4668 C C . CYS A 1 679 ? -19.164 -6.747 92.423 1.00 49.50 679 CYS A C 1
ATOM 4670 O O . CYS A 1 679 ? -18.618 -6.465 93.491 1.00 49.50 679 CYS A O 1
ATOM 4672 N N . ALA A 1 680 ? -19.695 -5.804 91.633 1.00 43.19 680 ALA A N 1
ATOM 4673 C CA . ALA A 1 680 ? -19.632 -4.377 91.924 1.00 43.19 680 ALA A CA 1
ATOM 4674 C C . ALA A 1 680 ? -20.425 -4.068 93.195 1.00 43.19 680 ALA A C 1
ATOM 4676 O O . ALA A 1 680 ? -21.423 -4.739 93.477 1.00 43.19 680 ALA A O 1
ATOM 4677 N N . ALA A 1 681 ? -19.998 -3.036 93.936 1.00 46.38 681 ALA A N 1
ATOM 4678 C CA . ALA A 1 681 ? -20.668 -2.579 95.152 1.00 46.38 681 ALA A CA 1
ATOM 4679 C C . ALA A 1 681 ? -22.172 -2.402 94.880 1.00 46.38 681 ALA A C 1
ATOM 4681 O O . ALA A 1 681 ? -22.578 -1.554 94.086 1.00 46.38 681 ALA A O 1
ATOM 4682 N N . GLY A 1 682 ? -22.972 -3.286 95.474 1.00 43.72 682 GLY A N 1
ATOM 4683 C CA . GLY A 1 682 ? -24.335 -3.562 95.019 1.00 43.72 682 GLY A CA 1
ATOM 4684 C C . GLY A 1 682 ? -24.690 -5.046 94.908 1.00 43.72 682 GLY A C 1
ATOM 4685 O O . GLY A 1 682 ? -25.874 -5.367 94.953 1.00 43.72 682 GLY A O 1
ATOM 4686 N N . THR A 1 683 ? -23.702 -5.931 94.725 1.00 51.09 683 THR A N 1
ATOM 4687 C CA . THR A 1 683 ? -23.866 -7.320 94.239 1.00 51.09 683 THR A CA 1
ATOM 4688 C C . THR A 1 683 ? -22.747 -8.234 94.800 1.00 51.09 683 THR A C 1
ATOM 4690 O O . THR A 1 683 ? -21.666 -7.720 95.078 1.00 51.09 683 THR A O 1
ATOM 4693 N N . TYR A 1 684 ? -22.962 -9.548 95.009 1.00 49.53 684 TYR A N 1
ATOM 4694 C CA . TYR A 1 684 ? -21.986 -10.462 95.666 1.00 49.53 684 TYR A CA 1
ATOM 4695 C C . TYR A 1 684 ? -21.983 -11.912 95.103 1.00 49.53 684 TYR A C 1
ATOM 4697 O O . TYR A 1 684 ? -23.007 -12.324 94.560 1.00 49.53 684 TYR A O 1
ATOM 4705 N N . ASP A 1 685 ? -20.862 -12.652 95.262 1.00 50.31 685 ASP A N 1
ATOM 4706 C CA . ASP A 1 685 ? -20.595 -14.068 94.866 1.00 50.31 685 ASP A CA 1
ATOM 4707 C C . ASP A 1 685 ? -19.652 -14.769 95.885 1.00 50.31 685 ASP A C 1
ATOM 4709 O O . ASP A 1 685 ? -18.750 -14.109 96.408 1.00 50.31 685 ASP A O 1
ATOM 4713 N N . ASP A 1 686 ? -19.875 -16.056 96.210 1.00 52.22 686 ASP A N 1
ATOM 4714 C CA . ASP A 1 686 ? -19.229 -16.805 97.314 1.00 52.22 686 ASP A CA 1
ATOM 4715 C C . ASP A 1 686 ? -18.378 -18.032 96.910 1.00 52.22 686 ASP A C 1
ATOM 4717 O O . ASP A 1 686 ? -17.733 -18.627 97.775 1.00 52.22 686 ASP A O 1
ATOM 4721 N N . GLY A 1 687 ? -18.247 -18.328 95.613 1.00 50.59 687 GLY A N 1
ATOM 4722 C CA . GLY A 1 687 ? -17.112 -19.092 95.080 1.00 50.59 687 GLY A CA 1
ATOM 4723 C C . GLY A 1 687 ? -17.120 -20.626 95.194 1.00 50.59 687 GLY A C 1
ATOM 4724 O O . GLY A 1 687 ? -16.045 -21.201 95.041 1.00 50.59 687 GLY A O 1
ATOM 4725 N N . ASP A 1 688 ? -18.259 -21.303 95.387 1.00 45.38 688 ASP A N 1
ATOM 4726 C CA . ASP A 1 688 ? -18.340 -22.778 95.320 1.00 45.38 688 ASP A CA 1
ATOM 4727 C C . ASP A 1 688 ? -19.265 -23.253 94.175 1.00 45.38 688 ASP A C 1
ATOM 4729 O O . ASP A 1 688 ? -20.469 -23.022 94.175 1.00 45.38 688 ASP A O 1
ATOM 4733 N N . GLU A 1 689 ? -18.642 -23.918 93.194 1.00 47.31 689 GLU A N 1
ATOM 4734 C CA . GLU A 1 689 ? -19.195 -24.719 92.086 1.00 47.31 689 GLU A CA 1
ATOM 4735 C C . GLU A 1 689 ? -20.229 -24.065 91.126 1.00 47.31 689 GLU A C 1
ATOM 4737 O O . GLU A 1 689 ? -21.424 -23.962 91.378 1.00 47.31 689 GLU A O 1
ATOM 4742 N N . VAL A 1 690 ? -19.735 -23.779 89.907 1.00 41.38 690 VAL A N 1
ATOM 4743 C CA . VAL A 1 690 ? -20.435 -23.309 88.687 1.00 41.38 690 VAL A CA 1
ATOM 4744 C C . VAL A 1 690 ? -20.854 -21.824 88.709 1.00 41.38 690 VAL A C 1
ATOM 4746 O O . VAL A 1 690 ? -21.989 -21.458 88.998 1.00 41.38 690 VAL A O 1
ATOM 4749 N N . CYS A 1 691 ? -19.917 -20.953 88.306 1.00 36.72 691 CYS A N 1
ATOM 4750 C CA . CYS A 1 691 ? -20.121 -19.516 88.073 1.00 36.72 691 CYS A CA 1
ATOM 4751 C C . CYS A 1 691 ? -21.228 -19.240 87.037 1.00 36.72 691 CYS A C 1
ATOM 4753 O O . CYS A 1 691 ? -21.013 -19.408 85.836 1.00 36.72 691 CYS A O 1
ATOM 4755 N N . GLY A 1 692 ? -22.387 -18.765 87.506 1.00 48.38 692 GLY A N 1
ATOM 4756 C CA . GLY A 1 692 ? -23.534 -18.437 86.655 1.00 48.38 692 GLY A CA 1
ATOM 4757 C C . GLY A 1 692 ? -24.213 -17.085 86.903 1.00 48.38 692 GLY A C 1
ATOM 4758 O O . GLY A 1 692 ? -24.876 -16.618 85.990 1.00 48.38 692 GLY A O 1
ATOM 4759 N N . THR A 1 693 ? -24.072 -16.402 88.052 1.00 49.00 693 THR A N 1
ATOM 4760 C CA . THR A 1 693 ? -24.747 -15.093 88.274 1.00 49.00 693 THR A CA 1
ATOM 4761 C C . THR A 1 693 ? -24.208 -14.285 89.467 1.00 49.00 693 THR A C 1
ATOM 4763 O O . THR A 1 693 ? -24.187 -14.810 90.575 1.00 49.00 693 THR A O 1
ATOM 4766 N N . CYS A 1 694 ? -23.942 -12.977 89.277 1.00 45.41 694 CYS A N 1
ATOM 4767 C CA . CYS A 1 694 ? -23.915 -11.950 90.341 1.00 45.41 694 CYS A CA 1
ATOM 4768 C C . CYS A 1 694 ? -25.167 -11.063 90.226 1.00 45.41 694 CYS A C 1
ATOM 4770 O O . CYS A 1 694 ? -25.519 -10.601 89.142 1.00 45.41 694 CYS A O 1
ATOM 4772 N N . THR A 1 695 ? -25.871 -10.843 91.339 1.00 50.50 695 THR A N 1
ATOM 4773 C CA . THR A 1 695 ? -27.238 -10.274 91.354 1.00 50.50 695 THR A CA 1
ATOM 4774 C C . THR A 1 695 ? -27.224 -8.732 91.419 1.00 50.50 695 THR A C 1
ATOM 4776 O O . THR A 1 695 ? -26.740 -8.206 92.413 1.00 50.50 695 THR A O 1
ATOM 4779 N N . THR A 1 696 ? -27.753 -8.017 90.401 1.00 44.88 696 THR A N 1
ATOM 4780 C CA . THR A 1 696 ? -27.604 -6.555 90.105 1.00 44.88 696 THR A CA 1
ATOM 4781 C C . THR A 1 696 ? -28.527 -5.556 90.833 1.00 44.88 696 THR A C 1
ATOM 4783 O O . THR A 1 696 ? -29.676 -5.876 91.127 1.00 44.88 696 THR A O 1
ATOM 4786 N N . CYS A 1 697 ? -28.100 -4.282 90.943 1.00 42.59 697 CYS A N 1
ATOM 4787 C CA . CYS A 1 697 ? -29.006 -3.113 91.034 1.00 42.59 697 CYS A CA 1
ATOM 4788 C C . CYS A 1 697 ? -29.152 -2.417 89.658 1.00 42.59 697 CYS A C 1
ATOM 4790 O O . CYS A 1 697 ? -28.153 -2.199 88.983 1.00 42.59 697 CYS A O 1
ATOM 4792 N N . ALA A 1 698 ? -30.380 -2.091 89.235 1.00 44.69 698 ALA A N 1
ATOM 4793 C CA . ALA A 1 698 ? -30.748 -1.763 87.844 1.00 44.69 698 ALA A CA 1
ATOM 4794 C C . ALA A 1 698 ? -30.497 -0.304 87.399 1.00 44.69 698 ALA A C 1
ATOM 4796 O O . ALA A 1 698 ? -30.666 0.618 88.183 1.00 44.69 698 ALA A O 1
ATOM 4797 N N . SER A 1 699 ? -30.180 -0.091 86.115 1.00 39.00 699 SER A N 1
ATOM 4798 C CA . SER A 1 699 ? -30.062 1.216 85.441 1.00 39.00 699 SER A CA 1
ATOM 4799 C C . SER A 1 699 ? -31.324 2.064 85.586 1.00 39.00 699 SER A C 1
ATOM 4801 O O . SER A 1 699 ? -32.442 1.557 85.534 1.00 39.00 699 SER A O 1
ATOM 4803 N N . GLY A 1 700 ? -31.139 3.366 85.779 1.00 47.31 700 GLY A N 1
ATOM 4804 C CA . GLY A 1 700 ? -32.018 4.079 86.680 1.00 47.31 700 GLY A CA 1
ATOM 4805 C C . GLY A 1 700 ? -31.623 3.797 88.138 1.00 47.31 700 GLY A C 1
ATOM 4806 O O . GLY A 1 700 ? -32.534 3.714 88.954 1.00 47.31 700 GLY A O 1
ATOM 4807 N N . SER A 1 701 ? -30.301 3.632 88.436 1.00 50.97 701 SER A N 1
ATOM 4808 C CA . SER A 1 701 ? -29.561 3.613 89.729 1.00 50.97 701 SER A CA 1
ATOM 4809 C C . SER A 1 701 ? -28.378 4.627 90.069 1.00 50.97 701 SER A C 1
ATOM 4811 O O . SER A 1 701 ? -27.524 4.785 89.204 1.00 50.97 701 SER A O 1
ATOM 4813 N N . TYR A 1 702 ? -28.273 5.332 91.240 1.00 52.03 702 TYR A N 1
ATOM 4814 C CA . TYR A 1 702 ? -27.178 6.223 91.748 1.00 52.03 702 TYR A CA 1
ATOM 4815 C C . TYR A 1 702 ? -26.767 5.869 93.208 1.00 52.03 702 TYR A C 1
ATOM 4817 O O . TYR A 1 702 ? -27.597 5.857 94.116 1.00 52.03 702 TYR A O 1
ATOM 4825 N N . GLN A 1 703 ? -25.466 5.625 93.460 1.00 47.41 703 GLN A N 1
ATOM 4826 C CA . GLN A 1 703 ? -24.781 5.667 94.778 1.00 47.41 703 GLN A CA 1
ATOM 4827 C C . GLN A 1 703 ? -23.305 6.036 94.593 1.00 47.41 703 GLN A C 1
ATOM 4829 O O . GLN A 1 703 ? -22.734 5.745 93.550 1.00 47.41 703 GLN A O 1
ATOM 4834 N N . GLY A 1 704 ? -22.674 6.638 95.607 1.00 48.41 704 GLY A N 1
ATOM 4835 C CA . GLY A 1 704 ? -21.365 7.286 95.472 1.00 48.41 704 GLY A CA 1
ATOM 4836 C C . GLY A 1 704 ? -20.143 6.697 96.200 1.00 48.41 704 GLY A C 1
ATOM 4837 O O . GLY A 1 704 ? -19.198 7.463 96.352 1.00 48.41 704 GLY A O 1
ATOM 4838 N N . VAL A 1 705 ? -20.093 5.438 96.686 1.00 47.12 705 VAL A N 1
ATOM 4839 C CA . VAL A 1 705 ? -18.872 4.879 97.354 1.00 47.12 705 VAL A CA 1
ATOM 4840 C C . VAL A 1 705 ? -18.727 3.338 97.203 1.00 47.12 705 VAL A C 1
ATOM 4842 O O . VAL A 1 705 ? -19.737 2.644 97.163 1.00 47.12 705 VAL A O 1
ATOM 4845 N N . ALA A 1 706 ? -17.486 2.809 97.147 1.00 38.88 706 ALA A N 1
ATOM 4846 C CA . ALA A 1 706 ? -17.094 1.404 96.865 1.00 38.88 706 ALA A CA 1
ATOM 4847 C C . ALA A 1 706 ? -16.925 0.457 98.097 1.00 38.88 706 ALA A C 1
ATOM 4849 O O . ALA A 1 706 ? -16.661 0.931 99.202 1.00 38.88 706 ALA A O 1
ATOM 4850 N N . CYS A 1 707 ? -16.992 -0.879 97.892 1.00 33.47 707 CYS A N 1
ATOM 4851 C CA . CYS A 1 707 ? -16.826 -1.957 98.904 1.00 33.47 707 CYS A CA 1
ATOM 4852 C C . CYS A 1 707 ? -15.623 -2.905 98.629 1.00 33.47 707 CYS A C 1
ATOM 4854 O O . CYS A 1 707 ? -15.255 -3.120 97.479 1.00 33.47 707 CYS A O 1
ATOM 4856 N N . THR A 1 708 ? -15.046 -3.487 99.697 1.00 46.91 708 THR A N 1
ATOM 4857 C CA . THR A 1 708 ? -13.911 -4.451 99.762 1.00 46.91 708 THR A CA 1
ATOM 4858 C C . THR A 1 708 ? -14.349 -5.820 100.362 1.00 46.91 708 THR A C 1
ATOM 4860 O O . THR A 1 708 ? -15.458 -5.898 100.895 1.00 46.91 708 THR A O 1
ATOM 4863 N N . PRO A 1 709 ? -13.531 -6.905 100.316 1.00 42.41 709 PRO A N 1
ATOM 4864 C CA . PRO A 1 709 ? -13.978 -8.319 100.285 1.00 42.41 709 PRO A CA 1
ATOM 4865 C C . PRO A 1 709 ? -14.693 -8.965 101.502 1.00 42.41 709 PRO A C 1
ATOM 4867 O O . PRO A 1 709 ? -14.546 -10.169 101.678 1.00 42.41 709 PRO A O 1
ATOM 4870 N N . THR A 1 710 ? -15.442 -8.266 102.373 1.00 37.84 710 THR A N 1
ATOM 4871 C CA . THR A 1 710 ? -16.072 -8.938 103.547 1.00 37.84 710 THR A CA 1
ATOM 4872 C C . THR A 1 710 ? -17.516 -8.569 103.958 1.00 37.84 710 THR A C 1
ATOM 4874 O O . THR A 1 710 ? -17.997 -9.209 104.885 1.00 37.84 710 THR A O 1
ATOM 4877 N N . THR A 1 711 ? -18.280 -7.654 103.319 1.00 40.41 711 THR A N 1
ATOM 4878 C CA . THR A 1 711 ? -19.739 -7.433 103.626 1.00 40.41 711 THR A CA 1
ATOM 4879 C C . THR A 1 711 ? -20.548 -6.725 102.487 1.00 40.41 711 THR A C 1
ATOM 4881 O O . THR A 1 711 ? -19.953 -6.047 101.661 1.00 40.41 711 THR A O 1
ATOM 4884 N N . ASN A 1 712 ? -21.896 -6.864 102.441 1.00 39.59 712 ASN A N 1
ATOM 4885 C CA . ASN A 1 712 ? -22.840 -6.710 101.280 1.00 39.59 712 ASN A CA 1
ATOM 4886 C C . ASN A 1 712 ? -23.845 -5.485 101.339 1.00 39.59 712 ASN A C 1
ATOM 4888 O O . ASN A 1 712 ? -24.271 -5.211 102.464 1.00 39.59 712 ASN A O 1
ATOM 4892 N N . ARG A 1 713 ? -24.266 -4.785 100.220 1.00 48.66 713 ARG A N 1
ATOM 4893 C CA . ARG A 1 713 ? -25.408 -3.755 100.074 1.00 48.66 713 ARG A CA 1
ATOM 4894 C C . ARG A 1 713 ? -25.617 -3.030 98.662 1.00 48.66 713 ARG A C 1
ATOM 4896 O O . ARG A 1 713 ? -24.643 -3.014 97.931 1.00 48.66 713 ARG A O 1
ATOM 4903 N N . THR A 1 714 ? -26.801 -2.384 98.338 1.00 46.69 714 THR A N 1
ATOM 4904 C CA . THR A 1 714 ? -27.499 -1.967 97.008 1.00 46.69 714 THR A CA 1
ATOM 4905 C C . THR A 1 714 ? -27.984 -0.451 96.724 1.00 46.69 714 THR A C 1
ATOM 4907 O O . THR A 1 714 ? -28.174 0.220 97.736 1.00 46.69 714 THR A O 1
ATOM 4910 N N . CYS A 1 715 ? -28.342 0.077 95.470 1.00 43.75 715 CYS A N 1
ATOM 4911 C CA . CYS A 1 715 ? -28.865 1.510 95.141 1.00 43.75 715 CYS A CA 1
ATOM 4912 C C . CYS A 1 715 ? -29.717 1.939 93.808 1.00 43.75 715 CYS A C 1
ATOM 4914 O O . CYS A 1 715 ? -29.845 1.032 92.985 1.00 43.75 715 CYS A O 1
ATOM 4916 N N . PRO A 1 716 ? -30.273 3.233 93.557 1.00 51.62 716 PRO A N 1
ATOM 4917 C CA . PRO A 1 716 ? -31.283 3.819 92.502 1.00 51.62 716 PRO A CA 1
ATOM 4918 C C . PRO A 1 716 ? -31.104 5.280 91.709 1.00 51.62 716 PRO A C 1
ATOM 4920 O O . PRO A 1 716 ? -30.537 6.162 92.324 1.00 51.62 716 PRO A O 1
ATOM 4923 N N . SER A 1 717 ? -31.507 5.580 90.395 1.00 42.34 717 SER A N 1
ATOM 4924 C CA . SER A 1 717 ? -31.218 6.662 89.282 1.00 42.34 717 SER A CA 1
ATOM 4925 C C . SER A 1 717 ? -32.245 6.940 88.089 1.00 42.34 717 SER A C 1
ATOM 4927 O O . SER A 1 717 ? -33.422 6.628 88.211 1.00 42.34 717 SER A O 1
ATOM 4929 N N . CYS A 1 718 ? -31.802 7.581 86.957 1.00 50.97 718 CYS A N 1
ATOM 4930 C CA . CYS A 1 718 ? -32.377 8.685 86.122 1.00 50.97 718 CYS A CA 1
ATOM 4931 C C . CYS A 1 718 ? -32.901 8.359 84.684 1.00 50.97 718 CYS A C 1
ATOM 4933 O O . CYS A 1 718 ? -32.607 7.302 84.134 1.00 50.97 718 CYS A O 1
ATOM 4935 N N . THR A 1 719 ? -33.617 9.308 84.036 1.00 55.53 719 THR A N 1
ATOM 4936 C CA . THR A 1 719 ? -34.326 9.132 82.735 1.00 55.53 719 THR A CA 1
ATOM 4937 C C . THR A 1 719 ? -33.573 9.655 81.469 1.00 55.53 719 THR A C 1
ATOM 4939 O O . THR A 1 719 ? -33.084 10.788 81.484 1.00 55.53 719 THR A O 1
ATOM 4942 N N . PRO A 1 720 ? -33.466 8.873 80.362 1.00 50.31 720 PRO A N 1
ATOM 4943 C CA . PRO A 1 720 ? -32.663 9.199 79.157 1.00 50.31 720 PRO A CA 1
ATOM 4944 C C . PRO A 1 720 ? -33.400 9.950 78.014 1.00 50.31 720 PRO A C 1
ATOM 4946 O O . PRO A 1 720 ? -34.616 9.839 77.882 1.00 50.31 720 PRO A O 1
ATOM 4949 N N . VAL A 1 721 ? -32.642 10.656 77.146 1.00 53.62 721 VAL A N 1
ATOM 4950 C CA . VAL A 1 721 ? -33.092 11.336 75.895 1.00 53.62 721 VAL A CA 1
ATOM 4951 C C . VAL A 1 721 ? -32.340 10.756 74.681 1.00 53.62 721 VAL A C 1
ATOM 4953 O O . VAL A 1 721 ? -31.121 10.607 74.740 1.00 53.62 721 VAL A O 1
ATOM 4956 N N . SER A 1 722 ? -33.037 10.405 73.594 1.00 57.22 722 SER A N 1
ATOM 4957 C CA . SER A 1 722 ? -32.487 9.684 72.425 1.00 57.22 722 SER A CA 1
ATOM 4958 C C . SER A 1 722 ? -31.980 10.592 71.284 1.00 57.22 722 SER A C 1
ATOM 4960 O O . SER A 1 722 ? -32.489 11.696 71.113 1.00 57.22 722 SER A O 1
ATOM 4962 N N . LEU A 1 723 ? -31.035 10.076 70.471 1.00 56.03 723 LEU A N 1
ATOM 4963 C CA . LEU A 1 723 ? -30.404 10.683 69.264 1.00 56.03 723 LEU A CA 1
ATOM 4964 C C . LEU A 1 723 ? -29.385 11.811 69.509 1.00 56.03 723 LEU A C 1
ATOM 4966 O O . LEU A 1 723 ? -28.996 12.555 68.612 1.00 56.03 723 LEU A O 1
ATOM 4970 N N . CYS A 1 724 ? -28.913 11.895 70.742 1.00 55.16 724 CYS A N 1
ATOM 4971 C CA . CYS A 1 724 ? -27.831 12.766 71.159 1.00 55.16 724 CYS A CA 1
ATOM 4972 C C . CYS A 1 724 ? -26.485 12.204 70.678 1.00 55.16 724 CYS A C 1
ATOM 4974 O O . CYS A 1 724 ? -26.185 11.046 70.967 1.00 55.16 724 CYS A O 1
ATOM 4976 N N . ALA A 1 725 ? -25.637 13.008 70.029 1.00 54.41 725 ALA A N 1
ATOM 4977 C CA . ALA A 1 725 ? -24.293 12.556 69.636 1.00 54.41 725 ALA A CA 1
ATOM 4978 C C . ALA A 1 725 ? -23.388 12.214 70.847 1.00 54.41 725 ALA A C 1
ATOM 4980 O O . ALA A 1 725 ? -22.309 11.651 70.680 1.00 54.41 725 ALA A O 1
ATOM 4981 N N . VAL A 1 726 ? -23.824 12.552 72.070 1.00 52.00 726 VAL A N 1
ATOM 4982 C CA . VAL A 1 726 ? -23.136 12.329 73.352 1.00 52.00 726 VAL A CA 1
ATOM 4983 C C . VAL A 1 726 ? -24.140 12.002 74.472 1.00 52.00 726 VAL A C 1
ATOM 4985 O O . VAL A 1 726 ? -25.297 12.401 74.400 1.00 52.00 726 VAL A O 1
ATOM 4988 N N . THR A 1 727 ? -23.728 11.288 75.528 1.00 52.09 727 THR A N 1
ATOM 4989 C CA . THR A 1 727 ? -24.611 10.867 76.642 1.00 52.09 727 THR A CA 1
ATOM 4990 C C . THR A 1 727 ? -25.333 12.046 77.324 1.00 52.09 727 THR A C 1
ATOM 4992 O O . THR A 1 727 ? -24.658 13.017 77.681 1.00 52.09 727 THR A O 1
ATOM 4995 N N . PRO A 1 728 ? -26.658 11.965 77.590 1.00 51.59 728 PRO A N 1
ATOM 4996 C CA . PRO A 1 728 ? -27.395 13.047 78.235 1.00 51.59 728 PRO A CA 1
ATOM 4997 C C . PRO A 1 728 ? -26.950 13.219 79.687 1.00 51.59 728 PRO A C 1
ATOM 4999 O O . PRO A 1 728 ? -26.926 12.265 80.466 1.00 51.59 728 PRO A O 1
ATOM 5002 N N . THR A 1 729 ? -26.613 14.446 80.066 1.00 52.66 729 THR A N 1
ATOM 5003 C CA . THR A 1 729 ? -26.188 14.776 81.426 1.00 52.66 729 THR A CA 1
ATOM 5004 C C . THR A 1 729 ? -27.392 15.103 82.305 1.00 52.66 729 THR A C 1
ATOM 5006 O O . THR A 1 729 ? -28.191 15.982 81.991 1.00 52.66 729 THR A O 1
ATOM 5009 N N . CYS A 1 730 ? -27.513 14.403 83.437 1.00 49.66 730 CYS A N 1
ATOM 5010 C CA . CYS A 1 730 ? -28.547 14.660 84.436 1.00 49.66 730 CYS A CA 1
ATOM 5011 C C . CYS A 1 730 ? -27.986 14.539 85.858 1.00 49.66 730 CYS A C 1
ATOM 5013 O O . CYS A 1 730 ? -27.403 13.527 86.244 1.00 49.66 730 CYS A O 1
ATOM 5015 N N . THR A 1 731 ? -28.167 15.592 86.650 1.00 50.03 731 THR A N 1
ATOM 5016 C CA . THR A 1 731 ? -27.735 15.670 88.058 1.00 50.03 731 THR A CA 1
ATOM 5017 C C . THR A 1 731 ? -28.858 15.312 89.034 1.00 50.03 731 THR A C 1
ATOM 5019 O O . THR A 1 731 ? -28.636 15.207 90.237 1.00 50.03 731 THR A O 1
ATOM 5022 N N . THR A 1 732 ? -30.066 15.109 88.507 1.00 51.53 732 THR A N 1
ATOM 5023 C CA . THR A 1 732 ? -31.271 14.623 89.189 1.00 51.53 732 THR A CA 1
ATOM 5024 C C . THR A 1 732 ? -32.084 13.787 88.190 1.00 51.53 732 THR A C 1
ATOM 5026 O O . THR A 1 732 ? -31.784 13.793 87.000 1.00 51.53 732 THR A O 1
ATOM 5029 N N . ALA A 1 733 ? -33.111 13.063 88.632 1.00 50.44 733 ALA A N 1
ATOM 5030 C CA . ALA A 1 733 ? -33.797 12.072 87.796 1.00 50.44 733 ALA A CA 1
ATOM 5031 C C . ALA A 1 733 ? -34.587 12.606 86.569 1.00 50.44 733 ALA A C 1
ATOM 5033 O O . ALA A 1 733 ? -35.105 11.776 85.821 1.00 50.44 733 ALA A O 1
ATOM 5034 N N . SER A 1 734 ? -34.698 13.925 86.335 1.00 50.75 734 SER A N 1
ATOM 5035 C CA . SER A 1 734 ? -35.702 14.509 85.415 1.00 50.75 734 SER A CA 1
ATOM 5036 C C . SER A 1 734 ? -35.269 15.710 84.541 1.00 50.75 734 SER A C 1
ATOM 5038 O O . SER A 1 734 ? -36.140 16.380 83.991 1.00 50.75 734 SER A O 1
ATOM 5040 N N . ASN A 1 735 ? -33.973 16.018 84.374 1.00 52.88 735 ASN A N 1
ATOM 5041 C CA . ASN A 1 735 ? -33.517 17.229 83.650 1.00 52.88 735 ASN A CA 1
ATOM 5042 C C . ASN A 1 735 ? -32.517 17.008 82.493 1.00 52.88 735 ASN A C 1
ATOM 5044 O O . ASN A 1 735 ? -31.661 17.854 82.243 1.00 52.88 735 ASN A O 1
ATOM 5048 N N . SER A 1 736 ? -32.631 15.896 81.780 1.00 58.28 736 SER A N 1
ATOM 5049 C CA . SER A 1 736 ? -31.706 15.477 80.717 1.00 58.28 736 SER A CA 1
ATOM 5050 C C . SER A 1 736 ? -31.895 16.275 79.401 1.00 58.28 736 SER A C 1
ATOM 5052 O O . SER A 1 736 ? -33.023 16.366 78.922 1.00 58.28 736 SER A O 1
ATOM 5054 N N . TYR A 1 737 ? -30.830 16.828 78.784 1.00 58.84 737 TYR A N 1
ATOM 5055 C CA . TYR A 1 737 ? -30.871 17.546 77.480 1.00 58.84 737 TYR A CA 1
ATOM 5056 C C . TYR A 1 737 ? -29.621 17.309 76.596 1.00 58.84 737 TYR A C 1
ATOM 5058 O O . TYR A 1 737 ? -28.613 16.791 77.075 1.00 58.84 737 TYR A O 1
ATOM 5066 N N . CYS A 1 738 ? -29.693 17.693 75.308 1.00 58.88 738 CYS A N 1
ATOM 5067 C CA . CYS A 1 738 ? -28.702 17.399 74.255 1.00 58.88 738 CYS A CA 1
ATOM 5068 C C . CYS A 1 738 ? -28.060 18.647 73.631 1.00 58.88 738 CYS A C 1
ATOM 5070 O O . CYS A 1 738 ? -28.777 19.526 73.155 1.00 58.88 738 CYS A O 1
ATOM 5072 N N . SER A 1 739 ? -26.723 18.712 73.577 1.00 62.62 739 SER A N 1
ATOM 5073 C CA . SER A 1 739 ? -25.973 19.876 73.064 1.00 62.62 739 SER A CA 1
ATOM 5074 C C . SER A 1 739 ? -25.655 19.847 71.562 1.00 62.62 739 SER A C 1
ATOM 5076 O O . SER A 1 739 ? -25.320 20.889 71.005 1.00 62.62 739 SER A O 1
ATOM 5078 N N . SER A 1 740 ? -25.741 18.690 70.900 1.00 63.22 740 SER A N 1
ATOM 5079 C CA . SER A 1 740 ? -25.548 18.542 69.449 1.00 63.22 740 SER A CA 1
ATOM 5080 C C . SER A 1 740 ? -26.142 17.221 68.938 1.00 63.22 740 SER A C 1
ATOM 5082 O O . SER A 1 740 ? -26.175 16.226 69.668 1.00 63.22 740 SER A O 1
ATOM 5084 N N . CYS A 1 741 ? -26.613 17.212 67.686 1.00 67.19 741 CYS A N 1
ATOM 5085 C CA . CYS A 1 741 ? -27.120 16.015 67.005 1.00 67.19 741 CYS A CA 1
ATOM 5086 C C . CYS A 1 741 ? -26.052 15.377 66.115 1.00 67.19 741 CYS A C 1
ATOM 5088 O O . CYS A 1 741 ? -25.147 16.059 65.634 1.00 67.19 741 CYS A O 1
ATOM 5090 N N . THR A 1 742 ? -26.174 14.070 65.894 1.00 64.75 742 THR A N 1
ATOM 5091 C CA . THR A 1 742 ? -25.352 13.311 64.942 1.00 64.75 742 THR A CA 1
ATOM 5092 C C . THR A 1 742 ? -25.676 13.747 63.504 1.00 64.75 742 THR A C 1
ATOM 5094 O O . THR A 1 742 ? -26.808 14.141 63.226 1.00 64.75 742 THR A O 1
ATOM 5097 N N . SER A 1 743 ? -24.694 13.701 62.594 1.00 65.19 743 SER A N 1
ATOM 5098 C CA . SER A 1 743 ? -24.886 14.026 61.166 1.00 65.19 743 SER A CA 1
ATOM 5099 C C . SER A 1 743 ? -26.083 13.256 60.584 1.00 65.19 743 SER A C 1
ATOM 5101 O O . SER A 1 743 ? -26.212 12.068 60.867 1.00 65.19 743 SER A O 1
ATOM 5103 N N . GLY A 1 744 ? -26.954 13.935 59.828 1.00 65.00 744 GLY A N 1
ATOM 5104 C CA . GLY A 1 744 ? -28.249 13.405 59.359 1.00 65.00 744 GLY A CA 1
ATOM 5105 C C . GLY A 1 744 ? -29.464 13.789 60.225 1.00 65.00 744 GLY A C 1
ATOM 5106 O O . GLY A 1 744 ? -30.590 13.433 59.910 1.00 65.00 744 GLY A O 1
ATOM 5107 N N . TYR A 1 745 ? -29.270 14.539 61.322 1.00 70.69 745 TYR A N 1
ATOM 5108 C CA . TYR A 1 745 ? -30.349 14.992 62.215 1.00 70.69 745 TYR A CA 1
ATOM 5109 C C . TYR A 1 745 ? -30.196 16.477 62.576 1.00 70.69 745 TYR A C 1
ATOM 5111 O O . TYR A 1 745 ? -29.083 16.959 62.799 1.00 70.69 745 TYR A O 1
ATOM 5119 N N . SER A 1 746 ? -31.304 17.216 62.697 1.00 66.81 746 SER A N 1
ATOM 5120 C CA . SER A 1 746 ? -31.299 18.651 63.031 1.00 66.81 746 SER A CA 1
ATOM 5121 C C . SER A 1 746 ? -32.072 18.959 64.319 1.00 66.81 746 SER A C 1
ATOM 5123 O O . SER A 1 746 ? -33.032 18.272 64.671 1.00 66.81 746 SER A O 1
ATOM 5125 N N . GLN A 1 747 ? -31.639 19.995 65.054 1.00 63.72 747 GLN A N 1
ATOM 5126 C CA . GLN A 1 747 ? -32.408 20.563 66.168 1.00 63.72 747 GLN A CA 1
ATOM 5127 C C . GLN A 1 747 ? -33.222 21.749 65.662 1.00 63.72 747 GLN A C 1
ATOM 5129 O O . GLN A 1 747 ? -32.658 22.768 65.270 1.00 63.72 747 GLN A O 1
ATOM 5134 N N . LEU A 1 748 ? -34.548 21.665 65.755 1.00 56.25 748 LEU A N 1
ATOM 5135 C CA . LEU A 1 748 ? -35.423 22.797 65.442 1.00 56.25 748 LEU A CA 1
ATOM 5136 C C . LEU A 1 748 ? -35.329 23.931 66.489 1.00 56.25 748 LEU A C 1
ATOM 5138 O O . LEU A 1 748 ? -35.721 25.061 66.199 1.00 56.25 748 LEU A O 1
ATOM 5142 N N . THR A 1 749 ? -34.821 23.679 67.709 1.00 56.44 749 THR A N 1
ATOM 5143 C CA . THR A 1 749 ? -34.566 24.707 68.747 1.00 56.44 749 THR A CA 1
ATOM 5144 C C . THR A 1 749 ? -33.548 24.218 69.793 1.00 56.44 749 THR A C 1
ATOM 5146 O O . THR A 1 749 ? -33.551 23.042 70.156 1.00 56.44 749 THR A O 1
ATOM 5149 N N . LEU A 1 750 ? -32.690 25.116 70.301 1.00 51.06 750 LEU A N 1
ATOM 5150 C CA . LEU A 1 750 ? -31.614 24.802 71.256 1.00 51.06 750 LEU A CA 1
ATOM 5151 C C . LEU A 1 750 ? -32.170 24.154 72.544 1.00 51.06 750 LEU A C 1
ATOM 5153 O O . LEU A 1 750 ? -32.868 24.812 73.315 1.00 51.06 750 LEU A O 1
ATOM 5157 N N . GLY A 1 751 ? -31.852 22.871 72.764 1.00 58.38 751 GLY A N 1
ATOM 5158 C CA . GLY A 1 751 ? -32.305 22.072 73.916 1.00 58.38 751 GLY A CA 1
ATOM 5159 C C . GLY A 1 751 ? -33.424 21.052 73.638 1.00 58.38 751 GLY A C 1
ATOM 5160 O O . GLY A 1 751 ? -33.863 20.390 74.578 1.00 58.38 751 GLY A O 1
ATOM 5161 N N . ALA A 1 752 ? -33.878 20.896 72.388 1.00 58.53 752 ALA A N 1
ATOM 5162 C CA . ALA A 1 752 ? -34.866 19.885 71.984 1.00 58.53 752 ALA A CA 1
ATOM 5163 C C . ALA A 1 752 ? -34.228 18.600 71.402 1.00 58.53 752 ALA A C 1
ATOM 5165 O O . ALA A 1 752 ? -33.050 18.582 71.039 1.00 58.53 752 ALA A O 1
ATOM 5166 N N . ALA A 1 753 ? -35.014 17.517 71.326 1.00 59.31 753 ALA A N 1
ATOM 5167 C CA . ALA A 1 753 ? -34.596 16.231 70.757 1.00 59.31 753 ALA A CA 1
ATOM 5168 C C . ALA A 1 753 ? -34.341 16.324 69.240 1.00 59.31 753 ALA A C 1
ATOM 5170 O O . ALA A 1 753 ? -35.022 17.065 68.534 1.00 59.31 753 ALA A O 1
ATOM 5171 N N . CYS A 1 754 ? -33.355 15.567 68.759 1.00 65.00 754 CYS A N 1
ATOM 5172 C CA . CYS A 1 754 ? -32.919 15.546 67.364 1.00 65.00 754 CYS A CA 1
ATOM 5173 C C . CYS A 1 754 ? -33.937 14.826 66.473 1.00 65.00 754 CYS A C 1
ATOM 5175 O O . CYS A 1 754 ? -34.346 13.712 66.799 1.00 65.00 754 CYS A O 1
ATOM 5177 N N . THR A 1 755 ? -34.318 15.433 65.349 1.00 69.75 755 THR A N 1
ATOM 5178 C CA . THR A 1 755 ? -35.186 14.806 64.340 1.00 69.75 755 THR A CA 1
ATOM 5179 C C . THR A 1 755 ? -34.414 14.565 63.055 1.00 69.75 755 THR A C 1
ATOM 5181 O O . THR A 1 755 ? -33.538 15.360 62.707 1.00 69.75 755 THR A O 1
ATOM 5184 N N . ASP A 1 756 ? -34.730 13.456 62.392 1.00 77.50 756 ASP A N 1
ATOM 5185 C CA . ASP A 1 756 ? -34.158 13.059 61.105 1.00 77.50 756 ASP A CA 1
ATOM 5186 C C . ASP A 1 756 ? -34.308 14.191 60.085 1.00 77.50 756 ASP A C 1
ATOM 5188 O O . ASP A 1 756 ? -35.351 14.854 60.039 1.00 77.50 756 ASP A O 1
ATOM 5192 N N . VAL A 1 757 ? -33.246 14.466 59.333 1.00 79.50 757 VAL A N 1
ATOM 5193 C CA . VAL A 1 757 ? -33.297 15.405 58.215 1.00 79.50 757 VAL A CA 1
ATOM 5194 C C . VAL A 1 757 ? -33.599 14.585 56.981 1.00 79.50 757 VAL A C 1
ATOM 5196 O O . VAL A 1 757 ? -32.751 13.823 56.549 1.00 79.50 757 VAL A O 1
ATOM 5199 N N . ASP A 1 758 ? -34.772 14.778 56.386 1.00 79.00 758 ASP A N 1
ATOM 5200 C CA . ASP A 1 758 ? -35.034 14.196 55.076 1.00 79.00 758 ASP A CA 1
ATOM 5201 C C . ASP A 1 758 ? -34.208 14.946 54.025 1.00 79.00 758 ASP A C 1
ATOM 5203 O O . ASP A 1 758 ? -34.602 16.000 53.511 1.00 79.00 758 ASP A O 1
ATOM 5207 N N . GLU A 1 759 ? -33.010 14.439 53.725 1.00 81.94 759 GLU A N 1
ATOM 5208 C CA . GLU A 1 759 ? -32.155 15.084 52.737 1.00 81.94 759 GLU A CA 1
ATOM 5209 C C . GLU A 1 759 ? -32.740 14.989 51.325 1.00 81.94 759 GLU A C 1
ATOM 5211 O O . GLU A 1 759 ? -32.357 15.792 50.475 1.00 81.94 759 GLU A O 1
ATOM 5216 N N . CYS A 1 760 ? -33.683 14.075 51.058 1.00 83.75 760 CYS A N 1
ATOM 5217 C CA . CYS A 1 760 ? -34.335 13.955 49.755 1.00 83.75 760 CYS A CA 1
ATOM 5218 C C . CYS A 1 760 ? -35.253 15.148 49.445 1.00 83.75 760 CYS A C 1
ATOM 5220 O O . CYS A 1 760 ? -35.453 15.465 48.271 1.00 83.75 760 CYS A O 1
ATOM 5222 N N . GLU A 1 761 ? -35.745 15.869 50.459 1.00 81.81 761 GLU A N 1
ATOM 5223 C CA . GLU A 1 761 ? -36.537 17.094 50.265 1.00 81.81 761 GLU A CA 1
ATOM 5224 C C . GLU A 1 761 ? -35.688 18.304 49.827 1.00 81.81 761 GLU A C 1
ATOM 5226 O O . GLU A 1 761 ? -36.219 19.276 49.285 1.00 81.81 761 GLU A O 1
ATOM 5231 N N . THR A 1 762 ? -34.360 18.254 50.002 1.00 73.69 762 THR A N 1
ATOM 5232 C CA . THR A 1 762 ? -33.445 19.357 49.667 1.00 73.69 762 THR A CA 1
ATOM 5233 C C . THR A 1 762 ? -32.437 18.933 48.597 1.00 73.69 762 THR A C 1
ATOM 5235 O O . THR A 1 762 ? -31.600 18.066 48.820 1.00 73.69 762 THR A O 1
ATOM 5238 N N . ALA A 1 763 ? -32.486 19.567 47.418 1.00 74.56 763 ALA A N 1
ATOM 5239 C CA . ALA A 1 763 ? -31.618 19.250 46.271 1.00 74.56 763 ALA A CA 1
ATOM 5240 C C . ALA A 1 763 ? -31.621 17.752 45.878 1.00 74.56 763 ALA A C 1
ATOM 5242 O O . ALA A 1 763 ? -30.578 17.199 45.531 1.00 74.56 763 ALA A O 1
ATOM 5243 N N . HIS A 1 764 ? -32.794 17.105 45.962 1.00 83.00 764 HIS A N 1
ATOM 5244 C CA . HIS A 1 764 ? -33.013 15.681 45.654 1.00 83.00 764 HIS A CA 1
ATOM 5245 C C . HIS A 1 764 ? -32.076 14.736 46.413 1.00 83.00 764 HIS A C 1
ATOM 5247 O O . HIS A 1 764 ? -31.646 13.707 45.892 1.00 83.00 764 HIS A O 1
ATOM 5253 N N . GLY A 1 765 ? -31.678 15.133 47.625 1.00 77.12 765 GLY A N 1
ATOM 5254 C CA . GLY A 1 765 ? -30.709 14.392 48.407 1.00 77.12 765 GLY A CA 1
ATOM 5255 C C . GLY A 1 765 ? -29.451 14.097 47.609 1.00 77.12 765 GLY A C 1
ATOM 5256 O O . GLY A 1 765 ? -28.964 12.979 47.679 1.00 77.12 765 GLY A O 1
ATOM 5257 N N . GLY A 1 766 ? -28.947 15.058 46.821 1.00 78.44 766 GLY A N 1
ATOM 5258 C CA . GLY A 1 766 ? -27.728 14.940 46.008 1.00 78.44 766 GLY A CA 1
ATOM 5259 C C . GLY A 1 766 ? -27.602 13.655 45.184 1.00 78.44 766 GLY A C 1
ATOM 5260 O O . GLY A 1 766 ? -26.488 13.299 44.814 1.00 78.44 766 GLY A O 1
ATOM 5261 N N . CYS A 1 767 ? -28.714 12.959 44.950 1.00 84.06 767 CYS A N 1
ATOM 5262 C CA . CYS A 1 767 ? -28.810 11.848 44.034 1.00 84.06 767 CYS A CA 1
ATOM 5263 C C . CYS A 1 767 ? -28.854 12.402 42.613 1.00 84.06 767 CYS A C 1
ATOM 5265 O O . CYS A 1 767 ? -29.299 13.535 42.387 1.00 84.06 767 CYS A O 1
ATOM 5267 N N . ASP A 1 768 ? -28.446 11.580 41.652 1.00 80.50 768 ASP A N 1
ATOM 5268 C CA . ASP A 1 768 ? -28.594 11.903 40.239 1.00 80.50 768 ASP A CA 1
ATOM 5269 C C . ASP A 1 768 ? -30.065 12.244 39.926 1.00 80.50 768 ASP A C 1
ATOM 5271 O O . ASP A 1 768 ? -30.993 11.668 40.505 1.00 80.50 768 ASP A O 1
ATOM 5275 N N . VAL A 1 769 ? -30.306 13.169 38.992 1.00 76.69 769 VAL A N 1
ATOM 5276 C CA . VAL A 1 769 ? -31.666 13.541 38.561 1.00 76.69 769 VAL A CA 1
ATOM 5277 C C . VAL A 1 769 ? -32.467 12.328 38.054 1.00 76.69 769 VAL A C 1
ATOM 5279 O O . VAL A 1 769 ? -33.693 12.288 38.183 1.00 76.69 769 VAL A O 1
ATOM 5282 N N . ASN A 1 770 ? -31.776 11.304 37.544 1.00 71.50 770 ASN A N 1
ATOM 5283 C CA . ASN A 1 770 ? -32.344 10.045 37.069 1.00 71.50 770 ASN A CA 1
ATOM 5284 C C . ASN A 1 770 ? -32.414 8.943 38.146 1.00 71.50 770 ASN A C 1
ATOM 5286 O O . ASN A 1 770 ? -32.849 7.823 37.861 1.00 71.50 770 ASN A O 1
ATOM 5290 N N . ALA A 1 771 ? -32.054 9.242 39.396 1.00 76.75 771 ALA A N 1
ATOM 5291 C CA . ALA A 1 771 ? -32.204 8.350 40.540 1.00 76.75 771 ALA A CA 1
ATOM 5292 C C . ALA A 1 771 ? -33.461 8.665 41.371 1.00 76.75 771 ALA A C 1
ATOM 5294 O O . ALA A 1 771 ? -34.015 9.767 41.366 1.00 76.75 771 ALA A O 1
ATOM 5295 N N . THR A 1 772 ? -33.965 7.667 42.088 1.00 81.56 772 THR A N 1
ATOM 5296 C CA . THR A 1 772 ? -34.883 7.838 43.216 1.00 81.56 772 THR A CA 1
ATOM 5297 C C . THR A 1 772 ? -34.071 8.004 44.488 1.00 81.56 772 THR A C 1
ATOM 5299 O O . THR A 1 772 ? -33.284 7.122 44.826 1.00 81.56 772 THR A O 1
ATOM 5302 N N . CYS A 1 773 ? -34.282 9.124 45.177 1.00 84.56 773 CYS A N 1
ATOM 5303 C CA . CYS A 1 773 ? -33.805 9.333 46.535 1.00 84.56 773 CYS A CA 1
ATOM 5304 C C . CYS A 1 773 ? -34.836 8.748 47.503 1.00 84.56 773 CYS A C 1
ATOM 5306 O O . CYS A 1 773 ? -36.011 9.117 47.445 1.00 84.56 773 CYS A O 1
ATOM 5308 N N . ALA A 1 774 ? -34.406 7.825 48.356 1.00 84.44 774 ALA A N 1
ATOM 5309 C CA . ALA A 1 774 ? -35.196 7.305 49.461 1.00 84.44 774 ALA A CA 1
ATOM 5310 C C . ALA A 1 774 ? -34.540 7.722 50.780 1.00 84.44 774 ALA A C 1
ATOM 5312 O O . ALA A 1 774 ? -33.394 7.345 51.055 1.00 84.44 774 ALA A O 1
ATOM 5313 N N . ASN A 1 775 ? -35.277 8.501 51.576 1.00 79.00 775 ASN A N 1
ATOM 5314 C CA . ASN A 1 775 ? -34.827 8.937 52.889 1.00 79.00 775 ASN A CA 1
ATOM 5315 C C . ASN A 1 775 ? -34.706 7.736 53.835 1.00 79.00 775 ASN A C 1
ATOM 5317 O O . ASN A 1 775 ? -35.565 6.850 53.860 1.00 79.00 775 ASN A O 1
ATOM 5321 N N . THR A 1 776 ? -33.632 7.707 54.610 1.00 78.75 776 THR A N 1
ATOM 5322 C CA . THR A 1 776 ? -33.347 6.678 55.606 1.00 78.75 776 THR A CA 1
ATOM 5323 C C . THR A 1 776 ? -32.962 7.350 56.916 1.00 78.75 776 THR A C 1
ATOM 5325 O O . THR A 1 776 ? -32.399 8.426 56.936 1.00 78.75 776 THR A O 1
ATOM 5328 N N . VAL A 1 777 ? -33.255 6.716 58.044 1.00 71.56 777 VAL A N 1
ATOM 5329 C CA . VAL A 1 777 ? -33.047 7.329 59.364 1.00 71.56 777 VAL A CA 1
ATOM 5330 C C . VAL A 1 777 ? -31.546 7.618 59.585 1.00 71.56 777 VAL A C 1
ATOM 5332 O O . VAL A 1 777 ? -30.773 6.704 59.873 1.00 71.56 777 VAL A O 1
ATOM 5335 N N . GLY A 1 778 ? -31.133 8.885 59.453 1.00 72.25 778 GLY A N 1
ATOM 5336 C CA . GLY A 1 778 ? -29.753 9.381 59.515 1.00 72.25 778 GLY A CA 1
ATOM 5337 C C . GLY A 1 778 ? -29.012 9.551 58.181 1.00 72.25 778 GLY A C 1
ATOM 5338 O O . GLY A 1 778 ? -27.791 9.722 58.214 1.00 72.25 778 GLY A O 1
ATOM 5339 N N . GLY A 1 779 ? -29.695 9.485 57.033 1.00 79.00 779 GLY A N 1
ATOM 5340 C CA . GLY A 1 779 ? -29.110 9.745 55.714 1.00 79.00 779 GLY A CA 1
ATOM 5341 C C . GLY A 1 779 ? -30.014 9.343 54.542 1.00 79.00 779 GLY A C 1
ATOM 5342 O O . GLY A 1 779 ? -31.207 9.118 54.687 1.00 79.00 779 GLY A O 1
ATOM 5343 N N . ARG A 1 780 ? -29.454 9.126 53.348 1.00 83.06 780 ARG A N 1
ATOM 5344 C CA . ARG A 1 780 ? -30.249 8.779 52.151 1.00 83.06 780 ARG A CA 1
ATOM 5345 C C . ARG A 1 780 ? -29.674 7.616 51.358 1.00 83.06 780 ARG A C 1
ATOM 5347 O O . ARG A 1 780 ? -28.464 7.396 51.347 1.00 83.06 780 ARG A O 1
ATOM 5354 N N . THR A 1 781 ? -30.541 6.925 50.624 1.00 83.31 781 THR A N 1
ATOM 5355 C CA . THR A 1 781 ? -30.149 5.949 49.599 1.00 83.31 781 THR A CA 1
ATOM 5356 C C . THR A 1 781 ? -30.599 6.429 48.226 1.00 83.31 781 THR A C 1
ATOM 5358 O O . THR A 1 781 ? -31.744 6.844 48.046 1.00 83.31 781 THR A O 1
ATOM 5361 N N . CYS A 1 782 ? -29.689 6.390 47.255 1.00 84.06 782 CYS A N 1
ATOM 5362 C CA . CYS A 1 782 ? -29.975 6.737 45.870 1.00 84.06 782 CYS A CA 1
ATOM 5363 C C . CYS A 1 782 ? -30.026 5.460 45.034 1.00 84.06 782 CYS A C 1
ATOM 5365 O O . CYS A 1 782 ? -29.163 4.595 45.157 1.00 84.06 782 CYS A O 1
ATOM 5367 N N . THR A 1 783 ? -31.026 5.319 44.171 1.00 80.31 783 THR A N 1
ATOM 5368 C CA . THR A 1 783 ? -31.124 4.168 43.259 1.00 80.31 783 THR A CA 1
ATOM 5369 C C . THR A 1 783 ? -31.509 4.662 41.876 1.00 80.31 783 THR A C 1
ATOM 5371 O O . THR A 1 783 ? -32.519 5.349 41.751 1.00 80.31 783 THR A O 1
ATOM 5374 N N . CYS A 1 784 ? -30.739 4.347 40.831 1.00 78.62 784 CYS A N 1
ATOM 5375 C CA . CYS A 1 784 ? -31.102 4.736 39.464 1.00 78.62 784 CYS A CA 1
ATOM 5376 C C . CYS A 1 784 ? -32.492 4.175 39.113 1.00 78.62 784 CYS A C 1
ATOM 5378 O O . CYS A 1 784 ? -32.784 3.005 39.381 1.00 78.62 784 CYS A O 1
ATOM 5380 N N . ARG A 1 785 ? -33.386 5.008 38.559 1.00 73.56 785 ARG A N 1
ATOM 5381 C CA . ARG A 1 785 ? -34.757 4.582 38.225 1.00 73.56 785 ARG A CA 1
ATOM 5382 C C . ARG A 1 785 ? -34.716 3.420 37.238 1.00 73.56 785 ARG A C 1
ATOM 5384 O O . ARG A 1 785 ? -33.881 3.418 36.340 1.00 73.56 785 ARG A O 1
ATOM 5391 N N . GLY A 1 786 ? -35.641 2.464 37.396 1.00 53.91 786 GLY A N 1
ATOM 5392 C CA . GLY A 1 786 ? -35.733 1.193 36.657 1.00 53.91 786 GLY A CA 1
ATOM 5393 C C . GLY A 1 786 ? -35.912 1.339 35.143 1.00 53.91 786 GLY A C 1
ATOM 5394 O O . GLY A 1 786 ? -36.979 1.067 34.603 1.00 53.91 786 GLY A O 1
ATOM 5395 N N . GLY A 1 787 ? -34.847 1.775 34.477 1.00 59.69 787 GLY A N 1
ATOM 5396 C CA . GLY A 1 787 ? -34.812 2.139 33.071 1.00 59.69 787 GLY A CA 1
ATOM 5397 C C . GLY A 1 787 ? -33.626 3.034 32.705 1.00 59.69 787 GLY A C 1
ATOM 5398 O O . GLY A 1 787 ? -33.162 2.908 31.585 1.00 59.69 787 GLY A O 1
ATOM 5399 N N . ALA A 1 788 ? -33.088 3.850 33.622 1.00 52.84 788 ALA A N 1
ATOM 5400 C CA . ALA A 1 788 ? -32.126 4.923 33.328 1.00 52.84 788 ALA A CA 1
ATOM 5401 C C . ALA A 1 788 ? -30.633 4.518 33.257 1.00 52.84 788 ALA A C 1
ATOM 5403 O O . ALA A 1 788 ? -29.752 5.371 33.304 1.00 52.84 788 ALA A O 1
ATOM 5404 N N . GLY A 1 789 ? -30.357 3.214 33.141 1.00 63.47 789 GLY A N 1
ATOM 5405 C CA . GLY A 1 789 ? -29.007 2.657 33.018 1.00 63.47 789 GLY A CA 1
ATOM 5406 C C . GLY A 1 789 ? -28.332 2.253 34.340 1.00 63.47 789 GLY A C 1
ATOM 5407 O O . GLY A 1 789 ? -29.026 1.888 35.291 1.00 63.47 789 GLY A O 1
ATOM 5408 N N . TYR A 1 790 ? -26.994 2.213 34.363 1.00 64.81 790 TYR A N 1
ATOM 5409 C CA . TYR A 1 790 ? -26.158 1.682 35.455 1.00 64.81 790 TYR A CA 1
ATOM 5410 C C . TYR A 1 790 ? -25.391 2.797 36.187 1.00 64.81 790 TYR A C 1
ATOM 5412 O O . TYR A 1 790 ? -25.117 3.849 35.613 1.00 64.81 790 TYR A O 1
ATOM 5420 N N . GLY A 1 791 ? -25.076 2.586 37.470 1.00 67.31 791 GLY A N 1
ATOM 5421 C CA . GLY A 1 791 ? -24.420 3.584 38.323 1.00 67.31 791 GLY A CA 1
ATOM 5422 C C . GLY A 1 791 ? -24.683 3.368 39.816 1.00 67.31 791 GLY A C 1
ATOM 5423 O O . GLY A 1 791 ? -25.413 2.452 40.196 1.00 67.31 791 GLY A O 1
ATOM 5424 N N . ASP A 1 792 ? -24.095 4.212 40.665 1.00 73.81 792 ASP A N 1
ATOM 5425 C CA . ASP A 1 792 ? -24.191 4.146 42.136 1.00 73.81 792 ASP A CA 1
ATOM 5426 C C . ASP A 1 792 ? -25.389 4.929 42.717 1.00 73.81 792 ASP A C 1
ATOM 5428 O O . ASP A 1 792 ? -25.556 5.028 43.931 1.00 73.81 792 ASP A O 1
ATOM 5432 N N . GLY A 1 793 ? -26.234 5.500 41.851 1.00 72.12 793 GLY A N 1
ATOM 5433 C CA . GLY A 1 793 ? -27.382 6.329 42.228 1.00 72.12 793 GLY A CA 1
ATOM 5434 C C . GLY A 1 793 ? -27.036 7.797 42.509 1.00 72.12 793 GLY A C 1
ATOM 5435 O O . GLY A 1 793 ? -27.931 8.643 42.460 1.00 72.12 793 GLY A O 1
ATOM 5436 N N . LEU A 1 794 ? -25.765 8.124 42.751 1.00 75.44 794 LEU A N 1
ATOM 5437 C CA . LEU A 1 794 ? -25.262 9.503 42.784 1.00 75.44 794 LEU A CA 1
ATOM 5438 C C . LEU A 1 794 ? -24.871 9.977 41.379 1.00 75.44 794 LEU A C 1
ATOM 5440 O O . LEU A 1 794 ? -25.005 11.159 41.081 1.00 75.44 794 LEU A O 1
ATOM 5444 N N . THR A 1 795 ? -24.460 9.043 40.517 1.00 71.75 795 THR A N 1
ATOM 5445 C CA . THR A 1 795 ? -24.287 9.226 39.071 1.00 71.75 795 THR A CA 1
ATOM 5446 C C . THR A 1 795 ? -24.994 8.083 38.342 1.00 71.75 795 THR A C 1
ATOM 5448 O O . THR A 1 795 ? -24.718 6.916 38.623 1.00 71.75 795 THR A O 1
ATOM 5451 N N . CYS A 1 796 ? -25.902 8.386 37.413 1.00 73.62 796 CYS A N 1
ATOM 5452 C CA . CYS A 1 796 ? -26.589 7.377 36.594 1.00 73.62 796 CYS A CA 1
ATOM 5453 C C . CYS A 1 796 ? -26.262 7.578 35.108 1.00 73.62 796 CYS A C 1
ATOM 5455 O O . CYS A 1 796 ? -26.380 8.689 34.595 1.00 73.62 796 CYS A O 1
ATOM 5457 N N . THR A 1 797 ? -25.870 6.511 34.402 1.00 71.31 797 THR A N 1
ATOM 5458 C CA . THR A 1 797 ? -25.505 6.563 32.973 1.00 71.31 797 THR A CA 1
ATOM 5459 C C . THR A 1 797 ? -26.301 5.544 32.163 1.00 71.31 797 THR A C 1
ATOM 5461 O O . THR A 1 797 ? -26.396 4.384 32.558 1.00 71.31 797 THR A O 1
ATOM 5464 N N . TYR A 1 798 ? -26.845 5.953 31.014 1.00 76.12 798 TYR A N 1
ATOM 5465 C CA . TYR A 1 798 ? -27.645 5.099 30.130 1.00 76.12 798 TYR A CA 1
ATOM 5466 C C . TYR A 1 798 ? -26.780 4.100 29.333 1.00 76.12 798 TYR A C 1
ATOM 5468 O O . TYR A 1 798 ? -25.615 4.358 29.034 1.00 76.12 798 TYR A O 1
ATOM 5476 N N . TYR A 1 799 ? -27.348 2.940 28.978 1.00 78.19 799 TYR A N 1
ATOM 5477 C CA . TYR A 1 799 ? -26.700 1.981 28.071 1.00 78.19 799 TYR A CA 1
ATOM 5478 C C . TYR A 1 799 ? -26.784 2.472 26.620 1.00 78.19 799 TYR A C 1
ATOM 5480 O O . TYR A 1 799 ? -27.802 3.048 26.242 1.00 78.19 799 TYR A O 1
ATOM 5488 N N . LYS A 1 800 ? -25.773 2.166 25.794 1.00 79.06 800 LYS A N 1
ATOM 5489 C CA . LYS A 1 800 ? -25.744 2.567 24.371 1.00 79.06 800 LYS A CA 1
ATOM 5490 C C . LYS A 1 800 ? -26.615 1.709 23.459 1.00 79.06 800 LYS A C 1
ATOM 5492 O O . LYS A 1 800 ? -27.098 2.167 22.433 1.00 79.06 800 LYS A O 1
ATOM 5497 N N . SER A 1 801 ? -26.816 0.451 23.837 1.00 82.75 801 SER A N 1
ATOM 5498 C CA . SER A 1 801 ? -27.690 -0.497 23.145 1.00 82.75 801 SER A CA 1
ATOM 5499 C C . SER A 1 801 ? -28.082 -1.660 24.057 1.00 82.75 801 SER A C 1
ATOM 5501 O O . SER A 1 801 ? -27.489 -1.873 25.122 1.00 82.75 801 SER A O 1
ATOM 5503 N N . CYS A 1 802 ? -29.058 -2.460 23.643 1.00 82.81 802 CYS A N 1
ATOM 5504 C CA . CYS A 1 802 ? -29.429 -3.694 24.323 1.00 82.81 802 CYS A CA 1
ATOM 5505 C C . CYS A 1 802 ? -28.288 -4.717 24.331 1.00 82.81 802 CYS A C 1
ATOM 5507 O O . CYS A 1 802 ? -28.158 -5.455 25.308 1.00 82.81 802 CYS A O 1
ATOM 5509 N N . LEU A 1 803 ? -27.404 -4.720 23.328 1.00 78.75 803 LEU A N 1
ATOM 5510 C CA . LEU A 1 803 ? -26.176 -5.513 23.381 1.00 78.75 803 LEU A CA 1
ATOM 5511 C C . LEU A 1 803 ? -25.278 -5.090 24.555 1.00 78.75 803 LEU A C 1
ATOM 5513 O O . LEU A 1 803 ? -24.855 -5.944 25.335 1.00 78.75 803 LEU A O 1
ATOM 5517 N N . THR A 1 804 ? -25.048 -3.785 24.741 1.00 74.44 804 THR A N 1
ATOM 5518 C CA . THR A 1 804 ? -24.234 -3.286 25.870 1.00 74.44 804 THR A CA 1
ATOM 5519 C C . THR A 1 804 ? -24.895 -3.545 27.224 1.00 74.44 804 THR A C 1
ATOM 5521 O O . THR A 1 804 ? -24.223 -3.920 28.183 1.00 74.44 804 THR A O 1
ATOM 5524 N N . ALA A 1 805 ? -26.226 -3.451 27.302 1.00 73.69 805 ALA A N 1
ATOM 5525 C CA . ALA A 1 805 ? -26.963 -3.832 28.502 1.00 73.69 805 ALA A CA 1
ATOM 5526 C C . ALA A 1 805 ? -26.779 -5.326 28.809 1.00 73.69 805 ALA A C 1
ATOM 5528 O O . ALA A 1 805 ? -26.535 -5.707 29.954 1.00 73.69 805 ALA A O 1
ATOM 5529 N N . ARG A 1 806 ? -26.839 -6.185 27.785 1.00 73.31 806 ARG A N 1
ATOM 5530 C CA . ARG A 1 806 ? -26.636 -7.627 27.941 1.00 73.31 806 ARG A CA 1
ATOM 5531 C C . ARG A 1 806 ? -25.237 -7.971 28.441 1.00 73.31 806 ARG A C 1
ATOM 5533 O O . ARG A 1 806 ? -25.103 -8.814 29.326 1.00 73.31 806 ARG A O 1
ATOM 5540 N N . GLN A 1 807 ? -24.216 -7.291 27.923 1.00 70.88 807 GLN A N 1
ATOM 5541 C CA . GLN A 1 807 ? -22.829 -7.422 28.382 1.00 70.88 807 GLN A CA 1
ATOM 5542 C C . GLN A 1 807 ? -22.653 -6.984 29.845 1.00 70.88 807 GLN A C 1
ATOM 5544 O O . GLN A 1 807 ? -21.861 -7.581 30.566 1.00 70.88 807 GLN A O 1
ATOM 5549 N N . ALA A 1 808 ? -23.455 -6.027 30.318 1.00 62.25 808 ALA A N 1
ATOM 5550 C CA . ALA A 1 808 ? -23.516 -5.616 31.722 1.00 62.25 808 ALA A CA 1
ATOM 5551 C C . ALA A 1 808 ? -24.336 -6.568 32.627 1.00 62.25 808 ALA A C 1
ATOM 5553 O O . ALA A 1 808 ? -24.696 -6.212 33.748 1.00 62.25 808 ALA A O 1
ATOM 5554 N N . GLY A 1 809 ? -24.650 -7.783 32.157 1.00 66.19 809 GLY A N 1
ATOM 5555 C CA . GLY A 1 809 ? -25.323 -8.826 32.942 1.00 66.19 809 GLY A CA 1
ATOM 5556 C C . GLY A 1 809 ? -26.848 -8.837 32.823 1.00 66.19 809 GLY A C 1
ATOM 5557 O O . GLY A 1 809 ? -27.526 -9.599 33.515 1.00 66.19 809 GLY A O 1
ATOM 5558 N N . VAL A 1 810 ? -27.419 -8.025 31.936 1.00 73.75 810 VAL A N 1
ATOM 5559 C CA . VAL A 1 810 ? -28.865 -7.969 31.727 1.00 73.75 810 VAL A CA 1
ATOM 5560 C C . VAL A 1 810 ? -29.322 -9.079 30.776 1.00 73.75 810 VAL A C 1
ATOM 5562 O O . VAL A 1 810 ? -29.159 -8.993 29.566 1.00 73.75 810 VAL A O 1
ATOM 5565 N N . THR A 1 811 ? -29.962 -10.120 31.297 1.00 76.44 811 THR A N 1
ATOM 5566 C CA . THR A 1 811 ? -30.305 -11.318 30.502 1.00 76.44 811 THR A CA 1
ATOM 5567 C C . THR A 1 811 ? -31.780 -11.437 30.117 1.00 76.44 811 THR A C 1
ATOM 5569 O O . THR A 1 811 ? -32.127 -12.265 29.280 1.00 76.44 811 THR A O 1
ATOM 5572 N N . ALA A 1 812 ? -32.661 -10.613 30.690 1.00 81.25 812 ALA A N 1
ATOM 5573 C CA . ALA A 1 812 ? -34.100 -10.668 30.429 1.00 81.25 812 ALA A CA 1
ATOM 5574 C C . ALA A 1 812 ? -34.532 -9.679 29.333 1.00 81.25 812 ALA A C 1
ATOM 5576 O O . ALA A 1 812 ? -34.226 -8.480 29.423 1.00 81.25 812 ALA A O 1
ATOM 5577 N N . SER A 1 813 ? -35.290 -10.174 28.346 1.00 83.81 813 SER A N 1
ATOM 5578 C CA . SER A 1 813 ? -35.952 -9.337 27.338 1.00 83.81 813 SER A CA 1
ATOM 5579 C C . SER A 1 813 ? -36.961 -8.391 27.989 1.00 83.81 813 SER A C 1
ATOM 5581 O O . SER A 1 813 ? -37.618 -8.749 28.968 1.00 83.81 813 SER A O 1
ATOM 5583 N N . GLY A 1 814 ? -37.094 -7.182 27.452 1.00 81.88 814 GLY A N 1
ATOM 5584 C CA . GLY A 1 814 ? -38.016 -6.178 27.976 1.00 81.88 814 GLY A CA 1
ATOM 5585 C C . GLY A 1 814 ? -37.639 -4.752 27.597 1.00 81.88 814 GLY A C 1
ATOM 5586 O O . GLY A 1 814 ? -36.592 -4.507 26.999 1.00 81.88 814 GLY A O 1
ATOM 5587 N N . SER A 1 815 ? -38.505 -3.811 27.959 1.00 82.75 815 SER A N 1
ATOM 5588 C CA . SER A 1 815 ? -38.348 -2.389 27.643 1.00 82.75 815 SER A CA 1
ATOM 5589 C C . SER A 1 815 ? -37.290 -1.730 28.532 1.00 82.75 815 SER A C 1
ATOM 5591 O O . SER A 1 815 ? -37.283 -1.944 29.746 1.00 82.75 815 SER A O 1
ATOM 5593 N N . ARG A 1 816 ? -36.393 -0.933 27.945 1.00 80.19 816 ARG A N 1
ATOM 5594 C CA . ARG A 1 816 ? -35.285 -0.235 28.630 1.00 80.19 816 ARG A CA 1
ATOM 5595 C C . ARG A 1 816 ? -35.080 1.147 28.020 1.00 80.19 816 ARG A C 1
ATOM 5597 O O . ARG A 1 816 ? -35.453 1.339 26.868 1.00 80.19 816 ARG A O 1
ATOM 5604 N N . TYR A 1 817 ? -34.504 2.098 28.758 1.00 80.94 817 TYR A N 1
ATOM 5605 C CA . TYR A 1 817 ? -34.023 3.327 28.123 1.00 80.94 817 TYR A CA 1
ATOM 5606 C C . TYR A 1 817 ? -32.602 3.105 27.624 1.00 80.94 817 TYR A C 1
ATOM 5608 O O . TYR A 1 817 ? -31.725 2.695 28.387 1.00 80.94 817 TYR A O 1
ATOM 5616 N N . ILE A 1 818 ? -32.415 3.354 26.336 1.00 80.94 818 ILE A N 1
ATOM 5617 C CA . ILE A 1 818 ? -31.131 3.306 25.652 1.00 80.94 818 ILE A CA 1
ATOM 5618 C C . ILE A 1 818 ? -30.822 4.715 25.161 1.00 80.94 818 ILE A C 1
ATOM 5620 O O . ILE A 1 818 ? -31.708 5.420 24.675 1.00 80.94 818 ILE A O 1
ATOM 5624 N N . ASP A 1 819 ? -29.568 5.105 25.319 1.00 81.75 819 ASP A N 1
ATOM 5625 C CA . ASP A 1 819 ? -29.011 6.358 24.839 1.00 81.75 819 ASP A CA 1
ATOM 5626 C C . ASP A 1 819 ? -27.934 6.042 23.789 1.00 81.75 819 ASP A C 1
ATOM 5628 O O . ASP A 1 819 ? -26.792 5.748 24.159 1.00 81.75 819 ASP A O 1
ATOM 5632 N N . PRO A 1 820 ? -28.288 6.042 22.490 1.00 77.06 820 PRO A N 1
ATOM 5633 C CA . PRO A 1 820 ? -27.374 5.626 21.430 1.00 77.06 820 PRO A CA 1
ATOM 5634 C C . PRO A 1 820 ? -26.100 6.476 21.335 1.00 77.06 820 PRO A C 1
ATOM 5636 O O . PRO A 1 820 ? -25.064 5.963 20.907 1.00 77.06 820 PRO A O 1
ATOM 5639 N N . ASP A 1 821 ? -26.141 7.747 21.757 1.00 74.75 821 ASP A N 1
ATOM 5640 C CA . ASP A 1 821 ? -25.003 8.671 21.673 1.00 74.75 821 ASP A CA 1
ATOM 5641 C C . ASP A 1 821 ? -24.271 8.889 23.014 1.00 74.75 821 ASP A C 1
ATOM 5643 O O . ASP A 1 821 ? -23.216 9.526 23.047 1.00 74.75 821 ASP A O 1
ATOM 5647 N N . ALA A 1 822 ? -24.747 8.244 24.085 1.00 67.44 822 ALA A N 1
ATOM 5648 C CA . ALA A 1 822 ? -24.120 8.190 25.405 1.00 67.44 822 ALA A CA 1
ATOM 5649 C C . ALA A 1 822 ? -23.948 9.563 26.078 1.00 67.44 822 ALA A C 1
ATOM 5651 O O . ALA A 1 822 ? -22.877 9.873 26.611 1.00 67.44 822 ALA A O 1
ATOM 5652 N N . GLY A 1 823 ? -25.019 10.357 26.085 1.00 61.94 823 GLY A N 1
ATOM 5653 C CA . GLY A 1 823 ? -25.089 11.672 26.720 1.00 61.94 823 GLY A CA 1
ATOM 5654 C C . GLY A 1 823 ? -24.844 12.838 25.762 1.00 61.94 823 GLY A C 1
ATOM 5655 O O . GLY A 1 823 ? -24.433 13.913 26.206 1.00 61.94 823 GLY A O 1
ATOM 5656 N N . GLY A 1 824 ? -25.044 12.621 24.462 1.00 68.06 824 GLY A N 1
ATOM 5657 C CA . GLY A 1 824 ? -24.942 13.630 23.418 1.00 68.06 824 GLY A CA 1
ATOM 5658 C C . GLY A 1 824 ? -26.236 14.429 23.230 1.00 68.06 824 GLY A C 1
ATOM 5659 O O . GLY A 1 824 ? -26.916 14.804 24.186 1.00 68.06 824 GLY A O 1
ATOM 5660 N N . ALA A 1 825 ? -26.530 14.800 21.983 1.00 67.38 825 ALA A N 1
ATOM 5661 C CA . ALA A 1 825 ? -27.681 15.642 21.650 1.00 67.38 825 ALA A CA 1
ATOM 5662 C C . ALA A 1 825 ? -28.999 14.849 21.578 1.00 67.38 825 ALA A C 1
ATOM 5664 O O . ALA A 1 825 ? -30.077 15.450 21.635 1.00 67.38 825 ALA A O 1
ATOM 5665 N N . VAL A 1 826 ? -28.920 13.524 21.442 1.00 74.31 826 VAL A N 1
ATOM 5666 C CA . VAL A 1 826 ? -30.063 12.619 21.384 1.00 74.31 826 VAL A CA 1
ATOM 5667 C C . VAL A 1 826 ? -30.497 12.265 22.803 1.00 74.31 826 VAL A C 1
ATOM 5669 O O . VAL A 1 826 ? -29.703 11.884 23.653 1.00 74.31 826 VAL A O 1
ATOM 5672 N N . LEU A 1 827 ? -31.793 12.397 23.088 1.00 73.19 827 LEU A N 1
ATOM 5673 C CA . LEU A 1 827 ? -32.330 12.010 24.391 1.00 73.19 827 LEU A CA 1
ATOM 5674 C C . LEU A 1 827 ? -32.535 10.493 24.462 1.00 73.19 827 LEU A C 1
ATOM 5676 O O . LEU A 1 827 ? -33.089 9.886 23.540 1.00 73.19 827 LEU A O 1
ATOM 5680 N N . ALA A 1 828 ? -32.179 9.906 25.607 1.00 75.00 828 ALA A N 1
ATOM 5681 C CA . ALA A 1 828 ? -32.429 8.500 25.899 1.00 75.00 828 ALA A CA 1
ATOM 5682 C C . ALA A 1 828 ? -33.901 8.125 25.646 1.00 75.00 828 ALA A C 1
ATOM 5684 O O . ALA A 1 828 ? -34.829 8.759 26.160 1.00 75.00 828 ALA A O 1
ATOM 5685 N N . SER A 1 829 ? -34.111 7.063 24.873 1.00 77.44 829 SER A N 1
ATOM 5686 C CA . SER A 1 829 ? -35.428 6.640 24.393 1.00 77.44 829 SER A CA 1
ATOM 5687 C C . SER A 1 829 ? -35.782 5.246 24.902 1.00 77.44 829 SER A C 1
ATOM 5689 O O . SER A 1 829 ? -34.912 4.397 25.090 1.00 77.44 829 SER A O 1
ATOM 5691 N N . SER A 1 830 ? -37.072 4.994 25.153 1.00 82.94 830 SER A N 1
ATOM 5692 C CA . SER A 1 830 ? -37.535 3.670 25.583 1.00 82.94 830 SER A CA 1
ATOM 5693 C C . SER A 1 830 ? -37.607 2.720 24.387 1.00 82.94 830 SER A C 1
ATOM 5695 O O . SER A 1 830 ? -38.433 2.898 23.496 1.00 82.94 830 SER A O 1
ATOM 5697 N N . VAL A 1 831 ? -36.752 1.702 24.392 1.00 85.94 831 VAL A N 1
ATOM 5698 C CA . VAL A 1 831 ? -36.634 0.676 23.349 1.00 85.94 831 VAL A CA 1
ATOM 5699 C C . VAL A 1 831 ? -36.945 -0.704 23.925 1.00 85.94 831 VAL A C 1
ATOM 5701 O O . VAL A 1 831 ? -36.854 -0.924 25.134 1.00 85.94 831 VAL A O 1
ATOM 5704 N N . TYR A 1 832 ? -37.305 -1.660 23.073 1.00 87.75 832 TYR A N 1
ATOM 5705 C CA . TYR A 1 832 ? -37.388 -3.065 23.445 1.00 87.75 832 TYR A CA 1
ATOM 5706 C C . TYR A 1 832 ? -36.039 -3.748 23.253 1.00 87.75 832 TYR A C 1
ATOM 5708 O O . TYR A 1 832 ? -35.482 -3.727 22.155 1.00 87.75 832 TYR A O 1
ATOM 5716 N N . CYS A 1 833 ? -35.572 -4.424 24.297 1.00 85.62 833 CYS A N 1
ATOM 5717 C CA . CYS A 1 833 ? -34.432 -5.318 24.214 1.00 85.62 833 CYS A CA 1
ATOM 5718 C C . CYS A 1 833 ? -34.904 -6.759 24.070 1.00 85.62 833 CYS A C 1
ATOM 5720 O O . CYS A 1 833 ? -35.497 -7.305 25.003 1.00 85.62 833 CYS A O 1
ATOM 5722 N N . ASP A 1 834 ? -34.605 -7.396 22.940 1.00 85.94 834 ASP A N 1
ATOM 5723 C CA . ASP A 1 834 ? -34.733 -8.846 22.821 1.00 85.94 834 ASP A CA 1
ATOM 5724 C C . ASP A 1 834 ? -33.416 -9.515 23.229 1.00 85.94 834 ASP A C 1
ATOM 5726 O O . ASP A 1 834 ? -32.451 -9.547 22.468 1.00 85.94 834 ASP A O 1
ATOM 5730 N N . MET A 1 835 ? -33.385 -10.054 24.448 1.00 77.00 835 MET A N 1
ATOM 5731 C CA . MET A 1 835 ? -32.252 -10.772 25.035 1.00 77.00 835 MET A CA 1
ATOM 5732 C C . MET A 1 835 ? -32.313 -12.295 24.811 1.00 77.00 835 MET A C 1
ATOM 5734 O O . MET A 1 835 ? -31.470 -13.008 25.349 1.00 77.00 835 MET A O 1
ATOM 5738 N N . ALA A 1 836 ? -33.264 -12.802 24.015 1.00 75.12 836 ALA A N 1
ATOM 5739 C CA . ALA A 1 836 ? -33.489 -14.239 23.844 1.00 75.12 836 ALA A CA 1
ATOM 5740 C C . ALA A 1 836 ? -33.130 -14.762 22.442 1.00 75.12 836 ALA A C 1
ATOM 5742 O O . ALA A 1 836 ? -32.396 -15.748 22.326 1.00 75.12 836 ALA A O 1
ATOM 5743 N N . THR A 1 837 ? -33.623 -14.132 21.370 1.00 71.00 837 THR A N 1
ATOM 5744 C CA . THR A 1 837 ? -33.478 -14.669 20.001 1.00 71.00 837 THR A CA 1
ATOM 5745 C C . THR A 1 837 ? -32.010 -14.725 19.571 1.00 71.00 837 THR A C 1
ATOM 5747 O O . THR A 1 837 ? -31.309 -13.717 19.632 1.00 71.00 837 THR A O 1
ATOM 5750 N N . GLU A 1 838 ? -31.514 -15.899 19.155 1.00 66.06 838 GLU A N 1
ATOM 5751 C CA . GLU A 1 838 ? -30.099 -16.162 18.801 1.00 66.06 838 GLU A CA 1
ATOM 5752 C C . GLU A 1 838 ? -29.089 -15.750 19.893 1.00 66.06 838 GLU A C 1
ATOM 5754 O O . GLU A 1 838 ? -28.008 -15.238 19.618 1.00 66.06 838 GLU A O 1
ATOM 5759 N N . GLY A 1 839 ? -29.464 -15.862 21.164 1.00 58.41 839 GLY A N 1
ATOM 5760 C CA . GLY A 1 839 ? -28.671 -15.355 22.279 1.00 58.41 839 GLY A CA 1
ATOM 5761 C C . GLY A 1 839 ? -29.043 -13.929 22.677 1.00 58.41 839 GLY A C 1
ATOM 5762 O O . GLY A 1 839 ? -28.809 -13.574 23.811 1.00 58.41 839 GLY A O 1
ATOM 5763 N N . GLY A 1 840 ? -29.710 -13.136 21.839 1.00 65.00 840 GLY A N 1
ATOM 5764 C CA . GLY A 1 840 ? -30.219 -11.810 22.201 1.00 65.00 840 GLY A CA 1
ATOM 5765 C C . GLY A 1 840 ? -29.215 -10.658 22.160 1.00 65.00 840 GLY A C 1
ATOM 5766 O O . GLY A 1 840 ? -28.048 -10.849 21.820 1.00 65.00 840 GLY A O 1
ATOM 5767 N N . GLY A 1 841 ? -29.695 -9.465 22.508 1.00 71.44 841 GLY A N 1
ATOM 5768 C CA . GLY A 1 841 ? -29.002 -8.184 22.383 1.00 71.44 841 GLY A CA 1
ATOM 5769 C C . GLY A 1 841 ? -29.606 -7.244 21.335 1.00 71.44 841 GLY A C 1
ATOM 5770 O O . GLY A 1 841 ? -29.055 -6.171 21.161 1.00 71.44 841 GLY A O 1
ATOM 5771 N N . TYR A 1 842 ? -30.710 -7.603 20.665 1.00 83.75 842 TYR A N 1
ATOM 5772 C CA . TYR A 1 842 ? -31.321 -6.725 19.659 1.00 83.75 842 TYR A CA 1
ATOM 5773 C C . TYR A 1 842 ? -32.019 -5.531 20.305 1.00 83.75 842 TYR A C 1
ATOM 5775 O O . TYR A 1 842 ? -32.773 -5.698 21.272 1.00 83.75 842 TYR A O 1
ATOM 5783 N N . THR A 1 843 ? -31.807 -4.356 19.719 1.00 87.50 843 THR A N 1
ATOM 5784 C CA . THR A 1 843 ? -32.378 -3.085 20.168 1.00 87.50 843 THR A CA 1
ATOM 5785 C C . THR A 1 843 ? -33.422 -2.577 19.179 1.00 87.50 843 THR A C 1
ATOM 5787 O O . THR A 1 843 ? -33.062 -2.237 18.059 1.00 87.50 843 THR A O 1
ATOM 5790 N N . TYR A 1 844 ? -34.693 -2.465 19.586 1.00 88.94 844 TYR A N 1
ATOM 5791 C CA . TYR A 1 844 ? -35.772 -1.997 18.700 1.00 88.94 844 TYR A CA 1
ATOM 5792 C C . TYR A 1 844 ? -36.598 -0.859 19.297 1.00 88.94 844 TYR A C 1
ATOM 5794 O O . TYR A 1 844 ? -37.103 -0.964 20.414 1.00 88.94 844 TYR A O 1
ATOM 5802 N N . LEU A 1 845 ? -36.854 0.182 18.512 1.00 88.31 845 LEU A N 1
ATOM 5803 C CA . LEU A 1 845 ? -37.759 1.277 18.855 1.00 88.31 845 LEU A CA 1
ATOM 5804 C C . LEU A 1 845 ? -39.004 1.233 17.965 1.00 88.31 845 LEU A C 1
ATOM 5806 O O . LEU A 1 845 ? -38.901 1.363 16.749 1.00 88.31 845 LEU A O 1
ATOM 5810 N N . LYS A 1 846 ? -40.193 1.097 18.566 1.00 87.31 846 LYS A N 1
ATOM 5811 C CA . LYS A 1 846 ? -41.471 1.254 17.855 1.00 87.31 846 LYS A CA 1
ATOM 5812 C C . LYS A 1 846 ? -41.786 2.735 17.671 1.00 87.31 846 LYS A C 1
ATOM 5814 O O . LYS A 1 846 ? -41.915 3.458 18.655 1.00 87.31 846 LYS A O 1
ATOM 5819 N N . VAL A 1 847 ? -42.012 3.164 16.433 1.00 83.94 847 VAL A N 1
ATOM 5820 C CA . VAL A 1 847 ? -42.368 4.551 16.116 1.00 83.94 847 VAL A CA 1
ATOM 5821 C C . VAL A 1 847 ? -43.787 4.618 15.565 1.00 83.94 847 VAL A C 1
ATOM 5823 O O . VAL A 1 847 ? -44.134 3.888 14.643 1.00 83.94 847 VAL A O 1
ATOM 5826 N N . GLN A 1 848 ? -44.620 5.495 16.133 1.00 79.38 848 GLN A N 1
ATOM 5827 C CA . GLN A 1 848 ? -45.927 5.874 15.586 1.00 79.38 848 GLN A CA 1
ATOM 5828 C C . GLN A 1 848 ? -45.900 7.381 15.305 1.00 79.38 848 GLN A C 1
ATOM 5830 O O . GLN A 1 848 ? -46.068 8.178 16.226 1.00 79.38 848 GLN A O 1
ATOM 5835 N N . GLY A 1 849 ? -45.661 7.780 14.054 1.00 66.44 849 GLY A N 1
ATOM 5836 C CA . GLY A 1 849 ? -45.416 9.182 13.696 1.00 66.44 849 GLY A CA 1
ATOM 5837 C C . GLY A 1 849 ? -45.960 9.553 12.319 1.00 66.44 849 GLY A C 1
ATOM 5838 O O . GLY A 1 849 ? -46.154 8.692 11.469 1.00 66.44 849 GLY A O 1
ATOM 5839 N N . GLY A 1 850 ? -46.234 10.842 12.099 1.00 64.81 850 GLY A N 1
ATOM 5840 C CA . GLY A 1 850 ? -46.828 11.389 10.869 1.00 64.81 850 GLY A CA 1
ATOM 5841 C C . GLY A 1 850 ? -45.887 11.437 9.660 1.00 64.81 850 GLY A C 1
ATOM 5842 O O . GLY A 1 850 ? -45.905 12.423 8.927 1.00 64.81 850 GLY A O 1
ATOM 5843 N N . VAL A 1 851 ? -45.045 10.418 9.476 1.00 71.69 851 VAL A N 1
ATOM 5844 C CA . VAL A 1 851 ? -44.226 10.257 8.268 1.00 71.69 851 VAL A CA 1
ATOM 5845 C C . VAL A 1 851 ? -45.068 9.633 7.159 1.00 71.69 851 VAL A C 1
ATOM 5847 O O . VAL A 1 851 ? -45.989 8.860 7.415 1.00 71.69 851 VAL A O 1
ATOM 5850 N N . SER A 1 852 ? -44.768 9.996 5.919 1.00 70.50 852 SER A N 1
ATOM 5851 C CA . SER A 1 852 ? -45.525 9.571 4.735 1.00 70.50 852 SER A CA 1
ATOM 5852 C C . SER A 1 852 ? -44.676 8.831 3.700 1.00 70.50 852 SER A C 1
ATOM 5854 O O . SER A 1 852 ? -45.237 8.260 2.770 1.00 70.50 852 SER A O 1
ATOM 5856 N N . THR A 1 853 ? -43.350 8.810 3.879 1.00 75.44 853 THR A N 1
ATOM 5857 C CA . THR A 1 853 ? -42.366 8.192 2.975 1.00 75.44 853 THR A CA 1
ATOM 5858 C C . THR A 1 853 ? -41.290 7.438 3.767 1.00 75.44 853 THR A C 1
ATOM 5860 O O . THR A 1 853 ? -41.103 7.700 4.957 1.00 75.44 853 THR A O 1
ATOM 5863 N N . ALA A 1 854 ? -40.583 6.510 3.112 1.00 77.62 854 ALA A N 1
ATOM 5864 C CA . ALA A 1 854 ? -39.463 5.776 3.711 1.00 77.62 854 ALA A CA 1
ATOM 5865 C C . ALA A 1 854 ? -38.285 6.703 4.062 1.00 77.62 854 ALA A C 1
ATOM 5867 O O . ALA A 1 854 ? -37.771 6.616 5.168 1.00 77.62 854 ALA A O 1
ATOM 5868 N N . GLU A 1 855 ? -37.966 7.671 3.202 1.00 80.69 855 GLU A N 1
ATOM 5869 C CA . GLU A 1 855 ? -36.929 8.690 3.443 1.00 80.69 855 GLU A CA 1
ATOM 5870 C C . GLU A 1 855 ? -37.218 9.530 4.706 1.00 80.69 855 GLU A C 1
ATOM 5872 O O . GLU A 1 855 ? -36.334 9.830 5.504 1.00 80.69 855 GLU A O 1
ATOM 5877 N N . GLN A 1 856 ? -38.493 9.850 4.966 1.00 81.81 856 GLN A N 1
ATOM 5878 C CA . GLN A 1 856 ? -38.899 10.506 6.215 1.00 81.81 856 GLN A CA 1
ATOM 5879 C C . GLN A 1 856 ? -38.790 9.588 7.443 1.00 81.81 856 GLN A C 1
ATOM 5881 O O . GLN A 1 856 ? -38.583 10.086 8.549 1.00 81.81 856 GLN A O 1
ATOM 5886 N N . ALA A 1 857 ? -38.963 8.274 7.276 1.00 82.06 857 ALA A N 1
ATOM 5887 C CA . ALA A 1 857 ? -38.769 7.302 8.351 1.00 82.06 857 ALA A CA 1
ATOM 5888 C C . ALA A 1 857 ? -37.275 7.112 8.671 1.00 82.06 857 ALA A C 1
ATOM 5890 O O . ALA A 1 857 ? -36.922 7.047 9.846 1.00 82.06 857 ALA A O 1
ATOM 5891 N N . GLU A 1 858 ? -36.410 7.111 7.652 1.00 86.00 858 GLU A N 1
ATOM 5892 C CA . GLU A 1 858 ? -34.943 7.104 7.782 1.00 86.00 858 GLU A CA 1
ATOM 5893 C C . GLU A 1 858 ? -34.471 8.340 8.547 1.00 86.00 858 GLU A C 1
ATOM 5895 O O . GLU A 1 858 ? -33.892 8.210 9.623 1.00 86.00 858 GLU A O 1
ATOM 5900 N N . ALA A 1 859 ? -34.866 9.533 8.093 1.00 84.38 859 ALA A N 1
ATOM 5901 C CA . ALA A 1 859 ? -34.535 10.783 8.773 1.00 84.38 859 ALA A CA 1
ATOM 5902 C C . ALA A 1 859 ? -35.054 10.836 10.224 1.00 84.38 859 ALA A C 1
ATOM 5904 O O . ALA A 1 859 ? -34.423 11.445 11.090 1.00 84.38 859 ALA A O 1
ATOM 5905 N N . TYR A 1 860 ? -36.201 10.206 10.511 1.00 87.50 860 TYR A N 1
ATOM 5906 C CA . TYR A 1 860 ? -36.700 10.097 11.881 1.00 87.50 860 TYR A CA 1
ATOM 5907 C C . TYR A 1 860 ? -35.806 9.192 12.733 1.00 87.50 860 TYR A C 1
ATOM 5909 O O . TYR A 1 860 ? -35.423 9.605 13.828 1.00 87.50 860 TYR A O 1
ATOM 5917 N N . CYS A 1 861 ? -35.480 7.984 12.261 1.00 87.19 861 CYS A N 1
ATOM 5918 C CA . CYS A 1 861 ? -34.610 7.068 12.999 1.00 87.19 861 CYS A CA 1
ATOM 5919 C C . CYS A 1 861 ? -33.237 7.708 13.253 1.00 87.19 861 CYS A C 1
ATOM 5921 O O . CYS A 1 861 ? -32.775 7.713 14.397 1.00 87.19 861 CYS A O 1
ATOM 5923 N N . ASP A 1 862 ? -32.664 8.365 12.243 1.00 85.88 862 ASP A N 1
ATOM 5924 C CA . ASP A 1 862 ? -31.385 9.066 12.366 1.00 85.88 862 ASP A CA 1
ATOM 5925 C C . ASP A 1 862 ? -31.452 10.186 13.416 1.00 85.88 862 ASP A C 1
ATOM 5927 O O . ASP A 1 862 ? -30.531 10.361 14.214 1.00 85.88 862 ASP A O 1
ATOM 5931 N N . SER A 1 863 ? -32.575 10.916 13.487 1.00 83.88 863 SER A N 1
ATOM 5932 C CA . SER A 1 863 ? -32.774 11.981 14.485 1.00 83.88 863 SER A CA 1
ATOM 5933 C C . SER A 1 863 ? -32.801 11.484 15.935 1.00 83.88 863 SER A C 1
ATOM 5935 O O . SER A 1 863 ? -32.570 12.269 16.855 1.00 83.88 863 SER A O 1
ATOM 5937 N N . VAL A 1 864 ? -33.066 10.190 16.144 1.00 84.12 864 VAL A N 1
ATOM 5938 C CA . VAL A 1 864 ? -33.022 9.530 17.457 1.00 84.12 864 VAL A CA 1
ATOM 5939 C C . VAL A 1 864 ? -31.783 8.643 17.625 1.00 84.12 864 VAL A C 1
ATOM 5941 O O . VAL A 1 864 ? -31.747 7.817 18.534 1.00 84.12 864 VAL A O 1
ATOM 5944 N N . GLY A 1 865 ? -30.763 8.814 16.774 1.00 79.75 865 GLY A N 1
ATOM 5945 C CA . GLY A 1 865 ? -29.490 8.095 16.866 1.00 79.75 865 GLY A CA 1
ATOM 5946 C C . GLY A 1 865 ? -29.588 6.601 16.541 1.00 79.75 865 GLY A C 1
ATOM 5947 O O . GLY A 1 865 ? -28.785 5.814 17.036 1.00 79.75 865 GLY A O 1
ATOM 5948 N N . MET A 1 866 ? -30.589 6.196 15.758 1.00 86.25 866 MET A N 1
ATOM 5949 C CA . MET A 1 866 ? -30.842 4.811 15.350 1.00 86.25 866 MET A CA 1
ATOM 5950 C C . MET A 1 866 ? -30.950 4.726 13.824 1.00 86.25 866 MET A C 1
ATOM 5952 O O . MET A 1 866 ? -31.116 5.737 13.156 1.00 86.25 866 MET A O 1
ATOM 5956 N N . SER A 1 867 ? -30.925 3.525 13.259 1.00 87.25 867 SER A N 1
ATOM 5957 C CA . SER A 1 867 ? -31.166 3.300 11.832 1.00 87.25 867 SER A CA 1
ATOM 5958 C C . SER A 1 867 ? -32.560 2.732 11.598 1.00 87.25 867 SER A C 1
ATOM 5960 O O . SER A 1 867 ? -33.164 2.116 12.479 1.00 87.25 867 SER A O 1
ATOM 5962 N N . LEU A 1 868 ? -33.109 2.944 10.404 1.00 88.19 868 LEU A N 1
ATOM 5963 C CA . LEU A 1 868 ? -34.348 2.284 10.005 1.00 88.19 868 LEU A CA 1
ATOM 5964 C C . LEU A 1 868 ? -34.137 0.763 9.977 1.00 88.19 868 LEU A C 1
ATOM 5966 O O . LEU A 1 868 ? -33.136 0.286 9.445 1.00 88.19 868 LEU A O 1
ATOM 5970 N N . PHE A 1 869 ? -35.075 0.003 10.549 1.00 87.75 869 PHE A N 1
ATOM 5971 C CA . PHE A 1 869 ? -34.960 -1.452 10.610 1.00 87.75 869 PHE A CA 1
ATOM 5972 C C . PHE A 1 869 ? -34.911 -2.063 9.206 1.00 87.75 869 PHE A C 1
ATOM 5974 O O . PHE A 1 869 ? -35.911 -2.088 8.481 1.00 87.75 869 PHE A O 1
ATOM 5981 N N . ILE A 1 870 ? -33.753 -2.628 8.868 1.00 86.00 870 ILE A N 1
ATOM 5982 C CA . ILE A 1 870 ? -33.546 -3.429 7.664 1.00 86.00 870 ILE A CA 1
ATOM 5983 C C . ILE A 1 870 ? -33.259 -4.860 8.125 1.00 86.00 870 ILE A C 1
ATOM 5985 O O . ILE A 1 870 ? -32.235 -5.114 8.767 1.00 86.00 870 ILE A O 1
ATOM 5989 N N . PRO A 1 871 ? -34.132 -5.833 7.820 1.00 83.94 871 PRO A N 1
ATOM 5990 C CA . PRO A 1 871 ? -33.924 -7.208 8.248 1.00 83.94 871 PRO A CA 1
ATOM 5991 C C . PRO A 1 871 ? -32.692 -7.796 7.554 1.00 83.94 871 PRO A C 1
ATOM 5993 O O . PRO A 1 871 ? -32.523 -7.682 6.344 1.00 83.94 871 PRO A O 1
ATOM 5996 N N . ARG A 1 872 ? -31.817 -8.436 8.334 1.00 76.75 872 ARG A N 1
ATOM 5997 C CA . ARG A 1 872 ? -30.499 -8.930 7.877 1.00 76.75 872 ARG A CA 1
ATOM 5998 C C . ARG A 1 872 ? -30.429 -10.451 7.830 1.00 76.75 872 ARG A C 1
ATOM 6000 O O . ARG A 1 872 ? -29.643 -11.022 7.085 1.00 76.75 872 ARG A O 1
ATOM 6007 N N . SER A 1 873 ? -31.292 -11.105 8.602 1.00 73.50 873 SER A N 1
ATOM 6008 C CA . SER A 1 873 ? -31.432 -12.555 8.673 1.00 73.50 873 SER A CA 1
ATOM 6009 C C . SER A 1 873 ? -32.884 -12.931 9.007 1.00 73.50 873 SER A C 1
ATOM 6011 O O . SER A 1 873 ? -33.640 -12.088 9.505 1.00 73.50 873 SER A O 1
ATOM 6013 N N . PRO A 1 874 ? -33.290 -14.196 8.793 1.00 75.69 874 PRO A N 1
ATOM 6014 C CA . PRO A 1 874 ? -34.588 -14.697 9.248 1.00 75.69 874 PRO A CA 1
ATOM 6015 C C . PRO A 1 874 ? -34.817 -14.517 10.751 1.00 75.69 874 PRO A C 1
ATOM 6017 O O . PRO A 1 874 ? -35.933 -14.228 11.168 1.00 75.69 874 PRO A O 1
ATOM 6020 N N . ALA A 1 875 ? -33.770 -14.650 11.567 1.00 73.19 875 ALA A N 1
ATOM 6021 C CA . ALA A 1 875 ? -33.863 -14.456 13.009 1.00 73.19 875 ALA A CA 1
ATOM 6022 C C . ALA A 1 875 ? -33.990 -12.979 13.399 1.00 73.19 875 ALA A C 1
ATOM 6024 O O . ALA A 1 875 ? -34.771 -12.666 14.296 1.00 73.19 875 ALA A O 1
ATOM 6025 N N . HIS A 1 876 ? -33.302 -12.071 12.691 1.00 80.19 876 HIS A N 1
ATOM 6026 C CA . HIS A 1 876 ? -33.475 -10.626 12.868 1.00 80.19 876 HIS A CA 1
ATOM 6027 C C . HIS A 1 876 ? -34.924 -10.220 12.553 1.00 80.19 876 HIS A C 1
ATOM 6029 O O . HIS A 1 876 ? -35.575 -9.531 13.335 1.00 80.19 876 HIS A O 1
ATOM 6035 N N . LEU A 1 877 ? -35.476 -10.757 11.459 1.00 83.12 877 LEU A N 1
ATOM 6036 C CA . LEU A 1 877 ? -36.871 -10.555 11.073 1.00 83.12 877 LEU A CA 1
ATOM 6037 C C . LEU A 1 877 ? -37.866 -11.160 12.077 1.00 83.12 877 LEU A C 1
ATOM 6039 O O . LEU A 1 877 ? -38.845 -10.512 12.443 1.00 83.12 877 LEU A O 1
ATOM 6043 N N . ALA A 1 878 ? -37.614 -12.380 12.557 1.00 80.12 878 ALA A N 1
ATOM 6044 C CA . ALA A 1 878 ? -38.469 -13.048 13.537 1.00 80.12 878 ALA A CA 1
ATOM 6045 C C . ALA A 1 878 ? -38.462 -12.337 14.900 1.00 80.12 878 ALA A C 1
ATOM 6047 O O . ALA A 1 878 ? -39.510 -12.210 15.535 1.00 80.12 878 ALA A O 1
ATOM 6048 N N . SER A 1 879 ? -37.301 -11.841 15.332 1.00 83.88 879 SER A N 1
ATOM 6049 C CA . SER A 1 879 ? -37.153 -11.029 16.541 1.00 83.88 879 SER A CA 1
ATOM 6050 C C . SER A 1 879 ? -37.954 -9.728 16.414 1.00 83.88 879 SER A C 1
ATOM 6052 O O . SER A 1 879 ? -38.823 -9.459 17.245 1.00 83.88 879 SER A O 1
ATOM 6054 N N . ALA A 1 880 ? -37.790 -8.987 15.313 1.00 86.06 880 ALA A N 1
ATOM 6055 C CA . ALA A 1 880 ? -38.575 -7.783 15.041 1.00 86.06 880 ALA A CA 1
ATOM 6056 C C . ALA A 1 880 ? -40.089 -8.058 14.956 1.00 86.06 880 ALA A C 1
ATOM 6058 O O . ALA A 1 880 ? -40.885 -7.267 15.462 1.00 86.06 880 ALA A O 1
ATOM 6059 N N . TRP A 1 881 ? -40.513 -9.198 14.393 1.00 85.38 881 TRP A N 1
ATOM 6060 C CA . TRP A 1 881 ? -41.922 -9.615 14.386 1.00 85.38 881 TRP A CA 1
ATOM 6061 C C . TRP A 1 881 ? -42.479 -9.836 15.797 1.00 85.38 881 TRP A C 1
ATOM 6063 O O . TRP A 1 881 ? -43.590 -9.390 16.102 1.00 85.38 881 TRP A O 1
ATOM 6073 N N . GLN A 1 882 ? -41.717 -10.490 16.680 1.00 82.69 882 GLN A N 1
ATOM 6074 C CA . GLN A 1 882 ? -42.111 -10.652 18.082 1.00 82.69 882 GLN A CA 1
ATOM 6075 C C . GLN A 1 882 ? -42.250 -9.298 18.779 1.00 82.69 882 GLN A C 1
ATOM 6077 O O . GLN A 1 882 ? -43.211 -9.088 19.521 1.00 82.69 882 GLN A O 1
ATOM 6082 N N . VAL A 1 883 ? -41.339 -8.358 18.506 1.00 84.12 883 VAL A N 1
ATOM 6083 C CA . VAL A 1 883 ? -41.416 -6.997 19.048 1.00 84.12 883 VAL A CA 1
ATOM 6084 C C . VAL A 1 883 ? -42.624 -6.250 18.501 1.00 84.12 883 VAL A C 1
ATOM 6086 O O . VAL A 1 883 ? -43.393 -5.699 19.287 1.00 84.12 883 VAL A O 1
ATOM 6089 N N . ALA A 1 884 ? -42.865 -6.272 17.188 1.00 82.75 884 ALA A N 1
ATOM 6090 C CA . ALA A 1 884 ? -44.063 -5.697 16.574 1.00 82.75 884 ALA A CA 1
ATOM 6091 C C . ALA A 1 884 ? -45.335 -6.185 17.289 1.00 82.75 884 ALA A C 1
ATOM 6093 O O . ALA A 1 884 ? -46.211 -5.379 17.623 1.00 82.75 884 ALA A O 1
ATOM 6094 N N . ASN A 1 885 ? -45.349 -7.472 17.655 1.00 78.69 885 ASN A N 1
ATOM 6095 C CA . ASN A 1 885 ? -46.471 -8.126 18.308 1.00 78.69 885 ASN A CA 1
ATOM 6096 C C . ASN A 1 885 ? -46.450 -8.122 19.856 1.00 78.69 885 ASN A C 1
ATOM 6098 O O . ASN A 1 885 ? -47.252 -8.814 20.488 1.00 78.69 885 ASN A O 1
ATOM 6102 N N . THR A 1 886 ? -45.556 -7.364 20.504 1.00 74.69 886 THR A N 1
ATOM 6103 C CA . THR A 1 886 ? -45.501 -7.272 21.975 1.00 74.69 886 THR A CA 1
ATOM 6104 C C . THR A 1 886 ? -46.145 -5.989 22.502 1.00 74.69 886 THR A C 1
ATOM 6106 O O . THR A 1 886 ? -45.946 -4.906 21.947 1.00 74.69 886 THR A O 1
ATOM 6109 N N . LEU A 1 887 ? -46.899 -6.098 23.604 1.00 69.62 887 LEU A N 1
ATOM 6110 C CA . LEU A 1 887 ? -47.513 -4.963 24.320 1.00 69.62 887 LEU A CA 1
ATOM 6111 C C . LEU A 1 887 ? -46.533 -4.235 25.258 1.00 69.62 887 LEU A C 1
ATOM 6113 O O . LEU A 1 887 ? -46.884 -3.206 25.825 1.00 69.62 887 LEU A O 1
ATOM 6117 N N . ALA A 1 888 ? -45.325 -4.774 25.456 1.00 62.31 888 ALA A N 1
ATOM 6118 C CA . ALA A 1 888 ? -44.353 -4.246 26.414 1.00 62.31 888 ALA A CA 1
ATOM 6119 C C . ALA A 1 888 ? -43.785 -2.864 26.031 1.00 62.31 888 ALA A C 1
ATOM 6121 O O . ALA A 1 888 ? -43.297 -2.149 26.907 1.00 62.31 888 ALA A O 1
ATOM 6122 N N . VAL A 1 889 ? -43.873 -2.466 24.755 1.00 62.28 889 VAL A N 1
ATOM 6123 C CA . VAL A 1 889 ? -43.502 -1.123 24.280 1.00 62.28 889 VAL A CA 1
ATOM 6124 C C . VAL A 1 889 ? -44.754 -0.406 23.765 1.00 62.28 889 VAL A C 1
ATOM 6126 O O . VAL A 1 889 ? -45.408 -0.946 22.866 1.00 62.28 889 VAL A O 1
ATOM 6129 N N . PRO A 1 890 ? -45.103 0.777 24.315 1.00 62.75 890 PRO A N 1
ATOM 6130 C CA . PRO A 1 890 ? -46.172 1.626 23.790 1.00 62.75 890 PRO A CA 1
ATOM 6131 C C . PRO A 1 890 ? -45.947 1.942 22.304 1.00 62.75 890 PRO A C 1
ATOM 6133 O O . PRO A 1 890 ? -44.803 1.947 21.855 1.00 62.75 890 PRO A O 1
ATOM 6136 N N . PRO A 1 891 ? -46.995 2.249 21.527 1.00 59.59 891 PRO A N 1
ATOM 6137 C CA . PRO A 1 891 ? -48.369 2.537 21.938 1.00 59.59 891 PRO A CA 1
ATOM 6138 C C . PRO A 1 891 ? -49.319 1.326 21.919 1.00 59.59 891 PRO A C 1
ATOM 6140 O O . PRO A 1 891 ? -50.247 1.302 22.724 1.00 59.59 891 PRO A O 1
ATOM 6143 N N . ASP A 1 892 ? -49.110 0.328 21.048 1.00 69.81 892 ASP A N 1
ATOM 6144 C CA . ASP A 1 892 ? -49.937 -0.885 20.955 1.00 69.81 892 ASP A CA 1
ATOM 6145 C C . ASP A 1 892 ? -49.212 -2.101 20.322 1.00 69.81 892 ASP A C 1
ATOM 6147 O O . ASP A 1 892 ? -48.057 -2.056 19.882 1.00 69.81 892 ASP A O 1
ATOM 6151 N N . ASN A 1 893 ? -49.912 -3.237 20.324 1.00 73.62 893 ASN A N 1
ATOM 6152 C CA . ASN A 1 893 ? -49.518 -4.470 19.655 1.00 73.62 893 ASN A CA 1
ATOM 6153 C C . ASN A 1 893 ? -50.204 -4.516 18.286 1.00 73.62 893 ASN A C 1
ATOM 6155 O O . ASN A 1 893 ? -51.429 -4.635 18.215 1.00 73.62 893 ASN A O 1
ATOM 6159 N N . SER A 1 894 ? -49.424 -4.388 17.215 1.00 74.69 894 SER A N 1
ATOM 6160 C CA . SER A 1 894 ? -49.951 -4.415 15.856 1.00 74.69 894 SER A CA 1
ATOM 6161 C C . SER A 1 894 ? -48.912 -4.960 14.878 1.00 74.69 894 SER A C 1
ATOM 6163 O O . SER A 1 894 ? -47.777 -4.474 14.866 1.00 74.69 894 SER A O 1
ATOM 6165 N N . PRO A 1 895 ? -49.290 -5.880 13.974 1.00 68.56 895 PRO A N 1
ATOM 6166 C CA . PRO A 1 895 ? -48.389 -6.381 12.937 1.00 68.56 895 PRO A CA 1
ATOM 6167 C C . PRO A 1 895 ? -47.957 -5.287 11.946 1.00 68.56 895 PRO A C 1
ATOM 6169 O O . PRO A 1 895 ? -46.960 -5.443 11.252 1.00 68.56 895 PRO A O 1
ATOM 6172 N N . THR A 1 896 ? -48.651 -4.142 11.920 1.00 71.38 896 THR A N 1
ATOM 6173 C CA . THR A 1 896 ? -48.322 -2.988 11.064 1.00 71.38 896 THR A CA 1
ATOM 6174 C C . THR A 1 896 ? -46.973 -2.334 11.384 1.00 71.38 896 THR A C 1
ATOM 6176 O O . THR A 1 896 ? -46.507 -1.533 10.584 1.00 71.38 896 THR A O 1
ATOM 6179 N N . TYR A 1 897 ? -46.363 -2.620 12.544 1.00 75.88 897 TYR A N 1
ATOM 6180 C CA . TYR A 1 897 ? -45.022 -2.121 12.888 1.00 75.88 897 TYR A CA 1
ATOM 6181 C C . TYR A 1 897 ? -43.909 -2.782 12.078 1.00 75.88 897 TYR A C 1
ATOM 6183 O O . TYR A 1 897 ? -42.878 -2.154 11.861 1.00 75.88 897 TYR A O 1
ATOM 6191 N N . LEU A 1 898 ? -44.112 -4.014 11.604 1.00 76.00 898 LEU A N 1
ATOM 6192 C CA . LEU A 1 898 ? -43.142 -4.712 10.762 1.00 76.00 898 LEU A CA 1
ATOM 6193 C C . LEU A 1 898 ? -43.343 -4.342 9.287 1.00 76.00 898 LEU A C 1
ATOM 6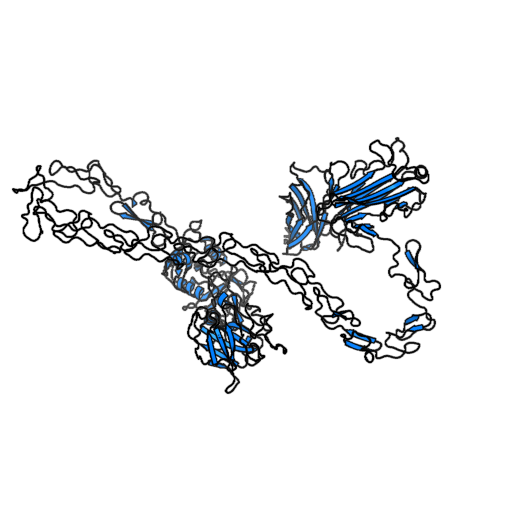195 O O . LEU A 1 898 ? -43.429 -5.201 8.416 1.00 76.00 898 LEU A O 1
ATOM 6199 N N . SER A 1 899 ? -43.469 -3.050 9.001 1.00 74.38 899 SER A N 1
ATOM 6200 C CA . SER A 1 899 ? -43.350 -2.569 7.629 1.00 74.38 899 SER A CA 1
ATOM 6201 C C . SER A 1 899 ? -41.857 -2.506 7.319 1.00 74.38 899 SER A C 1
ATOM 6203 O O . SER A 1 899 ? -41.151 -1.708 7.931 1.00 74.38 899 SER A O 1
ATOM 6205 N N . ILE A 1 900 ? -41.358 -3.362 6.421 1.00 79.12 900 ILE A N 1
ATOM 6206 C CA . ILE A 1 900 ? -39.998 -3.176 5.895 1.00 79.12 900 ILE A CA 1
ATOM 6207 C C . ILE A 1 900 ? -40.023 -1.910 5.056 1.00 79.12 900 ILE A C 1
ATOM 6209 O O . ILE A 1 900 ? -40.912 -1.775 4.226 1.00 79.12 900 ILE A O 1
ATOM 6213 N N . LEU A 1 901 ? -39.071 -1.019 5.301 1.00 79.75 901 LEU A N 1
ATOM 6214 C CA . LEU A 1 901 ? -38.836 0.226 4.581 1.00 79.75 901 LEU A CA 1
ATOM 6215 C C . LEU A 1 901 ? -37.312 0.362 4.385 1.00 79.75 901 LEU A C 1
ATOM 6217 O O . LEU A 1 901 ? -36.544 -0.351 5.029 1.00 79.75 901 LEU A O 1
ATOM 6221 N N . GLY A 1 902 ? -36.868 1.246 3.494 1.00 78.88 902 GLY A N 1
ATOM 6222 C CA . GLY A 1 902 ? -35.443 1.470 3.220 1.00 78.88 902 GLY A CA 1
ATOM 6223 C C . GLY A 1 902 ? -34.787 0.419 2.320 1.00 78.88 902 GLY A C 1
ATOM 6224 O O . GLY A 1 902 ? -33.569 0.320 2.270 1.00 78.88 902 GLY A O 1
ATOM 6225 N N . ILE A 1 903 ? -35.567 -0.386 1.591 1.00 83.62 903 ILE A N 1
ATOM 6226 C CA . ILE A 1 903 ? -35.065 -1.202 0.471 1.00 83.62 903 ILE A CA 1
ATOM 6227 C C . ILE A 1 903 ? -35.612 -0.600 -0.823 1.00 83.62 903 ILE A C 1
ATOM 6229 O O . ILE A 1 903 ? -36.833 -0.535 -0.990 1.00 83.62 903 ILE A O 1
ATOM 6233 N N . TYR A 1 904 ? -34.721 -0.146 -1.701 1.00 83.50 904 TYR A N 1
ATOM 6234 C CA . TYR A 1 904 ? -35.026 0.583 -2.933 1.00 83.50 904 TYR A CA 1
ATOM 6235 C C . TYR A 1 904 ? -34.568 -0.208 -4.165 1.00 83.50 904 TYR A C 1
ATOM 6237 O O . TYR A 1 904 ? -33.573 -0.937 -4.098 1.00 83.50 904 TYR A O 1
ATOM 6245 N N . PRO A 1 905 ? -35.265 -0.103 -5.305 1.00 80.19 905 PRO A N 1
ATOM 6246 C CA . PRO A 1 905 ? -34.789 -0.711 -6.533 1.00 80.19 905 PRO A CA 1
ATOM 6247 C C . PRO A 1 905 ? -33.595 0.095 -7.049 1.00 80.19 905 PRO A C 1
ATOM 6249 O O . PRO A 1 905 ? -33.556 1.317 -6.939 1.00 80.19 905 PRO A O 1
ATOM 6252 N N . SER A 1 906 ? -32.611 -0.582 -7.633 1.00 78.88 906 SER A N 1
ATOM 6253 C CA . SER A 1 906 ? -31.413 0.088 -8.169 1.00 78.88 906 SER A CA 1
ATOM 6254 C C . SER A 1 906 ? -31.660 0.853 -9.479 1.00 78.88 906 SER A C 1
ATOM 6256 O O . SER A 1 906 ? -30.823 1.656 -9.881 1.00 78.88 906 SER A O 1
ATOM 6258 N N . TYR A 1 907 ? -32.792 0.611 -10.148 1.00 78.25 907 TYR A N 1
ATOM 6259 C CA . TYR A 1 907 ? -33.261 1.332 -11.336 1.00 78.25 907 TYR A CA 1
ATOM 6260 C C . TYR A 1 907 ? -34.789 1.209 -11.474 1.00 78.25 907 TYR A C 1
ATOM 6262 O O . TYR A 1 907 ? -35.409 0.316 -10.890 1.00 78.25 907 TYR A O 1
ATOM 6270 N N . ASP A 1 908 ? -35.403 2.096 -12.258 1.00 76.50 908 ASP A N 1
ATOM 6271 C CA . ASP A 1 908 ? -36.852 2.090 -12.483 1.00 76.50 908 ASP A CA 1
ATOM 6272 C C . ASP A 1 908 ? -37.303 0.807 -13.211 1.00 76.50 908 ASP A C 1
ATOM 6274 O O . ASP A 1 908 ? -36.666 0.350 -14.159 1.00 76.50 908 ASP A O 1
ATOM 6278 N N . ALA A 1 909 ? -38.422 0.231 -12.777 1.00 70.94 909 ALA A N 1
ATOM 6279 C CA . ALA A 1 909 ? -38.994 -1.046 -13.208 1.00 70.94 909 ALA A CA 1
ATOM 6280 C C . ALA A 1 909 ? -38.143 -2.297 -12.895 1.00 70.94 909 ALA A C 1
ATOM 6282 O O . ALA A 1 909 ? -38.311 -3.340 -13.533 1.00 70.94 909 ALA A O 1
ATOM 6283 N N . ALA A 1 910 ? -37.235 -2.244 -11.911 1.00 68.38 910 ALA A N 1
ATOM 6284 C CA . ALA A 1 910 ? -36.512 -3.434 -11.454 1.00 68.38 910 ALA A CA 1
ATOM 6285 C C . ALA A 1 910 ? -37.478 -4.482 -10.869 1.00 68.38 910 ALA A C 1
ATOM 6287 O O . ALA A 1 910 ? -38.071 -4.264 -9.819 1.00 68.38 910 ALA A O 1
ATOM 6288 N N . THR A 1 911 ? -37.629 -5.639 -11.518 1.00 64.75 911 THR A N 1
ATOM 6289 C CA . THR A 1 911 ? -38.529 -6.717 -11.063 1.00 64.75 911 THR A CA 1
ATOM 6290 C C . THR A 1 911 ? -37.793 -7.773 -10.242 1.00 64.75 911 THR A C 1
ATOM 6292 O O . THR A 1 911 ? -36.699 -8.179 -10.628 1.00 64.75 911 THR A O 1
ATOM 6295 N N . CYS A 1 912 ? -38.438 -8.322 -9.208 1.00 62.50 912 CYS A N 1
ATOM 6296 C CA . CYS A 1 912 ? -37.993 -9.544 -8.512 1.00 62.50 912 CYS A CA 1
ATOM 6297 C C . CYS A 1 912 ? -39.022 -10.673 -8.648 1.00 62.50 912 CYS A C 1
ATOM 6299 O O . CYS A 1 912 ? -39.414 -11.319 -7.677 1.00 62.50 912 CYS A O 1
ATOM 6301 N N . ALA A 1 913 ? -39.493 -10.909 -9.875 1.00 59.53 913 ALA A N 1
ATOM 6302 C CA . ALA A 1 913 ? -40.581 -11.841 -10.140 1.00 59.53 913 ALA A CA 1
ATOM 6303 C C . ALA A 1 913 ? -40.247 -13.270 -9.667 1.00 59.53 913 ALA A C 1
ATOM 6305 O O . ALA A 1 913 ? -39.334 -13.915 -10.178 1.00 59.53 913 ALA A O 1
ATOM 6306 N N . SER A 1 914 ? -41.043 -13.790 -8.727 1.00 60.44 914 SER A N 1
ATOM 6307 C CA . SER A 1 914 ? -40.988 -15.181 -8.238 1.00 60.44 914 SER A CA 1
ATOM 6308 C C . SER A 1 914 ? -39.650 -15.618 -7.618 1.00 60.44 914 SER A C 1
ATOM 6310 O O . SER A 1 914 ? -39.321 -16.808 -7.607 1.00 60.44 914 SER A O 1
ATOM 6312 N N . THR A 1 915 ? -38.855 -14.677 -7.101 1.00 64.38 915 THR A N 1
ATOM 6313 C CA . THR A 1 915 ? -37.598 -14.987 -6.405 1.00 64.38 915 THR A CA 1
ATOM 6314 C C . THR A 1 915 ? -37.527 -14.275 -5.053 1.00 64.38 915 THR A C 1
ATOM 6316 O O . THR A 1 915 ? -38.199 -13.265 -4.861 1.00 64.38 915 THR A O 1
ATOM 6319 N N . PRO A 1 916 ? -36.759 -14.793 -4.079 1.00 67.75 916 PRO A N 1
ATOM 6320 C CA . PRO A 1 916 ? -36.762 -14.238 -2.731 1.00 67.75 916 PRO A CA 1
ATOM 6321 C C . PRO A 1 916 ? -36.010 -12.897 -2.691 1.00 67.75 916 PRO A C 1
ATOM 6323 O O . PRO A 1 916 ? -34.869 -12.827 -3.160 1.00 67.75 916 PRO A O 1
ATOM 6326 N N . LEU A 1 917 ? -36.617 -11.850 -2.115 1.00 72.56 917 LEU A N 1
ATOM 6327 C CA . LEU A 1 917 ? -35.983 -10.534 -1.957 1.00 72.56 917 LEU A CA 1
ATOM 6328 C C . LEU A 1 917 ? -34.926 -10.582 -0.839 1.00 72.56 917 LEU A C 1
ATOM 6330 O O . LEU A 1 917 ? -35.245 -10.584 0.353 1.00 72.56 917 LEU A O 1
ATOM 6334 N N . ARG A 1 918 ? -33.656 -10.656 -1.244 1.00 72.50 918 ARG A N 1
ATOM 6335 C CA . ARG A 1 918 ? -32.468 -10.621 -0.377 1.00 72.50 918 ARG A CA 1
ATOM 6336 C C . ARG A 1 918 ? -31.236 -10.169 -1.165 1.00 72.50 918 ARG A C 1
ATOM 6338 O O . ARG A 1 918 ? -31.181 -10.382 -2.379 1.00 72.50 918 ARG A O 1
ATOM 6345 N N . SER A 1 919 ? -30.230 -9.641 -0.477 1.00 64.38 919 SER A N 1
ATOM 6346 C CA . SER A 1 919 ? -28.946 -9.276 -1.086 1.00 64.38 919 SER A CA 1
ATOM 6347 C C . SER A 1 919 ? -28.247 -10.470 -1.732 1.00 64.38 919 SER A C 1
ATOM 6349 O O . SER A 1 919 ? -28.338 -11.605 -1.259 1.00 64.38 919 SER A O 1
ATOM 6351 N N . GLY A 1 920 ? -27.556 -10.208 -2.844 1.00 58.06 920 GLY A N 1
ATOM 6352 C CA . GLY A 1 920 ? -26.833 -11.226 -3.608 1.00 58.06 920 GLY A CA 1
ATOM 6353 C C . GLY A 1 920 ? -27.719 -12.144 -4.458 1.00 58.06 920 GLY A C 1
ATOM 6354 O O . GLY A 1 920 ? -27.203 -13.080 -5.064 1.00 58.06 920 GLY A O 1
ATOM 6355 N N . ASN A 1 921 ? -29.036 -11.909 -4.535 1.00 65.25 921 ASN A N 1
ATOM 6356 C CA . ASN A 1 921 ? -29.881 -12.585 -5.517 1.00 65.25 921 ASN A CA 1
ATOM 6357 C C . ASN A 1 921 ? -29.655 -11.945 -6.906 1.00 65.25 921 ASN A C 1
ATOM 6359 O O . ASN A 1 921 ? -30.071 -10.808 -7.118 1.00 65.25 921 ASN A O 1
ATOM 6363 N N . PRO A 1 922 ? -29.054 -12.660 -7.876 1.00 57.06 922 PRO A N 1
ATOM 6364 C CA . PRO A 1 922 ? -28.685 -12.092 -9.176 1.00 57.06 922 PRO A CA 1
ATOM 6365 C C . PRO A 1 922 ? -29.892 -11.698 -10.037 1.00 57.06 922 PRO A C 1
ATOM 6367 O O . PRO A 1 922 ? -29.737 -11.012 -11.040 1.00 57.06 922 PRO A O 1
ATOM 6370 N N . SER A 1 923 ? -31.094 -12.158 -9.680 1.00 60.44 923 SER A N 1
ATOM 6371 C CA . SER A 1 923 ? -32.344 -11.807 -10.364 1.00 60.44 923 SER A CA 1
ATOM 6372 C C . SER A 1 923 ? -33.044 -10.594 -9.749 1.00 60.44 923 SER A C 1
ATOM 6374 O O . SER A 1 923 ? -34.140 -10.256 -10.184 1.00 60.44 923 SER A O 1
ATOM 6376 N N . CYS A 1 924 ? -32.462 -9.975 -8.717 1.00 65.69 924 CYS A N 1
ATOM 6377 C CA . CYS A 1 924 ? -33.135 -8.981 -7.898 1.00 65.69 924 CYS A CA 1
ATOM 6378 C C . CYS A 1 924 ? -32.193 -7.810 -7.581 1.00 65.69 924 CYS A C 1
ATOM 6380 O O . CYS A 1 924 ? -31.412 -7.844 -6.634 1.00 65.69 924 CYS A O 1
ATOM 6382 N N . ASN A 1 925 ? -32.269 -6.768 -8.412 1.00 73.75 925 ASN A N 1
ATOM 6383 C CA . ASN A 1 925 ? -31.396 -5.595 -8.357 1.00 73.75 925 ASN A CA 1
ATOM 6384 C C . ASN A 1 925 ? -31.968 -4.519 -7.416 1.00 73.75 925 ASN A C 1
ATOM 6386 O O . ASN A 1 925 ? -32.377 -3.444 -7.857 1.00 73.75 925 ASN A O 1
ATOM 6390 N N . TRP A 1 926 ? -32.033 -4.835 -6.123 1.00 79.69 926 TRP A N 1
ATOM 6391 C CA . TRP A 1 926 ? -32.488 -3.938 -5.055 1.00 79.69 926 TRP A CA 1
ATOM 6392 C C . TRP A 1 926 ? -31.363 -3.710 -4.052 1.00 79.69 926 TRP A C 1
ATOM 6394 O O . TRP A 1 926 ? -30.521 -4.584 -3.844 1.00 79.69 926 TRP A O 1
ATOM 6404 N N . VAL A 1 927 ? -31.359 -2.536 -3.435 1.00 82.62 927 VAL A N 1
ATOM 6405 C CA . VAL A 1 927 ? -30.334 -2.087 -2.496 1.00 82.62 927 VAL A CA 1
ATOM 6406 C C . VAL A 1 927 ? -30.991 -1.590 -1.216 1.00 82.62 927 VAL A C 1
ATOM 6408 O O . VAL A 1 927 ? -32.048 -0.962 -1.248 1.00 82.62 927 VAL A O 1
ATOM 6411 N N . ALA A 1 928 ? -30.380 -1.902 -0.078 1.00 83.69 928 ALA A N 1
ATOM 6412 C CA . ALA A 1 928 ? -30.744 -1.266 1.177 1.00 83.69 928 ALA A CA 1
ATOM 6413 C C . ALA A 1 928 ? -30.266 0.194 1.172 1.00 83.69 928 ALA A C 1
ATOM 6415 O O . ALA A 1 928 ? -29.269 0.519 0.526 1.00 83.69 928 ALA A O 1
ATOM 6416 N N . SER A 1 929 ? -30.956 1.063 1.899 1.00 79.06 929 SER A N 1
ATOM 6417 C CA . SER A 1 929 ? -30.668 2.495 1.969 1.00 79.06 929 SER A CA 1
ATOM 6418 C C . SER A 1 929 ? -29.336 2.818 2.630 1.00 79.06 929 SER A C 1
ATOM 6420 O O . SER A 1 929 ? -28.697 3.807 2.287 1.00 79.06 929 SER A O 1
ATOM 6422 N N . ASP A 1 930 ? -28.865 1.925 3.495 1.00 75.56 930 ASP A N 1
ATOM 6423 C CA . ASP A 1 930 ? -27.538 1.976 4.098 1.00 75.56 930 ASP A CA 1
ATOM 6424 C C . ASP A 1 930 ? -26.455 1.249 3.275 1.00 75.56 930 ASP A C 1
ATOM 6426 O O . ASP A 1 930 ? -25.309 1.140 3.705 1.00 75.56 930 ASP A O 1
ATOM 6430 N N . GLY A 1 931 ? -26.810 0.705 2.106 1.00 71.56 931 GLY A N 1
ATOM 6431 C CA . GLY A 1 931 ? -25.916 -0.071 1.243 1.00 71.56 931 GLY A CA 1
ATOM 6432 C C . GLY A 1 931 ? -25.579 -1.482 1.748 1.00 71.56 931 GLY A C 1
ATOM 6433 O O . GLY A 1 931 ? -24.824 -2.195 1.085 1.00 71.56 931 GLY A O 1
ATOM 6434 N N . GLY A 1 932 ? -26.124 -1.912 2.892 1.00 68.25 932 GLY A N 1
ATOM 6435 C CA . GLY A 1 932 ? -25.825 -3.205 3.508 1.00 68.25 932 GLY A CA 1
ATOM 6436 C C . GLY A 1 932 ? -26.645 -4.387 2.967 1.00 68.25 932 GLY A C 1
ATOM 6437 O O . GLY A 1 932 ? -27.566 -4.246 2.160 1.00 68.25 932 GLY A O 1
ATOM 6438 N N . ASN A 1 933 ? -26.340 -5.595 3.458 1.00 73.12 933 ASN A N 1
ATOM 6439 C CA . ASN A 1 933 ? -27.077 -6.815 3.098 1.00 73.12 933 ASN A CA 1
ATOM 6440 C C . ASN A 1 933 ? -28.503 -6.801 3.666 1.00 73.12 933 ASN A C 1
ATOM 6442 O O . ASN A 1 933 ? -28.677 -6.398 4.800 1.00 73.12 933 ASN A O 1
ATOM 6446 N N . PHE A 1 934 ? -29.516 -7.307 2.971 1.00 79.12 934 PHE A N 1
ATOM 6447 C CA . PHE A 1 934 ? -30.882 -7.431 3.489 1.00 79.12 934 PHE A CA 1
ATOM 6448 C C . PHE A 1 934 ? -31.462 -8.825 3.223 1.00 79.12 934 PHE A C 1
ATOM 6450 O O . PHE A 1 934 ? -31.089 -9.512 2.270 1.00 79.12 934 PHE A O 1
ATOM 6457 N N . PHE A 1 935 ? -32.402 -9.243 4.065 1.00 79.94 935 PHE A N 1
ATOM 6458 C CA . PHE A 1 935 ? -33.160 -10.484 3.956 1.00 79.94 935 PHE A CA 1
ATOM 6459 C C . PHE A 1 935 ? -34.624 -10.212 4.271 1.00 79.94 935 PHE A C 1
ATOM 6461 O O . PHE A 1 935 ? -34.933 -9.771 5.370 1.00 79.94 935 PHE A O 1
ATOM 6468 N N . VAL A 1 936 ? -35.534 -10.557 3.361 1.00 76.94 936 VAL A N 1
ATOM 6469 C CA . VAL A 1 936 ? -36.966 -10.358 3.608 1.00 76.94 936 VAL A CA 1
ATOM 6470 C C . VAL A 1 936 ? -37.748 -11.661 3.717 1.00 76.94 936 VAL A C 1
ATOM 6472 O O . VAL A 1 936 ? -38.561 -11.840 4.620 1.00 76.94 936 VAL A O 1
ATOM 6475 N N . SER A 1 937 ? -37.534 -12.593 2.795 1.00 74.94 937 SER A N 1
ATOM 6476 C CA . SER A 1 937 ? -38.215 -13.885 2.817 1.00 74.94 937 SER A CA 1
ATOM 6477 C C . SER A 1 937 ? -37.438 -14.918 2.012 1.00 74.94 937 SER A C 1
ATOM 6479 O O . SER A 1 937 ? -36.601 -14.574 1.179 1.00 74.94 937 SER A O 1
ATOM 6481 N N . ASN A 1 938 ? -37.730 -16.196 2.249 1.00 68.31 938 ASN A N 1
ATOM 6482 C CA . ASN A 1 938 ? -37.304 -17.322 1.417 1.00 68.31 938 ASN A CA 1
ATOM 6483 C C . ASN A 1 938 ? -38.413 -17.811 0.463 1.00 68.31 938 ASN A C 1
ATOM 6485 O O . ASN A 1 938 ? -38.174 -18.720 -0.331 1.00 68.31 938 ASN A O 1
ATOM 6489 N N . LEU A 1 939 ? -39.608 -17.217 0.521 1.00 68.88 939 LEU A N 1
ATOM 6490 C CA . LEU A 1 939 ? -40.751 -17.609 -0.295 1.00 68.88 939 LEU A CA 1
ATOM 6491 C C . LEU A 1 939 ? -40.592 -17.098 -1.733 1.00 68.88 939 LEU A C 1
ATOM 6493 O O . LEU A 1 939 ? -40.384 -15.913 -1.972 1.00 68.88 939 LEU A O 1
ATOM 6497 N N . THR A 1 940 ? -40.712 -18.008 -2.699 1.00 65.44 940 THR A N 1
ATOM 6498 C CA . THR A 1 940 ? -40.593 -17.733 -4.143 1.00 65.44 940 THR A CA 1
ATOM 6499 C C . THR A 1 940 ? -41.944 -17.591 -4.841 1.00 65.44 940 THR A C 1
ATOM 6501 O O . THR A 1 940 ? -42.008 -17.185 -5.994 1.00 65.44 940 THR A O 1
ATOM 6504 N N . THR A 1 941 ? -43.044 -17.928 -4.164 1.00 62.62 941 THR A N 1
ATOM 6505 C CA . THR A 1 941 ? -44.401 -17.945 -4.735 1.00 62.62 941 THR A CA 1
ATOM 6506 C C . THR A 1 941 ? -45.142 -16.618 -4.596 1.00 62.62 941 THR A C 1
ATOM 6508 O O . THR A 1 941 ? -46.324 -16.542 -4.928 1.00 62.62 941 THR A O 1
ATOM 6511 N N . ILE A 1 942 ? -44.481 -15.582 -4.082 1.00 63.88 942 ILE A N 1
ATOM 6512 C CA . ILE A 1 942 ? -45.096 -14.278 -3.852 1.00 63.88 942 ILE A CA 1
ATOM 6513 C C . ILE A 1 942 ? -44.909 -13.429 -5.111 1.00 63.88 942 ILE A C 1
ATOM 6515 O O . ILE A 1 942 ? -43.791 -13.026 -5.434 1.00 63.88 942 ILE A O 1
ATOM 6519 N N . ALA A 1 943 ? -46.001 -13.203 -5.839 1.00 60.59 943 ALA A N 1
ATOM 6520 C CA . ALA A 1 943 ? -46.017 -12.353 -7.022 1.00 60.59 943 ALA A CA 1
ATOM 6521 C C . ALA A 1 943 ? -46.114 -10.872 -6.631 1.00 60.59 943 ALA A C 1
ATOM 6523 O O . ALA A 1 943 ? -46.907 -10.509 -5.762 1.00 60.59 943 ALA A O 1
ATOM 6524 N N . GLU A 1 944 ? -45.328 -10.040 -7.309 1.00 59.75 944 GLU A N 1
ATOM 6525 C CA . GLU A 1 944 ? -45.427 -8.581 -7.266 1.00 59.75 944 GLU A CA 1
ATOM 6526 C C . GLU A 1 944 ? -46.764 -8.128 -7.898 1.00 59.75 944 GLU A C 1
ATOM 6528 O O . GLU A 1 944 ? -47.078 -8.576 -9.007 1.00 59.75 944 GLU A O 1
ATOM 6533 N N . PRO A 1 945 ? -47.585 -7.294 -7.234 1.00 56.16 945 PRO A N 1
ATOM 6534 C CA . PRO A 1 945 ? -48.912 -6.948 -7.735 1.00 56.16 945 PRO A CA 1
ATOM 6535 C C . PRO A 1 945 ? -49.005 -6.107 -9.025 1.00 56.16 945 PRO A C 1
ATOM 6537 O O . PRO A 1 945 ? -50.092 -6.123 -9.606 1.00 56.16 945 PRO A O 1
ATOM 6540 N N . ASN A 1 946 ? -47.976 -5.398 -9.522 1.00 59.41 946 ASN A N 1
ATOM 6541 C CA . ASN A 1 946 ? -48.186 -4.481 -10.667 1.00 59.41 946 ASN A CA 1
ATOM 6542 C C . ASN A 1 946 ? -46.966 -4.002 -11.488 1.00 59.41 946 ASN A C 1
ATOM 6544 O O . ASN A 1 946 ? -47.205 -3.435 -12.557 1.00 59.41 946 ASN A O 1
ATOM 6548 N N . GLY A 1 947 ? -45.709 -4.303 -11.137 1.00 57.41 947 GLY A N 1
ATOM 6549 C CA . GLY A 1 947 ? -44.566 -4.093 -12.048 1.00 57.41 947 GLY A CA 1
ATOM 6550 C C . GLY A 1 947 ? -44.205 -2.627 -12.324 1.00 57.41 947 GLY A C 1
ATOM 6551 O O . GLY A 1 947 ? -43.656 -2.323 -13.384 1.00 57.41 947 GLY A O 1
ATOM 6552 N N . ASP A 1 948 ? -44.542 -1.720 -11.414 1.00 60.84 948 ASP A N 1
ATOM 6553 C CA . ASP A 1 948 ? -44.407 -0.262 -11.513 1.00 60.84 948 ASP A CA 1
ATOM 6554 C C . ASP A 1 948 ? -43.335 0.339 -10.582 1.00 60.84 948 ASP A C 1
ATOM 6556 O O . ASP A 1 948 ? -43.288 1.558 -10.405 1.00 60.84 948 ASP A O 1
ATOM 6560 N N . ASN A 1 949 ? -42.416 -0.506 -10.094 1.00 69.25 949 ASN A N 1
ATOM 6561 C CA . ASN A 1 949 ? -41.281 -0.131 -9.242 1.00 69.25 949 ASN A CA 1
ATOM 6562 C C . ASN A 1 949 ? -40.530 1.100 -9.764 1.00 69.25 949 ASN A C 1
ATOM 6564 O O . ASN A 1 949 ? -40.186 1.176 -10.942 1.00 69.25 949 ASN A O 1
ATOM 6568 N N . ASN A 1 950 ? -40.176 2.029 -8.881 1.00 69.69 950 ASN A N 1
ATOM 6569 C CA . ASN A 1 950 ? -39.296 3.154 -9.201 1.00 69.69 950 ASN A CA 1
ATOM 6570 C C . ASN A 1 950 ? -38.249 3.366 -8.099 1.00 69.69 950 ASN A C 1
ATOM 6572 O O . ASN A 1 950 ? -38.445 2.977 -6.947 1.00 69.69 950 ASN A O 1
ATOM 6576 N N . THR A 1 951 ? -37.134 3.996 -8.461 1.00 75.94 951 THR A N 1
ATOM 6577 C CA . THR A 1 951 ? -35.962 4.219 -7.591 1.00 75.94 951 THR A CA 1
ATOM 6578 C C . THR A 1 951 ? -36.227 5.066 -6.346 1.00 75.94 951 THR A C 1
ATOM 6580 O O . THR A 1 951 ? -35.422 5.040 -5.420 1.00 75.94 951 THR A O 1
ATOM 6583 N N . VAL A 1 952 ? -37.343 5.796 -6.288 1.00 67.81 952 VAL A N 1
ATOM 6584 C CA . VAL A 1 952 ? -37.675 6.709 -5.181 1.00 67.81 952 VAL A CA 1
ATOM 6585 C C . VAL A 1 952 ? -38.733 6.145 -4.226 1.00 67.81 952 VAL A C 1
ATOM 6587 O O . VAL A 1 952 ? -39.061 6.777 -3.222 1.00 67.81 952 VAL A O 1
ATOM 6590 N N . THR A 1 953 ? -39.262 4.946 -4.491 1.00 70.00 953 THR A N 1
ATOM 6591 C CA . THR A 1 953 ? -40.241 4.265 -3.631 1.00 70.00 953 THR A CA 1
ATOM 6592 C C . THR A 1 953 ? -39.654 2.998 -3.027 1.00 70.00 953 THR A C 1
ATOM 6594 O O . THR A 1 953 ? -39.219 2.095 -3.739 1.00 70.00 953 THR A O 1
ATOM 6597 N N . SER A 1 954 ? -39.670 2.912 -1.696 1.00 77.25 954 SER A N 1
ATOM 6598 C CA . SER A 1 954 ? -39.222 1.713 -0.987 1.00 77.25 954 SER A CA 1
ATOM 6599 C C . SER A 1 954 ? -40.255 0.582 -1.058 1.00 77.25 954 SER A C 1
ATOM 6601 O O . SER A 1 954 ? -41.455 0.828 -1.225 1.00 77.25 954 SER A O 1
ATOM 6603 N N . MET A 1 955 ? -39.802 -0.662 -0.885 1.00 75.00 955 MET A N 1
ATOM 6604 C CA . MET A 1 955 ? -40.693 -1.812 -0.744 1.00 75.00 955 MET A CA 1
ATOM 6605 C C . MET A 1 955 ? -41.558 -1.734 0.498 1.00 75.00 955 MET A C 1
ATOM 6607 O O . MET A 1 955 ? -41.068 -1.399 1.564 1.00 75.00 955 MET A O 1
ATOM 6611 N N . GLY A 1 956 ? -42.813 -2.160 0.379 1.00 73.00 956 GLY A N 1
ATOM 6612 C CA . GLY A 1 956 ? -43.669 -2.544 1.491 1.00 73.00 956 GLY A CA 1
ATOM 6613 C C . GLY A 1 956 ? -43.908 -4.052 1.495 1.00 73.00 956 GLY A C 1
ATOM 6614 O O . GLY A 1 956 ? -44.354 -4.624 0.502 1.00 73.00 956 GLY A O 1
ATOM 6615 N N . TYR A 1 957 ? -43.655 -4.695 2.634 1.00 73.75 957 TYR A N 1
ATOM 6616 C CA . TYR A 1 957 ? -43.955 -6.110 2.852 1.00 73.75 957 TYR A CA 1
ATOM 6617 C C . TYR A 1 957 ? -45.167 -6.287 3.756 1.00 73.75 957 TYR A C 1
ATOM 6619 O O . TYR A 1 957 ? -45.304 -5.617 4.777 1.00 73.75 957 TYR A O 1
ATOM 6627 N N . SER A 1 958 ? -46.031 -7.230 3.389 1.00 71.56 958 SER A N 1
ATOM 6628 C CA . SER A 1 958 ? -47.163 -7.665 4.203 1.00 71.56 958 SER A CA 1
ATOM 6629 C C . SER A 1 958 ? -46.892 -9.048 4.783 1.00 71.56 958 SER A C 1
ATOM 6631 O O . SER A 1 958 ? -46.467 -9.963 4.074 1.00 71.56 958 SER A O 1
ATOM 6633 N N . TYR A 1 959 ? -47.162 -9.208 6.075 1.00 74.88 959 TYR A N 1
ATOM 6634 C CA . TYR A 1 959 ? -46.916 -10.437 6.825 1.00 74.88 959 TYR A CA 1
ATOM 6635 C C . TYR A 1 959 ? -48.228 -11.098 7.233 1.00 74.88 959 TYR A C 1
ATOM 6637 O O . TYR A 1 959 ? -49.193 -10.417 7.583 1.00 74.88 959 TYR A O 1
ATOM 6645 N N . ASP A 1 960 ? -48.265 -12.427 7.198 1.00 74.19 960 ASP A N 1
ATOM 6646 C CA . ASP A 1 960 ? -49.372 -13.202 7.743 1.00 74.19 960 ASP A CA 1
ATOM 6647 C C . ASP A 1 960 ? -49.345 -13.230 9.285 1.00 74.19 960 ASP A C 1
ATOM 6649 O O . ASP A 1 960 ? -48.408 -12.765 9.934 1.00 74.19 960 ASP A O 1
ATOM 6653 N N . ALA A 1 961 ? -50.379 -13.810 9.900 1.00 70.81 961 ALA A N 1
ATOM 6654 C CA . ALA A 1 961 ? -50.486 -13.915 11.359 1.00 70.81 961 ALA A CA 1
ATOM 6655 C C . ALA A 1 961 ? -49.377 -14.766 12.018 1.00 70.81 961 ALA A C 1
ATOM 6657 O O . ALA A 1 961 ? -49.254 -14.764 13.242 1.00 70.81 961 ALA A O 1
ATOM 6658 N N . SER A 1 962 ? -48.588 -15.497 11.227 1.00 69.00 962 SER A N 1
ATOM 6659 C CA . SER A 1 962 ? -47.467 -16.321 11.687 1.00 69.00 962 SER A CA 1
ATOM 6660 C C . SER A 1 962 ? -46.110 -15.630 11.494 1.00 69.00 962 SER A C 1
ATOM 6662 O O . SER A 1 962 ? -45.094 -16.200 11.883 1.00 69.00 962 SER A O 1
ATOM 6664 N N . GLY A 1 963 ? -46.082 -14.413 10.937 1.00 68.88 963 GLY A N 1
ATOM 6665 C CA . GLY A 1 963 ? -44.860 -13.650 10.676 1.00 68.88 963 GLY A CA 1
ATOM 6666 C C . GLY A 1 963 ? -44.161 -14.003 9.366 1.00 68.88 963 GLY A C 1
ATOM 6667 O O . GLY A 1 963 ? -43.015 -13.605 9.171 1.00 68.88 963 GLY A O 1
ATOM 6668 N N . ASN A 1 964 ? -44.819 -14.727 8.454 1.00 74.81 964 ASN A N 1
ATOM 6669 C CA . ASN A 1 964 ? -44.269 -15.004 7.127 1.00 74.81 964 ASN A CA 1
ATOM 6670 C C . ASN A 1 964 ? -44.716 -13.940 6.125 1.00 74.81 964 ASN A C 1
ATOM 6672 O O . ASN A 1 964 ? -45.858 -13.481 6.164 1.00 74.81 964 ASN A O 1
ATOM 6676 N N . ALA A 1 965 ? -43.842 -13.582 5.185 1.00 73.94 965 ALA A N 1
ATOM 6677 C CA . ALA A 1 965 ? -44.208 -12.686 4.092 1.00 73.94 965 ALA A CA 1
ATOM 6678 C C . ALA A 1 965 ? -45.336 -13.304 3.241 1.00 73.94 965 ALA A C 1
ATOM 6680 O O . ALA A 1 965 ? -45.249 -14.449 2.809 1.00 73.94 965 ALA A O 1
ATOM 6681 N N . SER A 1 966 ? -46.393 -12.538 2.995 1.00 72.69 966 SER A N 1
ATOM 6682 C CA . SER A 1 966 ? -47.602 -12.974 2.275 1.00 72.69 966 SER A CA 1
ATOM 6683 C C . SER A 1 966 ? -47.853 -12.195 0.979 1.00 72.69 966 SER A C 1
ATOM 6685 O O . SER A 1 966 ? -48.594 -12.654 0.113 1.00 72.69 966 SER A O 1
ATOM 6687 N N . GLY A 1 967 ? -47.192 -11.049 0.822 1.00 70.62 967 GLY A N 1
ATOM 6688 C CA . GLY A 1 967 ? -47.297 -10.147 -0.321 1.00 70.62 967 GLY A CA 1
ATOM 6689 C C . GLY A 1 967 ? -46.287 -9.012 -0.185 1.00 70.62 967 GLY A C 1
ATOM 6690 O O . GLY A 1 967 ? -45.935 -8.646 0.940 1.00 70.62 967 GLY A O 1
ATOM 6691 N N . TRP A 1 968 ? -45.833 -8.450 -1.299 1.00 74.19 968 TRP A N 1
ATOM 6692 C CA . TRP A 1 968 ? -44.953 -7.281 -1.318 1.00 74.19 968 TRP A CA 1
ATOM 6693 C C . TRP A 1 968 ? -45.314 -6.371 -2.482 1.00 74.19 968 TRP A C 1
ATOM 6695 O O . TRP A 1 968 ? -45.720 -6.875 -3.523 1.00 74.19 968 TRP A O 1
ATOM 6705 N N . ASN A 1 969 ? -45.223 -5.058 -2.289 1.00 67.75 969 ASN A N 1
ATOM 6706 C CA . ASN A 1 969 ? -45.432 -4.075 -3.349 1.00 67.75 969 ASN A CA 1
ATOM 6707 C C . ASN A 1 969 ? -44.638 -2.803 -3.073 1.00 67.75 969 ASN A C 1
ATOM 6709 O O . ASN A 1 969 ? -44.368 -2.503 -1.908 1.00 67.75 969 ASN A O 1
ATOM 6713 N N . ASP A 1 970 ? -44.267 -2.053 -4.103 1.00 64.50 970 ASP A N 1
ATOM 6714 C CA . ASP A 1 970 ? -43.653 -0.743 -3.915 1.00 64.50 970 ASP A CA 1
ATOM 6715 C C . ASP A 1 970 ? -44.678 0.256 -3.359 1.00 64.50 970 ASP A C 1
ATOM 6717 O O . ASP A 1 970 ? -45.895 0.171 -3.565 1.00 64.50 970 ASP A O 1
ATOM 6721 N N . GLN A 1 971 ? -44.196 1.188 -2.541 1.00 63.34 971 GLN A N 1
ATOM 6722 C CA . GLN A 1 971 ? -45.030 2.240 -1.965 1.00 63.34 971 GLN A CA 1
ATOM 6723 C C . GLN A 1 971 ? -45.299 3.314 -3.036 1.00 63.34 971 GLN A C 1
ATOM 6725 O O . GLN A 1 971 ? -44.723 4.397 -2.986 1.00 63.34 971 GLN A O 1
ATOM 6730 N N . ILE A 1 972 ? -46.144 3.028 -4.032 1.00 52.72 972 ILE A N 1
ATOM 6731 C CA . ILE A 1 972 ? -46.514 3.994 -5.082 1.00 52.72 972 ILE A CA 1
ATOM 6732 C C . ILE A 1 972 ? -47.195 5.199 -4.434 1.00 52.72 972 ILE A C 1
ATOM 6734 O O . ILE A 1 972 ? -48.257 5.071 -3.819 1.00 52.72 972 ILE A O 1
ATOM 6738 N N . ALA A 1 973 ? -46.642 6.399 -4.608 1.00 45.84 973 ALA A N 1
ATOM 6739 C CA . ALA A 1 973 ? -47.387 7.617 -4.321 1.00 45.84 973 ALA A CA 1
ATOM 6740 C C . ALA A 1 973 ? -48.545 7.759 -5.341 1.00 45.84 973 ALA A C 1
ATOM 6742 O O . ALA A 1 973 ? -48.296 7.725 -6.546 1.00 45.84 973 ALA A O 1
ATOM 6743 N N . PRO A 1 974 ? -49.806 7.939 -4.900 1.00 46.19 974 PRO A N 1
ATOM 6744 C CA . PRO A 1 974 ? -50.188 8.487 -3.612 1.00 46.19 974 PRO A CA 1
ATOM 6745 C C . PRO A 1 974 ? -50.944 7.451 -2.775 1.00 46.19 974 PRO A C 1
ATOM 6747 O O . PRO A 1 974 ? -52.104 7.666 -2.429 1.00 46.19 974 PRO A O 1
ATOM 6750 N N . ASN A 1 975 ? -50.317 6.332 -2.429 1.00 49.12 975 ASN A N 1
ATOM 6751 C CA . ASN A 1 975 ? -50.708 5.614 -1.230 1.00 49.12 975 ASN A CA 1
ATOM 6752 C C . ASN A 1 975 ? -49.712 6.005 -0.130 1.00 49.12 975 ASN A C 1
ATOM 6754 O O . ASN A 1 975 ? -48.704 5.325 0.047 1.00 49.12 975 ASN A O 1
ATOM 6758 N N . PRO A 1 976 ? -49.917 7.157 0.545 1.00 51.91 976 PRO A N 1
ATOM 6759 C CA . PRO A 1 976 ? -49.103 7.501 1.703 1.00 51.91 976 PRO A CA 1
ATOM 6760 C C . PRO A 1 976 ? -49.158 6.325 2.676 1.00 51.91 976 PRO A C 1
ATOM 6762 O O . PRO A 1 976 ? -50.224 5.709 2.807 1.00 51.91 976 PRO A O 1
ATOM 6765 N N . LEU A 1 977 ? -48.048 6.038 3.373 1.00 53.56 977 LEU A N 1
ATOM 6766 C CA . LEU A 1 977 ? -48.093 5.193 4.570 1.00 53.56 977 LEU A CA 1
ATOM 6767 C C . LEU A 1 977 ? -49.374 5.578 5.326 1.00 53.56 977 LEU A C 1
ATOM 6769 O O . LEU A 1 977 ? -49.581 6.783 5.537 1.00 53.56 977 LEU A O 1
ATOM 6773 N N . PRO A 1 978 ? -50.292 4.630 5.619 1.00 54.31 978 PRO A N 1
ATOM 6774 C CA . PRO A 1 978 ? -51.583 4.970 6.206 1.00 54.31 978 PRO A CA 1
ATOM 6775 C C . PRO A 1 978 ? -51.303 5.904 7.374 1.00 54.31 978 PRO A C 1
ATOM 6777 O O . PRO A 1 978 ? -50.361 5.633 8.113 1.00 54.31 978 PRO A O 1
ATOM 6780 N N . SER A 1 979 ? -52.054 7.008 7.482 1.00 46.16 979 SER A N 1
ATOM 6781 C CA . SER A 1 979 ? -51.782 8.251 8.244 1.00 46.16 979 SER A CA 1
ATOM 6782 C C . SER A 1 979 ? -51.464 8.112 9.751 1.00 46.16 979 SER A C 1
ATOM 6784 O O . SER A 1 979 ? -51.483 9.080 10.504 1.00 46.16 979 SER A O 1
ATOM 6786 N N . SER A 1 980 ? -51.187 6.896 10.196 1.00 52.12 980 SER A N 1
ATOM 6787 C CA . SER A 1 980 ? -50.551 6.449 11.420 1.00 52.12 980 SER A CA 1
ATOM 6788 C C . SER A 1 980 ? -49.297 5.608 11.094 1.00 52.12 980 SER A C 1
ATOM 6790 O O . SER A 1 980 ? -49.267 4.438 11.474 1.00 52.12 980 SER A O 1
ATOM 6792 N N . ALA A 1 981 ? -48.311 6.125 10.348 1.00 61.97 981 ALA A N 1
ATOM 6793 C CA . ALA A 1 981 ? -47.170 5.324 9.896 1.00 61.97 981 ALA A CA 1
ATOM 6794 C C . ALA A 1 981 ? -46.426 4.705 11.092 1.00 61.97 981 ALA A C 1
ATOM 6796 O O . ALA A 1 981 ? -45.935 5.400 11.987 1.00 61.97 981 ALA A O 1
ATOM 6797 N N . ARG A 1 982 ? -46.441 3.371 11.127 1.00 78.19 982 ARG A N 1
ATOM 6798 C CA . ARG A 1 982 ? -45.869 2.533 12.179 1.00 78.19 982 ARG A CA 1
ATOM 6799 C C . ARG A 1 982 ? -44.674 1.805 11.592 1.00 78.19 982 ARG A C 1
ATOM 6801 O O . ARG A 1 982 ? -44.837 1.065 10.629 1.00 78.19 982 ARG A O 1
ATOM 6808 N N . PHE A 1 983 ? -43.500 2.029 12.158 1.00 83.19 983 PHE A N 1
ATOM 6809 C CA . PHE A 1 983 ? -42.244 1.425 11.713 1.00 83.19 983 PHE A CA 1
ATOM 6810 C C . PHE A 1 983 ? -41.332 1.175 12.917 1.00 83.19 983 PHE A C 1
ATOM 6812 O O . PHE A 1 983 ? -41.659 1.562 14.046 1.00 83.19 983 PHE A O 1
ATOM 6819 N N . ILE A 1 984 ? -40.222 0.478 12.686 1.00 87.38 984 ILE A N 1
ATOM 6820 C CA . ILE A 1 984 ? -39.243 0.131 13.717 1.00 87.38 984 ILE A CA 1
ATOM 6821 C C . ILE A 1 984 ? -37.898 0.762 13.348 1.00 87.38 984 ILE A C 1
ATOM 6823 O O . ILE A 1 984 ? -37.483 0.683 12.194 1.00 87.38 984 ILE A O 1
ATOM 6827 N N . CYS A 1 985 ? -37.226 1.368 14.325 1.00 88.31 985 CYS A N 1
ATOM 6828 C CA . CYS A 1 985 ? -35.805 1.712 14.230 1.00 88.31 985 CYS A CA 1
ATOM 6829 C C . CYS A 1 985 ? -34.978 0.683 15.022 1.00 88.31 985 CYS A C 1
ATOM 6831 O O . CYS A 1 985 ? -35.446 0.196 16.057 1.00 88.31 985 CYS A O 1
ATOM 6833 N N . ASP A 1 986 ? -33.767 0.365 14.569 1.00 87.94 986 ASP A N 1
ATOM 6834 C CA . ASP A 1 986 ? -32.807 -0.515 15.248 1.00 87.94 986 ASP A CA 1
ATOM 6835 C C . ASP A 1 986 ? -31.412 0.137 15.381 1.00 87.94 986 ASP A C 1
ATOM 6837 O O . ASP A 1 986 ? -31.161 1.193 14.808 1.00 87.94 986 ASP A O 1
ATOM 6841 N N . VAL A 1 987 ? -30.518 -0.444 16.192 1.00 77.25 987 VAL A N 1
ATOM 6842 C CA . VAL A 1 987 ? -29.134 0.058 16.410 1.00 77.25 987 VAL A CA 1
ATOM 6843 C C . VAL A 1 987 ? -28.086 -0.754 15.618 1.00 77.25 987 VAL A C 1
ATOM 6845 O O . VAL A 1 987 ? -26.888 -0.524 15.743 1.00 77.25 987 VAL A O 1
ATOM 6848 N N . GLY A 1 988 ? -28.502 -1.731 14.807 1.00 65.31 988 GLY A N 1
ATOM 6849 C CA . GLY A 1 988 ? -27.614 -2.542 13.965 1.00 65.31 988 GLY A CA 1
ATOM 6850 C C . GLY A 1 988 ? -26.670 -3.495 14.715 1.00 65.31 988 GLY A C 1
ATOM 6851 O O . GLY A 1 988 ? -25.731 -4.026 14.128 1.00 65.31 988 GLY A O 1
ATOM 6852 N N . ASP A 1 989 ? -26.901 -3.755 16.002 1.00 58.12 989 ASP A N 1
ATOM 6853 C CA . ASP A 1 989 ? -25.931 -4.347 16.935 1.00 58.12 989 ASP A CA 1
ATOM 6854 C C . ASP A 1 989 ? -25.719 -5.876 16.820 1.00 58.12 989 ASP A C 1
ATOM 6856 O O . ASP A 1 989 ? -24.828 -6.422 17.473 1.00 58.12 989 ASP A O 1
ATOM 6860 N N . LYS A 1 990 ? -26.477 -6.596 15.975 1.00 56.16 990 LYS A N 1
ATOM 6861 C CA . LYS A 1 990 ? -26.342 -8.065 15.813 1.00 56.16 990 LYS A CA 1
ATOM 6862 C C . LYS A 1 990 ? -26.525 -8.598 14.380 1.00 56.16 990 LYS A C 1
ATOM 6864 O O . LYS A 1 990 ? -26.845 -9.764 14.158 1.00 56.16 990 LYS A O 1
ATOM 6869 N N . ALA A 1 991 ? -26.324 -7.766 13.372 1.00 53.16 991 ALA A N 1
ATOM 6870 C CA . ALA A 1 991 ? -26.430 -8.180 11.976 1.00 53.16 991 ALA A CA 1
ATOM 6871 C C . ALA A 1 991 ? -25.168 -8.924 11.476 1.00 53.16 991 ALA A C 1
ATOM 6873 O O . ALA A 1 991 ? -24.361 -8.343 10.759 1.00 53.16 991 ALA A O 1
ATOM 6874 N N . GLY A 1 992 ? -24.982 -10.192 11.866 1.00 54.22 992 GLY A N 1
ATOM 6875 C CA . GLY A 1 992 ? -23.832 -11.029 11.471 1.00 54.22 992 GLY A CA 1
ATOM 6876 C C . GLY A 1 992 ? -24.123 -11.998 10.312 1.00 54.22 992 GLY A C 1
ATOM 6877 O O . GLY A 1 992 ? -25.255 -12.447 10.123 1.00 54.22 992 GLY A O 1
ATOM 6878 N N . THR A 1 993 ? -23.095 -12.332 9.532 1.00 60.03 993 THR A N 1
ATOM 6879 C CA . THR A 1 993 ? -23.128 -13.349 8.462 1.00 60.03 993 THR A CA 1
ATOM 6880 C C . THR A 1 993 ? -23.365 -14.759 9.063 1.00 60.03 993 THR A C 1
ATOM 6882 O O . THR A 1 993 ? -22.878 -15.020 10.159 1.00 60.03 993 THR A O 1
ATOM 6885 N N . PRO A 1 994 ? -24.113 -15.694 8.425 1.00 72.75 994 PRO A N 1
ATOM 6886 C CA . PRO A 1 994 ? -24.363 -17.035 8.987 1.00 72.75 994 PRO A CA 1
ATOM 6887 C C . PRO A 1 994 ? -23.084 -17.839 9.230 1.00 72.75 994 PRO A C 1
ATOM 6889 O O . PRO A 1 994 ? -22.167 -17.765 8.425 1.00 72.75 994 PRO A O 1
ATOM 6892 N N . GLN A 1 995 ? -23.019 -18.665 10.277 1.00 80.62 995 GLN A N 1
ATOM 6893 C CA . GLN A 1 995 ? -21.739 -19.254 10.699 1.00 80.62 995 GLN A CA 1
ATOM 6894 C C . GLN A 1 995 ? -21.277 -20.462 9.870 1.00 80.62 995 GLN A C 1
ATOM 6896 O O . GLN A 1 995 ? -20.092 -20.793 9.835 1.00 80.62 995 GLN A O 1
ATOM 6901 N N . SER A 1 996 ? -22.191 -21.134 9.166 1.00 85.75 996 SER A N 1
ATOM 6902 C CA . SER A 1 996 ? -21.869 -22.336 8.393 1.00 85.75 996 SER A CA 1
ATOM 6903 C C . SER A 1 996 ? -22.789 -22.568 7.189 1.00 85.75 996 SER A C 1
ATOM 6905 O O . SER A 1 996 ? -23.883 -22.011 7.073 1.00 85.75 996 SER A O 1
ATOM 6907 N N . CYS A 1 997 ? -22.375 -23.467 6.287 1.00 85.56 997 CYS A N 1
ATOM 6908 C CA . CYS A 1 997 ? -23.224 -23.957 5.197 1.00 85.56 997 CYS A CA 1
ATOM 6909 C C . CYS A 1 997 ? -24.474 -24.695 5.702 1.00 85.56 997 CYS A C 1
ATOM 6911 O O . CYS A 1 997 ? -25.505 -24.705 5.026 1.00 85.56 997 CYS A O 1
ATOM 6913 N N . LEU A 1 998 ? -24.404 -25.317 6.884 1.00 86.56 998 LEU A N 1
ATOM 6914 C CA . LEU A 1 998 ? -25.561 -25.939 7.518 1.00 86.56 998 LEU A CA 1
ATOM 6915 C C . LEU A 1 998 ? -26.563 -24.884 7.990 1.00 86.56 998 LEU A C 1
ATOM 6917 O O . LEU A 1 998 ? -27.761 -25.084 7.803 1.00 86.56 998 LEU A O 1
ATOM 6921 N N . ASP A 1 999 ? -26.090 -23.749 8.507 1.00 78.12 999 ASP A N 1
ATOM 6922 C CA . ASP A 1 999 ? -26.958 -22.628 8.878 1.00 78.12 999 ASP A CA 1
ATOM 6923 C C . ASP A 1 999 ? -27.670 -22.087 7.647 1.00 78.12 999 ASP A C 1
ATOM 6925 O O . ASP A 1 999 ? -28.897 -22.075 7.621 1.00 78.12 999 ASP A O 1
ATOM 6929 N N . TRP A 1 1000 ? -26.938 -21.794 6.566 1.00 74.31 1000 TRP A N 1
ATOM 6930 C CA . TRP A 1 1000 ? -27.552 -21.433 5.282 1.00 74.31 1000 TRP A CA 1
ATOM 6931 C C . TRP A 1 1000 ? -28.621 -22.435 4.841 1.00 74.31 1000 TRP A C 1
ATOM 6933 O O . TRP A 1 1000 ? -29.717 -22.047 4.432 1.00 74.31 1000 TRP A O 1
ATOM 6943 N N . ARG A 1 1001 ? -28.358 -23.735 4.972 1.00 76.69 1001 ARG A N 1
ATOM 6944 C CA . ARG A 1 1001 ? -29.335 -24.755 4.598 1.00 76.69 1001 ARG A CA 1
ATOM 6945 C C . ARG A 1 1001 ? -30.561 -24.803 5.502 1.00 76.69 1001 ARG A C 1
ATOM 6947 O O . ARG A 1 1001 ? -31.672 -24.966 5.000 1.00 76.69 1001 ARG A O 1
ATOM 6954 N N . ASN A 1 1002 ? -30.379 -24.651 6.809 1.00 70.94 1002 ASN A N 1
ATOM 6955 C CA . ASN A 1 1002 ? -31.473 -24.585 7.776 1.00 70.94 1002 ASN A CA 1
ATOM 6956 C C . ASN A 1 1002 ? -32.337 -23.330 7.560 1.00 70.94 1002 ASN A C 1
ATOM 6958 O O . ASN A 1 1002 ? -33.543 -23.378 7.788 1.00 70.94 1002 ASN A O 1
ATOM 6962 N N . LEU A 1 1003 ? -31.752 -22.250 7.022 1.00 55.34 1003 LEU A N 1
ATOM 6963 C CA . LEU A 1 1003 ? -32.465 -21.049 6.561 1.00 55.34 1003 LEU A CA 1
ATOM 6964 C C . LEU A 1 1003 ? -33.232 -21.269 5.233 1.00 55.34 1003 LEU A C 1
ATOM 6966 O O . LEU A 1 1003 ? -33.894 -20.357 4.733 1.00 55.34 1003 LEU A O 1
ATOM 6970 N N . GLY A 1 1004 ? -33.186 -22.478 4.662 1.00 54.59 1004 GLY A N 1
ATOM 6971 C CA . GLY A 1 1004 ? -33.959 -22.887 3.484 1.00 54.59 1004 GLY A CA 1
ATOM 6972 C C . GLY A 1 1004 ? -33.207 -22.795 2.155 1.00 54.59 1004 GLY A C 1
ATOM 6973 O O . GLY A 1 1004 ? -33.810 -22.989 1.097 1.00 54.59 1004 GLY A O 1
ATOM 6974 N N . PHE A 1 1005 ? -31.900 -22.523 2.174 1.00 60.22 1005 PHE A N 1
ATOM 6975 C CA . PHE A 1 1005 ? -31.084 -22.499 0.962 1.00 60.22 1005 PHE A CA 1
ATOM 6976 C C . PHE A 1 1005 ? -30.755 -23.933 0.533 1.00 60.22 1005 PHE A C 1
ATOM 6978 O O . PHE A 1 1005 ? -30.017 -24.654 1.199 1.00 60.22 1005 PHE A O 1
ATOM 6985 N N . THR A 1 1006 ? -31.335 -24.366 -0.586 1.00 74.00 1006 THR A N 1
ATOM 6986 C CA . THR A 1 1006 ? -31.265 -25.760 -1.064 1.00 74.00 1006 THR A CA 1
ATOM 6987 C C . THR A 1 1006 ? -30.414 -25.944 -2.322 1.00 74.00 1006 THR A C 1
ATOM 6989 O O . THR A 1 1006 ? -30.206 -27.075 -2.757 1.00 74.00 1006 THR A O 1
ATOM 6992 N N . THR A 1 1007 ? -29.865 -24.859 -2.872 1.00 77.31 1007 THR A N 1
ATOM 6993 C CA . THR A 1 1007 ? -29.006 -24.877 -4.066 1.00 77.31 1007 THR A CA 1
ATOM 6994 C C . THR A 1 1007 ? -27.532 -24.871 -3.669 1.00 77.31 1007 THR A C 1
ATOM 6996 O O . THR A 1 1007 ? -27.106 -24.009 -2.902 1.00 77.31 1007 THR A O 1
ATOM 6999 N N . SER A 1 1008 ? -26.735 -25.803 -4.193 1.00 82.56 1008 SER A N 1
ATOM 7000 C CA . SER A 1 1008 ? -25.281 -25.820 -3.974 1.00 82.56 1008 SER A CA 1
ATOM 7001 C C . SER A 1 1008 ? -24.595 -24.650 -4.696 1.00 82.56 1008 SER A C 1
ATOM 7003 O O . SER A 1 1008 ? -25.000 -24.288 -5.800 1.00 82.56 1008 SER A O 1
ATOM 7005 N N . GLY A 1 1009 ? -23.583 -24.032 -4.084 1.00 77.62 1009 GLY A N 1
ATOM 7006 C CA . GLY A 1 1009 ? -22.977 -22.798 -4.600 1.00 77.62 1009 GLY A CA 1
ATOM 7007 C C . GLY A 1 1009 ? -21.983 -22.150 -3.636 1.00 77.62 1009 GLY A C 1
ATOM 7008 O O . GLY A 1 1009 ? -21.685 -22.711 -2.585 1.00 77.62 1009 GLY A O 1
ATOM 7009 N N . ALA A 1 1010 ? -21.457 -20.977 -3.996 1.00 76.94 1010 ALA A N 1
ATOM 7010 C CA . ALA A 1 1010 ? -20.602 -20.185 -3.111 1.00 76.94 1010 ALA A CA 1
ATOM 7011 C C . ALA A 1 1010 ? -21.453 -19.341 -2.148 1.00 76.94 1010 ALA A C 1
ATOM 7013 O O . ALA A 1 1010 ? -22.345 -18.620 -2.592 1.00 76.94 1010 ALA A O 1
ATOM 7014 N N . TYR A 1 1011 ? -21.168 -19.421 -0.850 1.00 70.88 1011 TYR A N 1
ATOM 7015 C CA . TYR A 1 1011 ? -21.855 -18.679 0.207 1.00 70.88 1011 TYR A CA 1
ATOM 7016 C C . TYR A 1 1011 ? -20.834 -18.065 1.165 1.00 70.88 1011 TYR A C 1
ATOM 7018 O O . TYR A 1 1011 ? -19.799 -18.673 1.435 1.00 70.88 1011 TYR A O 1
ATOM 7026 N N . SER A 1 1012 ? -21.133 -16.876 1.691 1.00 74.75 1012 SER A N 1
ATOM 7027 C CA . SER A 1 1012 ? -20.328 -16.265 2.753 1.00 74.75 1012 SER A CA 1
ATOM 7028 C C . SER A 1 1012 ? -20.742 -16.838 4.103 1.00 74.75 1012 SER A C 1
ATOM 7030 O O . SER A 1 1012 ? -21.936 -16.851 4.408 1.00 74.75 1012 SER A O 1
ATOM 7032 N N . ILE A 1 1013 ? -19.789 -17.336 4.884 1.00 72.88 1013 ILE A N 1
ATOM 7033 C CA . ILE A 1 1013 ? -20.008 -17.835 6.239 1.00 72.88 1013 ILE A CA 1
ATOM 7034 C C . ILE A 1 1013 ? -19.054 -17.172 7.223 1.00 72.88 1013 ILE A C 1
ATOM 7036 O O . ILE A 1 1013 ? -17.952 -16.791 6.850 1.00 72.88 1013 ILE A O 1
ATOM 7040 N N . ASP A 1 1014 ? -19.452 -17.084 8.481 1.00 77.81 1014 ASP A N 1
ATOM 7041 C CA . ASP A 1 1014 ? -18.680 -16.465 9.554 1.00 77.81 1014 ASP A CA 1
ATOM 7042 C C . ASP A 1 1014 ? -18.538 -17.428 10.744 1.00 77.81 1014 ASP A C 1
ATOM 7044 O O . ASP A 1 1014 ? -19.358 -17.423 11.668 1.00 77.81 1014 ASP A O 1
ATOM 7048 N N . PRO A 1 1015 ? -17.566 -18.355 10.687 1.00 79.50 1015 PRO A N 1
ATOM 7049 C CA . PRO A 1 1015 ? -17.532 -19.500 11.592 1.00 79.50 1015 PRO A CA 1
ATOM 7050 C C . PRO A 1 1015 ? -17.321 -19.152 13.069 1.00 79.50 1015 PRO A C 1
ATOM 7052 O O . PRO A 1 1015 ? -17.697 -19.948 13.933 1.00 79.50 1015 PRO A O 1
ATOM 7055 N N . ASP A 1 1016 ? -16.744 -17.990 13.377 1.00 68.56 1016 ASP A N 1
ATOM 7056 C CA . ASP A 1 1016 ? -16.632 -17.444 14.732 1.00 68.56 1016 ASP A CA 1
ATOM 7057 C C . ASP A 1 1016 ? -17.749 -16.447 15.085 1.00 68.56 1016 ASP A C 1
ATOM 7059 O O . ASP A 1 1016 ? -17.910 -16.105 16.259 1.00 68.56 1016 ASP A O 1
ATOM 7063 N N . GLY A 1 1017 ? -18.598 -16.072 14.124 1.00 68.00 1017 GLY A N 1
ATOM 7064 C CA . GLY A 1 1017 ? -19.723 -15.156 14.314 1.00 68.00 1017 GLY A CA 1
ATOM 7065 C C . GLY A 1 1017 ? -19.231 -13.718 14.430 1.00 68.00 1017 GLY A C 1
ATOM 7066 O O . GLY A 1 1017 ? -18.344 -13.305 13.716 1.00 68.00 1017 GLY A O 1
ATOM 7067 N N . ASN A 1 1018 ? -19.717 -12.935 15.394 1.00 53.38 1018 ASN A N 1
ATOM 7068 C CA . ASN A 1 1018 ? -19.220 -11.558 15.581 1.00 53.38 1018 ASN A CA 1
ATOM 7069 C C . ASN A 1 1018 ? -17.817 -11.503 16.242 1.00 53.38 1018 ASN A C 1
ATOM 7071 O O . ASN A 1 1018 ? -17.539 -10.606 17.042 1.00 53.38 1018 ASN A O 1
ATOM 7075 N N . GLY A 1 1019 ? -16.983 -12.517 15.996 1.00 54.41 1019 GLY A N 1
ATOM 7076 C CA . GLY A 1 1019 ? -15.597 -12.606 16.425 1.00 54.41 1019 GLY A CA 1
ATOM 7077 C C . GLY A 1 1019 ? -14.677 -11.705 15.592 1.00 54.41 1019 GLY A C 1
ATOM 7078 O O . GLY A 1 1019 ? -15.134 -10.918 14.767 1.00 54.41 1019 GLY A O 1
ATOM 7079 N N . PRO A 1 1020 ? -13.362 -11.750 15.844 1.00 45.03 1020 PRO A N 1
ATOM 7080 C CA . PRO A 1 1020 ? -12.405 -10.882 15.167 1.00 45.03 1020 PRO A CA 1
ATOM 7081 C C . PRO A 1 1020 ? -12.140 -11.281 13.708 1.00 45.03 1020 PRO A C 1
ATOM 7083 O O . PRO A 1 1020 ? -11.530 -10.491 12.986 1.00 45.03 1020 PRO A O 1
ATOM 7086 N N . ASN A 1 1021 ? -12.530 -12.485 13.273 1.00 54.50 1021 ASN A N 1
ATOM 7087 C CA . ASN A 1 1021 ? -12.286 -12.910 11.901 1.00 54.50 1021 ASN A CA 1
ATOM 7088 C C . ASN A 1 1021 ? -13.400 -12.415 10.978 1.00 54.50 1021 ASN A C 1
ATOM 7090 O O . ASN A 1 1021 ? -14.577 -12.426 11.313 1.00 54.50 1021 ASN A O 1
ATOM 7094 N N . ALA A 1 1022 ? -13.011 -11.963 9.789 1.00 51.06 1022 ALA A N 1
ATOM 7095 C CA . ALA A 1 1022 ? -13.973 -11.577 8.771 1.00 51.06 1022 ALA A CA 1
ATOM 7096 C C . ALA A 1 1022 ? -14.654 -12.818 8.174 1.00 51.06 1022 ALA A C 1
ATOM 7098 O O . ALA A 1 1022 ? -14.016 -13.858 7.984 1.00 51.06 1022 ALA A O 1
ATOM 7099 N N . ALA A 1 1023 ? -15.922 -12.670 7.787 1.00 62.44 1023 ALA A N 1
ATOM 7100 C CA . ALA A 1 1023 ? -16.654 -13.699 7.063 1.00 62.44 1023 ALA A CA 1
ATOM 7101 C C . ALA A 1 1023 ? -15.896 -14.178 5.807 1.00 62.44 1023 ALA A C 1
ATOM 7103 O O . ALA A 1 1023 ? -15.352 -13.387 5.031 1.00 62.44 1023 ALA A O 1
ATOM 7104 N N . ILE A 1 1024 ? -15.895 -15.490 5.585 1.00 70.62 1024 ILE A N 1
ATOM 7105 C CA . ILE A 1 1024 ? -15.195 -16.173 4.497 1.00 70.62 1024 ILE A CA 1
ATOM 7106 C C . ILE A 1 1024 ? -16.176 -16.721 3.461 1.00 70.62 1024 ILE A C 1
ATOM 7108 O O . ILE A 1 1024 ? -17.231 -17.255 3.790 1.00 70.62 1024 ILE A O 1
ATOM 7112 N N . THR A 1 1025 ? -15.815 -16.667 2.178 1.00 75.94 1025 THR A N 1
ATOM 7113 C CA . THR A 1 1025 ? -16.620 -17.317 1.132 1.00 75.94 1025 THR A CA 1
ATOM 7114 C C . THR A 1 1025 ? -16.196 -18.775 0.958 1.00 75.94 1025 THR A C 1
ATOM 7116 O O . THR A 1 1025 ? -15.033 -19.067 0.680 1.00 75.94 1025 THR A O 1
ATOM 7119 N N . VAL A 1 1026 ? -17.152 -19.697 1.075 1.00 84.94 1026 VAL A N 1
ATOM 7120 C CA . VAL A 1 1026 ? -16.958 -21.147 0.925 1.00 84.94 1026 VAL A CA 1
ATOM 7121 C C . VAL A 1 1026 ? -17.909 -21.725 -0.118 1.00 84.94 1026 VAL A C 1
ATOM 7123 O O . VAL A 1 1026 ? -18.930 -21.124 -0.441 1.00 84.94 1026 VAL A O 1
ATOM 7126 N N . TYR A 1 1027 ? -17.609 -22.917 -0.637 1.00 87.94 1027 TYR A N 1
ATOM 7127 C CA . TYR A 1 1027 ? -18.584 -23.666 -1.429 1.00 87.94 1027 TYR A CA 1
ATOM 7128 C C . TYR A 1 1027 ? -19.417 -24.578 -0.526 1.00 87.94 1027 TYR A C 1
ATOM 7130 O O . TYR A 1 1027 ? -18.864 -25.433 0.170 1.00 87.94 1027 TYR A O 1
ATOM 7138 N N . CYS A 1 1028 ? -20.737 -24.419 -0.579 1.00 90.06 1028 CYS A N 1
ATOM 7139 C CA . CYS A 1 1028 ? -21.691 -25.245 0.142 1.00 90.06 1028 CYS A CA 1
ATOM 7140 C C . CYS A 1 1028 ? -22.373 -26.243 -0.796 1.00 90.06 1028 CYS A C 1
ATOM 7142 O O . CYS A 1 1028 ? -22.988 -25.845 -1.788 1.00 90.06 1028 CYS A O 1
ATOM 7144 N N . ASP A 1 1029 ? -22.344 -27.529 -0.448 1.00 90.38 1029 ASP A N 1
ATOM 7145 C CA . ASP A 1 1029 ? -23.212 -28.536 -1.058 1.00 90.38 1029 ASP A CA 1
ATOM 7146 C C . ASP A 1 1029 ? -24.499 -28.691 -0.239 1.00 90.38 1029 ASP A C 1
ATOM 7148 O O . ASP A 1 1029 ? -24.501 -29.202 0.885 1.00 90.38 1029 ASP A O 1
ATOM 7152 N N . MET A 1 1030 ? -25.613 -28.241 -0.817 1.00 84.81 1030 MET A N 1
ATOM 7153 C CA . MET A 1 1030 ? -26.930 -28.213 -0.182 1.00 84.81 1030 MET A CA 1
ATOM 7154 C C . MET A 1 1030 ? -27.805 -29.426 -0.527 1.00 84.81 1030 MET A C 1
ATOM 7156 O O . MET A 1 1030 ? -28.910 -29.555 0.013 1.00 84.81 1030 MET A O 1
ATOM 7160 N N . VAL A 1 1031 ? -27.317 -30.346 -1.364 1.00 85.12 1031 VAL A N 1
ATOM 7161 C CA . VAL A 1 1031 ? -28.121 -31.438 -1.929 1.00 85.12 1031 VAL A CA 1
ATOM 7162 C C . VAL A 1 1031 ? -27.693 -32.802 -1.382 1.00 85.12 1031 VAL A C 1
ATOM 7164 O O . VAL A 1 1031 ? -28.539 -33.559 -0.899 1.00 85.12 1031 VAL A O 1
ATOM 7167 N N . THR A 1 1032 ? -26.399 -33.119 -1.407 1.00 84.50 1032 THR A N 1
ATOM 7168 C CA . THR A 1 1032 ? -25.904 -34.484 -1.140 1.00 84.50 1032 THR A CA 1
ATOM 7169 C C . THR A 1 1032 ? -26.091 -34.906 0.314 1.00 84.50 1032 THR A C 1
ATOM 7171 O O . THR A 1 1032 ? -25.775 -34.148 1.227 1.00 84.50 1032 THR A O 1
ATOM 7174 N N . ASP A 1 1033 ? -26.607 -36.122 0.541 1.00 86.12 1033 ASP A N 1
ATOM 7175 C CA . ASP A 1 1033 ? -26.831 -36.705 1.878 1.00 86.12 1033 ASP A CA 1
ATOM 7176 C C . ASP A 1 1033 ? -27.560 -35.753 2.846 1.00 86.12 1033 ASP A C 1
ATOM 7178 O O . ASP A 1 1033 ? -27.197 -35.546 4.005 1.00 86.12 1033 ASP A O 1
ATOM 7182 N N . GLY A 1 1034 ? -28.582 -35.074 2.329 1.00 80.50 1034 GLY A N 1
ATOM 7183 C CA . GLY A 1 1034 ? -29.289 -34.087 3.118 1.00 80.50 1034 GLY A CA 1
ATOM 7184 C C . GLY A 1 1034 ? -28.386 -32.922 3.536 1.00 80.50 1034 GLY A C 1
ATOM 7185 O O . GLY A 1 1034 ? -28.527 -32.504 4.680 1.00 80.50 1034 GLY A O 1
ATOM 7186 N N . GLY A 1 1035 ? -27.506 -32.451 2.636 1.00 84.31 1035 GLY A N 1
ATOM 7187 C CA . GLY A 1 1035 ? -26.875 -31.129 2.430 1.00 84.31 1035 GLY A CA 1
ATOM 7188 C C . GLY A 1 1035 ? -26.397 -30.275 3.612 1.00 84.31 1035 GLY A C 1
ATOM 7189 O O . GLY A 1 1035 ? -26.589 -30.604 4.776 1.00 84.31 1035 GLY A O 1
ATOM 7190 N N . GLY A 1 1036 ? -25.836 -29.102 3.318 1.00 85.75 1036 GLY A N 1
ATOM 7191 C CA . GLY A 1 1036 ? -25.268 -28.185 4.314 1.00 85.75 1036 GLY A CA 1
ATOM 7192 C C . GLY A 1 1036 ? -23.805 -28.508 4.594 1.00 85.75 1036 GLY A C 1
ATOM 7193 O O . GLY A 1 1036 ? -23.335 -28.322 5.709 1.00 85.75 1036 GLY A O 1
ATOM 7194 N N . TRP A 1 1037 ? -23.123 -29.064 3.594 1.00 92.94 1037 TRP A N 1
ATOM 7195 C CA . TRP A 1 1037 ? -21.728 -29.472 3.666 1.00 92.94 1037 TRP A CA 1
ATOM 7196 C C . TRP A 1 1037 ? -20.828 -28.346 3.174 1.00 92.94 1037 TRP A C 1
ATOM 7198 O O . TRP A 1 1037 ? -21.067 -27.797 2.100 1.00 92.94 1037 TRP A O 1
ATOM 7208 N N . THR A 1 1038 ? -19.783 -28.036 3.933 1.00 92.19 1038 THR A N 1
ATOM 7209 C CA . THR A 1 1038 ? -18.776 -27.028 3.586 1.00 92.19 1038 THR A CA 1
ATOM 7210 C C . THR A 1 1038 ? -17.580 -27.704 2.926 1.00 92.19 1038 THR A C 1
ATOM 7212 O O . THR A 1 1038 ? -16.973 -28.596 3.523 1.00 92.19 1038 THR A O 1
ATOM 7215 N N . LEU A 1 1039 ? -17.205 -27.284 1.715 1.00 88.38 1039 LEU A N 1
ATOM 7216 C CA . LEU A 1 1039 ? -15.987 -27.763 1.059 1.00 88.38 1039 LEU A CA 1
ATOM 7217 C C . LEU A 1 1039 ? -14.748 -27.287 1.825 1.00 88.38 1039 LEU A C 1
ATOM 7219 O O . LEU A 1 1039 ? -14.557 -26.088 2.000 1.00 88.38 1039 LEU A O 1
ATOM 7223 N N . VAL A 1 1040 ? -13.884 -28.223 2.227 1.00 82.75 1040 VAL A N 1
ATOM 7224 C CA . VAL A 1 1040 ? -12.625 -27.912 2.932 1.00 82.75 1040 VAL A CA 1
ATOM 7225 C C . VAL A 1 1040 ? -11.389 -28.478 2.247 1.00 82.75 1040 VAL A C 1
ATOM 7227 O O . VAL A 1 1040 ? -10.278 -28.115 2.615 1.00 82.75 1040 VAL A O 1
ATOM 7230 N N . GLY A 1 1041 ? -11.556 -29.370 1.271 1.00 79.38 1041 GLY A N 1
ATOM 7231 C CA . GLY A 1 1041 ? -10.443 -30.018 0.591 1.00 79.38 1041 GLY A CA 1
ATOM 7232 C C . GLY A 1 1041 ? -10.833 -30.550 -0.784 1.00 79.38 1041 GLY A C 1
ATOM 7233 O O . GLY A 1 1041 ? -11.895 -31.147 -0.943 1.00 79.38 1041 GLY A O 1
ATOM 7234 N N . ARG A 1 1042 ? -9.966 -30.375 -1.779 1.00 77.69 1042 ARG A N 1
ATOM 7235 C CA . ARG A 1 1042 ? -10.053 -30.987 -3.112 1.00 77.69 1042 ARG A CA 1
ATOM 7236 C C . ARG A 1 1042 ? -8.648 -31.271 -3.634 1.00 77.69 1042 ARG A C 1
ATOM 7238 O O . ARG A 1 1042 ? -7.798 -30.389 -3.559 1.00 77.69 1042 ARG A O 1
ATOM 7245 N N . SER A 1 1043 ? -8.411 -32.449 -4.209 1.00 69.50 1043 SER A N 1
ATOM 7246 C CA . SER A 1 1043 ? -7.137 -32.788 -4.861 1.00 69.50 1043 SER A CA 1
ATOM 7247 C C . SER A 1 1043 ? -7.105 -32.412 -6.353 1.00 69.50 1043 SER A C 1
ATOM 7249 O O . SER A 1 1043 ? -8.132 -32.122 -6.965 1.00 69.50 1043 SER A O 1
ATOM 7251 N N . ARG A 1 1044 ? -5.909 -32.351 -6.955 1.00 64.12 1044 ARG A N 1
ATOM 7252 C CA . ARG A 1 1044 ? -5.685 -31.939 -8.359 1.00 64.12 1044 ARG A CA 1
ATOM 7253 C C . ARG A 1 1044 ? -5.868 -33.109 -9.340 1.00 64.12 1044 ARG A C 1
ATOM 7255 O O . ARG A 1 1044 ? -5.650 -34.259 -8.969 1.00 64.12 1044 ARG A O 1
ATOM 7262 N N . ALA A 1 1045 ? -6.245 -32.827 -10.590 1.00 55.44 1045 ALA A N 1
ATOM 7263 C CA . ALA A 1 1045 ? -6.372 -33.831 -11.648 1.00 55.44 1045 ALA A CA 1
ATOM 7264 C C . ALA A 1 1045 ? -5.002 -34.430 -12.002 1.00 55.44 1045 ALA A C 1
ATOM 7266 O O . ALA A 1 1045 ? -3.999 -33.716 -12.032 1.00 55.44 1045 ALA A O 1
ATOM 7267 N N . ARG A 1 1046 ? -4.946 -35.748 -12.244 1.00 51.94 1046 ARG A N 1
ATOM 7268 C CA . ARG A 1 1046 ? -3.685 -36.473 -12.466 1.00 51.94 1046 ARG A CA 1
ATOM 7269 C C . ARG A 1 1046 ? -2.941 -35.936 -13.693 1.00 51.94 1046 ARG A C 1
ATOM 7271 O O . ARG A 1 1046 ? -3.486 -35.965 -14.793 1.00 51.94 1046 ARG A O 1
ATOM 7278 N N . THR A 1 1047 ? -1.666 -35.583 -13.533 1.00 43.81 1047 THR A N 1
ATOM 7279 C CA . THR A 1 1047 ? -0.688 -35.609 -14.632 1.00 43.81 1047 THR A CA 1
ATOM 7280 C C . THR A 1 1047 ? 0.109 -36.926 -14.567 1.00 43.81 1047 THR A C 1
ATOM 7282 O O . THR A 1 1047 ? 0.419 -37.390 -13.466 1.00 43.81 1047 THR A O 1
ATOM 7285 N N . PRO A 1 1048 ? 0.432 -37.597 -15.691 1.00 39.06 1048 PRO A N 1
ATOM 7286 C CA . PRO A 1 1048 ? 0.885 -38.999 -15.684 1.00 39.06 1048 PRO A CA 1
ATOM 7287 C C . PRO A 1 1048 ? 2.289 -39.307 -15.115 1.00 39.06 1048 PRO A C 1
ATOM 7289 O O . PRO A 1 1048 ? 2.757 -40.423 -15.314 1.00 39.06 1048 PRO A O 1
ATOM 7292 N N . ALA A 1 1049 ? 2.980 -38.386 -14.432 1.00 34.69 1049 ALA A N 1
ATOM 7293 C CA . ALA A 1 1049 ? 4.433 -38.495 -14.213 1.00 34.69 1049 ALA A CA 1
ATOM 7294 C C . ALA A 1 1049 ? 4.945 -38.334 -12.763 1.00 34.69 1049 ALA A C 1
ATOM 7296 O O . ALA A 1 1049 ? 6.152 -38.233 -12.564 1.00 34.69 1049 ALA A O 1
ATOM 7297 N N . ALA A 1 1050 ? 4.099 -38.330 -11.730 1.00 38.12 1050 ALA A N 1
ATOM 7298 C CA . ALA A 1 1050 ? 4.587 -38.189 -10.351 1.00 38.12 1050 ALA A CA 1
ATOM 7299 C C . ALA A 1 1050 ? 4.961 -39.551 -9.732 1.00 38.12 1050 ALA A C 1
ATOM 7301 O O . ALA A 1 1050 ? 4.172 -40.169 -9.015 1.00 38.12 1050 ALA A O 1
ATOM 7302 N N . THR A 1 1051 ? 6.177 -40.021 -10.020 1.00 37.00 1051 THR A N 1
ATOM 7303 C CA . THR A 1 1051 ? 6.810 -41.130 -9.289 1.00 37.00 1051 THR A CA 1
ATOM 7304 C C . THR A 1 1051 ? 7.712 -40.536 -8.205 1.00 37.00 1051 THR A C 1
ATOM 7306 O O . THR A 1 1051 ? 8.604 -39.763 -8.525 1.00 37.00 1051 THR A O 1
ATOM 7309 N N . ALA A 1 1052 ? 7.499 -40.956 -6.955 1.00 36.53 1052 ALA A N 1
ATOM 7310 C CA . ALA A 1 1052 ? 8.293 -40.669 -5.751 1.00 36.53 1052 ALA A CA 1
ATOM 7311 C C . ALA A 1 1052 ? 8.144 -39.277 -5.095 1.00 36.53 1052 ALA A C 1
ATOM 7313 O O . ALA A 1 1052 ? 8.249 -38.230 -5.725 1.00 36.53 1052 ALA A O 1
ATOM 7314 N N . CYS A 1 1053 ? 7.947 -39.303 -3.771 1.00 42.06 1053 CYS A N 1
ATOM 7315 C CA . CYS A 1 1053 ? 8.007 -38.147 -2.881 1.00 42.06 1053 CYS A CA 1
ATOM 7316 C C . CYS A 1 1053 ? 9.441 -37.591 -2.866 1.00 42.06 1053 CYS A C 1
ATOM 7318 O O . CYS A 1 1053 ? 10.313 -38.157 -2.205 1.00 42.06 1053 CYS A O 1
ATOM 7320 N N . VAL A 1 1054 ? 9.695 -36.507 -3.595 1.00 35.81 1054 VAL A N 1
ATOM 7321 C CA . VAL A 1 1054 ? 10.968 -35.774 -3.547 1.00 35.81 1054 VAL A CA 1
ATOM 7322 C C . VAL A 1 1054 ? 10.915 -34.720 -2.448 1.00 35.81 1054 VAL A C 1
ATOM 7324 O O . VAL A 1 1054 ? 9.999 -33.913 -2.364 1.00 35.81 1054 VAL A O 1
ATOM 7327 N N . SER A 1 1055 ? 11.909 -34.762 -1.568 1.00 40.31 1055 SER A N 1
ATOM 7328 C CA . SER A 1 1055 ? 12.007 -34.010 -0.316 1.00 40.31 1055 SER A CA 1
ATOM 7329 C C . SER A 1 1055 ? 12.445 -32.545 -0.468 1.00 40.31 1055 SER A C 1
ATOM 7331 O O . SER A 1 1055 ? 13.016 -31.998 0.471 1.00 40.31 1055 SER A O 1
ATOM 7333 N N . SER A 1 1056 ? 12.210 -31.907 -1.615 1.00 36.84 1056 SER A N 1
ATOM 7334 C CA . SER A 1 1056 ? 12.521 -30.480 -1.820 1.00 36.84 1056 SER A CA 1
ATOM 7335 C C . SER A 1 1056 ? 11.297 -29.613 -2.106 1.00 36.84 1056 SER A C 1
ATOM 7337 O O . SER A 1 1056 ? 11.336 -28.433 -1.800 1.00 36.84 1056 SER A O 1
ATOM 7339 N N . ASP A 1 1057 ? 10.183 -30.210 -2.523 1.00 35.56 1057 ASP A N 1
ATOM 7340 C CA . ASP A 1 1057 ? 8.859 -29.593 -2.527 1.00 35.56 1057 ASP A CA 1
ATOM 7341 C C . ASP A 1 1057 ? 7.895 -30.649 -2.007 1.00 35.56 1057 ASP A C 1
ATOM 7343 O O . ASP A 1 1057 ? 7.821 -31.729 -2.583 1.00 35.56 1057 ASP A O 1
ATOM 7347 N N . GLY A 1 1058 ? 7.206 -30.393 -0.893 1.00 36.06 1058 GLY A N 1
ATOM 7348 C CA . GLY A 1 1058 ? 6.370 -31.359 -0.164 1.00 36.06 1058 GLY A CA 1
ATOM 7349 C C . GLY A 1 1058 ? 5.145 -31.887 -0.927 1.00 36.06 1058 GLY A C 1
ATOM 7350 O O . GLY A 1 1058 ? 4.014 -31.734 -0.473 1.00 36.06 1058 GLY A O 1
ATOM 7351 N N . GLY A 1 1059 ? 5.357 -32.523 -2.075 1.00 41.16 1059 GLY A N 1
ATOM 7352 C CA . GLY A 1 1059 ? 4.360 -33.190 -2.880 1.00 41.16 1059 GLY A CA 1
ATOM 7353 C C . GLY A 1 1059 ? 4.015 -34.549 -2.296 1.00 41.16 1059 GLY A C 1
ATOM 7354 O O . GLY A 1 1059 ? 4.727 -35.531 -2.501 1.00 41.16 1059 GLY A O 1
ATOM 7355 N N . THR A 1 1060 ? 2.854 -34.615 -1.652 1.00 35.03 1060 THR A N 1
ATOM 7356 C CA . THR A 1 1060 ? 2.029 -35.817 -1.636 1.00 35.03 1060 THR A CA 1
ATOM 7357 C C . THR A 1 1060 ? 0.564 -35.455 -1.828 1.00 35.03 1060 THR A C 1
ATOM 7359 O O . THR A 1 1060 ? -0.026 -34.633 -1.132 1.00 35.03 1060 THR A O 1
ATOM 7362 N N . SER A 1 1061 ? -0.045 -36.158 -2.769 1.00 40.69 1061 SER A N 1
ATOM 7363 C CA . SER A 1 1061 ? -1.432 -36.584 -2.732 1.00 40.69 1061 SER A CA 1
ATOM 7364 C C . SER A 1 1061 ? -2.583 -35.605 -2.650 1.00 40.69 1061 SER A C 1
ATOM 7366 O O . SER A 1 1061 ? -3.342 -35.476 -3.604 1.00 40.69 1061 SER A O 1
ATOM 7368 N N . PHE A 1 1062 ? -2.799 -35.011 -1.489 1.00 43.06 1062 PHE A N 1
ATOM 7369 C CA . PHE A 1 1062 ? -3.825 -34.001 -1.334 1.00 43.06 1062 PHE A CA 1
ATOM 7370 C C . PHE A 1 1062 ? -3.223 -32.601 -1.459 1.00 43.06 1062 PHE A C 1
ATOM 7372 O O . PHE A 1 1062 ? -3.974 -31.679 -1.757 1.00 43.06 1062 PHE A O 1
ATOM 7379 N N . GLY A 1 1063 ? -1.897 -32.432 -1.287 1.00 45.66 1063 GLY A N 1
ATOM 7380 C CA . GLY A 1 1063 ? -1.314 -31.152 -0.860 1.00 45.66 1063 GLY A CA 1
ATOM 7381 C C . GLY A 1 1063 ? -1.963 -30.748 0.474 1.00 45.66 1063 GLY A C 1
ATOM 7382 O O . GLY A 1 1063 ? -3.122 -31.024 0.724 1.00 45.66 1063 GLY A O 1
ATOM 7383 N N . TRP A 1 1064 ? -1.318 -30.172 1.464 1.00 52.06 1064 TRP A N 1
ATOM 7384 C CA . TRP A 1 1064 ? -1.177 -28.724 1.554 1.00 52.06 1064 TRP A CA 1
ATOM 7385 C C . TRP A 1 1064 ? -0.903 -28.431 3.033 1.00 52.06 1064 TRP A C 1
ATOM 7387 O O . TRP A 1 1064 ? -1.651 -28.855 3.908 1.00 52.06 1064 TRP A O 1
ATOM 7397 N N . LYS A 1 1065 ? 0.148 -27.660 3.316 1.00 39.16 1065 LYS A N 1
ATOM 7398 C CA . LYS A 1 1065 ? 0.367 -27.034 4.633 1.00 39.16 1065 LYS A CA 1
ATOM 7399 C C . LYS A 1 1065 ? -0.205 -25.604 4.696 1.00 39.16 1065 LYS A C 1
ATOM 7401 O O . LYS A 1 1065 ? -0.117 -24.956 5.730 1.00 39.16 1065 LYS A O 1
ATOM 7406 N N . SER A 1 1066 ? -0.744 -25.099 3.583 1.00 42.75 1066 SER A N 1
ATOM 7407 C CA . SER A 1 1066 ? -1.378 -23.783 3.469 1.00 42.75 1066 SER A CA 1
ATOM 7408 C C . SER A 1 1066 ? -2.379 -23.763 2.310 1.00 42.75 1066 SER A C 1
ATOM 7410 O O . SER A 1 1066 ? -2.132 -24.357 1.262 1.00 42.75 1066 SER A O 1
ATOM 7412 N N . ALA A 1 1067 ? -3.525 -23.112 2.513 1.00 46.91 1067 ALA A N 1
ATOM 7413 C CA . ALA A 1 1067 ? -4.598 -22.967 1.534 1.00 46.91 1067 ALA A CA 1
ATOM 7414 C C . ALA A 1 1067 ? -4.086 -22.316 0.238 1.00 46.91 1067 ALA A C 1
ATOM 7416 O O . ALA A 1 1067 ? -3.794 -21.124 0.236 1.00 46.91 1067 ALA A O 1
ATOM 7417 N N . ARG A 1 1068 ? -3.977 -23.054 -0.873 1.00 48.97 1068 ARG A N 1
ATOM 7418 C CA . ARG A 1 1068 ? -3.853 -22.426 -2.199 1.00 48.97 1068 ARG A CA 1
ATOM 7419 C C . ARG A 1 1068 ? -4.852 -23.056 -3.153 1.00 48.97 1068 ARG A C 1
ATOM 7421 O O . ARG A 1 1068 ? -4.996 -24.273 -3.181 1.00 48.97 1068 ARG A O 1
ATOM 7428 N N . GLY A 1 1069 ? -5.547 -22.195 -3.887 1.00 55.50 1069 GLY A N 1
ATOM 7429 C CA . GLY A 1 1069 ? -6.687 -22.519 -4.741 1.00 55.50 1069 GLY A CA 1
ATOM 7430 C C . GLY A 1 1069 ? -7.920 -21.705 -4.344 1.00 55.50 1069 GLY A C 1
ATOM 7431 O O . GLY A 1 1069 ? -8.119 -21.396 -3.172 1.00 55.50 1069 GLY A O 1
ATOM 7432 N N . SER A 1 1070 ? -8.753 -21.351 -5.321 1.00 66.81 1070 SER A N 1
ATOM 7433 C CA . SER A 1 1070 ? -10.040 -20.681 -5.092 1.00 66.81 1070 SER A CA 1
ATOM 7434 C C . SER A 1 1070 ? -11.179 -21.701 -5.089 1.00 66.81 1070 SER A C 1
ATOM 7436 O O . SER A 1 1070 ? -11.125 -22.698 -5.808 1.00 66.81 1070 SER A O 1
ATOM 7438 N N . ILE A 1 1071 ? -12.261 -21.416 -4.358 1.00 73.44 1071 ILE A N 1
ATOM 7439 C CA . ILE A 1 1071 ? -13.517 -22.167 -4.485 1.00 73.44 1071 ILE A CA 1
ATOM 7440 C C . ILE A 1 1071 ? -14.134 -22.043 -5.886 1.00 73.44 1071 ILE A C 1
ATOM 7442 O O . ILE A 1 1071 ? -14.998 -22.836 -6.231 1.00 73.44 1071 ILE A O 1
ATOM 7446 N N . THR A 1 1072 ? -13.744 -21.063 -6.702 1.00 69.12 1072 THR A N 1
ATOM 7447 C CA . THR A 1 1072 ? -14.244 -20.898 -8.080 1.00 69.12 1072 THR A CA 1
ATOM 7448 C C . THR A 1 1072 ? -13.424 -21.670 -9.108 1.00 69.12 1072 THR A C 1
ATOM 7450 O O . THR A 1 1072 ? -13.944 -22.023 -10.161 1.00 69.12 1072 THR A O 1
ATOM 7453 N N . ASP A 1 1073 ? -12.172 -21.980 -8.787 1.00 72.38 1073 ASP A N 1
ATOM 7454 C CA . ASP A 1 1073 ? -11.304 -22.811 -9.612 1.00 72.38 1073 ASP A CA 1
ATOM 7455 C C . ASP A 1 1073 ? -11.690 -24.273 -9.388 1.00 72.38 1073 ASP A C 1
ATOM 7457 O O . ASP A 1 1073 ? -11.859 -24.673 -8.244 1.00 72.38 1073 ASP A O 1
ATOM 7461 N N . ASP A 1 1074 ? -11.871 -25.064 -10.442 1.00 68.31 1074 ASP A N 1
ATOM 7462 C CA . ASP A 1 1074 ? -12.203 -26.494 -10.375 1.00 68.31 1074 ASP A CA 1
ATOM 7463 C C . ASP A 1 1074 ? -11.043 -27.416 -10.777 1.00 68.31 1074 ASP A C 1
ATOM 7465 O O . ASP A 1 1074 ? -11.091 -28.624 -10.538 1.00 68.31 1074 ASP A O 1
ATOM 7469 N N . ALA A 1 1075 ? -9.972 -26.847 -11.331 1.00 64.00 1075 ALA A N 1
ATOM 7470 C CA . ALA A 1 1075 ? -8.841 -27.576 -11.891 1.00 64.00 1075 ALA A CA 1
ATOM 7471 C C . ALA A 1 1075 ? -7.686 -27.746 -10.892 1.00 64.00 1075 ALA A C 1
ATOM 7473 O O . ALA A 1 1075 ? -6.963 -28.746 -10.943 1.00 64.00 1075 ALA A O 1
ATOM 7474 N N . ASN A 1 1076 ? -7.513 -26.796 -9.969 1.00 68.38 1076 ASN A N 1
ATOM 7475 C CA . ASN A 1 1076 ? -6.452 -26.844 -8.962 1.00 68.38 1076 ASN A CA 1
ATOM 7476 C C . ASN A 1 1076 ? -6.920 -27.458 -7.639 1.00 68.38 1076 ASN A C 1
ATOM 7478 O O . ASN A 1 1076 ? -8.113 -27.533 -7.342 1.00 68.38 1076 ASN A O 1
ATOM 7482 N N . ALA A 1 1077 ? -5.979 -27.941 -6.831 1.00 66.88 1077 ALA A N 1
ATOM 7483 C CA . ALA A 1 1077 ? -6.321 -28.406 -5.494 1.00 66.88 1077 ALA A CA 1
ATOM 7484 C C . ALA A 1 1077 ? -6.775 -27.216 -4.625 1.00 66.88 1077 ALA A C 1
ATOM 7486 O O . ALA A 1 1077 ? -6.396 -26.080 -4.882 1.00 66.88 1077 ALA A O 1
ATOM 7487 N N . TYR A 1 1078 ? -7.648 -27.478 -3.659 1.00 73.62 1078 TYR A N 1
ATOM 7488 C CA . TYR A 1 1078 ? -8.199 -26.485 -2.736 1.00 73.62 1078 TYR A CA 1
ATOM 7489 C C . TYR A 1 1078 ? -8.092 -27.055 -1.327 1.00 73.62 1078 TYR A C 1
ATOM 7491 O O . TYR A 1 1078 ? -8.362 -28.236 -1.129 1.00 73.62 1078 TYR A O 1
ATOM 7499 N N . SER A 1 1079 ? -7.707 -26.244 -0.350 1.00 73.19 1079 SER A N 1
ATOM 7500 C CA . SER A 1 1079 ? -7.686 -26.648 1.056 1.00 73.19 1079 SER A CA 1
ATOM 7501 C C . SER A 1 1079 ? -8.057 -25.451 1.911 1.00 73.19 1079 SER A C 1
ATOM 7503 O O . SER A 1 1079 ? -7.373 -24.438 1.858 1.00 73.19 1079 SER A O 1
ATOM 7505 N N . LEU A 1 1080 ? -9.107 -25.564 2.714 1.00 74.38 1080 LEU A N 1
ATOM 7506 C CA . LEU A 1 1080 ? -9.472 -24.566 3.711 1.00 74.38 1080 LEU A CA 1
ATOM 7507 C C . LEU A 1 1080 ? -8.745 -24.894 5.017 1.00 74.38 1080 LEU A C 1
ATOM 7509 O O . LEU A 1 1080 ? -8.788 -26.037 5.477 1.00 74.38 1080 LEU A O 1
ATOM 7513 N N . ASN A 1 1081 ? -8.075 -23.914 5.626 1.00 73.50 1081 ASN A N 1
ATOM 7514 C CA . ASN A 1 1081 ? -7.507 -24.104 6.959 1.00 73.50 1081 ASN A CA 1
ATOM 7515 C C . ASN A 1 1081 ? -8.645 -24.095 7.987 1.00 73.50 1081 ASN A C 1
ATOM 7517 O O . ASN A 1 1081 ? -9.028 -23.047 8.490 1.00 73.50 1081 ASN A O 1
ATOM 7521 N N . VAL A 1 1082 ? -9.195 -25.276 8.270 1.00 70.50 1082 VAL A N 1
ATOM 7522 C CA . VAL A 1 1082 ? -10.377 -25.454 9.125 1.00 70.50 1082 VAL A CA 1
ATOM 7523 C C . VAL A 1 1082 ? -10.141 -24.923 10.550 1.00 70.50 1082 VAL A C 1
ATOM 7525 O O . VAL A 1 1082 ? -11.067 -24.396 11.156 1.00 70.50 1082 VAL A O 1
ATOM 7528 N N . ALA A 1 1083 ? -8.900 -24.989 11.054 1.00 65.00 1083 ALA A N 1
ATOM 7529 C CA . ALA A 1 1083 ? -8.526 -24.485 12.376 1.00 65.00 1083 ALA A CA 1
ATOM 7530 C C . ALA A 1 1083 ? -8.472 -22.950 12.420 1.00 65.00 1083 ALA A C 1
ATOM 7532 O O . ALA A 1 1083 ? -9.105 -22.337 13.275 1.00 65.00 1083 ALA A O 1
ATOM 7533 N N . ALA A 1 1084 ? -7.747 -22.333 11.479 1.00 62.44 1084 ALA A N 1
ATOM 7534 C CA . ALA A 1 1084 ? -7.621 -20.876 11.390 1.00 62.44 1084 ALA A CA 1
ATOM 7535 C C . ALA A 1 1084 ? -8.936 -20.198 10.976 1.00 62.44 1084 ALA A C 1
ATOM 7537 O O . ALA A 1 1084 ? -9.202 -19.080 11.390 1.00 62.44 1084 ALA A O 1
ATOM 7538 N N . ALA A 1 1085 ? -9.774 -20.892 10.204 1.00 64.56 1085 ALA A N 1
ATOM 7539 C CA . ALA A 1 1085 ? -11.111 -20.437 9.847 1.00 64.56 1085 ALA A CA 1
ATOM 7540 C C . ALA A 1 1085 ? -12.135 -20.601 10.984 1.00 64.56 10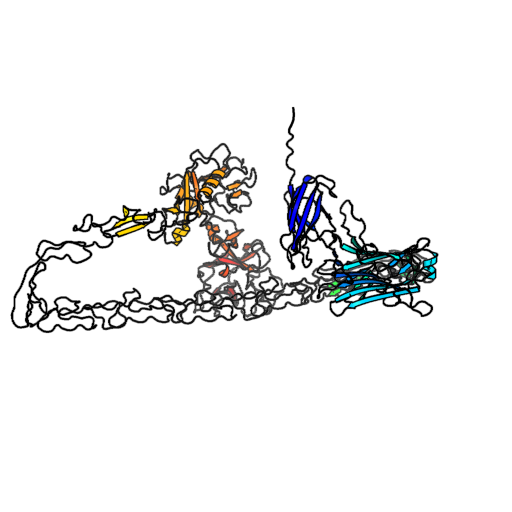85 ALA A C 1
ATOM 7542 O O . ALA A 1 1085 ? -13.293 -20.289 10.765 1.00 64.56 1085 ALA A O 1
ATOM 7543 N N . GLY A 1 1086 ? -11.772 -21.151 12.153 1.00 71.50 1086 GLY A N 1
ATOM 7544 C CA . GLY A 1 1086 ? -12.699 -21.327 13.282 1.00 71.50 1086 GLY A CA 1
ATOM 7545 C C . GLY A 1 1086 ? -13.798 -22.381 13.068 1.00 71.50 1086 GLY A C 1
ATOM 7546 O O . GLY A 1 1086 ? -14.730 -22.480 13.866 1.00 71.50 1086 GLY A O 1
ATOM 7547 N N . LEU A 1 1087 ? -13.696 -23.198 12.017 1.00 76.12 1087 LEU A N 1
ATOM 7548 C CA . LEU A 1 1087 ? -14.725 -24.156 11.627 1.00 76.12 1087 LEU A CA 1
ATOM 7549 C C . LEU A 1 1087 ? -14.745 -25.377 12.554 1.00 76.12 1087 LEU A C 1
ATOM 7551 O O . LEU A 1 1087 ? -13.774 -26.126 12.670 1.00 76.12 1087 LEU A O 1
ATOM 7555 N N . ARG A 1 1088 ? -15.901 -25.628 13.170 1.00 77.62 1088 ARG A N 1
ATOM 7556 C CA . ARG A 1 1088 ? -16.172 -26.826 13.976 1.00 77.62 1088 ARG A CA 1
ATOM 7557 C C . ARG A 1 1088 ? -17.058 -27.778 13.187 1.00 77.62 1088 ARG A C 1
ATOM 7559 O O . ARG A 1 1088 ? -17.994 -27.339 12.529 1.00 77.62 1088 ARG A O 1
ATOM 7566 N N . PHE A 1 1089 ? -16.789 -29.077 13.270 1.00 80.88 1089 PHE A N 1
ATOM 7567 C CA . PHE A 1 1089 ? -17.584 -30.082 12.568 1.00 80.88 1089 PHE A CA 1
ATOM 7568 C C . PHE A 1 1089 ? -17.646 -31.395 13.346 1.00 80.88 1089 PHE A C 1
ATOM 7570 O O . PHE A 1 1089 ? -16.786 -31.693 14.174 1.00 80.88 1089 PHE A O 1
ATOM 7577 N N . SER A 1 1090 ? -18.678 -32.187 13.071 1.00 80.50 1090 SER A N 1
ATOM 7578 C CA . SER A 1 1090 ? -18.896 -33.502 13.696 1.00 80.50 1090 SER A CA 1
ATOM 7579 C C . SER A 1 1090 ? -19.022 -34.628 12.672 1.00 80.50 1090 SER A C 1
ATOM 7581 O O . SER A 1 1090 ? -19.048 -35.811 13.030 1.00 80.50 1090 SER A O 1
ATOM 7583 N N . LYS A 1 1091 ? -19.091 -34.267 11.387 1.00 84.56 1091 LYS A N 1
ATOM 7584 C CA . LYS A 1 1091 ? -19.198 -35.194 10.267 1.00 84.56 1091 LYS A CA 1
ATOM 7585 C C . LYS A 1 1091 ? -18.242 -34.807 9.155 1.00 84.56 1091 LYS A C 1
ATOM 7587 O O . LYS A 1 1091 ? -17.978 -33.629 8.924 1.00 84.56 1091 LYS A O 1
ATOM 7592 N N . ILE A 1 1092 ? -17.777 -35.817 8.429 1.00 82.88 1092 ILE A N 1
ATOM 7593 C CA . ILE A 1 1092 ? -16.976 -35.632 7.219 1.00 82.88 1092 ILE A CA 1
ATOM 7594 C C . ILE A 1 1092 ? -17.590 -36.451 6.093 1.00 82.88 1092 ILE A C 1
ATOM 7596 O O . ILE A 1 1092 ? -17.952 -37.617 6.277 1.00 82.88 1092 ILE A O 1
ATOM 7600 N N . LEU A 1 1093 ? -17.664 -35.824 4.925 1.00 83.38 1093 LEU A N 1
ATOM 7601 C CA . LEU A 1 1093 ? -18.055 -36.423 3.663 1.00 83.38 1093 LEU A CA 1
ATOM 7602 C C . LEU A 1 1093 ? -16.856 -36.394 2.716 1.00 83.38 1093 LEU A C 1
ATOM 7604 O O . LEU A 1 1093 ? -16.217 -35.356 2.551 1.00 83.38 1093 LEU A O 1
ATOM 7608 N N . PHE A 1 1094 ? -16.540 -37.520 2.090 1.00 79.12 1094 PHE A N 1
ATOM 7609 C CA . PHE A 1 1094 ? -15.456 -37.594 1.118 1.00 79.12 1094 PHE A CA 1
ATOM 7610 C C . PHE A 1 1094 ? -15.803 -38.548 -0.016 1.00 79.12 1094 PHE A C 1
ATOM 7612 O O . PHE A 1 1094 ? -16.570 -39.498 0.140 1.00 79.12 1094 PHE A O 1
ATOM 7619 N N . GLY A 1 1095 ? -15.235 -38.293 -1.184 1.00 74.06 1095 GLY A N 1
ATOM 7620 C CA . GLY A 1 1095 ? -15.566 -39.051 -2.378 1.00 74.06 1095 GLY A CA 1
ATOM 7621 C C . GLY A 1 1095 ? -14.848 -38.535 -3.609 1.00 74.06 1095 GLY A C 1
ATOM 7622 O O . GLY A 1 1095 ? -14.252 -37.456 -3.600 1.00 74.06 1095 GLY A O 1
ATOM 7623 N N . SER A 1 1096 ? -14.908 -39.334 -4.668 1.00 71.94 1096 SER A N 1
ATOM 7624 C CA . SER A 1 1096 ? -14.414 -38.939 -5.990 1.00 71.94 1096 SER A CA 1
ATOM 7625 C C . SER A 1 1096 ? -15.150 -37.695 -6.507 1.00 71.94 1096 SER A C 1
ATOM 7627 O O . SER A 1 1096 ? -16.311 -37.465 -6.166 1.00 71.94 1096 SER A O 1
ATOM 7629 N N . TYR A 1 1097 ? -14.479 -36.893 -7.325 1.00 69.62 1097 TYR A N 1
ATOM 7630 C CA . TYR A 1 1097 ? -14.935 -35.601 -7.833 1.00 69.62 1097 TYR A CA 1
ATOM 7631 C C . TYR A 1 1097 ? -14.952 -35.569 -9.362 1.00 69.62 1097 TYR A C 1
ATOM 7633 O O . TYR A 1 1097 ? -14.030 -36.070 -10.008 1.00 69.62 1097 TYR A O 1
ATOM 7641 N N . SER A 1 1098 ? -15.965 -34.911 -9.925 1.00 60.56 1098 SER A N 1
ATOM 7642 C CA . SER A 1 1098 ? -16.040 -34.502 -11.332 1.00 60.56 1098 SER A CA 1
ATOM 7643 C C . SER A 1 1098 ? -16.222 -32.982 -11.463 1.00 60.56 1098 SER A C 1
ATOM 7645 O O . SER A 1 1098 ? -16.593 -32.302 -10.505 1.00 60.56 1098 SER A O 1
ATOM 7647 N N . SER A 1 1099 ? -15.959 -32.434 -12.657 1.00 61.00 1099 SER A N 1
ATOM 7648 C CA . SER A 1 1099 ? -16.027 -30.990 -12.947 1.00 61.00 1099 SER A CA 1
ATOM 7649 C C . SER A 1 1099 ? -17.308 -30.329 -12.418 1.00 61.00 1099 SER A C 1
ATOM 7651 O O . SER A 1 1099 ? -18.393 -30.911 -12.521 1.00 61.00 1099 SER A O 1
ATOM 7653 N N . GLY A 1 1100 ? -17.208 -29.106 -11.889 1.00 62.66 1100 GLY A N 1
ATOM 7654 C CA . GLY A 1 1100 ? -18.358 -28.372 -11.355 1.00 62.66 1100 GLY A CA 1
ATOM 7655 C C . GLY A 1 1100 ? -18.735 -28.736 -9.917 1.00 62.66 1100 GLY A C 1
ATOM 7656 O O . GLY A 1 1100 ? -19.862 -28.464 -9.513 1.00 62.66 1100 GLY A O 1
ATOM 7657 N N . LYS A 1 1101 ? -17.845 -29.381 -9.141 1.00 70.19 1101 LYS A N 1
ATOM 7658 C CA . LYS A 1 1101 ? -18.126 -29.798 -7.743 1.00 70.19 1101 LYS A CA 1
ATOM 7659 C C . LYS A 1 1101 ? -19.307 -30.740 -7.624 1.00 70.19 1101 LYS A C 1
ATOM 7661 O O . LYS A 1 1101 ? -20.064 -30.711 -6.657 1.00 70.19 1101 LYS A O 1
ATOM 7666 N N . THR A 1 1102 ? -19.394 -31.620 -8.611 1.00 70.69 1102 THR A N 1
ATOM 7667 C CA . THR A 1 1102 ? -20.296 -32.760 -8.618 1.00 70.69 1102 THR A CA 1
ATOM 7668 C C . THR A 1 1102 ? -19.565 -33.978 -8.065 1.00 70.69 1102 THR A C 1
ATOM 7670 O O . THR A 1 1102 ? -18.386 -34.204 -8.352 1.00 70.69 1102 THR A O 1
ATOM 7673 N N . TRP A 1 1103 ? -20.251 -34.749 -7.226 1.00 76.75 1103 TRP A N 1
ATOM 7674 C CA . TRP A 1 1103 ? -19.704 -35.995 -6.706 1.00 76.75 1103 TRP A CA 1
ATOM 7675 C C . TRP A 1 1103 ? -19.616 -37.049 -7.812 1.00 76.75 1103 TRP A C 1
ATOM 7677 O O . TRP A 1 1103 ? -20.542 -37.209 -8.608 1.00 76.75 1103 TRP A O 1
ATOM 7687 N N . GLY A 1 1104 ? -18.501 -37.773 -7.836 1.00 68.12 1104 GLY A N 1
ATOM 7688 C CA . GLY A 1 1104 ? -18.272 -38.915 -8.709 1.00 68.12 1104 GLY A CA 1
ATOM 7689 C C . GLY A 1 1104 ? -18.976 -40.187 -8.221 1.00 68.12 1104 GLY A C 1
ATOM 7690 O O . GLY A 1 1104 ? -19.877 -40.160 -7.384 1.00 68.12 1104 GLY A O 1
ATOM 7691 N N . ALA A 1 1105 ? -18.558 -41.336 -8.758 1.00 65.25 1105 ALA A N 1
ATOM 7692 C CA . ALA A 1 1105 ? -19.259 -42.610 -8.583 1.00 65.25 1105 ALA A CA 1
ATOM 7693 C C . ALA A 1 1105 ? -19.259 -43.158 -7.140 1.00 65.25 1105 ALA A C 1
ATOM 7695 O O . ALA A 1 1105 ? -20.167 -43.915 -6.791 1.00 65.25 1105 ALA A O 1
ATOM 7696 N N . ASN A 1 1106 ? -18.270 -42.782 -6.317 1.00 68.06 1106 ASN A N 1
ATOM 7697 C CA . ASN A 1 1106 ? -18.095 -43.289 -4.953 1.00 68.06 1106 ASN A CA 1
ATOM 7698 C C . ASN A 1 1106 ? -18.013 -42.143 -3.923 1.00 68.06 1106 ASN A C 1
ATOM 7700 O O . ASN A 1 1106 ? -17.111 -41.302 -4.012 1.00 68.06 1106 ASN A O 1
ATOM 7704 N N . VAL A 1 1107 ? -18.927 -42.137 -2.942 1.00 77.69 1107 VAL A N 1
ATOM 7705 C CA . VAL A 1 1107 ? -19.022 -41.160 -1.841 1.00 77.69 1107 VAL A CA 1
ATOM 7706 C C . VAL A 1 1107 ? -19.299 -41.871 -0.517 1.00 77.69 1107 VAL A C 1
ATOM 7708 O O . VAL A 1 1107 ? -20.182 -42.730 -0.417 1.00 77.69 1107 VAL A O 1
ATOM 7711 N N . TYR A 1 1108 ? -18.578 -41.471 0.525 1.00 76.12 1108 TYR A N 1
ATOM 7712 C CA . TYR A 1 1108 ? -18.633 -42.074 1.850 1.00 76.12 1108 TYR A CA 1
ATOM 7713 C C . TYR A 1 1108 ? -18.698 -41.002 2.937 1.00 76.12 1108 TYR A C 1
ATOM 7715 O O . TYR A 1 1108 ? -18.096 -39.932 2.825 1.00 76.12 1108 TYR A O 1
ATOM 7723 N N . ARG A 1 1109 ? -19.419 -41.310 4.016 1.00 83.75 1109 ARG A N 1
ATOM 7724 C CA . ARG A 1 1109 ? -19.587 -40.428 5.172 1.00 83.75 1109 ARG A CA 1
ATOM 7725 C C . ARG A 1 1109 ? -19.101 -41.106 6.441 1.00 83.75 1109 ARG A C 1
ATOM 7727 O O . ARG A 1 1109 ? -19.419 -42.268 6.699 1.00 83.75 1109 ARG A O 1
ATOM 7734 N N . HIS A 1 1110 ? -18.406 -40.339 7.272 1.00 76.56 1110 HIS A N 1
ATOM 7735 C CA . HIS A 1 1110 ? -18.164 -40.685 8.665 1.00 76.56 1110 HIS A CA 1
ATOM 7736 C C . HIS A 1 1110 ? -18.960 -39.769 9.595 1.00 76.56 1110 HIS A C 1
ATOM 7738 O O . HIS A 1 1110 ? -18.928 -38.545 9.470 1.00 76.56 1110 HIS A O 1
ATOM 7744 N N . ASP A 1 1111 ? -19.663 -40.392 10.538 1.00 75.06 1111 ASP A N 1
ATOM 7745 C CA . ASP A 1 1111 ? -20.397 -39.727 11.611 1.00 75.06 1111 ASP A CA 1
ATOM 7746 C C . ASP A 1 1111 ? -19.612 -39.807 12.937 1.00 75.06 1111 ASP A C 1
ATOM 7748 O O . ASP A 1 1111 ? -18.802 -40.716 13.129 1.00 75.06 1111 ASP A O 1
ATOM 7752 N N . ASN A 1 1112 ? -19.922 -38.903 13.874 1.00 71.31 1112 ASN A N 1
ATOM 7753 C CA . ASN A 1 1112 ? -19.408 -38.869 15.254 1.00 71.31 1112 ASN A CA 1
ATOM 7754 C C . ASN A 1 1112 ? -17.910 -38.551 15.387 1.00 71.31 1112 ASN A C 1
ATOM 7756 O O . ASN A 1 1112 ? -17.204 -39.157 16.196 1.00 71.31 1112 ASN A O 1
ATOM 7760 N N . ILE A 1 1113 ? -17.427 -37.574 14.621 1.00 70.62 1113 ILE A N 1
ATOM 7761 C CA . ILE A 1 1113 ? -16.103 -36.987 14.844 1.00 70.62 1113 ILE A CA 1
ATOM 7762 C C . ILE A 1 1113 ? -16.180 -36.030 16.040 1.00 70.62 1113 ILE A C 1
ATOM 7764 O O . ILE A 1 1113 ? -17.148 -35.283 16.186 1.00 70.62 1113 ILE A O 1
ATOM 7768 N N . ALA A 1 1114 ? -15.182 -36.073 16.925 1.00 61.69 1114 ALA A N 1
ATOM 7769 C CA . ALA A 1 1114 ? -15.124 -35.187 18.084 1.00 61.69 1114 ALA A CA 1
ATOM 7770 C C . ALA A 1 1114 ? -15.026 -33.718 17.635 1.00 61.69 1114 ALA A C 1
ATOM 7772 O O . ALA A 1 1114 ? -14.150 -33.373 16.847 1.00 61.69 1114 ALA A O 1
ATOM 7773 N N . ALA A 1 1115 ? -15.883 -32.843 18.167 1.00 55.44 1115 ALA A N 1
ATOM 7774 C CA . ALA A 1 1115 ? -15.963 -31.436 17.749 1.00 55.44 1115 ALA A CA 1
ATOM 7775 C C . ALA A 1 1115 ? -14.667 -30.631 17.994 1.00 55.44 1115 ALA A C 1
ATOM 7777 O O . ALA A 1 1115 ? -14.457 -29.588 17.384 1.00 55.44 1115 ALA A O 1
ATOM 7778 N N . ASN A 1 1116 ? -13.799 -31.120 18.881 1.00 55.16 1116 ASN A N 1
ATOM 7779 C CA . ASN A 1 1116 ? -12.513 -30.543 19.260 1.00 55.16 1116 ASN A CA 1
ATOM 7780 C C . ASN A 1 1116 ? -11.336 -31.455 18.875 1.00 55.16 1116 ASN A C 1
ATOM 7782 O O . ASN A 1 1116 ? -10.323 -31.487 19.568 1.00 55.16 1116 ASN A O 1
ATOM 7786 N N . PHE A 1 1117 ? -11.454 -32.235 17.798 1.00 55.56 1117 PHE A N 1
ATOM 7787 C CA . PHE A 1 1117 ? -10.429 -33.215 17.419 1.00 55.56 1117 PHE A CA 1
ATOM 7788 C C . PHE A 1 1117 ? -9.026 -32.606 17.186 1.00 55.56 1117 PHE A C 1
ATOM 7790 O O . PHE A 1 1117 ? -8.055 -33.344 17.243 1.00 55.56 1117 PHE A O 1
ATOM 7797 N N . LEU A 1 1118 ? -8.882 -31.288 16.991 1.00 51.94 1118 LEU A N 1
ATOM 7798 C CA . LEU A 1 1118 ? -7.574 -30.610 16.932 1.00 51.94 1118 LEU A CA 1
ATOM 7799 C C . LEU A 1 1118 ? -6.917 -30.376 18.311 1.00 51.94 1118 LEU A C 1
ATOM 7801 O O . LEU A 1 1118 ? -5.728 -30.088 18.366 1.00 51.94 1118 LEU A O 1
ATOM 7805 N N . THR A 1 1119 ? -7.665 -30.493 19.414 1.00 45.94 1119 THR A N 1
ATOM 7806 C CA . THR A 1 1119 ? -7.184 -30.309 20.802 1.00 45.94 1119 THR A CA 1
ATOM 7807 C C . THR A 1 1119 ? -7.407 -31.533 21.700 1.00 45.94 1119 THR A C 1
ATOM 7809 O O . THR A 1 1119 ? -6.992 -31.541 22.859 1.00 45.94 1119 THR A O 1
ATOM 7812 N N . ALA A 1 1120 ? -8.046 -32.592 21.193 1.00 40.94 1120 ALA A N 1
ATOM 7813 C CA . ALA A 1 1120 ? -8.291 -33.823 21.934 1.00 40.94 1120 ALA A CA 1
ATOM 7814 C C . ALA A 1 1120 ? -7.013 -34.679 22.040 1.00 40.94 1120 ALA A C 1
ATOM 7816 O O . ALA A 1 1120 ? -6.717 -35.502 21.177 1.00 40.94 1120 ALA A O 1
ATOM 7817 N N . TYR A 1 1121 ? -6.273 -34.519 23.140 1.00 44.34 1121 TYR A N 1
ATOM 7818 C CA . TYR A 1 1121 ? -5.213 -35.445 23.543 1.00 44.34 1121 TYR A CA 1
ATOM 7819 C C . TYR A 1 1121 ? -5.807 -36.833 23.826 1.00 44.34 1121 TYR A C 1
ATOM 7821 O O . TYR A 1 1121 ? -6.506 -37.027 24.820 1.00 44.34 1121 TYR A O 1
ATOM 7829 N N . ALA A 1 1122 ? -5.501 -37.820 22.985 1.00 37.28 1122 ALA A N 1
ATOM 7830 C CA . ALA A 1 1122 ? -5.798 -39.220 23.269 1.00 37.28 1122 ALA A CA 1
ATOM 7831 C C . ALA A 1 1122 ? -4.495 -40.023 23.352 1.00 37.28 1122 ALA A C 1
ATOM 7833 O O . ALA A 1 1122 ? -3.811 -40.244 22.358 1.00 37.28 1122 ALA A O 1
ATOM 7834 N N . THR A 1 1123 ? -4.170 -40.504 24.551 1.00 38.97 1123 THR A N 1
ATOM 7835 C CA . THR A 1 1123 ? -3.012 -41.373 24.832 1.00 38.97 1123 THR A CA 1
ATOM 7836 C C . THR A 1 1123 ? -3.244 -42.842 24.451 1.00 38.97 1123 THR A C 1
ATOM 7838 O O . THR A 1 1123 ? -2.380 -43.684 24.685 1.00 38.97 1123 THR A O 1
ATOM 7841 N N . THR A 1 1124 ? -4.392 -43.180 23.849 1.00 41.31 1124 THR A N 1
ATOM 7842 C CA . THR A 1 1124 ? -4.703 -44.536 23.366 1.00 41.31 1124 THR A CA 1
ATOM 7843 C C . THR A 1 1124 ? -5.136 -44.511 21.899 1.00 41.31 1124 THR A C 1
ATOM 7845 O O . THR A 1 1124 ? -6.070 -43.812 21.511 1.00 41.31 1124 THR A O 1
ATOM 7848 N N . HIS A 1 1125 ? -4.409 -45.261 21.066 1.00 45.66 1125 HIS A N 1
ATOM 7849 C CA . HIS A 1 1125 ? -4.641 -45.374 19.626 1.00 45.66 1125 HIS A CA 1
ATOM 7850 C C . HIS A 1 1125 ? -5.768 -46.364 19.284 1.00 45.66 1125 HIS A C 1
ATOM 7852 O O . HIS A 1 1125 ? -5.849 -47.431 19.889 1.00 45.66 1125 HIS A O 1
ATOM 7858 N N . TYR A 1 1126 ? -6.513 -46.024 18.218 1.00 52.41 1126 TYR A N 1
ATOM 7859 C CA . TYR A 1 1126 ? -7.506 -46.794 17.440 1.00 52.41 1126 TYR A CA 1
ATOM 7860 C C . TYR A 1 1126 ? -8.987 -46.734 17.865 1.00 52.41 1126 TYR A C 1
ATOM 7862 O O . TYR A 1 1126 ? -9.400 -47.351 18.844 1.00 52.41 1126 TYR A O 1
ATOM 7870 N N . SER A 1 1127 ? -9.827 -46.122 17.013 1.00 49.19 1127 SER A N 1
ATOM 7871 C CA . SER A 1 1127 ? -11.258 -46.441 16.911 1.00 49.19 1127 SER A CA 1
ATOM 7872 C C . SER A 1 1127 ? -11.591 -46.973 15.507 1.00 49.19 1127 SER A C 1
ATOM 7874 O O . SER A 1 1127 ? -11.268 -46.390 14.475 1.00 49.19 1127 SER A O 1
ATOM 7876 N N . HIS A 1 1128 ? -12.228 -48.143 15.466 1.00 51.75 1128 HIS A N 1
ATOM 7877 C CA . HIS A 1 1128 ? -12.724 -48.783 14.250 1.00 51.75 1128 HIS A CA 1
ATOM 7878 C C . HIS A 1 1128 ? -14.131 -48.269 13.922 1.00 51.75 1128 HIS A C 1
ATOM 7880 O O . HIS A 1 1128 ? -15.126 -48.917 14.244 1.00 51.75 1128 HIS A O 1
ATOM 7886 N N . GLY A 1 1129 ? -14.239 -47.094 13.308 1.00 55.81 1129 GLY A N 1
ATOM 7887 C CA . GLY A 1 1129 ? -15.496 -46.677 12.689 1.00 55.81 1129 GLY A CA 1
ATOM 7888 C C . GLY A 1 1129 ? -15.628 -47.310 11.305 1.00 55.81 1129 GLY A C 1
ATOM 7889 O O . GLY A 1 1129 ? -14.747 -47.123 10.474 1.00 55.81 1129 GLY A O 1
ATOM 7890 N N . THR A 1 1130 ? -16.709 -48.039 11.022 1.00 61.94 1130 THR A N 1
ATOM 7891 C CA . THR A 1 1130 ? -17.055 -48.415 9.639 1.00 61.94 1130 THR A CA 1
ATOM 7892 C C . THR A 1 1130 ? -17.755 -47.241 8.943 1.00 61.94 1130 THR A C 1
ATOM 7894 O O . THR A 1 1130 ? -18.751 -46.761 9.490 1.00 61.94 1130 THR A O 1
ATOM 7897 N N . PRO A 1 1131 ? -17.277 -46.769 7.776 1.00 68.00 1131 PRO A N 1
ATOM 7898 C CA . PRO A 1 1131 ? -17.912 -45.678 7.036 1.00 68.00 1131 PRO A CA 1
ATOM 7899 C C . PRO A 1 1131 ? -19.319 -46.052 6.560 1.00 68.00 1131 PRO A C 1
ATOM 7901 O O . PRO A 1 1131 ? -19.601 -47.213 6.249 1.00 68.00 1131 PRO A O 1
ATOM 7904 N N . VAL A 1 1132 ? -20.193 -45.049 6.460 1.00 74.44 1132 VAL A N 1
ATOM 7905 C CA . VAL A 1 1132 ? -21.501 -45.176 5.810 1.00 74.44 1132 VAL A CA 1
ATOM 7906 C C . VAL A 1 1132 ? -21.318 -44.914 4.316 1.00 74.44 1132 VAL A C 1
ATOM 7908 O O . VAL A 1 1132 ? -20.787 -43.875 3.921 1.00 74.44 1132 VAL A O 1
ATOM 7911 N N . VAL A 1 1133 ? -21.752 -45.854 3.477 1.00 71.31 1133 VAL A N 1
ATOM 7912 C CA . VAL A 1 1133 ? -21.704 -45.705 2.015 1.00 71.31 1133 VAL A CA 1
ATOM 7913 C C . VAL A 1 1133 ? -22.869 -44.824 1.570 1.00 71.31 1133 VAL A C 1
ATOM 7915 O O . VAL A 1 1133 ? -24.024 -45.188 1.783 1.00 71.31 1133 VAL A O 1
ATOM 7918 N N . VAL A 1 1134 ? -22.564 -43.675 0.962 1.00 74.94 1134 VAL A N 1
ATOM 7919 C CA . VAL A 1 1134 ? -23.561 -42.729 0.430 1.00 74.94 1134 VAL A CA 1
ATOM 7920 C C . VAL A 1 1134 ? -23.887 -43.073 -1.028 1.00 74.94 1134 VAL A C 1
ATOM 7922 O O . VAL A 1 1134 ? -25.057 -43.124 -1.403 1.00 74.94 1134 VAL A O 1
ATOM 7925 N N . SER A 1 1135 ? -22.870 -43.391 -1.833 1.00 68.75 1135 SER A N 1
ATOM 7926 C CA . SER A 1 1135 ? -23.004 -43.983 -3.172 1.00 68.75 1135 SER A CA 1
ATOM 7927 C C . SER A 1 1135 ? -21.753 -44.805 -3.508 1.00 68.75 1135 SER A C 1
ATOM 7929 O O . SER A 1 1135 ? -20.648 -44.402 -3.151 1.00 68.75 1135 SER A O 1
ATOM 7931 N N . SER A 1 1136 ? -21.890 -45.970 -4.155 1.00 59.56 1136 SER A N 1
ATOM 7932 C CA . SER A 1 1136 ? -20.732 -46.719 -4.670 1.00 59.56 1136 SER A CA 1
ATOM 7933 C C . SER A 1 1136 ? -21.060 -47.606 -5.878 1.00 59.56 1136 SER A C 1
ATOM 7935 O O . SER A 1 1136 ? -22.182 -48.096 -6.016 1.00 59.56 1136 SER A O 1
ATOM 7937 N N . GLN A 1 1137 ? -20.065 -47.835 -6.747 1.00 55.75 1137 GLN A N 1
ATOM 7938 C CA . GLN A 1 1137 ? -20.139 -48.775 -7.881 1.00 55.75 1137 GLN A CA 1
ATOM 7939 C C . GLN A 1 1137 ? -19.315 -50.066 -7.694 1.00 55.75 1137 GLN A C 1
ATOM 7941 O O . GLN A 1 1137 ? -19.467 -51.001 -8.480 1.00 55.75 1137 GLN A O 1
ATOM 7946 N N . CYS A 1 1138 ? -18.473 -50.167 -6.658 1.00 45.38 1138 CYS A N 1
ATOM 7947 C CA . CYS A 1 1138 ? -17.649 -51.355 -6.407 1.00 45.38 1138 CYS A CA 1
ATOM 7948 C C . CYS A 1 1138 ? -18.346 -52.381 -5.499 1.00 45.38 1138 CYS A C 1
ATOM 7950 O O . CYS A 1 1138 ? -18.719 -52.093 -4.360 1.00 45.38 1138 CYS A O 1
ATOM 7952 N N . SER A 1 1139 ? -18.453 -53.621 -5.981 1.00 45.84 1139 SER A N 1
ATOM 7953 C CA . SER A 1 1139 ? -18.923 -54.775 -5.216 1.00 45.84 1139 SER A CA 1
ATOM 7954 C C . SER A 1 1139 ? -17.750 -55.488 -4.534 1.00 45.84 1139 SER A C 1
ATOM 7956 O O . SER A 1 1139 ? -16.961 -56.161 -5.190 1.00 45.84 1139 SER A O 1
ATOM 7958 N N . SER A 1 1140 ? -17.689 -55.368 -3.205 1.00 46.62 1140 SER A N 1
ATOM 7959 C CA . SER A 1 1140 ? -16.872 -56.152 -2.263 1.00 46.62 1140 SER A CA 1
ATOM 7960 C C . SER A 1 1140 ? -15.345 -56.127 -2.442 1.00 46.62 1140 SER A C 1
ATOM 7962 O O . SER A 1 1140 ? -14.784 -56.845 -3.261 1.00 46.62 1140 SER A O 1
ATOM 7964 N N . GLY A 1 1141 ? -14.668 -55.429 -1.525 1.00 46.00 1141 GLY A N 1
ATOM 7965 C CA . GLY A 1 1141 ? -13.364 -55.875 -1.015 1.00 46.00 1141 GLY A CA 1
ATOM 7966 C C . GLY A 1 1141 ? -12.155 -54.979 -1.267 1.00 46.00 1141 GLY A C 1
ATOM 7967 O O . GLY A 1 1141 ? -11.130 -55.217 -0.642 1.00 46.00 1141 GLY A O 1
ATOM 7968 N N . GLY A 1 1142 ? -12.267 -53.945 -2.096 1.00 42.75 1142 GLY A N 1
ATOM 7969 C CA . GLY A 1 1142 ? -11.215 -52.945 -2.284 1.00 42.75 1142 GLY A CA 1
ATOM 7970 C C . GLY A 1 1142 ? -11.833 -51.561 -2.218 1.00 42.75 1142 GLY A C 1
ATOM 7971 O O . GLY A 1 1142 ? -12.719 -51.247 -3.007 1.00 42.75 1142 GLY A O 1
ATOM 7972 N N . GLY A 1 1143 ? -11.436 -50.776 -1.233 1.00 46.97 1143 GLY A N 1
ATOM 7973 C CA . GLY A 1 1143 ? -11.928 -49.424 -1.051 1.00 46.97 1143 GLY A CA 1
ATOM 7974 C C . GLY A 1 1143 ? -11.338 -48.866 0.224 1.00 46.97 1143 GLY A C 1
ATOM 7975 O O . GLY A 1 1143 ? -11.426 -49.509 1.274 1.00 46.97 1143 GLY A O 1
ATOM 7976 N N . MET A 1 1144 ? -10.730 -47.693 0.086 1.00 48.06 1144 MET A N 1
ATOM 7977 C CA . MET A 1 1144 ? -10.171 -46.868 1.148 1.00 48.06 1144 MET A CA 1
ATOM 7978 C C . MET A 1 1144 ? -11.080 -46.835 2.397 1.00 48.06 1144 MET A C 1
ATOM 7980 O O . MET A 1 1144 ? -12.280 -47.096 2.327 1.00 48.06 1144 MET A O 1
ATOM 7984 N N . HIS A 1 1145 ? -10.533 -46.452 3.558 1.00 55.94 1145 HIS A N 1
ATOM 7985 C CA . HIS A 1 1145 ? -11.317 -45.956 4.709 1.00 55.94 1145 HIS A CA 1
ATOM 7986 C C . HIS A 1 1145 ? -11.828 -46.984 5.746 1.00 55.94 1145 HIS A C 1
ATOM 7988 O O . HIS A 1 1145 ? -12.934 -46.852 6.266 1.00 55.94 1145 HIS A O 1
ATOM 7994 N N . ARG A 1 1146 ? -11.025 -47.982 6.142 1.00 51.56 1146 ARG A N 1
ATOM 7995 C CA . ARG A 1 1146 ? -11.396 -48.890 7.258 1.00 51.56 1146 ARG A CA 1
ATOM 7996 C C . ARG A 1 1146 ? -10.875 -48.448 8.636 1.00 51.56 1146 ARG A C 1
ATOM 7998 O O . ARG A 1 1146 ? -11.258 -49.037 9.647 1.00 51.56 1146 ARG A O 1
ATOM 8005 N N . TRP A 1 1147 ? -10.008 -47.434 8.673 1.00 54.84 1147 TRP A N 1
ATOM 8006 C CA . TRP A 1 1147 ? -9.287 -47.008 9.874 1.00 54.84 1147 TRP A CA 1
ATOM 8007 C C . TRP A 1 1147 ? -9.189 -45.478 9.942 1.00 54.84 1147 TRP A C 1
ATOM 8009 O O . TRP A 1 1147 ? -8.611 -44.866 9.043 1.00 54.84 1147 TRP A O 1
ATOM 8019 N N . ILE A 1 1148 ? -9.718 -44.871 11.010 1.00 63.53 1148 ILE A N 1
ATOM 8020 C CA . ILE A 1 1148 ? -9.584 -43.436 11.309 1.00 63.53 1148 ILE A CA 1
ATOM 8021 C C . ILE A 1 1148 ? -9.076 -43.252 12.744 1.00 63.53 1148 ILE A C 1
ATOM 8023 O O . ILE A 1 1148 ? -9.439 -44.024 13.631 1.00 63.53 1148 ILE A O 1
ATOM 8027 N N . GLY A 1 1149 ? -8.217 -42.267 12.994 1.00 59.78 1149 GLY A N 1
ATOM 8028 C CA . GLY A 1 1149 ? -7.721 -42.000 14.347 1.00 59.78 1149 GLY A CA 1
ATOM 8029 C C . GLY A 1 1149 ? -6.454 -41.153 14.409 1.00 59.78 1149 GLY A C 1
ATOM 8030 O O . GLY A 1 1149 ? -5.886 -40.773 13.392 1.00 59.78 1149 GLY A O 1
ATOM 8031 N N . PHE A 1 1150 ? -6.004 -40.862 15.626 1.00 54.44 1150 PHE A N 1
ATOM 8032 C CA . PHE A 1 1150 ? -4.798 -40.073 15.895 1.00 54.44 1150 PHE A CA 1
ATOM 8033 C C . PHE A 1 1150 ? -3.532 -40.926 15.788 1.00 54.44 1150 PHE A C 1
ATOM 8035 O O . PHE A 1 1150 ? -3.562 -42.115 16.115 1.00 54.44 1150 PHE A O 1
ATOM 8042 N N . THR A 1 1151 ? -2.419 -40.329 15.357 1.00 51.19 1151 THR A N 1
ATOM 8043 C CA . THR A 1 1151 ? -1.098 -40.984 15.405 1.00 51.19 1151 THR A CA 1
ATOM 8044 C C . THR A 1 1151 ? -0.295 -40.552 16.625 1.00 51.19 1151 THR A C 1
ATOM 8046 O O . THR A 1 1151 ? -0.714 -39.702 17.399 1.00 51.19 1151 THR A O 1
ATOM 8049 N N . ASN A 1 1152 ? 0.854 -41.191 16.829 1.00 47.91 1152 ASN A N 1
ATOM 8050 C CA . ASN A 1 1152 ? 1.838 -40.887 17.867 1.00 47.91 1152 ASN A CA 1
ATOM 8051 C C . ASN A 1 1152 ? 2.490 -39.503 17.697 1.00 47.91 1152 ASN A C 1
ATOM 8053 O O . ASN A 1 1152 ? 3.198 -39.051 18.593 1.00 47.91 1152 ASN A O 1
ATOM 8057 N N . ASN A 1 1153 ? 2.247 -38.843 16.564 1.00 50.81 1153 ASN A N 1
ATOM 8058 C CA . ASN A 1 1153 ? 2.416 -37.410 16.410 1.00 50.81 1153 ASN A CA 1
ATOM 8059 C C . ASN A 1 1153 ? 1.109 -36.726 16.848 1.00 50.81 1153 ASN A C 1
ATOM 8061 O O . ASN A 1 1153 ? 0.052 -36.993 16.274 1.00 50.81 1153 ASN A O 1
ATOM 8065 N N . THR A 1 1154 ? 1.178 -35.891 17.883 1.00 48.00 1154 THR A N 1
ATOM 8066 C CA . THR A 1 1154 ? 0.017 -35.359 18.623 1.00 48.00 1154 THR A CA 1
ATOM 8067 C C . THR A 1 1154 ? -0.884 -34.435 17.807 1.00 48.00 1154 THR A C 1
ATOM 8069 O O . THR A 1 1154 ? -2.017 -34.188 18.208 1.00 48.00 1154 THR A O 1
ATOM 8072 N N . ASP A 1 1155 ? -0.424 -33.983 16.640 1.00 49.31 1155 ASP A N 1
ATOM 8073 C CA . ASP A 1 1155 ? -1.031 -32.865 15.906 1.00 49.31 1155 ASP A CA 1
ATOM 8074 C C . ASP A 1 1155 ? -1.748 -33.319 14.617 1.00 49.31 1155 ASP A C 1
ATOM 8076 O O . ASP A 1 1155 ? -1.920 -32.547 13.670 1.00 49.31 1155 ASP A O 1
ATOM 8080 N N . ALA A 1 1156 ? -2.092 -34.607 14.540 1.00 54.72 1156 ALA A N 1
ATOM 8081 C CA . ALA A 1 1156 ? -2.292 -35.316 13.283 1.00 54.72 1156 ALA A CA 1
ATOM 8082 C C . ALA A 1 1156 ? -3.436 -36.354 13.364 1.00 54.72 1156 ALA A C 1
ATOM 8084 O O . ALA A 1 1156 ? -3.257 -37.461 13.890 1.00 54.72 1156 ALA A O 1
ATOM 8085 N N . PHE A 1 1157 ? -4.613 -36.020 12.814 1.00 61.44 1157 PHE A N 1
ATOM 8086 C CA . PHE A 1 1157 ? -5.738 -36.954 12.643 1.00 61.44 1157 PHE A CA 1
ATOM 8087 C C . PHE A 1 1157 ? -5.619 -37.669 11.300 1.00 61.44 1157 PHE A C 1
ATOM 8089 O O . PHE A 1 1157 ? -5.503 -37.003 10.285 1.00 61.44 1157 PHE A O 1
ATOM 8096 N N . HIS A 1 1158 ? -5.659 -38.999 11.256 1.00 63.00 1158 HIS A N 1
ATOM 8097 C CA . HIS A 1 1158 ? -5.396 -39.776 10.046 1.00 63.00 1158 HIS A CA 1
ATOM 8098 C C . HIS A 1 1158 ? -6.564 -40.670 9.610 1.00 63.00 1158 HIS A C 1
ATOM 8100 O O . HIS A 1 1158 ? -7.330 -41.180 10.424 1.00 63.00 1158 HIS A O 1
ATOM 8106 N N . PHE A 1 1159 ? -6.612 -40.940 8.307 1.00 63.00 1159 PHE A N 1
ATOM 8107 C CA . PHE A 1 1159 ? -7.483 -41.881 7.611 1.00 63.00 1159 PHE A CA 1
ATOM 8108 C C . PHE A 1 1159 ? -6.585 -42.845 6.840 1.00 63.00 1159 PHE A C 1
ATOM 8110 O O . PHE A 1 1159 ? -5.783 -42.387 6.032 1.00 63.00 1159 PHE A O 1
ATOM 8117 N N . ARG A 1 1160 ? -6.687 -44.158 7.055 1.00 55.16 1160 ARG A N 1
ATOM 8118 C CA . ARG A 1 1160 ? -5.906 -45.146 6.291 1.00 55.16 1160 ARG A CA 1
ATOM 8119 C C . ARG A 1 1160 ? -6.776 -46.048 5.428 1.00 55.16 1160 ARG A C 1
ATOM 8121 O O . ARG A 1 1160 ? -7.866 -46.473 5.824 1.00 55.16 1160 ARG A O 1
ATOM 8128 N N . ASP A 1 1161 ? -6.238 -46.364 4.258 1.00 52.62 1161 ASP A N 1
ATOM 8129 C CA . ASP A 1 1161 ? -6.682 -47.463 3.405 1.00 52.62 1161 ASP A CA 1
ATOM 8130 C C . ASP A 1 1161 ? -6.131 -48.819 3.902 1.00 52.62 1161 ASP A C 1
ATOM 8132 O O . ASP A 1 1161 ? -5.212 -48.874 4.723 1.00 52.62 1161 ASP A O 1
ATOM 8136 N N . VAL A 1 1162 ? -6.694 -49.918 3.398 1.00 47.88 1162 VAL A N 1
ATOM 8137 C CA . VAL A 1 1162 ? -6.273 -51.307 3.591 1.00 47.88 1162 VAL A CA 1
ATOM 8138 C C . VAL A 1 1162 ? -4.826 -51.566 3.161 1.00 47.88 1162 VAL A C 1
ATOM 8140 O O . VAL A 1 1162 ? -4.184 -52.422 3.763 1.00 47.88 1162 VAL A O 1
ATOM 8143 N N . ASP A 1 1163 ? -4.293 -50.782 2.219 1.00 48.12 1163 ASP A N 1
ATOM 8144 C CA . ASP A 1 1163 ? -2.914 -50.897 1.720 1.00 48.12 1163 ASP A CA 1
ATOM 8145 C C . ASP A 1 1163 ? -1.890 -50.096 2.551 1.00 48.12 1163 ASP A C 1
ATOM 8147 O O . ASP A 1 1163 ? -0.739 -49.939 2.158 1.00 48.12 1163 ASP A O 1
ATOM 8151 N N . GLY A 1 1164 ? -2.290 -49.549 3.707 1.00 47.59 1164 GLY A N 1
ATOM 8152 C CA . GLY A 1 1164 ? -1.395 -48.828 4.624 1.00 47.59 1164 GLY A CA 1
ATOM 8153 C C . GLY A 1 1164 ? -1.157 -47.353 4.278 1.00 47.59 1164 GLY A C 1
ATOM 8154 O O . GLY A 1 1164 ? -0.632 -46.613 5.117 1.00 47.59 1164 GLY A O 1
ATOM 8155 N N . ASN A 1 1165 ? -1.621 -46.906 3.107 1.00 49.19 1165 ASN A N 1
ATOM 8156 C CA . ASN A 1 1165 ? -1.585 -45.513 2.666 1.00 49.19 1165 ASN A CA 1
ATOM 8157 C C . ASN A 1 1165 ? -2.540 -44.649 3.504 1.00 49.19 1165 ASN A C 1
ATOM 8159 O O . ASN A 1 1165 ? -3.705 -45.004 3.700 1.00 49.19 1165 ASN A O 1
ATOM 8163 N N . GLY A 1 1166 ? -2.038 -43.526 4.025 1.00 52.31 1166 GLY A N 1
ATOM 8164 C CA . GLY A 1 1166 ? -2.762 -42.683 4.975 1.00 52.31 1166 GLY A CA 1
ATOM 8165 C C . GLY A 1 1166 ? -2.874 -41.220 4.555 1.00 52.31 1166 GLY A C 1
ATOM 8166 O O . GLY A 1 1166 ? -1.871 -40.594 4.221 1.00 52.31 1166 GLY A O 1
ATOM 8167 N N . PHE A 1 1167 ? -4.081 -40.669 4.661 1.00 57.72 1167 PHE A N 1
ATOM 8168 C CA . PHE A 1 1167 ? -4.390 -39.238 4.626 1.00 57.72 1167 PHE A CA 1
ATOM 8169 C C . PHE A 1 1167 ? -4.489 -38.709 6.052 1.00 57.72 1167 PHE A C 1
ATOM 8171 O O . PHE A 1 1167 ? -4.696 -39.488 6.978 1.00 57.72 1167 PHE A O 1
ATOM 8178 N N . GLY A 1 1168 ? -4.356 -37.410 6.262 1.00 59.66 1168 GLY A N 1
ATOM 8179 C CA . GLY A 1 1168 ? -4.555 -36.817 7.568 1.00 59.66 1168 GLY A CA 1
ATOM 8180 C C . GLY A 1 1168 ? -4.865 -35.333 7.527 1.00 59.66 1168 GLY A C 1
ATOM 8181 O O . GLY A 1 1168 ? -4.674 -34.676 6.513 1.00 59.66 1168 GLY A O 1
ATOM 8182 N N . LEU A 1 1169 ? -5.378 -34.826 8.637 1.00 61.19 1169 LEU A N 1
ATOM 8183 C CA . LEU A 1 1169 ? -5.701 -33.435 8.898 1.00 61.19 1169 LEU A CA 1
ATOM 8184 C C . LEU A 1 1169 ? -4.853 -32.977 10.088 1.00 61.19 1169 LEU A C 1
ATOM 8186 O O . LEU A 1 1169 ? -4.955 -33.547 11.176 1.00 61.19 1169 LEU A O 1
ATOM 8190 N N . THR A 1 1170 ? -3.986 -31.991 9.864 1.00 58.19 1170 THR A N 1
ATOM 8191 C CA . THR A 1 1170 ? -3.291 -31.254 10.926 1.00 58.19 1170 THR A CA 1
ATOM 8192 C C . THR A 1 1170 ? -3.989 -29.923 11.186 1.00 58.19 1170 THR A C 1
ATOM 8194 O O . THR A 1 1170 ? -4.842 -29.483 10.413 1.00 58.19 1170 THR A O 1
ATOM 8197 N N . ALA A 1 1171 ? -3.548 -29.208 12.221 1.00 51.41 1171 ALA A N 1
ATOM 8198 C CA . ALA A 1 1171 ? -3.941 -27.820 12.465 1.00 51.41 1171 ALA A CA 1
ATOM 8199 C C . ALA A 1 1171 ? -3.628 -26.849 11.299 1.00 51.41 1171 ALA A C 1
ATOM 8201 O O . ALA A 1 1171 ? -4.151 -25.742 11.277 1.00 51.41 1171 ALA A O 1
ATOM 8202 N N . THR A 1 1172 ? -2.787 -27.239 10.328 1.00 47.25 1172 THR A N 1
ATOM 8203 C CA . THR A 1 1172 ? -2.407 -26.407 9.164 1.00 47.25 1172 THR A CA 1
ATOM 8204 C C . THR A 1 1172 ? -3.053 -26.855 7.849 1.00 47.25 1172 THR A C 1
ATOM 8206 O O . THR A 1 1172 ? -2.843 -26.218 6.818 1.00 47.25 1172 THR A O 1
ATOM 8209 N N . GLY A 1 1173 ? -3.871 -27.912 7.870 1.00 52.94 1173 GLY A N 1
ATOM 8210 C CA . GLY A 1 1173 ? -4.577 -28.418 6.693 1.00 52.94 1173 GLY A CA 1
ATOM 8211 C C . GLY A 1 1173 ? -4.415 -29.921 6.485 1.00 52.94 1173 GLY A C 1
ATOM 8212 O O . GLY A 1 1173 ? -3.971 -30.662 7.363 1.00 52.94 1173 GLY A O 1
ATOM 8213 N N . TRP A 1 1174 ? -4.819 -30.391 5.310 1.00 55.41 1174 TRP A N 1
ATOM 8214 C CA . TRP A 1 1174 ? -4.796 -31.811 4.967 1.00 55.41 1174 TRP A CA 1
ATOM 8215 C C . TRP A 1 1174 ? -3.418 -32.237 4.420 1.00 55.41 1174 TRP A C 1
ATOM 8217 O O . TRP A 1 1174 ? -2.805 -31.539 3.623 1.00 55.41 1174 TRP A O 1
ATOM 8227 N N . TYR A 1 1175 ? -2.909 -33.399 4.827 1.00 51.34 1175 TYR A N 1
ATOM 8228 C CA . TYR A 1 1175 ? -1.611 -33.954 4.416 1.00 51.34 1175 TYR A CA 1
ATOM 8229 C C . TYR A 1 1175 ? -1.703 -35.466 4.169 1.00 51.34 1175 TYR A C 1
ATOM 8231 O O . TYR A 1 1175 ? -2.648 -36.125 4.592 1.00 51.34 1175 TYR A O 1
ATOM 8239 N N . SER A 1 1176 ? -0.712 -36.065 3.502 1.00 48.75 1176 SER A N 1
ATOM 8240 C CA . SER A 1 1176 ? -0.624 -37.531 3.400 1.00 48.75 1176 SER A CA 1
ATOM 8241 C C . SER A 1 1176 ? 0.836 -37.986 3.273 1.00 48.75 1176 SER A C 1
ATOM 8243 O O . SER A 1 1176 ? 1.401 -37.891 2.197 1.00 48.75 1176 SER A O 1
ATOM 8245 N N . CYS A 1 1177 ? 1.507 -38.486 4.307 1.00 44.62 1177 CYS A N 1
ATOM 8246 C CA . CYS A 1 1177 ? 2.875 -39.002 4.129 1.00 44.62 1177 CYS A CA 1
ATOM 8247 C C . CYS A 1 1177 ? 3.163 -40.118 5.124 1.00 44.62 1177 CYS A C 1
ATOM 8249 O O . CYS A 1 1177 ? 3.577 -39.827 6.239 1.00 44.62 1177 CYS A O 1
ATOM 8251 N N . TYR A 1 1178 ? 3.014 -41.379 4.724 1.00 39.66 1178 TYR A N 1
ATOM 8252 C CA . TYR A 1 1178 ? 3.818 -42.443 5.320 1.00 39.66 1178 TYR A CA 1
ATOM 8253 C C . TYR A 1 1178 ? 4.266 -43.433 4.245 1.00 39.66 1178 TYR A C 1
ATOM 8255 O O . TYR A 1 1178 ? 3.497 -43.806 3.364 1.00 39.66 1178 TYR A O 1
ATOM 8263 N N . TYR A 1 1179 ? 5.551 -43.776 4.327 1.00 37.44 1179 TYR A N 1
ATOM 8264 C CA . TYR A 1 1179 ? 6.268 -44.751 3.515 1.00 37.44 1179 TYR A CA 1
ATOM 8265 C C . TYR A 1 1179 ? 5.513 -46.088 3.475 1.00 37.44 1179 TYR A C 1
ATOM 8267 O O . TYR A 1 1179 ? 5.354 -46.724 4.509 1.00 37.44 1179 TYR A O 1
ATOM 8275 N N . GLU A 1 1180 ? 5.040 -46.506 2.304 1.00 32.62 1180 GLU A N 1
ATOM 8276 C CA . GLU A 1 1180 ? 5.653 -47.565 1.488 1.00 32.62 1180 GLU A CA 1
ATOM 8277 C C . GLU A 1 1180 ? 4.823 -47.771 0.206 1.00 32.62 1180 GLU A C 1
ATOM 8279 O O . GLU A 1 1180 ? 3.611 -47.935 0.236 1.00 32.62 1180 GLU A O 1
ATOM 8284 N N . SER A 1 1181 ? 5.505 -47.697 -0.942 1.00 34.97 1181 SER A N 1
ATOM 8285 C CA . SER A 1 1181 ? 5.071 -48.164 -2.268 1.00 34.97 1181 SER A CA 1
ATOM 8286 C C . SER A 1 1181 ? 3.576 -48.060 -2.626 1.00 34.97 1181 SER A C 1
ATOM 8288 O O . SER A 1 1181 ? 2.907 -49.083 -2.723 1.00 34.97 1181 SER A O 1
ATOM 8290 N N . CYS A 1 1182 ? 3.073 -46.869 -2.965 1.00 30.25 1182 CYS A N 1
ATOM 8291 C CA . CYS A 1 1182 ? 2.025 -46.729 -3.989 1.00 30.25 1182 CYS A CA 1
ATOM 8292 C C . CYS A 1 1182 ? 2.023 -45.323 -4.614 1.00 30.25 1182 CYS A C 1
ATOM 8294 O O . CYS A 1 1182 ? 1.862 -44.307 -3.946 1.00 30.25 1182 CYS A O 1
ATOM 8296 N N . ALA A 1 1183 ? 2.205 -45.287 -5.934 1.00 36.19 1183 ALA A N 1
ATOM 8297 C CA . ALA A 1 1183 ? 2.415 -44.118 -6.791 1.00 36.19 1183 ALA A CA 1
ATOM 8298 C C . ALA A 1 1183 ? 1.127 -43.340 -7.149 1.00 36.19 1183 ALA A C 1
ATOM 8300 O O . ALA A 1 1183 ? 0.915 -42.939 -8.298 1.00 36.19 1183 ALA A O 1
ATOM 8301 N N . SER A 1 1184 ? 0.239 -43.131 -6.183 1.00 41.12 1184 SER A N 1
ATOM 8302 C CA . SER A 1 1184 ? -1.047 -42.475 -6.435 1.00 41.12 1184 SER A CA 1
ATOM 8303 C C . SER A 1 1184 ? -1.350 -41.522 -5.314 1.00 41.12 1184 SER A C 1
ATOM 8305 O O . SER A 1 1184 ? -2.076 -41.840 -4.375 1.00 41.12 1184 SER A O 1
ATOM 8307 N N . GLY A 1 1185 ? -0.767 -40.338 -5.407 1.00 42.31 1185 GLY A N 1
ATOM 8308 C CA . GLY A 1 1185 ? -1.055 -39.355 -4.409 1.00 42.31 1185 GLY A CA 1
ATOM 8309 C C . GLY A 1 1185 ? -2.534 -38.928 -4.444 1.00 42.31 1185 GLY A C 1
ATOM 8310 O O . GLY A 1 1185 ? -2.952 -38.335 -5.428 1.00 42.31 1185 GLY A O 1
ATOM 8311 N N . GLY A 1 1186 ? -3.280 -39.150 -3.349 1.00 46.78 1186 GLY A N 1
ATOM 8312 C CA . GLY A 1 1186 ? -4.485 -38.390 -2.917 1.00 46.78 1186 GLY A CA 1
ATOM 8313 C C . GLY A 1 1186 ? -5.620 -38.285 -3.904 1.00 46.78 1186 GLY A C 1
ATOM 8314 O O . GLY A 1 1186 ? -6.470 -37.397 -3.842 1.00 46.78 1186 GLY A O 1
ATOM 8315 N N . MET A 1 1187 ? -5.643 -39.257 -4.788 1.00 50.78 1187 MET A N 1
ATOM 8316 C CA . MET A 1 1187 ? -6.781 -39.570 -5.604 1.00 50.78 1187 MET A CA 1
ATOM 8317 C C . MET A 1 1187 ? -7.597 -40.644 -4.903 1.00 50.78 1187 MET A C 1
ATOM 8319 O O . MET A 1 1187 ? -7.037 -41.608 -4.383 1.00 50.78 1187 MET A O 1
ATOM 8323 N N . ILE A 1 1188 ? -8.915 -40.476 -4.910 1.00 54.03 1188 ILE A N 1
ATOM 8324 C CA . ILE A 1 1188 ? -9.855 -41.496 -4.451 1.00 54.03 1188 ILE A CA 1
ATOM 8325 C C . ILE A 1 1188 ? -10.202 -42.318 -5.695 1.00 54.03 1188 ILE A C 1
ATOM 8327 O O . ILE A 1 1188 ? -10.705 -41.773 -6.677 1.00 54.03 1188 ILE A O 1
ATOM 8331 N N . ASP A 1 1189 ? -9.832 -43.601 -5.693 1.00 52.78 1189 ASP A N 1
ATOM 8332 C CA . ASP A 1 1189 ? -9.989 -44.535 -6.823 1.00 52.78 1189 ASP A CA 1
ATOM 8333 C C . ASP A 1 1189 ? -9.327 -44.082 -8.143 1.00 52.78 1189 ASP A C 1
ATOM 8335 O O . ASP A 1 1189 ? -9.799 -44.380 -9.239 1.00 52.78 1189 ASP A O 1
ATOM 8339 N N . GLY A 1 1190 ? -8.212 -43.348 -8.062 1.00 52.94 1190 GLY A N 1
ATOM 8340 C CA . GLY A 1 1190 ? -7.489 -42.874 -9.249 1.00 52.94 1190 GLY A CA 1
ATOM 8341 C C . GLY A 1 1190 ? -8.087 -41.628 -9.917 1.00 52.94 1190 GLY A C 1
ATOM 8342 O O . GLY A 1 1190 ? -7.623 -41.249 -10.992 1.00 52.94 1190 GLY A O 1
ATOM 8343 N N . VAL A 1 1191 ? -9.065 -40.980 -9.273 1.00 58.66 1191 VAL A N 1
ATOM 8344 C CA . VAL A 1 1191 ? -9.687 -39.710 -9.688 1.00 58.66 1191 VAL A CA 1
ATOM 8345 C C . VAL A 1 1191 ? -9.495 -38.648 -8.593 1.00 58.66 1191 VAL A C 1
ATOM 8347 O O . VAL A 1 1191 ? -9.207 -38.981 -7.442 1.00 58.66 1191 VAL A O 1
ATOM 8350 N N . GLN A 1 1192 ? -9.655 -37.362 -8.925 1.00 66.00 1192 GLN A N 1
ATOM 8351 C CA . GLN A 1 1192 ? -9.678 -36.281 -7.929 1.00 66.00 1192 GLN A CA 1
ATOM 8352 C C . GLN A 1 1192 ? -10.639 -36.611 -6.784 1.00 66.00 1192 GLN A C 1
ATOM 8354 O O . GLN A 1 1192 ? -11.740 -37.101 -7.015 1.00 66.00 1192 GLN A O 1
ATOM 8359 N N . GLY A 1 1193 ? -10.223 -36.333 -5.553 1.00 72.25 1193 GLY A N 1
ATOM 8360 C CA . GLY A 1 1193 ? -11.029 -36.495 -4.350 1.00 72.25 1193 GLY A CA 1
ATOM 8361 C C . GLY A 1 1193 ? -11.458 -35.143 -3.790 1.00 72.25 1193 GLY A C 1
ATOM 8362 O O . GLY A 1 1193 ? -10.687 -34.183 -3.827 1.00 72.25 1193 GLY A O 1
ATOM 8363 N N . MET A 1 1194 ? -12.670 -35.072 -3.243 1.00 79.69 1194 MET A N 1
ATOM 8364 C CA . MET A 1 1194 ? -13.139 -33.951 -2.425 1.00 79.69 1194 MET A CA 1
ATOM 8365 C C . MET A 1 1194 ? -13.418 -34.386 -0.992 1.00 79.69 1194 MET A C 1
ATOM 8367 O O . MET A 1 1194 ? -13.824 -35.522 -0.743 1.00 79.69 1194 MET A O 1
ATOM 8371 N N . VAL A 1 1195 ? -13.231 -33.443 -0.071 1.00 80.25 1195 VAL A N 1
ATOM 8372 C CA . VAL A 1 1195 ? -13.524 -33.562 1.355 1.00 80.25 1195 VAL A CA 1
ATOM 8373 C C . VAL A 1 1195 ? -14.365 -32.364 1.788 1.00 80.25 1195 VAL A C 1
ATOM 8375 O O . VAL A 1 1195 ? -13.985 -31.205 1.593 1.00 80.25 1195 VAL A O 1
ATOM 8378 N N . MET A 1 1196 ? -15.510 -32.650 2.394 1.00 87.62 1196 MET A N 1
ATOM 8379 C CA . MET A 1 1196 ? -16.417 -31.665 2.966 1.00 87.62 1196 MET A CA 1
ATOM 8380 C C . MET A 1 1196 ? -16.712 -31.986 4.430 1.00 87.62 1196 MET A C 1
ATOM 8382 O O . MET A 1 1196 ? -16.663 -33.146 4.845 1.00 87.62 1196 MET A O 1
ATOM 8386 N N . VAL A 1 1197 ? -17.049 -30.962 5.208 1.00 88.00 1197 VAL A N 1
ATOM 8387 C CA . VAL A 1 1197 ? -17.373 -31.089 6.636 1.00 88.00 1197 VAL A CA 1
ATOM 8388 C C . VAL A 1 1197 ? -18.744 -30.513 6.948 1.00 88.00 1197 VAL A C 1
ATOM 8390 O O . VAL A 1 1197 ? -19.259 -29.686 6.192 1.00 88.00 1197 VAL A O 1
ATOM 8393 N N . LYS A 1 1198 ? -19.338 -30.976 8.048 1.00 86.94 1198 LYS A N 1
ATOM 8394 C CA . LYS A 1 1198 ? -20.645 -30.527 8.530 1.00 86.94 1198 LYS A CA 1
ATOM 8395 C C . LYS A 1 1198 ? -20.758 -30.594 10.047 1.00 86.94 1198 LYS A C 1
ATOM 8397 O O . LYS A 1 1198 ? -20.196 -31.534 10.674 1.00 86.94 1198 LYS A O 1
#

Foldseek 3Di:
DDDDDPDDDAQKFKEKEKEDDPQDAFWFKWKKKKWKAQDPPNPHDTPDIDIDMQHGDHHDDDIDIDMDIDHLPSFKMKIWMFTDFIAGPVGTDDDPQKDGPDRDMDIDGGDGPYYDYDYAYDWMWGADDPPQDFTFTDDQTKTKGWWKAQADPVRHGDFDDAFPVRGTATKIKIKIKMFHPQPFWKKKFKAWKWKAFPPDPDTFTADQADAAWDDTPDDVQCQFRTKHWHWAADDPGRMTIIMIMTHGDQVRLVPRDKIWIWMKMDMDRDAADQDLQAGFDDANDWGKMKIATAIAGPDADPVRHHRGHIDGEVDPVNRIYIDIAHHHDDPDDDDDDPDGDHTAWMAGRVVRDIDGNDDQCPVVAQDQFDFDDDDPHTFGDQPPPQADDRRSQAHDAPDAAPQPFGCRHHNATDLPQQQADDRRRDHGHFQCVPPNNQFDPQWHWDGDGRHIATKHQAQFAPRRNDTHGDDWQWAGGHIRHHDTHGAAFQWTGQSPRDTHGADWQWAGRGISHRHTHGAAFQWTGLSPNDIHGDDFQFAGRHTSHNDTHGAQWQWGGQPPRDTDGDDWQWGRRDTSHHDTHGAQWQWGGLPPRDTDGDDWQWAGRDTSHNDTHGQQWQFTGQSPRDTHGQDWQWAGRDTSHHDTHGADFQWTGLSPRDTHGDDAQFGGQDTRHRDTDRLWQAWTDGDPDGGHDTDHDDDQWDDDDGDDDDDHHHTGHADFAPQAPDGFDDPHHPQTFHQDGDAQWDDPDGTDHTDGDQCCVPPNLLFDPQWHWDGDRRGIATGRPPAQDDDRRNDTWFALFLLRVVVVVDQDWAWHFHQVVGPPPADTDIWTWDCDQVNTGWTKDKDFDQAFALVVVQVVQVSNNFGFDFAQAPSSLVSVQVVCQDQRHDDGRDSLQSWHGQKFAPAWLQDPQQAFDWPPPPSGRIAGNVRDTGGQARGRPAGEDDSGGHRRWTKTFDADPVSHTDYIYTCDPPPGCPRRRIYMTTHCPANWFAAFLLSVVVSPDQDWAWGWHQNVIPDPDDTDIFTWHRHAPNTRWTFAWKAAFDDPDDDDQDPPDRDFAGDDLAADDDNVDQHHIGHHLCLVSNHFFFKKKKAFDDPPRDGDQWIWMDGGDDRVLQPDDDPDDWDQDDIDTRGHDDDDDAFFFRTWADDPPRFWTWGGGPVRWIWIAGSSTIHTDDDDDDRHGHGGVNHMMTMIGD